Protein AF-0000000078878259 (afdb_homodimer)

Radius of gyration: 36.81 Å; Cα contacts (8 Å, |Δi|>4): 1657; chains: 2; bounding box: 65×123×73 Å

Nearest PDB structures (foldseek):
  1kvk-assembly1_A-2  TM=9.486E-01  e=1.589E-38  Rattus norvegicus
  2r42-assembly1_A-2  TM=9.453E-01  e=4.716E-38  unclassified
  2r3v-assembly1_A  TM=9.110E-01  e=7.833E-39  unclassified
  8tfo-assembly2_B  TM=7.929E-01  e=9.571E-35  Ramazzottius varieornatus
  8tfo-assembly1_A  TM=8.117E-01  e=7.563E-34  Ramazzottius varieornatus

Sequence (830 aa):
MKLSRVVVSAPGKIILHGEHAVVYGKAAIAVSIGLRTTVVLQRHKNESKVSLLLKDLDYILTWDLTDIQKILVAVPQVSRTDTVLPSDEMLSLIDKLIDSSKFVEVEGVKDAARVFLFLMTSTLRDRDRLPAIEVEVKTALPLGAGLGSSAAYSISLAAAMLLSMQTIPLPKYVKKTPESETTAKDTDSYQYDDIETESLRLVCQWAFEAEKIMHGQPSGIDNSIATYGGALLFQNGEITHLESMPLLSILLIDTQIPRSTRVMVAGVRDRYIEFPTVYMSLFEAVDGICHECIKIFSKIHNLKNEDVPKSEFVRYYQRLESLVDVNQQLLSLFGVSHPSLDSLCHMTSKYGLHTKLTGAGGGGCAITLIPPGTDKDKVAELMNKLQKEFKYKVWQTPLGSRGVIVHEAIPVDRSMKLSRVVVSAPGKIILHGEHAVVYGKAAIAVSIGLRTTVVLQRHKNESKVSLLLKDLDYILTWDLTDIQKILVAVPQVSRTDTVLPSDEMLSLIDKLIDSSKFVEVEGVKDAARVFLFLMTSTLRDRDRLPAIEVEVKTALPLGAGLGSSAAYSISLAAAMLLSMQTIPLPKYVKKTPESETTAKDTDSYQYDDIETESLRLVCQWAFEAEKIMHGQPSGIDNSIATYGGALLFQNGEITHLESMPLLSILLIDTQIPRSTRVMVAGVRDRYIEFPTVYMSLFEAVDGICHECIKIFSKIHNLKNEDVPKSEFVRYYQRLESLVDVNQQLLSLFGVSHPSLDSLCHMTSKYGLHTKLTGAGGGGCAITLIPPGTDKDKVAELMNKLQKEFKYKVWQTPLGSRGVIVHEAIPVDRS

Secondary structure (DSSP, 8-state):
--EEEEEEEEEEEEEEE-TTGGGGT--EEEEEEEEEEEEEEEE-SSTTEEEEEEGGGTEEEEEEHHHHHGGGGGS----TTS--PPPHHHHHHHHHHHHHSS----HHHHHHHHHHHHHHHHHTTT-SS---EEEEEEE-SPTTSSSSHHHHHHHHHHHHHHHHTTSSPPPPEEEE--SSSS------EEEE-PPPHHHHHHHHHHHHHHHHHHHSS--SHHHHHHHHBSEEEEETTEEEE-S----EEEEEEE------HHHHHHHHHHHHHHSHHHHHHHHHHHHHHHHHHHHHHHHHHHHHTTT--HHHHHHHHHHHHHHHHHHHHHHHHTT---HHHHHHHHHHHTTT-EEEEESS-SSSEEEEE--TT--HHHHHHHHHHHHHTS--EEEEEEES-BS-EEEEEEE----/--EEEEEEEEEEEEEEE-TTGGGGT--EEEEEEEEEEEEEEEE-SSTTEEEEEEGGGTEEEEEEHHHHHGGGGGS----TTS--PPPHHHHHHHHHHHHHHS----HHHHHHHHHHHHHHHHHTTT-SS---EEEEEEE-SPTTSSSSHHHHHHHHHHHHHHHHTTSSPPPPEEEE--SSSSS-----EEEE-PPPHHHHHHHHHHHHHHHHHHHSS--SHHHHHHHHBSEEEEETTEEEE-S----EEEEEEE------HHHHHHHHHHHHHHSHHHHHHHHHHHHHHHHHHHHHHHHHHHHHTTT--HHHHHHHHHHHHHHHHHHHHHHHHTT---HHHHHHHHHHHTTT-EEEEESS-SSSEEEEE--TT--HHHHHHHHHHHHHTS--EEEEEEES-BS-EEEEEEE----

Solvent-accessible surface area (backbone atoms only — not comparable to full-atom values): 42936 Å² total; per-residue (Å²): 109,61,33,41,32,32,30,21,27,8,11,20,35,45,45,75,38,21,67,74,29,36,83,74,53,23,33,23,32,38,31,7,26,57,43,33,22,36,26,38,40,29,61,30,91,49,76,53,28,34,34,44,33,36,59,81,74,72,43,75,47,67,45,52,43,70,65,56,54,61,43,47,78,51,50,81,90,65,59,88,88,50,79,70,75,85,43,71,67,33,51,52,48,51,50,52,54,52,61,66,46,59,84,69,80,48,66,69,56,50,50,51,48,50,42,48,54,49,49,52,45,61,76,46,53,89,45,92,65,79,73,29,31,30,35,39,38,44,57,67,52,65,80,90,62,75,33,32,49,67,33,7,45,37,34,14,48,41,43,38,52,36,45,31,62,58,75,30,77,78,45,56,77,39,73,51,72,75,83,70,77,77,71,69,83,63,63,81,46,68,42,48,41,71,62,51,68,70,50,45,50,52,30,32,49,49,19,47,48,42,42,30,73,73,64,58,78,69,87,55,59,49,30,46,29,12,45,66,14,25,30,32,39,36,39,75,90,39,79,41,77,49,88,44,56,45,78,43,42,28,37,44,34,35,57,79,36,79,60,48,55,68,59,39,54,48,50,37,47,53,52,30,68,73,38,47,66,28,44,52,23,45,32,45,19,39,28,33,47,37,55,53,48,53,52,45,28,39,50,54,38,52,36,76,75,38,98,57,62,68,67,58,56,50,50,51,48,52,50,50,41,49,48,36,43,54,50,33,48,49,40,42,69,53,65,22,46,35,73,70,52,52,50,46,35,54,56,40,42,78,75,73,36,40,36,26,66,35,61,60,33,46,34,36,27,32,40,27,58,48,59,89,85,61,57,66,66,58,52,52,50,49,52,49,45,41,36,69,77,67,58,27,49,74,41,80,36,41,33,34,26,67,18,52,41,54,76,44,75,38,65,50,81,80,123,110,62,33,43,31,32,30,21,27,7,12,21,35,44,45,75,39,21,67,75,29,35,81,74,51,23,34,25,31,39,31,7,26,58,42,32,22,37,28,37,41,29,60,30,92,51,75,53,29,34,34,45,34,34,58,82,74,72,43,76,47,66,45,50,42,71,64,58,54,61,44,48,76,51,51,80,90,66,58,89,89,50,78,73,75,85,44,71,65,35,52,51,48,50,50,51,54,51,63,66,57,53,86,68,80,48,67,70,55,49,50,52,47,50,42,49,55,50,49,53,44,61,76,45,54,89,44,92,67,79,73,30,32,30,36,38,38,45,58,67,50,64,81,92,61,74,33,31,49,68,32,7,46,38,36,13,48,41,44,39,50,35,45,30,64,57,75,31,78,78,46,57,77,39,73,51,70,76,83,70,77,77,73,67,81,65,64,80,46,67,41,47,42,69,62,50,68,72,51,45,50,53,30,33,51,46,19,46,48,43,42,29,75,74,64,57,78,68,88,55,60,49,31,46,29,11,44,64,14,25,29,33,39,36,40,73,89,39,80,42,77,48,87,45,55,44,77,42,42,28,36,43,34,36,58,77,36,79,61,49,56,68,58,38,54,49,50,37,48,53,52,31,69,75,38,48,66,28,42,52,23,46,32,46,18,40,28,33,47,37,55,54,49,52,54,46,28,39,51,54,38,53,37,75,76,40,98,57,62,68,66,59,54,52,51,51,48,51,51,51,41,49,50,36,43,53,50,33,48,50,40,43,67,52,65,22,46,34,73,70,54,52,50,47,34,54,56,40,41,76,74,74,36,39,36,27,66,35,58,60,34,47,36,36,28,30,41,27,56,49,59,90,87,61,58,65,64,58,52,50,50,49,51,48,44,41,37,69,75,67,58,29,50,72,42,81,35,41,33,32,25,66,16,51,44,51,75,44,76,38,65,50,82,80,122

InterPro domains:
  IPR006203 GHMP kinase, ATP-binding, conserved site [PS00627] (141-152)
  IPR006204 GHMP kinase N-terminal domain [PF00288] (124-162)
  IPR006205 Mevalonate kinase [PTHR43290] (6-408)
  IPR006205 Mevalonate kinase [TIGR00549] (10-369)
  IPR013750 GHMP kinase, C-terminal domain [PF08544] (319-390)
  IPR014721 Small ribosomal subunit protein uS5 domain 2-type fold, subgroup [G3DSA:3.30.230.10] (7-404)
  IPR020568 Ribosomal protein uS5 domain 2-type superfamily [SSF54211] (5-239)
  IPR036554 GHMP kinase, C-terminal domain superfamily [G3DSA:3.30.70.890] (245-401)
  IPR036554 GHMP kinase, C-terminal domain superfamily [SSF55060] (248-407)

pLDDT: mean 90.45, std 11.8, range [36.47, 98.88]

Foldseek 3Di:
DQFQKWKK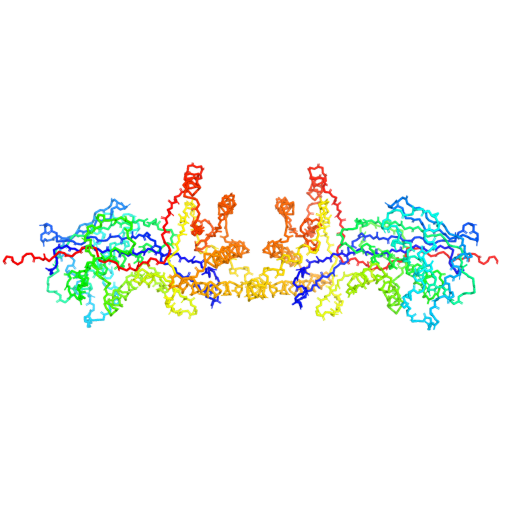KFFWKFWQFQFLLQVVFFKTKMATWFWIKMKMKHADPDFQKAWEAEPVVRDIWMDGQVLLVVLLVQADDDDLLDAGADDPSSLVSQQVRVVPTDDPPDPVVSLLSSLLSRLQSHNCSPDPGRGHMYMYMDTPDDPPQNRLRLLRSNLNSNLRNCDRVPVFPFADFDFDDPPDPPPPVPDRDTFGDDGDPSSLVSSLVSSVSSVCSVPVDDLSQSNVCQRFGFMWMDGPSDIGHQPQADKFKKKKKALVDDDDLVVLSVLLVVVCVVPVVVVNVLSVVSSVLVVVLSVLSNVLSVCVVPPDDPVVLVVSVVVSLVSLQVSQVSSVVSVQEEPSRVVVQVLVVVLVWHKHATHSHPGRIMMITDGPPRDPVSVVVSCVCCCPVSVMDIDIIMIRDGHMGIGDTHGDPPD/DQFQKWKKKFFWKFWQFQFLLQVVFFKTKMATWFWIKMKMKHADPDFQKAWEAEPVVRDIWMDGQVLLVVLLVQADDDDLLDAGADDPVSLVSQQVRVVPTDDPPDPVVSLLSSLLSRLQSHNCSPDPGRGHMYMYMDTPDDPPQNRLRLLRSNLNSNLRNCDRVPVFPWADFDFDDPPDPPPPVDDRDTFGDAGDPSSLVSSLVSSVSSVCSVPVDDLSQSNVCQSFGFMWMDGPSDIGHQPQADKFKKKKKALVDDDDLVVLSVLLVVVCVVPVVVVNVLSVVSSVLVVVLSVLSNVLSVCVVPPDDPVVLVVSVVVSLVSLQVSQVSSVVSVQEEPSRVVVQVLVVVLVWHKHATHSHPGRIMMITDGPPRDPVSVVVSCVCCCPVSVMDIDIIMIRDGHMGIGDTHGDPPD

Structure (mmCIF, N/CA/C/O backbone):
data_AF-0000000078878259-model_v1
#
loop_
_entity.id
_entity.type
_entity.pdbx_description
1 polymer 'Mevalonate kinase'
#
loop_
_atom_site.group_PDB
_atom_site.id
_atom_site.type_symbol
_atom_site.label_atom_id
_atom_site.label_alt_id
_atom_site.label_comp_id
_atom_site.label_asym_id
_atom_site.label_entity_id
_atom_site.label_seq_id
_atom_site.pdbx_PDB_ins_code
_atom_site.Cartn_x
_atom_site.Cartn_y
_atom_site.Cartn_z
_atom_site.occupancy
_atom_site.B_iso_or_equiv
_atom_site.auth_seq_id
_atom_site.auth_comp_id
_atom_site.auth_asym_id
_atom_site.auth_atom_id
_atom_site.pdbx_PDB_model_num
ATOM 1 N N . MET A 1 1 ? -0.778 50.156 28.75 1 71.06 1 MET A N 1
ATOM 2 C CA . MET A 1 1 ? 0.131 49.312 28 1 71.06 1 MET A CA 1
ATOM 3 C C . MET A 1 1 ? 1.581 49.719 28.219 1 71.06 1 MET A C 1
ATOM 5 O O . MET A 1 1 ? 1.891 50.906 28.234 1 71.06 1 MET A O 1
ATOM 9 N N . LYS A 1 2 ? 2.357 48.688 28.516 1 77 2 LYS A N 1
ATOM 10 C CA . LYS A 1 2 ? 3.758 48.969 28.797 1 77 2 LYS A CA 1
ATOM 11 C C . LYS A 1 2 ? 4.574 49.062 27.5 1 77 2 LYS A C 1
ATOM 13 O O . LYS A 1 2 ? 5.664 49.625 27.484 1 77 2 LYS A O 1
ATOM 18 N N . LEU A 1 3 ? 3.965 48.531 26.5 1 84.5 3 LEU A N 1
ATOM 19 C CA . LEU A 1 3 ? 4.586 48.562 25.188 1 84.5 3 LEU A CA 1
ATOM 20 C C . LEU A 1 3 ? 3.688 49.312 24.188 1 84.5 3 LEU A C 1
ATOM 22 O O . LEU A 1 3 ? 2.469 49.125 24.188 1 84.5 3 LEU A O 1
ATOM 26 N N . SER A 1 4 ? 4.27 50.219 23.406 1 88.25 4 SER A N 1
ATOM 27 C CA . SER A 1 4 ? 3.492 50.969 22.422 1 88.25 4 SER A CA 1
ATOM 28 C C . SER A 1 4 ? 3.26 50.156 21.156 1 88.25 4 SER A C 1
ATOM 30 O O . SER A 1 4 ? 2.312 50.406 20.422 1 88.25 4 SER A O 1
ATOM 32 N N . ARG A 1 5 ? 4.191 49.188 20.938 1 93.88 5 ARG A N 1
ATOM 33 C CA . ARG A 1 5 ? 4.102 48.375 19.734 1 93.88 5 ARG A CA 1
ATOM 34 C C . ARG A 1 5 ? 4.793 47.031 19.953 1 93.88 5 ARG A C 1
ATOM 36 O O . ARG A 1 5 ? 5.875 46.969 20.547 1 93.88 5 ARG A O 1
ATOM 43 N N . VAL A 1 6 ? 4.172 45.969 19.547 1 96 6 VAL A N 1
ATOM 44 C CA . VAL A 1 6 ? 4.754 44.625 19.609 1 96 6 VAL A CA 1
ATOM 45 C C . VAL A 1 6 ? 4.426 43.875 18.328 1 96 6 VAL A C 1
ATOM 47 O O . VAL A 1 6 ? 3.297 43.906 17.844 1 96 6 VAL A O 1
ATOM 50 N N . VAL A 1 7 ? 5.395 43.219 17.719 1 97.38 7 VAL A N 1
ATOM 51 C CA . VAL A 1 7 ? 5.227 42.375 16.547 1 97.38 7 VAL A CA 1
ATOM 52 C C . VAL A 1 7 ? 5.664 40.969 16.859 1 97.38 7 VAL A C 1
ATOM 54 O O . VAL A 1 7 ? 6.812 40.719 17.25 1 97.38 7 VAL A O 1
ATOM 57 N N . VAL A 1 8 ? 4.773 40.062 16.75 1 97.81 8 VAL A N 1
ATOM 58 C CA . VAL A 1 8 ? 5.043 38.656 17.031 1 97.81 8 VAL A CA 1
ATOM 59 C C . VAL A 1 8 ? 4.543 37.781 15.883 1 97.81 8 VAL A C 1
ATOM 61 O O . VAL A 1 8 ? 3.627 38.188 15.156 1 97.81 8 VAL A O 1
ATOM 64 N N . SER A 1 9 ? 5.18 36.656 15.695 1 98.25 9 SER A N 1
ATOM 65 C CA . SER A 1 9 ? 4.707 35.719 14.688 1 98.25 9 SER A CA 1
ATOM 66 C C . SER A 1 9 ? 4.797 34.281 15.188 1 98.25 9 SER A C 1
ATOM 68 O O . SER A 1 9 ? 5.551 33.969 16.125 1 98.25 9 SER A O 1
ATOM 70 N N . ALA A 1 10 ? 4.008 33.438 14.656 1 98.38 10 ALA A N 1
ATOM 71 C CA . ALA A 1 10 ? 4.008 31.984 14.922 1 98.38 10 ALA A CA 1
ATOM 72 C C . ALA A 1 10 ? 3.844 31.188 13.625 1 98.38 10 ALA A C 1
ATOM 74 O O . ALA A 1 10 ? 3.186 31.641 12.688 1 98.38 10 ALA A O 1
ATOM 75 N N . PRO A 1 11 ? 4.395 30.016 13.539 1 98.25 11 PRO A N 1
ATOM 76 C CA . PRO A 1 11 ? 4.383 29.219 12.312 1 98.25 11 PRO A CA 1
ATOM 77 C C . PRO A 1 11 ? 3.133 28.344 12.18 1 98.25 11 PRO A C 1
ATOM 79 O O . PRO A 1 11 ? 2.416 28.141 13.164 1 98.25 11 PRO A O 1
ATOM 82 N N . GLY A 1 12 ? 2.896 27.938 10.953 1 97.62 12 GLY A N 1
ATOM 83 C CA . GLY A 1 12 ? 1.962 26.844 10.734 1 97.62 12 GLY A CA 1
ATOM 84 C C . GLY A 1 12 ? 2.582 25.484 10.938 1 97.62 12 GLY A C 1
ATOM 85 O O . GLY A 1 12 ? 3.676 25.359 11.5 1 97.62 12 GLY A O 1
ATOM 86 N N . LYS A 1 13 ? 1.804 24.469 10.594 1 97.25 13 LYS A N 1
ATOM 87 C CA . LYS A 1 13 ? 2.273 23.109 10.781 1 97.25 13 LYS A CA 1
ATOM 88 C C . LYS A 1 13 ? 1.793 22.203 9.656 1 97.25 13 LYS A C 1
ATOM 90 O O . LYS A 1 13 ? 0.846 22.531 8.938 1 97.25 13 LYS A O 1
ATOM 95 N N . ILE A 1 14 ? 2.465 21.078 9.516 1 97.94 14 ILE A N 1
ATOM 96 C CA . ILE A 1 14 ? 1.997 19.984 8.68 1 97.94 14 ILE A CA 1
ATOM 97 C C . ILE A 1 14 ? 2.086 18.672 9.445 1 97.94 14 ILE A C 1
ATOM 99 O O . ILE A 1 14 ? 2.74 18.594 10.492 1 97.94 14 ILE A O 1
ATOM 103 N N . ILE A 1 15 ? 1.358 17.75 8.984 1 97.62 15 ILE A N 1
ATOM 104 C CA . ILE A 1 15 ? 1.554 16.375 9.414 1 97.62 15 ILE A CA 1
ATOM 105 C C . ILE A 1 15 ? 2.523 15.664 8.469 1 97.62 15 ILE A C 1
ATOM 107 O O . ILE A 1 15 ? 2.219 15.477 7.289 1 97.62 15 ILE A O 1
ATOM 111 N N . LEU A 1 16 ? 3.615 15.305 8.969 1 98.44 16 LEU A N 1
ATOM 112 C CA . LEU A 1 16 ? 4.633 14.68 8.125 1 98.44 16 LEU A CA 1
ATOM 113 C C . LEU A 1 16 ? 4.316 13.211 7.898 1 98.44 16 LEU A C 1
ATOM 115 O O . LEU A 1 16 ? 4.414 12.719 6.773 1 98.44 16 LEU A O 1
ATOM 119 N N . HIS A 1 17 ? 4.043 12.492 8.938 1 98.69 17 HIS A N 1
ATOM 120 C CA . HIS A 1 17 ? 3.607 11.102 8.875 1 98.69 17 HIS A CA 1
ATOM 121 C C . HIS A 1 17 ? 2.562 10.797 9.945 1 98.69 17 HIS A C 1
ATOM 123 O O . HIS A 1 17 ? 2.473 11.508 10.945 1 98.69 17 HIS A O 1
ATOM 129 N N . GLY A 1 18 ? 1.78 9.734 9.734 1 98.38 18 GLY A N 1
ATOM 130 C CA . GLY A 1 18 ? 0.847 9.273 10.75 1 98.38 18 GLY A CA 1
ATOM 131 C C . GLY A 1 18 ? -0.599 9.594 10.414 1 98.38 18 GLY A C 1
ATOM 132 O O . GLY A 1 18 ? -1.507 9.219 11.164 1 98.38 18 GLY A O 1
ATOM 133 N N . GLU A 1 19 ? -0.868 10.211 9.297 1 97.06 19 GLU A N 1
ATOM 134 C CA . GLU A 1 19 ? -2.229 10.555 8.898 1 97.06 19 GLU A CA 1
ATOM 135 C C . GLU A 1 19 ? -3.152 9.344 8.961 1 97.06 19 GLU A C 1
ATOM 137 O O . GLU A 1 19 ? -2.77 8.25 8.555 1 97.06 19 GLU A O 1
ATOM 142 N N . HIS A 1 20 ? -4.359 9.531 9.5 1 97.69 20 HIS A N 1
ATOM 143 C CA . HIS A 1 20 ? -5.426 8.539 9.609 1 97.69 20 HIS A CA 1
ATOM 144 C C . HIS A 1 20 ? -5.059 7.441 10.602 1 97.69 20 HIS A C 1
ATOM 146 O O . HIS A 1 20 ? -5.875 7.059 11.445 1 97.69 20 HIS A O 1
ATOM 152 N N . ALA A 1 21 ? -3.828 6.93 10.602 1 98.31 21 ALA A N 1
ATOM 153 C CA . ALA A 1 21 ? -3.424 5.887 11.539 1 98.31 21 ALA A CA 1
ATOM 154 C C . ALA A 1 21 ? -3.494 6.383 12.977 1 98.31 21 ALA A C 1
ATOM 156 O O . ALA A 1 21 ? -3.76 5.605 13.898 1 98.31 21 ALA A O 1
ATOM 157 N N . VAL A 1 22 ? -3.312 7.645 13.172 1 96.69 22 VAL A N 1
ATOM 158 C CA . VAL A 1 22 ? -3.312 8.266 14.492 1 96.69 22 VAL A CA 1
ATOM 159 C C . VAL A 1 22 ? -4.688 8.109 15.133 1 96.69 22 VAL A C 1
ATOM 161 O O . VAL A 1 22 ? -4.793 7.965 16.359 1 96.69 22 VAL A O 1
ATOM 164 N N . VAL A 1 23 ? -5.723 8.125 14.32 1 94.81 23 VAL A N 1
ATOM 165 C CA . VAL A 1 23 ? -7.086 7.941 14.797 1 94.81 23 VAL A CA 1
ATOM 166 C C . VAL A 1 23 ? -7.219 6.582 15.484 1 94.81 23 VAL A C 1
ATOM 168 O O . VAL A 1 23 ? -8.047 6.41 16.375 1 94.81 23 VAL A O 1
ATOM 171 N N . TYR A 1 24 ? -6.367 5.68 15.102 1 97.19 24 TYR A N 1
ATOM 172 C CA . TYR A 1 24 ? -6.434 4.324 15.633 1 97.19 24 TYR A CA 1
ATOM 173 C C . TYR A 1 24 ? -5.297 4.066 16.609 1 97.19 24 TYR A C 1
ATOM 175 O O . TYR A 1 24 ? -4.824 2.936 16.734 1 97.19 24 TYR A O 1
ATOM 183 N N . GLY A 1 25 ? -4.773 5.133 17.141 1 96.25 25 GLY A N 1
ATOM 184 C CA . GLY A 1 25 ? -3.852 5.035 18.266 1 96.25 25 GLY A CA 1
ATOM 185 C C . GLY A 1 25 ? -2.398 4.953 17.828 1 96.25 25 GLY A C 1
ATOM 186 O O . GLY A 1 25 ? -1.516 4.703 18.656 1 96.25 25 GLY A O 1
ATOM 187 N N . LYS A 1 26 ? -2.076 5.129 16.578 1 98.31 26 LYS A N 1
ATOM 188 C CA . LYS A 1 26 ? -0.701 5.078 16.094 1 98.31 26 LYS A CA 1
ATOM 189 C C . LYS A 1 26 ? -0.039 6.449 16.172 1 98.31 26 LYS A C 1
ATOM 191 O O . LYS A 1 26 ? -0.695 7.445 16.484 1 98.31 26 LYS A O 1
ATOM 196 N N . ALA A 1 27 ? 1.205 6.48 15.922 1 98.06 27 ALA A N 1
ATOM 197 C CA . ALA A 1 27 ? 1.989 7.707 16.047 1 98.06 27 ALA A CA 1
ATOM 198 C C . ALA A 1 27 ? 1.733 8.641 14.867 1 98.06 27 ALA A C 1
ATOM 200 O O . ALA A 1 27 ? 1.432 8.188 13.758 1 98.06 27 ALA A O 1
ATOM 201 N N . ALA A 1 28 ? 1.859 9.922 15.203 1 98.06 28 ALA A N 1
ATOM 202 C CA . ALA A 1 28 ? 1.891 10.961 14.172 1 98.06 28 ALA A CA 1
ATOM 203 C C . ALA A 1 28 ? 2.975 11.992 14.461 1 98.06 28 ALA A C 1
ATOM 205 O O . ALA A 1 28 ? 3.211 12.344 15.617 1 98.06 28 ALA A O 1
ATOM 206 N N . ILE A 1 29 ? 3.584 12.445 13.406 1 98.44 29 ILE A N 1
ATOM 207 C CA . ILE A 1 29 ? 4.609 13.477 13.523 1 98.44 29 ILE A CA 1
ATOM 208 C C . ILE A 1 29 ? 4.098 14.789 12.938 1 98.44 29 ILE A C 1
ATOM 210 O O . ILE A 1 29 ? 3.768 14.852 11.75 1 98.44 29 ILE A O 1
ATOM 214 N N . ALA A 1 30 ? 3.998 15.781 13.742 1 98.12 30 ALA A N 1
ATOM 215 C CA . ALA A 1 30 ? 3.691 17.141 13.289 1 98.12 30 ALA A CA 1
ATOM 216 C C . ALA A 1 30 ? 4.938 18.016 13.32 1 98.12 30 ALA A C 1
ATOM 218 O O . ALA A 1 30 ? 5.754 17.922 14.234 1 98.12 30 ALA A O 1
ATOM 219 N N . VAL A 1 31 ? 5.043 18.844 12.305 1 98.44 31 VAL A N 1
ATOM 220 C CA . VAL A 1 31 ? 6.254 19.641 12.172 1 98.44 31 VAL A CA 1
ATOM 221 C C . VAL A 1 31 ? 5.883 21.078 11.797 1 98.44 31 VAL A C 1
ATOM 223 O O . VAL A 1 31 ? 4.945 21.297 11.031 1 98.44 31 VAL A O 1
ATOM 226 N N . SER A 1 32 ? 6.617 22.031 12.32 1 98.12 32 SER A N 1
ATOM 227 C CA . SER A 1 32 ? 6.391 23.422 11.984 1 98.12 32 SER A CA 1
ATOM 228 C C . SER A 1 32 ? 6.953 23.766 10.609 1 98.12 32 SER A C 1
ATOM 230 O O . SER A 1 32 ? 7.953 23.188 10.18 1 98.12 32 SER A O 1
ATOM 232 N N . ILE A 1 33 ? 6.301 24.609 9.961 1 97.88 33 ILE A N 1
ATOM 233 C CA . ILE A 1 33 ? 6.777 25.078 8.664 1 97.88 33 ILE A CA 1
ATOM 234 C C . ILE A 1 33 ? 7.219 26.531 8.773 1 97.88 33 ILE A C 1
ATOM 236 O O . ILE A 1 33 ? 7.055 27.156 9.82 1 97.88 33 ILE A O 1
ATOM 240 N N . GLY A 1 34 ? 7.738 27.094 7.668 1 97.5 34 GLY A N 1
ATOM 241 C CA . GLY A 1 34 ? 8.297 28.438 7.699 1 97.5 34 GLY A CA 1
ATOM 242 C C . GLY A 1 34 ? 7.258 29.531 7.461 1 97.5 34 GLY A C 1
ATOM 243 O O . GLY A 1 34 ? 7.516 30.703 7.695 1 97.5 34 GLY A O 1
ATOM 244 N N . LEU A 1 35 ? 6.113 29.141 7.031 1 97.81 35 LEU A N 1
ATOM 245 C CA . LEU A 1 35 ? 5.039 30.109 6.848 1 97.81 35 LEU A CA 1
ATOM 246 C C . LEU A 1 35 ? 4.434 30.516 8.188 1 97.81 35 LEU A C 1
ATOM 248 O O . LEU A 1 35 ? 4.129 29.656 9.016 1 97.81 35 LEU A O 1
ATOM 252 N N . ARG A 1 36 ? 4.25 31.828 8.375 1 98 36 ARG A N 1
ATOM 253 C CA . ARG A 1 36 ? 3.895 32.312 9.711 1 98 36 ARG A CA 1
ATOM 254 C C . ARG A 1 36 ? 2.717 33.281 9.656 1 98 36 ARG A C 1
ATOM 256 O O . ARG A 1 36 ? 2.424 33.844 8.602 1 98 36 ARG A O 1
ATOM 263 N N . THR A 1 37 ? 2.025 33.406 10.664 1 98.12 37 THR A N 1
ATOM 264 C CA . THR A 1 37 ? 1.072 34.469 10.922 1 98.12 37 THR A CA 1
ATOM 265 C C . THR A 1 37 ? 1.69 35.531 11.828 1 98.12 37 THR A C 1
ATOM 267 O O . THR A 1 37 ? 2.25 35.219 12.875 1 98.12 37 THR A O 1
ATOM 270 N N . THR A 1 38 ? 1.609 36.75 11.414 1 98.44 38 THR A N 1
ATOM 271 C CA . THR A 1 38 ? 2.205 37.875 12.148 1 98.44 38 THR A CA 1
ATOM 272 C C . THR A 1 38 ? 1.123 38.781 12.734 1 98.44 38 THR A C 1
ATOM 274 O O . THR A 1 38 ? 0.16 39.125 12.055 1 98.44 38 THR A O 1
ATOM 277 N N . VAL A 1 39 ? 1.304 39.125 13.938 1 98.38 39 VAL A N 1
ATOM 278 C CA . VAL A 1 39 ? 0.415 40.062 14.633 1 98.38 39 VAL A CA 1
ATOM 279 C C . VAL A 1 39 ? 1.188 41.312 15.039 1 98.38 39 VAL A C 1
ATOM 281 O O . VAL A 1 39 ? 2.275 41.219 15.609 1 98.38 39 VAL A O 1
ATOM 284 N N . VAL A 1 40 ? 0.659 42.344 14.664 1 98.19 40 VAL A N 1
ATOM 285 C CA . VAL A 1 40 ? 1.164 43.656 15.109 1 98.19 40 VAL A CA 1
ATOM 286 C C . VAL A 1 40 ? 0.173 44.281 16.078 1 98.19 40 VAL A C 1
ATOM 288 O O . VAL A 1 40 ? -0.968 44.562 15.719 1 98.19 40 VAL A O 1
ATOM 291 N N . LEU A 1 41 ? 0.551 44.438 17.266 1 97.31 41 LEU A N 1
ATOM 292 C CA . LEU A 1 41 ? -0.257 45.094 18.281 1 97.31 41 LEU A CA 1
ATOM 293 C C . LEU A 1 41 ? 0.309 46.469 18.625 1 97.31 41 LEU A C 1
ATOM 295 O O . LEU A 1 41 ? 1.497 46.594 18.938 1 97.31 41 LEU A O 1
ATOM 299 N N . GLN A 1 42 ? -0.511 47.438 18.5 1 96.06 42 GLN A N 1
ATOM 300 C CA . GLN A 1 42 ? -0.077 48.781 18.828 1 96.06 42 GLN A CA 1
ATOM 301 C C . GLN A 1 42 ? -1.193 49.594 19.5 1 96.06 42 GLN A C 1
ATOM 303 O O . GLN A 1 42 ? -2.361 49.188 19.453 1 96.06 42 GLN A O 1
ATOM 308 N N . ARG A 1 43 ? -0.788 50.656 20.062 1 93.5 43 ARG A N 1
ATOM 309 C CA . ARG A 1 43 ? -1.776 51.562 20.656 1 93.5 43 ARG A CA 1
ATOM 310 C C . ARG A 1 43 ? -2.668 52.188 19.578 1 93.5 43 ARG A C 1
ATOM 312 O O . ARG A 1 43 ? -2.188 52.562 18.516 1 93.5 43 ARG A O 1
ATOM 319 N N . HIS A 1 44 ? -3.885 52.188 19.953 1 94.06 44 HIS A N 1
ATOM 320 C CA . HIS A 1 44 ? -4.828 52.812 19.031 1 94.06 44 HIS A CA 1
ATOM 321 C C . HIS A 1 44 ? -4.711 54.312 19.047 1 94.06 44 HIS A C 1
ATOM 323 O O . HIS A 1 44 ? -4.48 54.906 20.094 1 94.06 44 HIS A O 1
ATOM 329 N N . LYS A 1 45 ? -4.965 54.969 17.906 1 91.94 45 LYS A N 1
ATOM 330 C CA . LYS A 1 45 ? -4.953 56.406 17.844 1 91.94 45 LYS A CA 1
ATOM 331 C C . LYS A 1 45 ? -6.109 57 18.641 1 91.94 45 LYS A C 1
ATOM 333 O O . LYS A 1 45 ? -5.961 58.062 19.266 1 91.94 45 LYS A O 1
ATOM 338 N N . ASN A 1 46 ? -7.238 56.375 18.5 1 93.94 46 ASN A N 1
ATOM 339 C CA . ASN A 1 46 ? -8.406 56.719 19.281 1 93.94 46 ASN A CA 1
ATOM 340 C C . ASN A 1 46 ? -8.438 55.969 20.609 1 93.94 46 ASN A C 1
ATOM 342 O O . ASN A 1 46 ? -8.609 54.75 20.641 1 93.94 46 ASN A O 1
ATOM 346 N N . GLU A 1 47 ? -8.375 56.688 21.719 1 91.88 47 GLU A N 1
ATOM 347 C CA . GLU A 1 47 ? -8.234 56.094 23.062 1 91.88 47 GLU A CA 1
ATOM 348 C C . GLU A 1 47 ? -9.516 55.406 23.5 1 91.88 47 GLU A C 1
ATOM 350 O O . GLU A 1 47 ? -9.555 54.75 24.547 1 91.88 47 GLU A O 1
ATOM 355 N N . SER A 1 48 ? -10.5 55.406 22.703 1 94.06 48 SER A N 1
ATOM 356 C CA . SER A 1 48 ? -11.766 54.781 23.094 1 94.06 48 SER A CA 1
ATOM 357 C C . SER A 1 48 ? -12.125 53.625 22.156 1 94.06 48 SER A C 1
ATOM 359 O O . SER A 1 48 ? -13.227 53.094 22.219 1 94.06 48 SER A O 1
ATOM 361 N N . LYS A 1 49 ? -11.164 53.312 21.328 1 95.19 49 LYS A N 1
ATOM 362 C CA . LYS A 1 49 ? -11.508 52.312 20.312 1 95.19 49 LYS A CA 1
ATOM 363 C C . LYS A 1 49 ? -10.539 51.125 20.359 1 95.19 49 LYS A C 1
ATOM 365 O O . LYS A 1 49 ? -9.398 51.281 20.812 1 95.19 49 LYS A O 1
ATOM 370 N N . VAL A 1 50 ? -11.016 50.062 19.953 1 95.44 50 VAL A N 1
ATOM 371 C CA . VAL A 1 50 ? -10.227 48.844 19.688 1 95.44 50 VAL A CA 1
ATOM 372 C C . VAL A 1 50 ? -10.484 48.344 18.281 1 95.44 50 VAL A C 1
ATOM 374 O O . VAL A 1 50 ? -11.633 48.25 17.844 1 95.44 50 VAL A O 1
ATOM 377 N N . SER A 1 51 ? -9.398 48.062 17.547 1 96 51 SER A N 1
ATOM 378 C CA . SER A 1 51 ? -9.562 47.625 16.172 1 96 51 SER A CA 1
ATOM 379 C C . SER A 1 51 ? -8.789 46.344 15.898 1 96 51 SER A C 1
ATOM 381 O O . SER A 1 51 ? -7.691 46.156 16.422 1 96 51 SER A O 1
ATOM 383 N N . LEU A 1 52 ? -9.398 45.469 15.148 1 96.06 52 LEU A N 1
ATOM 384 C CA . LEU A 1 52 ? -8.805 44.25 14.609 1 96.06 52 LEU A CA 1
ATOM 385 C C . LEU A 1 52 ? -8.766 44.312 13.086 1 96.06 52 LEU A C 1
ATOM 387 O O . LEU A 1 52 ? -9.82 44.344 12.445 1 96.06 52 LEU A O 1
ATOM 391 N N . LEU A 1 53 ? -7.586 44.375 12.539 1 96.81 53 LEU A N 1
ATOM 392 C CA . LEU A 1 53 ? -7.402 44.406 11.094 1 96.81 53 LEU A CA 1
ATOM 393 C C . LEU A 1 53 ? -6.949 43.031 10.578 1 96.81 53 LEU A C 1
ATOM 395 O O . LEU A 1 53 ? -5.844 42.594 10.891 1 96.81 53 LEU A O 1
ATOM 399 N N . LEU A 1 54 ? -7.789 42.375 9.891 1 95.31 54 LEU A N 1
ATOM 400 C CA . LEU A 1 54 ? -7.469 41.125 9.219 1 95.31 54 LEU A CA 1
ATOM 401 C C . LEU A 1 54 ? -7.086 41.375 7.766 1 95.31 54 LEU A C 1
ATOM 403 O O . LEU A 1 54 ? -7.941 41.344 6.879 1 95.31 54 LEU A O 1
ATOM 407 N N . LYS A 1 55 ? -5.844 41.438 7.504 1 94.88 55 LYS A N 1
ATOM 408 C CA . LYS A 1 55 ? -5.336 41.938 6.219 1 94.88 55 LYS A CA 1
ATOM 409 C C . LYS A 1 55 ? -5.676 40.938 5.102 1 94.88 55 LYS A C 1
ATOM 411 O O . LYS A 1 55 ? -6.039 41.344 3.994 1 94.88 55 LYS A O 1
ATOM 416 N N . ASP A 1 56 ? -5.527 39.719 5.324 1 91.5 56 ASP A N 1
ATOM 417 C CA . ASP A 1 56 ? -5.703 38.688 4.293 1 91.5 56 ASP A CA 1
ATOM 418 C C . ASP A 1 56 ? -7.184 38.5 3.971 1 91.5 56 ASP A C 1
ATOM 420 O O . ASP A 1 56 ? -7.523 37.969 2.91 1 91.5 56 ASP A O 1
ATOM 424 N N . LEU A 1 57 ? -8.062 38.844 4.852 1 89 57 LEU A N 1
ATOM 425 C CA . LEU A 1 57 ? -9.5 38.781 4.613 1 89 57 LEU A CA 1
ATOM 426 C C . LEU A 1 57 ? -10.055 40.125 4.211 1 89 57 LEU A C 1
ATOM 428 O O . LEU A 1 57 ? -11.242 40.25 3.891 1 89 57 LEU A O 1
ATOM 432 N N . ASP A 1 58 ? -9.203 41.156 4.223 1 89.25 58 ASP A N 1
ATOM 433 C CA . ASP A 1 58 ? -9.57 42.531 3.906 1 89.25 58 ASP A CA 1
ATOM 434 C C . ASP A 1 58 ? -10.742 42.969 4.762 1 89.25 58 ASP A C 1
ATOM 436 O O . ASP A 1 58 ? -11.75 43.469 4.238 1 89.25 58 ASP A O 1
ATOM 440 N N . TYR A 1 59 ? -10.648 42.75 6 1 91.94 59 TYR A N 1
ATOM 441 C CA . TYR A 1 59 ? -11.688 43.125 6.953 1 91.94 59 TYR A CA 1
ATOM 442 C C . TYR A 1 59 ? -11.109 43.938 8.109 1 91.94 59 TYR A C 1
ATOM 444 O O . TYR A 1 59 ? -10.016 43.625 8.586 1 91.94 59 TYR A O 1
ATOM 452 N N . ILE A 1 60 ? -11.859 44.938 8.547 1 93 60 ILE A N 1
ATOM 453 C CA . ILE A 1 60 ? -11.508 45.75 9.711 1 93 60 ILE A CA 1
ATOM 454 C C . ILE A 1 60 ? -12.695 45.781 10.68 1 93 60 ILE A C 1
ATOM 456 O O . ILE A 1 60 ? -13.805 46.156 10.297 1 93 60 ILE A O 1
ATOM 460 N N . LEU A 1 61 ? -12.453 45.406 11.812 1 93.12 61 LEU A N 1
ATOM 461 C CA . LEU A 1 61 ? -13.461 45.469 12.867 1 93.12 61 LEU A CA 1
ATOM 462 C C . LEU A 1 61 ? -13.062 46.5 13.93 1 93.12 61 LEU A C 1
ATOM 464 O O . LEU A 1 61 ? -11.906 46.531 14.359 1 93.12 61 LEU A O 1
ATOM 468 N N . THR A 1 62 ? -13.984 47.281 14.297 1 94.06 62 THR A N 1
ATOM 469 C CA . THR A 1 62 ? -13.734 48.281 15.32 1 94.06 62 THR A CA 1
ATOM 470 C C . THR A 1 62 ? -14.852 48.312 16.359 1 94.06 62 THR A C 1
ATOM 472 O O . THR A 1 62 ? -16.031 48.188 16.016 1 94.06 62 THR A O 1
ATOM 475 N N . TRP A 1 63 ? -14.492 48.406 17.578 1 94.38 63 TRP A N 1
ATOM 476 C CA . TRP A 1 63 ? -15.445 48.438 18.672 1 94.38 63 TRP A CA 1
ATOM 477 C C . TRP A 1 63 ? -15.125 49.594 19.625 1 94.38 63 TRP A C 1
ATOM 479 O O . TRP A 1 63 ? -13.977 50.031 19.703 1 94.38 63 TRP A O 1
ATOM 489 N N . ASP A 1 64 ? -16.172 50 20.328 1 94.19 64 ASP A N 1
ATOM 490 C CA . ASP A 1 64 ? -15.938 50.906 21.438 1 94.19 64 ASP A CA 1
ATOM 491 C C . ASP A 1 64 ? -15.406 50.188 22.656 1 94.19 64 ASP A C 1
ATOM 493 O O . ASP A 1 64 ? -15.867 49.094 22.984 1 94.19 64 ASP A O 1
ATOM 497 N N . LEU A 1 65 ? -14.445 50.812 23.266 1 93.75 65 LEU A N 1
ATOM 498 C CA . LEU A 1 65 ? -13.812 50.219 24.438 1 93.75 65 LEU A CA 1
ATOM 499 C C . LEU A 1 65 ? -14.844 49.969 25.547 1 93.75 65 LEU A C 1
ATOM 501 O O . LEU A 1 65 ? -14.75 48.969 26.266 1 93.75 65 LEU A O 1
ATOM 505 N N . THR A 1 66 ? -15.797 50.812 25.672 1 91.88 66 THR A N 1
ATOM 506 C CA . THR A 1 66 ? -16.828 50.719 26.703 1 91.88 66 THR A CA 1
ATOM 507 C C . THR A 1 66 ? -17.656 49.438 26.484 1 91.88 66 THR A C 1
ATOM 509 O O . THR A 1 66 ? -18.094 48.812 27.453 1 91.88 66 THR A O 1
ATOM 512 N N . ASP A 1 67 ? -17.891 49.156 25.281 1 92.62 67 ASP A N 1
ATOM 513 C CA . ASP A 1 67 ? -18.688 47.969 24.969 1 92.62 67 ASP A CA 1
ATOM 514 C C . ASP A 1 67 ? -17.906 46.688 25.281 1 92.62 67 ASP A C 1
ATOM 516 O O . ASP A 1 67 ? -18.5 45.719 25.734 1 92.62 67 ASP A O 1
ATOM 520 N N . ILE A 1 68 ? -16.625 46.688 25.047 1 92.94 68 ILE A N 1
ATOM 521 C CA . ILE A 1 68 ? -15.789 45.531 25.344 1 92.94 68 ILE A CA 1
ATOM 522 C C . ILE A 1 68 ? -15.656 45.344 26.844 1 92.94 68 ILE A C 1
ATOM 524 O O . ILE A 1 68 ? -15.617 44.219 27.344 1 92.94 68 ILE A O 1
ATOM 528 N N . GLN A 1 69 ? -15.625 46.469 27.516 1 89.75 69 GLN A N 1
ATOM 529 C CA . GLN A 1 69 ? -15.484 46.469 28.969 1 89.75 69 GLN A CA 1
ATOM 530 C C . GLN A 1 69 ? -16.641 45.719 29.625 1 89.75 69 GLN A C 1
ATOM 532 O O . GLN A 1 69 ? -16.453 45.062 30.672 1 89.75 69 GLN A O 1
ATOM 537 N N . LYS A 1 70 ? -17.734 45.719 29 1 88.69 70 LYS A N 1
ATOM 538 C CA . LYS A 1 70 ? -18.922 45.062 29.531 1 88.69 70 LYS A CA 1
ATOM 539 C C . LYS A 1 70 ? -18.703 43.531 29.594 1 88.69 70 LYS A C 1
ATOM 541 O O . LYS A 1 70 ? -19.344 42.844 30.391 1 88.69 70 LYS A O 1
ATOM 546 N N . ILE A 1 71 ? -17.828 43.031 28.766 1 89.75 71 ILE A N 1
ATOM 547 C CA . ILE A 1 71 ? -17.562 41.594 28.734 1 89.75 71 ILE A CA 1
ATOM 548 C C . ILE A 1 71 ? -16.797 41.188 29.984 1 89.75 71 ILE A C 1
ATOM 550 O O . ILE A 1 71 ? -16.875 40.031 30.406 1 89.75 71 ILE A O 1
ATOM 554 N N . LEU A 1 72 ? -16.062 42.094 30.594 1 85.56 72 LEU A N 1
ATOM 555 C CA . LEU A 1 72 ? -15.188 41.781 31.719 1 85.56 72 LEU A CA 1
ATOM 556 C C . LEU A 1 72 ? -15.984 41.281 32.906 1 85.56 72 LEU A C 1
ATOM 558 O O . LEU A 1 72 ? -15.453 40.531 33.75 1 85.56 72 LEU A O 1
ATOM 562 N N . VAL A 1 73 ? -17.172 41.688 32.938 1 81.69 73 VAL A N 1
ATOM 563 C CA . VAL A 1 73 ? -18.016 41.281 34.062 1 81.69 73 VAL A CA 1
ATOM 564 C C . VAL A 1 73 ? -18.234 39.75 34.031 1 81.69 73 VAL A C 1
ATOM 566 O O . VAL A 1 73 ? -18.422 39.125 35.094 1 81.69 73 VAL A O 1
ATOM 569 N N . ALA A 1 74 ? -18.188 39.219 32.906 1 81.56 74 ALA A N 1
ATOM 570 C CA . ALA A 1 74 ? -18.469 37.812 32.719 1 81.56 74 ALA A CA 1
ATOM 571 C C . ALA A 1 74 ? -17.203 36.969 32.75 1 81.56 74 ALA A C 1
ATOM 573 O O . ALA A 1 74 ? -17.25 35.75 32.656 1 81.56 74 ALA A O 1
ATOM 574 N N . VAL A 1 75 ? -16.047 37.562 32.906 1 80.81 75 VAL A N 1
ATOM 575 C CA . VAL A 1 75 ? -14.773 36.844 32.906 1 80.81 75 VAL A CA 1
ATOM 576 C C . VAL A 1 75 ? -14.523 36.25 34.312 1 80.81 75 VAL A C 1
ATOM 578 O O . VAL A 1 75 ? -14.57 36.938 35.312 1 80.81 75 VAL A O 1
ATOM 581 N N . PRO A 1 76 ? -14.352 34.969 34.312 1 76.31 76 PRO A N 1
ATOM 582 C CA . PRO A 1 76 ? -14.086 34.375 35.625 1 76.31 76 PRO A CA 1
ATOM 583 C C . PRO A 1 76 ? -12.836 34.938 36.281 1 76.31 76 PRO A C 1
ATOM 585 O O . PRO A 1 76 ? -11.844 35.219 35.625 1 76.31 76 PRO A O 1
ATOM 588 N N . GLN A 1 77 ? -12.945 35.094 37.594 1 71.81 77 GLN A N 1
ATOM 589 C CA . GLN A 1 77 ? -11.828 35.625 38.375 1 71.81 77 GLN A CA 1
ATOM 590 C C . GLN A 1 77 ? -10.906 34.5 38.844 1 71.81 77 GLN A C 1
ATOM 592 O O . GLN A 1 77 ? -11.273 33.719 39.719 1 71.81 77 GLN A O 1
ATOM 597 N N . VAL A 1 78 ? -9.945 34.281 38 1 70.56 78 VAL A N 1
ATOM 598 C CA . VAL A 1 78 ? -8.945 33.281 38.375 1 70.56 78 VAL A CA 1
ATOM 599 C C . VAL A 1 78 ? -7.574 33.938 38.5 1 70.56 78 VAL A C 1
ATOM 601 O O . VAL A 1 78 ? -7.414 35.125 38.156 1 70.56 78 VAL A O 1
ATOM 604 N N . SER A 1 79 ? -6.625 33.125 39.062 1 69 79 SER A N 1
ATOM 605 C CA . SER A 1 79 ? -5.277 33.656 39.188 1 69 79 SER A CA 1
ATOM 606 C C . SER A 1 79 ? -4.699 34.062 37.844 1 69 79 SER A C 1
ATOM 608 O O . SER A 1 79 ? -5.07 33.5 36.812 1 69 79 SER A O 1
ATOM 610 N N . ARG A 1 80 ? -3.873 34.969 37.906 1 63.41 80 ARG A N 1
ATOM 611 C CA . ARG A 1 80 ? -3.291 35.562 36.719 1 63.41 80 ARG A CA 1
ATOM 612 C C . ARG A 1 80 ? -2.525 34.531 35.906 1 63.41 80 ARG A C 1
ATOM 614 O O . ARG A 1 80 ? -2.369 34.656 34.688 1 63.41 80 ARG A O 1
ATOM 621 N N . THR A 1 81 ? -2.105 33.562 36.562 1 66.56 81 THR A N 1
ATOM 622 C CA . THR A 1 81 ? -1.271 32.594 35.906 1 66.56 81 THR A CA 1
ATOM 623 C C . THR A 1 81 ? -2.119 31.422 35.375 1 66.56 81 THR A C 1
ATOM 625 O O . THR A 1 81 ? -1.612 30.547 34.688 1 66.56 81 THR A O 1
ATOM 628 N N . ASP A 1 82 ? -3.381 31.609 35.688 1 76.12 82 ASP A N 1
ATOM 629 C CA . ASP A 1 82 ? -4.262 30.531 35.25 1 76.12 82 ASP A CA 1
ATOM 630 C C . ASP A 1 82 ? -5.066 30.938 34.031 1 76.12 82 ASP A C 1
ATOM 632 O O . ASP A 1 82 ? -5.41 32.094 33.844 1 76.12 82 ASP A O 1
ATOM 636 N N . THR A 1 83 ? -5.203 30.016 33.156 1 77.25 83 THR A N 1
ATOM 637 C CA . THR A 1 83 ? -6.043 30.281 31.984 1 77.25 83 THR A CA 1
ATOM 638 C C . THR A 1 83 ? -7.516 30.062 32.312 1 77.25 83 THR A C 1
ATOM 640 O O . THR A 1 83 ? -7.84 29.406 33.312 1 77.25 83 THR A O 1
ATOM 643 N N . VAL A 1 84 ? -8.273 30.828 31.609 1 76.38 84 VAL A N 1
ATOM 644 C CA . VAL A 1 84 ? -9.711 30.734 31.859 1 76.38 84 VAL A CA 1
ATOM 645 C C . VAL A 1 84 ? -10.406 30.141 30.641 1 76.38 84 VAL A C 1
ATOM 647 O O . VAL A 1 84 ? -10.047 30.438 29.5 1 76.38 84 VAL A O 1
ATOM 650 N N . LEU A 1 85 ? -11.312 29.188 30.953 1 79.25 85 LEU A N 1
ATOM 651 C CA . LEU A 1 85 ? -12.211 28.703 29.906 1 79.25 85 LEU A CA 1
ATOM 652 C C . LEU A 1 85 ? -13.344 29.703 29.656 1 79.25 85 LEU A C 1
ATOM 654 O O . LEU A 1 85 ? -13.875 30.281 30.609 1 79.25 85 LEU A O 1
ATOM 658 N N . PRO A 1 86 ? -13.578 29.875 28.406 1 80.31 86 PRO A N 1
ATOM 659 C CA . PRO A 1 86 ? -14.688 30.797 28.156 1 80.31 86 PRO A CA 1
ATOM 660 C C . PRO A 1 86 ? -16.031 30.25 28.656 1 80.31 86 PRO A C 1
ATOM 662 O O . PRO A 1 86 ? -16.359 29.094 28.422 1 80.31 86 PRO A O 1
ATOM 665 N N . SER A 1 87 ? -16.703 31.047 29.422 1 82.94 87 SER A N 1
ATOM 666 C CA . SER A 1 87 ? -18.062 30.703 29.844 1 82.94 87 SER A CA 1
ATOM 667 C C . SER A 1 87 ? -19.078 30.984 28.75 1 82.94 87 SER A C 1
ATOM 669 O O . SER A 1 87 ? -18.812 31.766 27.828 1 82.94 87 SER A O 1
ATOM 671 N N . ASP A 1 88 ? -20.203 30.375 28.906 1 88.06 88 ASP A N 1
ATOM 672 C CA . ASP A 1 88 ? -21.281 30.594 27.938 1 88.06 88 ASP A CA 1
ATOM 673 C C . ASP A 1 88 ? -21.734 32.062 27.953 1 88.06 88 ASP A C 1
ATOM 675 O O . ASP A 1 88 ? -22.094 32.625 26.922 1 88.06 88 ASP A O 1
ATOM 679 N N . GLU A 1 89 ? -21.766 32.562 29.094 1 89.38 89 GLU A N 1
ATOM 680 C CA . GLU A 1 89 ? -22.156 33.969 29.219 1 89.38 89 GLU A CA 1
ATOM 681 C C . GLU A 1 89 ? -21.188 34.906 28.5 1 89.38 89 GLU A C 1
ATOM 683 O O . GLU A 1 89 ? -21.609 35.844 27.812 1 89.38 89 GLU A O 1
ATOM 688 N N . MET A 1 90 ? -19.938 34.656 28.703 1 88.94 90 MET A N 1
ATOM 689 C CA . MET A 1 90 ? -18.906 35.469 28.047 1 88.94 90 MET A CA 1
ATOM 690 C C . MET A 1 90 ? -19.031 35.375 26.531 1 88.94 90 MET A C 1
ATOM 692 O O . MET A 1 90 ? -18.969 36.406 25.844 1 88.94 90 MET A O 1
ATOM 696 N N . LEU A 1 91 ? -19.219 34.156 26.031 1 91.31 91 LEU A N 1
ATOM 697 C CA . LEU A 1 91 ? -19.328 33.938 24.594 1 91.31 91 LEU A CA 1
ATOM 698 C C . LEU A 1 91 ? -20.562 34.625 24.031 1 91.31 91 LEU A C 1
ATOM 700 O O . LEU A 1 91 ? -20.531 35.156 22.922 1 91.31 91 LEU A O 1
ATOM 704 N N . SER A 1 92 ? -21.625 34.594 24.812 1 92.44 92 SER A N 1
ATOM 705 C CA . SER A 1 92 ? -22.859 35.281 24.391 1 92.44 92 SER A CA 1
ATOM 706 C C . SER A 1 92 ? -22.641 36.781 24.266 1 92.44 92 SER A C 1
ATOM 708 O O . SER A 1 92 ? -23.125 37.406 23.312 1 92.44 92 SER A O 1
ATOM 710 N N . LEU A 1 93 ? -21.984 37.344 25.188 1 91.94 93 LEU A N 1
ATOM 711 C CA . LEU A 1 93 ? -21.703 38.781 25.156 1 91.94 93 LEU A CA 1
ATOM 712 C C . LEU A 1 93 ? -20.797 39.125 23.969 1 91.94 93 LEU A C 1
ATOM 714 O O . LEU A 1 93 ? -21 40.125 23.312 1 91.94 93 LEU A O 1
ATOM 718 N N . ILE A 1 94 ? -19.812 38.281 23.734 1 92.69 94 ILE A N 1
ATOM 719 C CA . ILE A 1 94 ? -18.891 38.469 22.625 1 92.69 94 ILE A CA 1
ATOM 720 C C . ILE A 1 94 ? -19.656 38.438 21.297 1 92.69 94 ILE A C 1
ATOM 722 O O . ILE A 1 94 ? -19.469 39.281 20.438 1 92.69 94 ILE A O 1
ATOM 726 N N . ASP A 1 95 ? -20.531 37.5 21.156 1 91.44 95 ASP A N 1
ATOM 727 C CA . ASP A 1 95 ? -21.312 37.344 19.922 1 91.44 95 ASP A CA 1
ATOM 728 C C . ASP A 1 95 ? -22.219 38.531 19.688 1 91.44 95 ASP A C 1
ATOM 730 O O . ASP A 1 95 ? -22.391 38.969 18.547 1 91.44 95 ASP A O 1
ATOM 734 N N . LYS A 1 96 ? -22.797 38.969 20.75 1 90.25 96 LYS A N 1
ATOM 735 C CA . LYS A 1 96 ? -23.641 40.156 20.641 1 90.25 96 LYS A CA 1
ATOM 736 C C . LYS A 1 96 ? -22.859 41.344 20.156 1 90.25 96 LYS A C 1
ATOM 738 O O . LYS A 1 96 ? -23.359 42.156 19.359 1 90.25 96 LYS A O 1
ATOM 743 N N . LEU A 1 97 ? -21.688 41.5 20.688 1 91.31 97 LEU A N 1
ATOM 744 C CA . LEU A 1 97 ? -20.828 42.594 20.297 1 91.31 97 LEU A CA 1
ATOM 745 C C . LEU A 1 97 ? -20.438 42.5 18.828 1 91.31 97 LEU A C 1
ATOM 747 O O . LEU A 1 97 ? -20.391 43.5 18.109 1 91.31 97 LEU A O 1
ATOM 751 N N . ILE A 1 98 ? -20.094 41.312 18.359 1 90.81 98 ILE A N 1
ATOM 752 C CA . ILE A 1 98 ? -19.672 41.094 16.984 1 90.81 98 ILE A CA 1
ATOM 753 C C . ILE A 1 98 ? -20.844 41.344 16.031 1 90.81 98 ILE A C 1
ATOM 755 O O . ILE A 1 98 ? -20.672 41.969 14.977 1 90.81 98 ILE A O 1
ATOM 759 N N . ASP A 1 99 ? -22.031 40.938 16.422 1 86.5 99 ASP A N 1
ATOM 760 C CA . ASP A 1 99 ? -23.219 41.094 15.586 1 86.5 99 ASP A CA 1
ATOM 761 C C . ASP A 1 99 ? -23.625 42.562 15.469 1 86.5 99 ASP A C 1
ATOM 763 O O . ASP A 1 99 ? -24.219 42.969 14.477 1 86.5 99 ASP A O 1
ATOM 767 N N . SER A 1 100 ? -23.359 43.281 16.547 1 79.12 100 SER A N 1
ATOM 768 C CA . SER A 1 100 ? -23.734 44.688 16.562 1 79.12 100 SER A CA 1
ATOM 769 C C . SER A 1 100 ? -22.844 45.5 15.625 1 79.12 100 SER A C 1
ATOM 771 O O . SER A 1 100 ? -23.234 46.594 15.18 1 79.12 100 SER A O 1
ATOM 773 N N . SER A 1 101 ? -21.656 45.156 15.602 1 70.5 101 SER A N 1
ATOM 774 C CA . SER A 1 101 ? -20.734 45.938 14.75 1 70.5 101 SER A CA 1
ATOM 775 C C . SER A 1 101 ? -21.125 45.812 13.281 1 70.5 101 SER A C 1
ATOM 777 O O . SER A 1 101 ? -22.266 45.469 12.961 1 70.5 101 SER A O 1
ATOM 779 N N . LYS A 1 102 ? -20.516 45.406 12.367 1 63.34 102 LYS A N 1
ATOM 780 C CA . LYS A 1 102 ? -20.828 45.219 10.953 1 63.34 102 LYS A CA 1
ATOM 781 C C . LYS A 1 102 ? -21.125 43.781 10.641 1 63.34 102 LYS A C 1
ATOM 783 O O . LYS A 1 102 ? -20.594 42.875 11.289 1 63.34 102 LYS A O 1
ATOM 788 N N . PHE A 1 103 ? -22.094 43.719 9.922 1 59.31 103 PHE A N 1
ATOM 789 C CA . PHE A 1 103 ? -22.547 42.438 9.438 1 59.31 103 PHE A CA 1
ATOM 790 C C . PHE A 1 103 ? -21.375 41.594 8.953 1 59.31 103 PHE A C 1
ATOM 792 O O . PHE A 1 103 ? -20.734 41.938 7.953 1 59.31 103 PHE A O 1
ATOM 799 N N . VAL A 1 104 ? -20.734 40.906 9.844 1 67.19 104 VAL A N 1
ATOM 800 C CA . VAL A 1 104 ? -19.688 39.969 9.461 1 67.19 104 VAL A CA 1
ATOM 801 C C . VAL A 1 104 ? -20.328 38.688 8.922 1 67.19 104 VAL A C 1
ATOM 803 O O . VAL A 1 104 ? -21 37.969 9.656 1 67.19 104 VAL A O 1
ATOM 806 N N . GLU A 1 105 ? -20.344 38.625 7.625 1 68.12 105 GLU A N 1
ATOM 807 C CA . GLU A 1 105 ? -20.969 37.5 6.98 1 68.12 105 GLU A CA 1
ATOM 808 C C . GLU A 1 105 ? -19.969 36.375 6.75 1 68.12 105 GLU A C 1
ATOM 810 O O . GLU A 1 105 ? -20.344 35.219 6.582 1 68.12 105 GLU A O 1
ATOM 815 N N . VAL A 1 106 ? -18.781 36.719 6.91 1 77.06 106 VAL A N 1
ATOM 816 C CA . VAL A 1 106 ? -17.781 35.688 6.578 1 77.06 106 VAL A CA 1
ATOM 817 C C . VAL A 1 106 ? -17.406 34.906 7.832 1 77.06 106 VAL A C 1
ATOM 819 O O . VAL A 1 106 ? -16.984 35.5 8.836 1 77.06 106 VAL A O 1
ATOM 822 N N . GLU A 1 107 ? -17.656 33.688 7.875 1 77.12 107 GLU A N 1
ATOM 823 C CA . GLU A 1 107 ? -17.469 32.812 9.016 1 77.12 107 GLU A CA 1
ATOM 824 C C . GLU A 1 107 ? -16.047 32.906 9.57 1 77.12 107 GLU A C 1
ATOM 826 O O . GLU A 1 107 ? -15.852 32.969 10.789 1 77.12 107 GLU A O 1
ATOM 831 N N . GLY A 1 108 ? -15.102 33.031 8.789 1 84.69 108 GLY A N 1
ATOM 832 C CA . GLY A 1 108 ? -13.727 33.156 9.234 1 84.69 108 GLY A CA 1
ATOM 833 C C . GLY A 1 108 ? -13.461 34.406 10.031 1 84.69 108 GLY A C 1
ATOM 834 O O . GLY A 1 108 ? -12.695 34.406 10.992 1 84.69 108 GLY A O 1
ATOM 835 N N . VAL A 1 109 ? -14.156 35.406 9.719 1 89.62 109 VAL A N 1
ATOM 836 C CA . VAL A 1 109 ? -13.992 36.719 10.391 1 89.62 109 VAL A CA 1
ATOM 837 C C . VAL A 1 109 ? -14.641 36.656 11.773 1 89.62 109 VAL A C 1
ATOM 839 O O . VAL A 1 109 ? -14.086 37.188 12.742 1 89.62 109 VAL A O 1
ATOM 842 N N . LYS A 1 110 ? -15.789 36.031 11.812 1 90.12 110 LYS A N 1
ATOM 843 C CA . LYS A 1 110 ? -16.484 35.906 13.094 1 90.12 110 LYS A CA 1
ATOM 844 C C . LYS A 1 110 ? -15.641 35.125 14.102 1 90.12 110 LYS A C 1
ATOM 846 O O . LYS A 1 110 ? -15.539 35.5 15.266 1 90.12 110 LYS A O 1
ATOM 851 N N . ASP A 1 111 ? -15.094 34.062 13.633 1 91.31 111 ASP A N 1
ATOM 852 C CA . ASP A 1 111 ? -14.258 33.25 14.492 1 91.31 111 ASP A CA 1
ATOM 853 C C . ASP A 1 111 ? -13.023 34.031 14.969 1 91.31 111 ASP A C 1
ATOM 855 O O . ASP A 1 111 ? -12.648 33.938 16.141 1 91.31 111 ASP A O 1
ATOM 859 N N . ALA A 1 112 ? -12.43 34.719 14.055 1 93.56 112 ALA A N 1
ATOM 860 C CA . ALA A 1 112 ? -11.25 35.5 14.398 1 93.56 112 ALA A CA 1
ATOM 861 C C . ALA A 1 112 ? -11.602 36.562 15.43 1 93.56 112 ALA A C 1
ATOM 863 O O . ALA A 1 112 ? -10.828 36.812 16.359 1 93.56 112 ALA A O 1
ATOM 864 N N . ALA A 1 113 ? -12.711 37.188 15.258 1 94.12 113 ALA A N 1
ATOM 865 C CA . ALA A 1 113 ? -13.164 38.219 16.188 1 94.12 113 ALA A CA 1
ATOM 866 C C . ALA A 1 113 ? -13.445 37.625 17.562 1 94.12 113 ALA A C 1
ATOM 868 O O . ALA A 1 113 ? -13.102 38.25 18.578 1 94.12 113 ALA A O 1
ATOM 869 N N . ARG A 1 114 ? -14.086 36.5 17.578 1 93.38 114 ARG A N 1
ATOM 870 C CA . ARG A 1 114 ? -14.391 35.844 18.828 1 93.38 114 ARG A CA 1
ATOM 871 C C . ARG A 1 114 ? -13.117 35.562 19.641 1 93.38 114 ARG A C 1
ATOM 873 O O . ARG A 1 114 ? -13.055 35.844 20.828 1 93.38 114 ARG A O 1
ATOM 880 N N . VAL A 1 115 ? -12.156 35 18.953 1 95.19 115 VAL A N 1
ATOM 881 C CA . VAL A 1 115 ? -10.891 34.656 19.594 1 95.19 115 VAL A CA 1
ATOM 882 C C . VAL A 1 115 ? -10.203 35.938 20.094 1 95.19 115 VAL A C 1
ATOM 884 O O . VAL A 1 115 ? -9.664 35.969 21.203 1 95.19 115 VAL A O 1
ATOM 887 N N . PHE A 1 116 ? -10.219 36.938 19.328 1 96 116 PHE A N 1
ATOM 888 C CA . PHE A 1 116 ? -9.586 38.188 19.672 1 96 116 PHE A CA 1
ATOM 889 C C . PHE A 1 116 ? -10.203 38.781 20.938 1 96 116 PHE A C 1
ATOM 891 O O . PHE A 1 116 ? -9.484 39.125 21.875 1 96 116 PHE A O 1
ATOM 898 N N . LEU A 1 117 ? -11.477 38.906 20.922 1 94.31 117 LEU A N 1
ATOM 899 C CA . LEU A 1 117 ? -12.18 39.5 22.047 1 94.31 117 LEU A CA 1
ATOM 900 C C . LEU A 1 117 ? -12.031 38.656 23.297 1 94.31 117 LEU A C 1
ATOM 902 O O . LEU A 1 117 ? -11.891 39.188 24.406 1 94.31 117 LEU A O 1
ATOM 906 N N . PHE A 1 118 ? -12.062 37.375 23.172 1 94.31 118 PHE A N 1
ATOM 907 C CA . PHE A 1 118 ? -11.859 36.469 24.281 1 94.31 118 PHE A CA 1
ATOM 908 C C . PHE A 1 118 ? -10.484 36.688 24.906 1 94.31 118 PHE A C 1
ATOM 910 O O . PHE A 1 118 ? -10.367 36.875 26.125 1 94.31 118 PHE A O 1
ATOM 917 N N . LEU A 1 119 ? -9.461 36.656 24.062 1 93.88 119 LEU A N 1
ATOM 918 C CA . LEU A 1 119 ? -8.094 36.781 24.562 1 93.88 119 LEU A CA 1
ATOM 919 C C . LEU A 1 119 ? -7.859 38.156 25.156 1 93.88 119 LEU A C 1
ATOM 921 O O . LEU A 1 119 ? -7.215 38.281 26.203 1 93.88 119 LEU A O 1
ATOM 925 N N . MET A 1 120 ? -8.352 39.156 24.562 1 92.94 120 MET A N 1
ATOM 926 C CA . MET A 1 120 ? -8.156 40.5 25.062 1 92.94 120 MET A CA 1
ATOM 927 C C . MET A 1 120 ? -8.773 40.656 26.438 1 92.94 120 MET A C 1
ATOM 929 O O . MET A 1 120 ? -8.125 41.156 27.359 1 92.94 120 MET A O 1
ATOM 933 N N . THR A 1 121 ? -9.992 40.219 26.562 1 91.38 121 THR A N 1
ATOM 934 C CA . THR A 1 121 ? -10.703 40.438 27.812 1 91.38 121 THR A CA 1
ATOM 935 C C . THR A 1 121 ? -10.172 39.5 28.906 1 91.38 121 THR A C 1
ATOM 937 O O . THR A 1 121 ? -10.148 39.875 30.078 1 91.38 121 THR A O 1
ATOM 940 N N . SER A 1 122 ? -9.742 38.375 28.547 1 89.38 122 SER A N 1
ATOM 941 C CA . SER A 1 122 ? -9.297 37.375 29.531 1 89.38 122 SER A CA 1
ATOM 942 C C . SER A 1 122 ? -7.871 37.656 29.984 1 89.38 122 SER A C 1
ATOM 944 O O . SER A 1 122 ? -7.543 37.469 31.156 1 89.38 122 SER A O 1
ATOM 946 N N . THR A 1 123 ? -7.035 38 29.094 1 85.5 123 THR A N 1
ATOM 947 C CA . THR A 1 123 ? -5.641 38.219 29.453 1 85.5 123 THR A CA 1
ATOM 948 C C . THR A 1 123 ? -5.473 39.562 30.141 1 85.5 123 THR A C 1
ATOM 950 O O . THR A 1 123 ? -4.527 39.781 30.906 1 85.5 123 THR A O 1
ATOM 953 N N . LEU A 1 124 ? -6.414 40.469 29.922 1 78.56 124 LEU A N 1
ATOM 954 C CA . LEU A 1 124 ? -6.312 41.812 30.469 1 78.56 124 LEU A CA 1
ATOM 955 C C . LEU A 1 124 ? -7.348 42.031 31.578 1 78.56 124 LEU A C 1
ATOM 957 O O . LEU A 1 124 ? -7.699 43.156 31.906 1 78.56 124 LEU A O 1
ATOM 961 N N . ARG A 1 125 ? -7.805 41.094 32.188 1 73.69 125 ARG A N 1
ATOM 962 C CA . ARG A 1 125 ? -8.922 41.094 33.125 1 73.69 125 ARG A CA 1
ATOM 963 C C . ARG A 1 125 ? -8.555 41.844 34.375 1 73.69 125 ARG A C 1
ATOM 965 O O . ARG A 1 125 ? -9.43 42.406 35.062 1 73.69 125 ARG A O 1
ATOM 972 N N . ASP A 1 126 ? -7.371 41.875 34.719 1 73.81 126 ASP A N 1
ATOM 973 C CA . ASP A 1 126 ? -6.977 42.438 36 1 73.81 126 ASP A CA 1
ATOM 974 C C . ASP A 1 126 ? -6.871 43.969 35.906 1 73.81 126 ASP A C 1
ATOM 976 O O . ASP A 1 126 ? -6.574 44.625 36.875 1 73.81 126 ASP A O 1
ATOM 980 N N . ARG A 1 127 ? -7.223 44.438 34.812 1 75.44 127 ARG A N 1
ATOM 981 C CA . ARG A 1 127 ? -7.113 45.875 34.656 1 75.44 127 ARG A CA 1
ATOM 982 C C . ARG A 1 127 ? -8.469 46.562 34.812 1 75.44 127 ARG A C 1
ATOM 984 O O . ARG A 1 127 ? -9.5 46 34.469 1 75.44 127 ARG A O 1
ATOM 991 N N . ASP A 1 128 ? -8.359 47.656 35.406 1 76.31 128 ASP A N 1
ATOM 992 C CA . ASP A 1 128 ? -9.586 48.406 35.594 1 76.31 128 ASP A CA 1
ATOM 993 C C . ASP A 1 128 ? -10.148 48.906 34.25 1 76.31 128 ASP A C 1
ATOM 995 O O . ASP A 1 128 ? -11.359 48.875 34.062 1 76.31 128 ASP A O 1
ATOM 999 N N . ARG A 1 129 ? -9.211 49.344 33.438 1 82 129 ARG A N 1
ATOM 1000 C CA . ARG A 1 129 ? -9.617 49.781 32.125 1 82 129 ARG A CA 1
ATOM 1001 C C . ARG A 1 129 ? -8.789 49.125 31.031 1 82 129 ARG A C 1
ATOM 1003 O O . ARG A 1 129 ? -7.559 49.125 31.094 1 82 129 ARG A O 1
ATOM 1010 N N . LEU A 1 130 ? -9.492 48.625 30.094 1 88 130 LEU A N 1
ATOM 1011 C CA . LEU A 1 130 ? -8.812 48 28.969 1 88 130 LEU A CA 1
ATOM 1012 C C . LEU A 1 130 ? -8.117 49.062 28.109 1 88 130 LEU A C 1
ATOM 1014 O O . LEU A 1 130 ? -8.609 50.188 27.984 1 88 130 LEU A O 1
ATOM 1018 N N . PRO A 1 131 ? -7 48.75 27.641 1 89.88 131 PRO A N 1
ATOM 1019 C CA . PRO A 1 131 ? -6.312 49.688 26.766 1 89.88 131 PRO A CA 1
ATOM 1020 C C . PRO A 1 131 ? -6.898 49.75 25.359 1 89.88 131 PRO A C 1
ATOM 1022 O O . PRO A 1 131 ? -7.414 48.75 24.859 1 89.88 131 PRO A O 1
ATOM 1025 N N . ALA A 1 132 ? -6.828 50.938 24.75 1 93.88 132 ALA A N 1
ATOM 1026 C CA . ALA A 1 132 ? -7.16 51.062 23.328 1 93.88 132 ALA A CA 1
ATOM 1027 C C . ALA A 1 132 ? -6.039 50.531 22.453 1 93.88 132 ALA A C 1
ATOM 1029 O O . ALA A 1 132 ? -4.922 51.031 22.469 1 93.88 132 ALA A O 1
ATOM 1030 N N . ILE A 1 133 ? -6.34 49.469 21.75 1 94.69 133 ILE A N 1
ATOM 1031 C CA . ILE A 1 133 ? -5.285 48.844 20.953 1 94.69 133 ILE A CA 1
ATOM 1032 C C . ILE A 1 133 ? -5.777 48.625 19.531 1 94.69 133 ILE A C 1
ATOM 1034 O O . ILE A 1 133 ? -6.984 48.531 19.297 1 94.69 133 ILE A O 1
ATOM 1038 N N . GLU A 1 134 ? -4.891 48.594 18.625 1 96.81 134 GLU A N 1
ATOM 1039 C CA . GLU A 1 134 ? -5.07 48.156 17.234 1 96.81 134 GLU A CA 1
ATOM 1040 C C . GLU A 1 134 ? -4.219 46.938 16.922 1 96.81 134 GLU A C 1
ATOM 1042 O O . GLU A 1 134 ? -3.008 46.938 17.156 1 96.81 134 GLU A O 1
ATOM 1047 N N . VAL A 1 135 ? -4.879 45.938 16.484 1 97.75 135 VAL A N 1
ATOM 1048 C CA . VAL A 1 135 ? -4.188 44.719 16.156 1 97.75 135 VAL A CA 1
ATOM 1049 C C . VAL A 1 135 ? -4.305 44.406 14.664 1 97.75 135 VAL A C 1
ATOM 1051 O O . VAL A 1 135 ? -5.414 44.375 14.117 1 97.75 135 VAL A O 1
ATOM 1054 N N . GLU A 1 136 ? -3.215 44.281 14.039 1 98.25 136 GLU A N 1
ATOM 1055 C CA . GLU A 1 136 ? -3.158 43.875 12.633 1 98.25 136 GLU A CA 1
ATOM 1056 C C . GLU A 1 136 ? -2.629 42.469 12.469 1 98.25 136 GLU A C 1
ATOM 1058 O O . GLU A 1 136 ? -1.599 42.094 13.047 1 98.25 136 GLU A O 1
ATOM 1063 N N . VAL A 1 137 ? -3.369 41.688 11.742 1 98 137 VAL A N 1
ATOM 1064 C CA . VAL A 1 137 ? -2.982 40.281 11.523 1 98 137 VAL A CA 1
ATOM 1065 C C . VAL A 1 137 ? -2.717 40.062 10.039 1 98 137 VAL A C 1
ATOM 1067 O O . VAL A 1 137 ? -3.539 40.406 9.188 1 98 137 VAL A O 1
ATOM 1070 N N . LYS A 1 138 ? -1.604 39.531 9.734 1 97.69 138 LYS A N 1
ATOM 1071 C CA . LYS A 1 138 ? -1.231 39.094 8.391 1 97.69 138 LYS A CA 1
ATOM 1072 C C . LYS A 1 138 ? -0.735 37.656 8.414 1 97.69 138 LYS A C 1
ATOM 1074 O O . LYS A 1 138 ? 0.085 37.281 9.258 1 97.69 138 LYS A O 1
ATOM 1079 N N . THR A 1 139 ? -1.248 36.844 7.543 1 96.5 139 THR A N 1
ATOM 1080 C CA . THR A 1 139 ? -0.846 35.438 7.547 1 96.5 139 THR A CA 1
ATOM 1081 C C . THR A 1 139 ? -0.3 35.031 6.184 1 96.5 139 THR A C 1
ATOM 1083 O O . THR A 1 139 ? -0.807 35.469 5.148 1 96.5 139 THR A O 1
ATOM 1086 N N . ALA A 1 140 ? 0.797 34.281 6.207 1 95.62 140 ALA A N 1
ATOM 1087 C CA . ALA A 1 140 ? 1.33 33.656 4.988 1 95.62 140 ALA A CA 1
ATOM 1088 C C . ALA A 1 140 ? 0.729 32.281 4.754 1 95.62 140 ALA A C 1
ATOM 1090 O O . ALA A 1 140 ? 0.973 31.656 3.719 1 95.62 140 ALA A O 1
ATOM 1091 N N . LEU A 1 141 ? -0.079 31.812 5.695 1 94.25 141 LEU A N 1
ATOM 1092 C CA . LEU A 1 141 ? -0.706 30.484 5.609 1 94.25 141 LEU A CA 1
ATOM 1093 C C . LEU A 1 141 ? -2.006 30.562 4.816 1 94.25 141 LEU A C 1
ATOM 1095 O O . LEU A 1 141 ? -2.828 31.453 5.039 1 94.25 141 LEU A O 1
ATOM 1099 N N . PRO A 1 142 ? -2.129 29.641 3.871 1 89.31 142 PRO A N 1
ATOM 1100 C CA . PRO A 1 142 ? -3.449 29.578 3.242 1 89.31 142 PRO A CA 1
ATOM 1101 C C . PRO A 1 142 ? -4.562 29.234 4.234 1 89.31 142 PRO A C 1
ATOM 1103 O O . PRO A 1 142 ? -4.43 28.281 5.012 1 89.31 142 PRO A O 1
ATOM 1106 N N . LEU A 1 143 ? -5.625 29.969 4.16 1 83.69 143 LEU A N 1
ATOM 1107 C CA . LEU A 1 143 ? -6.723 29.797 5.109 1 83.69 143 LEU A CA 1
ATOM 1108 C C . LEU A 1 143 ? -7.527 28.547 4.797 1 83.69 143 LEU A C 1
ATOM 1110 O O . LEU A 1 143 ? -7.844 28.281 3.635 1 83.69 143 LEU A O 1
ATOM 1114 N N . GLY A 1 144 ? -7.77 27.781 5.793 1 79.38 144 GLY A N 1
ATOM 1115 C CA . GLY A 1 144 ? -8.633 26.625 5.648 1 79.38 144 GLY A CA 1
ATOM 1116 C C . GLY A 1 144 ? -7.938 25.438 5.02 1 79.38 144 GLY A C 1
ATOM 1117 O O . GLY A 1 144 ? -8.586 24.484 4.594 1 79.38 144 GLY A O 1
ATOM 1118 N N . ALA A 1 145 ? -6.617 25.438 4.957 1 84.19 145 ALA A N 1
ATOM 1119 C CA . ALA A 1 145 ? -5.891 24.391 4.262 1 84.19 145 ALA A CA 1
ATOM 1120 C C . ALA A 1 145 ? -5.426 23.312 5.238 1 84.19 145 ALA A C 1
ATOM 1122 O O . ALA A 1 145 ? -4.793 22.328 4.832 1 84.19 145 ALA A O 1
ATOM 1123 N N . GLY A 1 146 ? -5.715 23.453 6.457 1 88 146 GLY A N 1
ATOM 1124 C CA . GLY A 1 146 ? -5.316 22.469 7.445 1 88 146 GLY A CA 1
ATOM 1125 C C . GLY A 1 146 ? -3.871 22.609 7.883 1 88 146 GLY A C 1
ATOM 1126 O O . GLY A 1 146 ? -3.268 21.656 8.375 1 88 146 GLY A O 1
ATOM 1127 N N . LEU A 1 147 ? -3.316 23.766 7.793 1 94.56 147 LEU A N 1
ATOM 1128 C CA . LEU A 1 147 ? -1.903 24 8.07 1 94.56 147 LEU A CA 1
ATOM 1129 C C . LEU A 1 147 ? -1.721 24.703 9.414 1 94.56 147 LEU A C 1
ATOM 1131 O O . LEU A 1 147 ? -0.651 25.25 9.695 1 94.56 147 LEU A O 1
ATOM 1135 N N . GLY A 1 148 ? -2.797 24.797 10.188 1 93.75 148 GLY A N 1
ATOM 1136 C CA . GLY A 1 148 ? -2.691 25.328 11.531 1 93.75 148 GLY A CA 1
ATOM 1137 C C . GLY A 1 148 ? -2.773 26.844 11.578 1 93.75 148 GLY A C 1
ATOM 1138 O O . GLY A 1 148 ? -2.152 27.484 12.43 1 93.75 148 GLY A O 1
ATOM 1139 N N . SER A 1 149 ? -3.479 27.453 10.641 1 93.5 149 SER A N 1
ATOM 1140 C CA . SER A 1 149 ? -3.6 28.906 10.578 1 93.5 149 SER A CA 1
ATOM 1141 C C . SER A 1 149 ? -4.301 29.453 11.82 1 93.5 149 SER A C 1
ATOM 1143 O O . SER A 1 149 ? -3.924 30.5 12.336 1 93.5 149 SER A O 1
ATOM 1145 N N . SER A 1 150 ? -5.32 28.766 12.266 1 93.44 150 SER A N 1
ATOM 1146 C CA . SER A 1 150 ? -6.055 29.219 13.445 1 93.44 150 SER A CA 1
ATOM 1147 C C . SER A 1 150 ? -5.16 29.219 14.68 1 93.44 150 SER A C 1
ATOM 1149 O O . SER A 1 150 ? -5.18 30.172 15.461 1 93.44 150 SER A O 1
ATOM 1151 N N . ALA A 1 151 ? -4.43 28.141 14.805 1 95.5 151 ALA A N 1
ATOM 1152 C CA . ALA A 1 151 ? -3.533 28.047 15.953 1 95.5 151 ALA A CA 1
ATOM 1153 C C . ALA A 1 151 ? -2.453 29.125 15.883 1 95.5 151 ALA A C 1
ATOM 1155 O O . ALA A 1 151 ? -2.123 29.75 16.906 1 95.5 151 ALA A O 1
ATOM 1156 N N . ALA A 1 152 ? -1.907 29.281 14.727 1 97.44 152 ALA A N 1
ATOM 1157 C CA . ALA A 1 152 ? -0.896 30.328 14.547 1 97.44 152 ALA A CA 1
ATOM 1158 C C . ALA A 1 152 ? -1.457 31.703 14.891 1 97.44 152 ALA A C 1
ATOM 1160 O O . ALA A 1 152 ? -0.772 32.531 15.508 1 97.44 152 ALA A O 1
ATOM 1161 N N . TYR A 1 153 ? -2.648 31.969 14.516 1 96.81 153 TYR A N 1
ATOM 1162 C CA . TYR A 1 153 ? -3.365 33.188 14.82 1 96.81 153 TYR A CA 1
ATOM 1163 C C . TYR A 1 153 ? -3.527 33.375 16.328 1 96.81 153 TYR A C 1
ATOM 1165 O O . TYR A 1 153 ? -3.143 34.406 16.875 1 96.81 153 TYR A O 1
ATOM 1173 N N . SER A 1 154 ? -4.02 32.375 16.953 1 96.81 154 SER A N 1
ATOM 1174 C CA . SER A 1 154 ? -4.293 32.438 18.391 1 96.81 154 SER A CA 1
ATOM 1175 C C . SER A 1 154 ? -3.01 32.625 19.188 1 96.81 154 SER A C 1
ATOM 1177 O O . SER A 1 154 ? -2.971 33.406 20.156 1 96.81 154 SER A O 1
ATOM 1179 N N . ILE A 1 155 ? -2.023 31.906 18.797 1 97.75 155 ILE A N 1
ATOM 1180 C CA . ILE A 1 155 ? -0.75 31.938 19.5 1 97.75 155 ILE A CA 1
ATOM 1181 C C . ILE A 1 155 ? -0.117 33.312 19.359 1 97.75 155 ILE A C 1
ATOM 1183 O O . ILE A 1 155 ? 0.378 33.875 20.344 1 97.75 155 ILE A O 1
ATOM 1187 N N . SER A 1 156 ? -0.09 33.812 18.172 1 98.19 156 SER A N 1
ATOM 1188 C CA . SER A 1 156 ? 0.484 35.156 17.938 1 98.19 156 SER A CA 1
ATOM 1189 C C . SER A 1 156 ? -0.262 36.219 18.719 1 98.19 156 SER A C 1
ATOM 1191 O O . SER A 1 156 ? 0.355 37.125 19.297 1 98.19 156 SER A O 1
ATOM 1193 N N . LEU A 1 157 ? -1.519 36.125 18.703 1 97 157 LEU A N 1
ATOM 1194 C CA . LEU A 1 157 ? -2.352 37.094 19.438 1 97 157 LEU A CA 1
ATOM 1195 C C . LEU A 1 157 ? -2.084 37 20.938 1 97 157 LEU A C 1
ATOM 1197 O O . LEU A 1 157 ? -1.885 38.031 21.594 1 97 157 LEU A O 1
ATOM 1201 N N . ALA A 1 158 ? -2.156 35.812 21.469 1 96.19 158 ALA A N 1
ATOM 1202 C CA . ALA A 1 158 ? -1.92 35.625 22.891 1 96.19 158 ALA A CA 1
ATOM 1203 C C . ALA A 1 158 ? -0.544 36.125 23.297 1 96.19 158 ALA A C 1
ATOM 1205 O O . ALA A 1 158 ? -0.413 36.844 24.312 1 96.19 158 ALA A O 1
ATOM 1206 N N . ALA A 1 159 ? 0.448 35.781 22.531 1 96.75 159 ALA A N 1
ATOM 1207 C CA . ALA A 1 159 ? 1.809 36.219 22.828 1 96.75 159 ALA A CA 1
ATOM 1208 C C . ALA A 1 159 ? 1.914 37.75 22.812 1 96.75 159 ALA A C 1
ATOM 1210 O O . ALA A 1 159 ? 2.494 38.344 23.719 1 96.75 159 ALA A O 1
ATOM 1211 N N . ALA A 1 160 ? 1.385 38.344 21.797 1 96 160 ALA A N 1
ATOM 1212 C CA . ALA A 1 160 ? 1.438 39.781 21.656 1 96 160 ALA A CA 1
ATOM 1213 C C . ALA A 1 160 ? 0.761 40.469 22.844 1 96 160 ALA A C 1
ATOM 1215 O O . ALA A 1 160 ? 1.281 41.438 23.375 1 96 160 ALA A O 1
ATOM 1216 N N . MET A 1 161 ? -0.335 40.031 23.234 1 93.19 161 MET A N 1
ATOM 1217 C CA . MET A 1 161 ? -1.101 40.625 24.328 1 93.19 161 MET A CA 1
ATOM 1218 C C . MET A 1 161 ? -0.372 40.469 25.656 1 93.19 161 MET A C 1
ATOM 1220 O O . MET A 1 161 ? -0.248 41.438 26.422 1 93.19 161 MET A O 1
ATOM 1224 N N . LEU A 1 162 ? 0.066 39.281 25.906 1 92.5 162 LEU A N 1
ATOM 1225 C CA . LEU A 1 162 ? 0.756 39 27.172 1 92.5 162 LEU A CA 1
ATOM 1226 C C . LEU A 1 162 ? 2.043 39.812 27.266 1 92.5 162 LEU A C 1
ATOM 1228 O O . LEU A 1 162 ? 2.404 40.312 28.344 1 92.5 162 LEU A O 1
ATOM 1232 N N . LEU A 1 163 ? 2.729 39.938 26.156 1 93.12 163 LEU A N 1
ATOM 1233 C CA . LEU A 1 163 ? 3.941 40.75 26.125 1 93.12 163 LEU A CA 1
ATOM 1234 C C . LEU A 1 163 ? 3.613 42.219 26.344 1 93.12 163 LEU A C 1
ATOM 1236 O O . LEU A 1 163 ? 4.301 42.906 27.094 1 93.12 163 LEU A O 1
ATOM 1240 N N . SER A 1 164 ? 2.617 42.688 25.609 1 90.25 164 SER A N 1
ATOM 1241 C CA . SER A 1 164 ? 2.248 44.094 25.672 1 90.25 164 SER A CA 1
ATOM 1242 C C . SER A 1 164 ? 1.857 44.5 27.094 1 90.25 164 SER A C 1
ATOM 1244 O O . SER A 1 164 ? 2.076 45.656 27.5 1 90.25 164 SER A O 1
ATOM 1246 N N . MET A 1 165 ? 1.337 43.594 27.797 1 84.38 165 MET A N 1
ATOM 1247 C CA . MET A 1 165 ? 0.878 43.875 29.156 1 84.38 165 MET A CA 1
ATOM 1248 C C . MET A 1 165 ? 1.955 43.531 30.172 1 84.38 165 MET A C 1
ATOM 1250 O O . MET A 1 165 ? 1.763 43.719 31.375 1 84.38 165 MET A O 1
ATOM 1254 N N . GLN A 1 166 ? 3.018 42.906 29.828 1 86.69 166 GLN A N 1
ATOM 1255 C CA . GLN A 1 166 ? 4.148 42.5 30.656 1 86.69 166 GLN A CA 1
ATOM 1256 C C . GLN A 1 166 ? 3.748 41.406 31.641 1 86.69 166 GLN A C 1
ATOM 1258 O O . GLN A 1 166 ? 4.23 41.375 32.781 1 86.69 166 GLN A O 1
ATOM 1263 N N . THR A 1 167 ? 2.707 40.75 31.234 1 87.19 167 THR A N 1
ATOM 1264 C CA . THR A 1 167 ? 2.389 39.562 31.984 1 87.19 167 THR A CA 1
ATOM 1265 C C . THR A 1 167 ? 3.512 38.531 31.859 1 87.19 167 THR A C 1
ATOM 1267 O O . THR A 1 167 ? 3.75 37.75 32.781 1 87.19 167 THR A O 1
ATOM 1270 N N . ILE A 1 168 ? 4.117 38.469 30.688 1 91.19 168 ILE A N 1
ATOM 1271 C CA . ILE A 1 168 ? 5.332 37.688 30.484 1 91.19 168 ILE A CA 1
ATOM 1272 C C . ILE A 1 168 ? 6.492 38.625 30.141 1 91.19 168 ILE A C 1
ATOM 1274 O O . ILE A 1 168 ? 6.289 39.688 29.531 1 91.19 168 ILE A O 1
ATOM 1278 N N . PRO A 1 169 ? 7.664 38.219 30.609 1 92.5 169 PRO A N 1
ATOM 1279 C CA . PRO A 1 169 ? 8.812 39.094 30.359 1 92.5 169 PRO A CA 1
ATOM 1280 C C . PRO A 1 169 ? 9.227 39.125 28.891 1 92.5 169 PRO A C 1
ATOM 1282 O O . PRO A 1 169 ? 9.125 38.125 28.188 1 92.5 169 PRO A O 1
ATOM 1285 N N . LEU A 1 170 ? 9.617 40.312 28.469 1 91.62 170 LEU A N 1
ATOM 1286 C CA . LEU A 1 170 ? 10.211 40.438 27.141 1 91.62 170 LEU A CA 1
ATOM 1287 C C . LEU A 1 170 ? 11.531 39.656 27.078 1 91.62 170 LEU A C 1
ATOM 1289 O O . LEU A 1 170 ? 12.344 39.719 28.016 1 91.62 170 LEU A O 1
ATOM 1293 N N . PRO A 1 171 ? 11.664 38.969 25.984 1 91 171 PRO A N 1
ATOM 1294 C CA . PRO A 1 171 ? 12.969 38.312 25.844 1 91 171 PRO A CA 1
ATOM 1295 C C . PRO A 1 171 ? 14.109 39.312 25.625 1 91 171 PRO A C 1
ATOM 1297 O O . PRO A 1 171 ? 13.867 40.469 25.281 1 91 171 PRO A O 1
ATOM 1300 N N . LYS A 1 172 ? 15.344 38.75 25.844 1 88.69 172 LYS A N 1
ATOM 1301 C CA . LYS A 1 172 ? 16.516 39.594 25.672 1 88.69 172 LYS A CA 1
ATOM 1302 C C . LYS A 1 172 ? 16.75 39.906 24.203 1 88.69 172 LYS A C 1
ATOM 1304 O O . LYS A 1 172 ? 16.531 39.062 23.328 1 88.69 172 LYS A O 1
ATOM 1309 N N . TYR A 1 173 ? 17.031 41.188 23.969 1 87.38 173 TYR A N 1
ATOM 1310 C CA . TYR A 1 173 ? 17.422 41.594 22.625 1 87.38 173 TYR A CA 1
ATOM 1311 C C . TYR A 1 173 ? 18.922 41.375 22.406 1 87.38 173 TYR A C 1
ATOM 1313 O O . TYR A 1 173 ? 19.75 42.062 23.031 1 87.38 173 TYR A O 1
ATOM 1321 N N . VAL A 1 174 ? 19.312 40.375 21.656 1 81.69 174 VAL A N 1
ATOM 1322 C CA . VAL A 1 174 ? 20.703 39.938 21.578 1 81.69 174 VAL A CA 1
ATOM 1323 C C . VAL A 1 174 ? 21.234 40.156 20.156 1 81.69 174 VAL A C 1
ATOM 1325 O O . VAL A 1 174 ? 20.453 40.156 19.188 1 81.69 174 VAL A O 1
ATOM 1328 N N . LYS A 1 175 ? 22.594 40.375 20.062 1 74.38 175 LYS A N 1
ATOM 1329 C CA . LYS A 1 175 ? 23.281 40.469 18.766 1 74.38 175 LYS A CA 1
ATOM 1330 C C . LYS A 1 175 ? 23.375 39.125 18.078 1 74.38 175 LYS A C 1
ATOM 1332 O O . LYS A 1 175 ? 23.734 38.125 18.703 1 74.38 175 LYS A O 1
ATOM 1337 N N . LYS A 1 176 ? 22.75 38.938 16.891 1 66.38 176 LYS A N 1
ATOM 1338 C CA . LYS A 1 176 ? 22.859 37.688 16.125 1 66.38 176 LYS A CA 1
ATOM 1339 C C . LYS A 1 176 ? 24.266 37.531 15.555 1 66.38 176 LYS A C 1
ATOM 1341 O O . LYS A 1 176 ? 24.781 38.406 14.891 1 66.38 176 LYS A O 1
ATOM 1346 N N . THR A 1 177 ? 25.109 36.75 16.125 1 56.22 177 THR A N 1
ATOM 1347 C CA . THR A 1 177 ? 26.375 36.438 15.5 1 56.22 177 THR A CA 1
ATOM 1348 C C . THR A 1 177 ? 26.172 35.688 14.188 1 56.22 177 THR A C 1
ATOM 1350 O O . THR A 1 177 ? 25.406 34.719 14.133 1 56.22 177 THR A O 1
ATOM 1353 N N . PRO A 1 178 ? 26.562 36.281 13.102 1 48.84 178 PRO A N 1
ATOM 1354 C CA . PRO A 1 178 ? 26.375 35.625 11.82 1 48.84 178 PRO A CA 1
ATOM 1355 C C . PRO A 1 178 ? 26.859 34.156 11.836 1 48.84 178 PRO A C 1
ATOM 1357 O O . PRO A 1 178 ? 27.938 33.875 12.375 1 48.84 178 PRO A O 1
ATOM 1360 N N . GLU A 1 179 ? 26.031 33.219 11.836 1 45.91 179 GLU A N 1
ATOM 1361 C CA . GLU A 1 179 ? 26.578 31.859 11.766 1 45.91 179 GLU A CA 1
ATOM 1362 C C . GLU A 1 179 ? 27.672 31.781 10.711 1 45.91 179 GLU A C 1
ATOM 1364 O O . GLU A 1 179 ? 28.688 31.109 10.914 1 45.91 179 GLU A O 1
ATOM 1369 N N . SER A 1 180 ? 27.453 31.641 9.305 1 41.06 180 SER A N 1
ATOM 1370 C CA . SER A 1 180 ? 28.469 31.453 8.266 1 41.06 180 SER A CA 1
ATOM 1371 C C . SER A 1 180 ? 29.094 32.781 7.875 1 41.06 180 SER A C 1
ATOM 1373 O O . SER A 1 180 ? 28.469 33.844 7.996 1 41.06 180 SER A O 1
ATOM 1375 N N . GLU A 1 181 ? 30.594 32.812 7.664 1 39.31 181 GLU A N 1
ATOM 1376 C CA . GLU A 1 181 ? 31.562 33.812 7.25 1 39.31 181 GLU A CA 1
ATOM 1377 C C . GLU A 1 181 ? 31.094 34.562 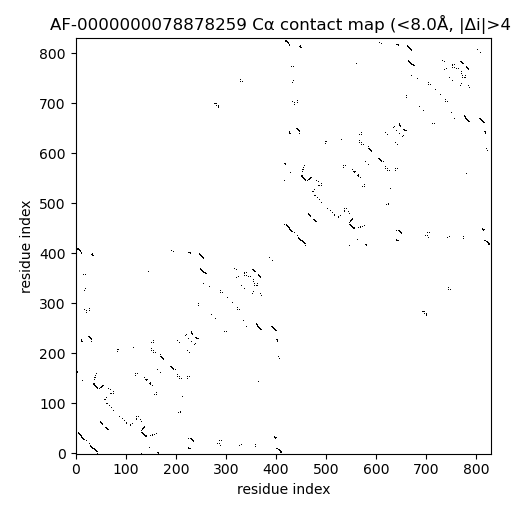6.012 1 39.31 181 GLU A C 1
ATOM 1379 O O . GLU A 1 181 ? 31.75 35.531 5.586 1 39.31 181 GLU A O 1
ATOM 1384 N N . THR A 1 182 ? 30.469 33.906 5.055 1 39.09 182 THR A N 1
ATOM 1385 C CA . THR A 1 182 ? 30.531 34.5 3.73 1 39.09 182 THR A CA 1
ATOM 1386 C C . THR A 1 182 ? 29.953 35.906 3.76 1 39.09 182 THR A C 1
ATOM 1388 O O . THR A 1 182 ? 30.219 36.719 2.865 1 39.09 182 THR A O 1
ATOM 1391 N N . THR A 1 183 ? 28.719 36.188 4.004 1 37.88 183 THR A N 1
ATOM 1392 C CA . THR A 1 183 ? 28.422 37.594 3.75 1 37.88 183 THR A CA 1
ATOM 1393 C C . THR A 1 183 ? 28.953 38.469 4.883 1 37.88 183 THR A C 1
ATOM 1395 O O . THR A 1 183 ? 28.5 38.375 6.023 1 37.88 183 THR A O 1
ATOM 1398 N N . ALA A 1 184 ? 30.25 38.969 4.871 1 41.62 184 ALA A N 1
ATOM 1399 C CA . ALA A 1 184 ? 31.047 39.969 5.59 1 41.62 184 ALA A CA 1
ATOM 1400 C C . ALA A 1 184 ? 30.172 41.062 6.188 1 41.62 184 ALA A C 1
ATOM 1402 O O . ALA A 1 184 ? 30.562 41.719 7.152 1 41.62 184 ALA A O 1
ATOM 1403 N N . LYS A 1 185 ? 29.516 41.688 5.16 1 46.25 185 LYS A N 1
ATOM 1404 C CA . LYS A 1 185 ? 29.078 43.031 5.617 1 46.25 185 LYS A CA 1
ATOM 1405 C C . LYS A 1 185 ? 28.094 42.906 6.766 1 46.25 185 LYS A C 1
ATOM 1407 O O . LYS A 1 185 ? 27.031 43.531 6.742 1 46.25 185 LYS A O 1
ATOM 1412 N N . ASP A 1 186 ? 28.031 41.656 7.332 1 39.78 186 ASP A N 1
ATOM 1413 C CA . ASP A 1 186 ? 26.938 41.344 8.25 1 39.78 186 ASP A CA 1
ATOM 1414 C C . ASP A 1 186 ? 26.875 42.375 9.383 1 39.78 186 ASP A C 1
ATOM 1416 O O . ASP A 1 186 ? 27.766 42.406 10.242 1 39.78 186 ASP A O 1
ATOM 1420 N N . THR A 1 187 ? 26.422 43.438 9.117 1 47.03 187 THR A N 1
ATOM 1421 C CA . THR A 1 187 ? 25.906 44.375 10.109 1 47.03 187 THR A CA 1
ATOM 1422 C C . THR A 1 187 ? 25.25 43.656 11.273 1 47.03 187 THR A C 1
ATOM 1424 O O . THR A 1 187 ? 24.703 42.562 11.102 1 47.03 187 THR A O 1
ATOM 1427 N N . ASP A 1 188 ? 25.609 43.906 12.484 1 49.03 188 ASP A N 1
ATOM 1428 C CA . ASP A 1 188 ? 25.078 43.469 13.781 1 49.03 188 ASP A CA 1
ATOM 1429 C C . ASP A 1 188 ? 23.562 43.469 13.781 1 49.03 188 ASP A C 1
ATOM 1431 O O . ASP A 1 188 ? 22.922 44.531 13.672 1 49.03 188 ASP A O 1
ATOM 1435 N N . SER A 1 189 ? 22.953 42.469 13.109 1 64.75 189 SER A N 1
ATOM 1436 C CA . SER A 1 189 ? 21.5 42.406 13.25 1 64.75 189 SER A CA 1
ATOM 1437 C C . SER A 1 189 ? 21.094 41.844 14.609 1 64.75 189 SER A C 1
ATOM 1439 O O . SER A 1 189 ? 21.734 40.906 15.125 1 64.75 189 SER A O 1
ATOM 1441 N N . TYR A 1 190 ? 20.406 42.719 15.398 1 68.88 190 TYR A N 1
ATOM 1442 C CA . TYR A 1 190 ? 19.859 42.312 16.703 1 68.88 190 TYR A CA 1
ATOM 1443 C C . TYR A 1 190 ? 18.5 41.656 16.547 1 68.88 190 TYR A C 1
ATOM 1445 O O . TYR A 1 190 ? 17.75 42 15.625 1 68.88 190 TYR A O 1
ATOM 1453 N N . GLN A 1 191 ? 18.375 40.594 17.25 1 79.88 191 GLN A N 1
ATOM 1454 C CA . GLN A 1 191 ? 17.078 39.938 17.281 1 79.88 191 GLN A CA 1
ATOM 1455 C C . GLN A 1 191 ? 16.703 39.5 18.719 1 79.88 191 GLN A C 1
ATOM 1457 O O . GLN A 1 191 ? 17.578 39.406 19.578 1 79.88 191 GLN A O 1
ATOM 1462 N N . TYR A 1 192 ? 15.461 39.5 18.953 1 85.44 192 TYR A N 1
ATOM 1463 C CA . TYR A 1 192 ? 15.016 39 20.25 1 85.44 192 TYR A CA 1
ATOM 1464 C C . TYR A 1 192 ? 15.297 37.531 20.406 1 85.44 192 TYR A C 1
ATOM 1466 O O . TYR A 1 192 ? 15.133 36.75 19.469 1 85.44 192 TYR A O 1
ATOM 1474 N N . ASP A 1 193 ? 15.695 37.219 21.656 1 86.44 193 ASP A N 1
ATOM 1475 C CA . ASP A 1 193 ? 15.867 35.812 22.016 1 86.44 193 ASP A CA 1
ATOM 1476 C C . ASP A 1 193 ? 14.516 35.125 22.125 1 86.44 193 ASP A C 1
ATOM 1478 O O . ASP A 1 193 ? 13.469 35.75 21.969 1 86.44 193 ASP A O 1
ATOM 1482 N N . ASP A 1 194 ? 14.633 33.812 22.438 1 88.19 194 ASP A N 1
ATOM 1483 C CA . ASP A 1 194 ? 13.414 33.031 22.609 1 88.19 194 ASP A CA 1
ATOM 1484 C C . ASP A 1 194 ? 12.695 33.438 23.906 1 88.19 194 ASP A C 1
ATOM 1486 O O . ASP A 1 194 ? 13.344 33.781 24.906 1 88.19 194 ASP A O 1
ATOM 1490 N N . ILE A 1 195 ? 11.422 33.438 23.75 1 92.75 195 ILE A N 1
ATOM 1491 C CA . ILE A 1 195 ? 10.609 33.594 24.953 1 92.75 195 ILE A CA 1
ATOM 1492 C C . ILE A 1 195 ? 10.891 32.469 25.938 1 92.75 195 ILE A C 1
ATOM 1494 O O . ILE A 1 195 ? 11.086 31.312 25.531 1 92.75 195 ILE A O 1
ATOM 1498 N N . GLU A 1 196 ? 10.914 32.812 27.203 1 93.38 196 GLU A N 1
ATOM 1499 C CA . GLU A 1 196 ? 11.188 31.828 28.25 1 93.38 196 GLU A CA 1
ATOM 1500 C C . GLU A 1 196 ? 10.172 30.688 28.219 1 93.38 196 GLU A C 1
ATOM 1502 O O . GLU A 1 196 ? 8.984 30.922 27.953 1 93.38 196 GLU A O 1
ATOM 1507 N N . THR A 1 197 ? 10.586 29.547 28.703 1 92.56 197 THR A N 1
ATOM 1508 C CA . THR A 1 197 ? 9.805 28.328 28.609 1 92.56 197 THR A CA 1
ATOM 1509 C C . THR A 1 197 ? 8.492 28.453 29.375 1 92.56 197 THR A C 1
ATOM 1511 O O . THR A 1 197 ? 7.438 28.031 28.891 1 92.56 197 THR A O 1
ATOM 1514 N N . GLU A 1 198 ? 8.602 28.969 30.516 1 92.62 198 GLU A N 1
ATOM 1515 C CA . GLU A 1 198 ? 7.402 29.125 31.344 1 92.62 198 GLU A CA 1
ATOM 1516 C C . GLU A 1 198 ? 6.402 30.078 30.703 1 92.62 198 GLU A C 1
ATOM 1518 O O . GLU A 1 198 ? 5.191 29.875 30.797 1 92.62 198 GLU A O 1
ATOM 1523 N N . SER A 1 199 ? 6.945 31.125 30.141 1 94.12 199 SER A N 1
ATOM 1524 C CA . SER A 1 199 ? 6.102 32.094 29.438 1 94.12 199 SER A CA 1
ATOM 1525 C C . SER A 1 199 ? 5.453 31.453 28.203 1 94.12 199 SER A C 1
ATOM 1527 O O . SER A 1 199 ? 4.285 31.703 27.922 1 94.12 199 SER A O 1
ATOM 1529 N N . LEU A 1 200 ? 6.211 30.625 27.547 1 95.94 200 LEU A N 1
ATOM 1530 C CA . LEU A 1 200 ? 5.688 29.938 26.359 1 95.94 200 LEU A CA 1
ATOM 1531 C C . LEU A 1 200 ? 4.555 28.984 26.75 1 95.94 200 LEU A C 1
ATOM 1533 O O . LEU A 1 200 ? 3.586 28.828 26 1 95.94 200 LEU A O 1
ATOM 1537 N N . ARG A 1 201 ? 4.73 28.344 27.828 1 94.75 201 ARG A N 1
ATOM 1538 C CA . ARG A 1 201 ? 3.688 27.453 28.312 1 94.75 201 ARG A CA 1
ATOM 1539 C C . ARG A 1 201 ? 2.377 28.203 28.516 1 94.75 201 ARG A C 1
ATOM 1541 O O . ARG A 1 201 ? 1.305 27.688 28.188 1 94.75 201 ARG A O 1
ATOM 1548 N N . LEU A 1 202 ? 2.498 29.328 29.109 1 93.44 202 LEU A N 1
ATOM 1549 C CA . LEU A 1 202 ? 1.317 30.156 29.344 1 93.44 202 LEU A CA 1
ATOM 1550 C C . LEU A 1 202 ? 0.672 30.578 28.031 1 93.44 202 LEU A C 1
ATOM 1552 O O . LEU A 1 202 ? -0.552 30.516 27.891 1 93.44 202 LEU A O 1
ATOM 1556 N N . VAL A 1 203 ? 1.496 31.031 27.094 1 95.31 203 VAL A N 1
ATOM 1557 C CA . VAL A 1 203 ? 1.008 31.422 25.766 1 95.31 203 VAL A CA 1
ATOM 1558 C C . VAL A 1 203 ? 0.284 30.234 25.125 1 95.31 203 VAL A C 1
ATOM 1560 O O . VAL A 1 203 ? -0.809 30.391 24.578 1 95.31 203 VAL A O 1
ATOM 1563 N N . CYS A 1 204 ? 0.856 29.078 25.219 1 95.75 204 CYS A N 1
ATOM 1564 C CA . CYS A 1 204 ? 0.317 27.859 24.625 1 95.75 204 CYS A CA 1
ATOM 1565 C C . CYS A 1 204 ? -1.03 27.5 25.25 1 95.75 204 CYS A C 1
ATOM 1567 O O . CYS A 1 204 ? -1.955 27.094 24.547 1 95.75 204 CYS A O 1
ATOM 1569 N N . GLN A 1 205 ? -1.114 27.641 26.5 1 93.62 205 GLN A N 1
ATOM 1570 C CA . GLN A 1 205 ? -2.35 27.328 27.203 1 93.62 205 GLN A CA 1
ATOM 1571 C C . GLN A 1 205 ? -3.48 28.25 26.781 1 93.62 205 GLN A C 1
ATOM 1573 O O . GLN A 1 205 ? -4.617 27.812 26.594 1 93.62 205 GLN A O 1
ATOM 1578 N N . TRP A 1 206 ? -3.184 29.516 26.688 1 92.94 206 TRP A N 1
ATOM 1579 C CA . TRP A 1 206 ? -4.188 30.484 26.266 1 92.94 206 TRP A CA 1
ATOM 1580 C C . TRP A 1 206 ? -4.656 30.172 24.844 1 92.94 206 TRP A C 1
ATOM 1582 O O . TRP A 1 206 ? -5.852 30.266 24.547 1 92.94 206 TRP A O 1
ATOM 1592 N N . ALA A 1 207 ? -3.678 29.906 24.031 1 93.62 207 ALA A N 1
ATOM 1593 C CA . ALA A 1 207 ? -4.031 29.578 22.656 1 93.62 207 ALA A CA 1
ATOM 1594 C C . ALA A 1 207 ? -4.891 28.312 22.594 1 93.62 207 ALA A C 1
ATOM 1596 O O . ALA A 1 207 ? -5.777 28.203 21.75 1 93.62 207 ALA A O 1
ATOM 1597 N N . PHE A 1 208 ? -4.609 27.359 23.422 1 93 208 PHE A N 1
ATOM 1598 C CA . PHE A 1 208 ? -5.395 26.125 23.5 1 93 208 PHE A CA 1
ATOM 1599 C C . PHE A 1 208 ? -6.844 26.422 23.844 1 93 208 PHE A C 1
ATOM 1601 O O . PHE A 1 208 ? -7.762 25.891 23.234 1 93 208 PHE A O 1
ATOM 1608 N N . GLU A 1 209 ? -7.031 27.266 24.812 1 91.62 209 GLU A N 1
ATOM 1609 C CA . GLU A 1 209 ? -8.375 27.672 25.203 1 91.62 209 GLU A CA 1
ATOM 1610 C C . GLU A 1 209 ? -9.094 28.391 24.062 1 91.62 209 GLU A C 1
ATOM 1612 O O . GLU A 1 209 ? -10.297 28.203 23.859 1 91.62 209 GLU A O 1
ATOM 1617 N N . ALA A 1 210 ? -8.375 29.203 23.391 1 92.31 210 ALA A N 1
ATOM 1618 C CA . ALA A 1 210 ? -8.945 29.922 22.266 1 92.31 210 ALA A CA 1
ATOM 1619 C C . ALA A 1 210 ? -9.359 28.953 21.156 1 92.31 210 ALA A C 1
ATOM 1621 O O . ALA A 1 210 ? -10.375 29.172 20.484 1 92.31 210 ALA A O 1
ATOM 1622 N N . GLU A 1 211 ? -8.516 27.906 20.906 1 89.94 211 GLU A N 1
ATOM 1623 C CA . GLU A 1 211 ? -8.805 26.922 19.875 1 89.94 211 GLU A CA 1
ATOM 1624 C C . GLU A 1 211 ? -10.086 26.156 20.172 1 89.94 211 GLU A C 1
ATOM 1626 O O . GLU A 1 211 ? -10.805 25.734 19.266 1 89.94 211 GLU A O 1
ATOM 1631 N N . LYS A 1 212 ? -10.391 26 21.375 1 89 212 LYS A N 1
ATOM 1632 C CA . LYS A 1 212 ? -11.625 25.344 21.766 1 89 212 LYS A CA 1
ATOM 1633 C C . LYS A 1 212 ? -12.852 26.125 21.297 1 89 212 LYS A C 1
ATOM 1635 O O . LYS A 1 212 ? -13.891 25.547 20.984 1 89 212 LYS A O 1
ATOM 1640 N N . ILE A 1 213 ? -12.672 27.391 21.25 1 87 213 ILE A N 1
ATOM 1641 C CA . ILE A 1 213 ? -13.75 28.266 20.797 1 87 213 ILE A CA 1
ATOM 1642 C C . ILE A 1 213 ? -14.016 28.016 19.312 1 87 213 ILE A C 1
ATOM 1644 O O . ILE A 1 213 ? -15.164 28 18.875 1 87 213 ILE A O 1
ATOM 1648 N N . MET A 1 214 ? -12.969 27.812 18.641 1 81.69 214 MET A N 1
ATOM 1649 C CA . MET A 1 214 ? -13.062 27.672 17.188 1 81.69 214 MET A CA 1
ATOM 1650 C C . MET A 1 214 ? -13.406 26.234 16.812 1 81.69 214 MET A C 1
ATOM 1652 O O . MET A 1 214 ? -14.148 26 15.852 1 81.69 214 MET A O 1
ATOM 1656 N N . HIS A 1 215 ? -12.812 25.234 17.484 1 78.5 215 HIS A N 1
ATOM 1657 C CA . HIS A 1 215 ? -12.852 23.875 16.984 1 78.5 215 HIS A CA 1
ATOM 1658 C C . HIS A 1 215 ? -13.562 22.938 17.953 1 78.5 215 HIS A C 1
ATOM 1660 O O . HIS A 1 215 ? -13.883 21.797 17.625 1 78.5 215 HIS A O 1
ATOM 1666 N N . GLY A 1 216 ? -13.805 23.344 19.047 1 79.31 216 GLY A N 1
ATOM 1667 C CA . GLY A 1 216 ? -14.445 22.5 20.047 1 79.31 216 GLY A CA 1
ATOM 1668 C C . GLY A 1 216 ? -13.469 21.625 20.812 1 79.31 216 GLY A C 1
ATOM 1669 O O . GLY A 1 216 ? -13.062 21.969 21.922 1 79.31 216 GLY A O 1
ATOM 1670 N N . GLN A 1 217 ? -12.992 20.484 20.141 1 80.81 217 GLN A N 1
ATOM 1671 C CA . GLN A 1 217 ? -12.094 19.547 20.828 1 80.81 217 GLN A CA 1
ATOM 1672 C C . GLN A 1 217 ? -10.75 19.453 20.109 1 80.81 217 GLN A C 1
ATOM 1674 O O . GLN A 1 217 ? -10.484 18.469 19.406 1 80.81 217 GLN A O 1
ATOM 1679 N N . PRO A 1 218 ? -9.945 20.391 20.453 1 83.5 218 PRO A N 1
ATOM 1680 C CA . PRO A 1 218 ? -8.633 20.328 19.812 1 83.5 218 PRO A CA 1
ATOM 1681 C C . PRO A 1 218 ? -7.707 19.297 20.438 1 83.5 218 PRO A C 1
ATOM 1683 O O . PRO A 1 218 ? -7.875 18.938 21.609 1 83.5 218 PRO A O 1
ATOM 1686 N N . SER A 1 219 ? -6.746 18.734 19.719 1 82.81 219 SER A N 1
ATOM 1687 C CA . SER A 1 219 ? -5.793 17.734 20.188 1 82.81 219 SER A CA 1
ATOM 1688 C C . SER A 1 219 ? -4.621 18.391 20.922 1 82.81 219 SER A C 1
ATOM 1690 O O . SER A 1 219 ? -3.908 17.719 21.672 1 82.81 219 SER A O 1
ATOM 1692 N N . GLY A 1 220 ? -4.375 19.656 20.656 1 89.5 220 GLY A N 1
ATOM 1693 C CA . GLY A 1 220 ? -3.23 20.344 21.234 1 89.5 220 GLY A CA 1
ATOM 1694 C C . GLY A 1 220 ? -2.006 20.312 20.344 1 89.5 220 GLY A C 1
ATOM 1695 O O . GLY A 1 220 ? -0.99 20.938 20.641 1 89.5 220 GLY A O 1
ATOM 1696 N N . ILE A 1 221 ? -2.039 19.641 19.234 1 92.38 221 ILE A N 1
ATOM 1697 C CA . ILE A 1 221 ? -0.909 19.5 18.328 1 92.38 221 ILE A CA 1
ATOM 1698 C C . ILE A 1 221 ? -0.596 20.844 17.672 1 92.38 221 ILE A C 1
ATOM 1700 O O . ILE A 1 221 ? 0.553 21.281 17.672 1 92.38 221 ILE A O 1
ATOM 1704 N N . ASP A 1 222 ? -1.578 21.484 17.203 1 94.12 222 ASP A N 1
ATOM 1705 C CA . ASP A 1 222 ? -1.395 22.703 16.422 1 94.12 222 ASP A CA 1
ATOM 1706 C C . ASP A 1 222 ? -0.813 23.828 17.281 1 94.12 222 ASP A C 1
ATOM 1708 O O . ASP A 1 222 ? 0.165 24.469 16.891 1 94.12 222 ASP A O 1
ATOM 1712 N N . ASN A 1 223 ? -1.473 24.031 18.438 1 94.81 223 ASN A N 1
ATOM 1713 C CA . ASN A 1 223 ? -0.981 25.109 19.281 1 94.81 223 ASN A CA 1
ATOM 1714 C C . ASN A 1 223 ? 0.406 24.797 19.844 1 94.81 223 ASN A C 1
ATOM 1716 O O . ASN A 1 223 ? 1.21 25.703 20.062 1 94.81 223 ASN A O 1
ATOM 1720 N N . SER A 1 224 ? 0.674 23.516 20.047 1 96 224 SER A N 1
ATOM 1721 C CA . SER A 1 224 ? 2.002 23.141 20.531 1 96 224 SER A CA 1
ATOM 1722 C C . SER A 1 224 ? 3.07 23.453 19.484 1 96 224 SER A C 1
ATOM 1724 O O . SER A 1 224 ? 4.105 24.031 19.797 1 96 224 SER A O 1
ATOM 1726 N N . ILE A 1 225 ? 2.842 23.062 18.312 1 96.81 225 ILE A N 1
ATOM 1727 C CA . ILE A 1 225 ? 3.801 23.281 17.234 1 96.81 225 ILE A CA 1
ATOM 1728 C C . ILE A 1 225 ? 3.959 24.781 17 1 96.81 225 ILE A C 1
ATOM 1730 O O . ILE A 1 225 ? 5.078 25.281 16.812 1 96.81 225 ILE A O 1
ATOM 1734 N N . ALA A 1 226 ? 2.879 25.484 16.953 1 97.38 226 ALA A N 1
ATOM 1735 C CA . ALA A 1 226 ? 2.934 26.922 16.703 1 97.38 226 ALA A CA 1
ATOM 1736 C C . ALA A 1 226 ? 3.699 27.625 17.812 1 97.38 226 ALA A C 1
ATOM 1738 O O . ALA A 1 226 ? 4.355 28.641 17.578 1 97.38 226 ALA A O 1
ATOM 1739 N N . THR A 1 227 ? 3.648 27.156 19 1 97.69 227 THR A N 1
ATOM 1740 C CA . THR A 1 227 ? 4.293 27.766 20.156 1 97.69 227 THR A CA 1
ATOM 1741 C C . THR A 1 227 ? 5.781 27.438 20.188 1 97.69 227 THR A C 1
ATOM 1743 O O . THR A 1 227 ? 6.621 28.328 20.297 1 97.69 227 THR A O 1
ATOM 1746 N N . TYR A 1 228 ? 6.062 26.172 20.062 1 96.75 228 TYR A N 1
ATOM 1747 C CA . TYR A 1 228 ? 7.41 25.703 20.375 1 96.75 228 TYR A CA 1
ATOM 1748 C C . TYR A 1 228 ? 8.211 25.5 19.094 1 96.75 228 TYR A C 1
ATOM 1750 O O . TYR A 1 228 ? 9.445 25.438 19.125 1 96.75 228 TYR A O 1
ATOM 1758 N N . GLY A 1 229 ? 7.559 25.328 18.016 1 96.81 229 GLY A N 1
ATOM 1759 C CA . GLY A 1 229 ? 8.234 25 16.766 1 96.81 229 GLY A CA 1
ATOM 1760 C C . GLY A 1 229 ? 8.766 23.578 16.734 1 96.81 229 GLY A C 1
ATOM 1761 O O . GLY A 1 229 ? 8.258 22.703 17.438 1 96.81 229 GLY A O 1
ATOM 1762 N N . GLY A 1 230 ? 9.617 23.344 15.75 1 96.56 230 GLY A N 1
ATOM 1763 C CA . GLY A 1 230 ? 10.227 22.031 15.641 1 96.56 230 GLY A CA 1
ATOM 1764 C C . GLY A 1 230 ? 9.25 20.953 15.211 1 96.56 230 GLY A C 1
ATOM 1765 O O . GLY A 1 230 ? 8.484 21.141 14.258 1 96.56 230 GLY A O 1
ATOM 1766 N N . ALA A 1 231 ? 9.391 19.797 15.93 1 97.88 231 ALA A N 1
ATOM 1767 C CA . ALA A 1 231 ? 8.562 18.625 15.641 1 97.88 231 ALA A CA 1
ATOM 1768 C C . ALA A 1 231 ? 8.086 17.953 16.922 1 97.88 231 ALA A C 1
ATOM 1770 O O . ALA A 1 231 ? 8.734 18.078 17.969 1 97.88 231 ALA A O 1
ATOM 1771 N N . LEU A 1 232 ? 6.969 17.359 16.844 1 97.69 232 LEU A N 1
ATOM 1772 C CA . LEU A 1 232 ? 6.477 16.578 17.984 1 97.69 232 LEU A CA 1
ATOM 1773 C C . LEU A 1 232 ? 5.879 15.258 17.516 1 97.69 232 LEU A C 1
ATOM 1775 O O . LEU A 1 232 ? 5.48 15.125 16.359 1 97.69 232 LEU A O 1
ATOM 1779 N N . LEU A 1 233 ? 5.895 14.297 18.438 1 97.94 233 LEU A N 1
ATOM 1780 C CA . LEU A 1 233 ? 5.242 13 18.266 1 97.94 233 LEU A CA 1
ATOM 1781 C C . LEU A 1 233 ? 3.941 12.945 19.062 1 97.94 233 LEU A C 1
ATOM 1783 O O . LEU A 1 233 ? 3.918 13.281 20.25 1 97.94 233 LEU A O 1
ATOM 1787 N N . PHE A 1 234 ? 2.898 12.703 18.359 1 97.12 234 PHE A N 1
ATOM 1788 C CA . PHE A 1 234 ? 1.604 12.508 19 1 97.12 234 PHE A CA 1
ATOM 1789 C C . PHE A 1 234 ? 1.185 11.039 18.938 1 97.12 234 PHE A C 1
ATOM 1791 O O . PHE A 1 234 ? 1.136 10.453 17.859 1 97.12 234 PHE A O 1
ATOM 1798 N N . GLN A 1 235 ? 0.857 10.469 20.062 1 96.62 235 GLN A N 1
ATOM 1799 C CA . GLN A 1 235 ? 0.398 9.086 20.109 1 96.62 235 GLN A CA 1
ATOM 1800 C C . GLN A 1 235 ? -0.487 8.844 21.344 1 96.62 235 GLN A C 1
ATOM 1802 O O . GLN A 1 235 ? -0.103 9.172 22.453 1 96.62 235 GLN A O 1
ATOM 1807 N N . ASN A 1 236 ? -1.643 8.32 21.109 1 93.88 236 ASN A N 1
ATOM 1808 C CA . ASN A 1 236 ? -2.586 7.984 22.172 1 93.88 236 ASN A CA 1
ATOM 1809 C C . ASN A 1 236 ? -2.861 9.18 23.078 1 93.88 236 ASN A C 1
ATOM 1811 O O . ASN A 1 236 ? -2.801 9.062 24.312 1 93.88 236 ASN A O 1
ATOM 1815 N N . GLY A 1 237 ? -2.93 10.328 22.484 1 90.31 237 GLY A N 1
ATOM 1816 C CA . GLY A 1 237 ? -3.305 11.523 23.234 1 90.31 237 GLY A CA 1
ATOM 1817 C C . GLY A 1 237 ? -2.127 12.203 23.906 1 90.31 237 GLY A C 1
ATOM 1818 O O . GLY A 1 237 ? -2.285 13.242 24.547 1 90.31 237 GLY A O 1
ATOM 1819 N N . GLU A 1 238 ? -0.993 11.688 23.656 1 94.81 238 GLU A N 1
ATOM 1820 C CA . GLU A 1 238 ? 0.194 12.242 24.297 1 94.81 238 GLU A CA 1
ATOM 1821 C C . GLU A 1 238 ? 1.099 12.938 23.281 1 94.81 238 GLU A C 1
ATOM 1823 O O . GLU A 1 238 ? 1.272 12.453 22.172 1 94.81 238 GLU A O 1
ATOM 1828 N N . ILE A 1 239 ? 1.645 14.062 23.766 1 95.06 239 ILE A N 1
ATOM 1829 C CA . ILE A 1 239 ? 2.537 14.844 22.922 1 95.06 239 ILE A CA 1
ATOM 1830 C C . ILE A 1 239 ? 3.967 14.75 23.453 1 95.06 239 ILE A C 1
ATOM 1832 O O . ILE A 1 239 ? 4.207 14.945 24.641 1 95.06 239 ILE A O 1
ATOM 1836 N N . THR A 1 240 ? 4.852 14.391 22.594 1 96.19 240 THR A N 1
ATOM 1837 C CA . THR A 1 240 ? 6.277 14.391 22.906 1 96.19 240 THR A CA 1
ATOM 1838 C C . THR A 1 240 ? 7.043 15.258 21.906 1 96.19 240 THR A C 1
ATOM 1840 O O . THR A 1 240 ? 7.078 14.945 20.719 1 96.19 240 THR A O 1
ATOM 1843 N N . HIS A 1 241 ? 7.703 16.328 22.453 1 95.5 241 HIS A N 1
ATOM 1844 C CA . HIS A 1 241 ? 8.492 17.188 21.562 1 95.5 241 HIS A CA 1
ATOM 1845 C C . HIS A 1 241 ? 9.805 16.516 21.172 1 95.5 241 HIS A C 1
ATOM 1847 O O . HIS A 1 241 ? 10.461 15.891 22.016 1 95.5 241 HIS A O 1
ATOM 1853 N N . LEU A 1 242 ? 10.094 16.578 19.906 1 95.75 242 LEU A N 1
ATOM 1854 C CA . LEU A 1 242 ? 11.336 15.984 19.453 1 95.75 242 LEU A CA 1
ATOM 1855 C C . LEU A 1 242 ? 12.516 16.938 19.672 1 95.75 242 LEU A C 1
ATOM 1857 O O . LEU A 1 242 ? 12.469 18.094 19.25 1 95.75 242 LEU A O 1
ATOM 1861 N N . GLU A 1 243 ? 13.531 16.484 20.234 1 89.38 243 GLU A N 1
ATOM 1862 C CA . GLU A 1 243 ? 14.688 17.328 20.562 1 89.38 243 GLU A CA 1
ATOM 1863 C C . GLU A 1 243 ? 15.633 17.453 19.375 1 89.38 243 GLU A C 1
ATOM 1865 O O . GLU A 1 243 ? 16.328 18.469 19.234 1 89.38 243 GLU A O 1
ATOM 1870 N N . SER A 1 244 ? 15.648 16.438 18.594 1 89.81 244 SER A N 1
ATOM 1871 C CA . SER A 1 244 ? 16.609 16.391 17.484 1 89.81 244 SER A CA 1
ATOM 1872 C C . SER A 1 244 ? 15.898 16.516 16.141 1 89.81 244 SER A C 1
ATOM 1874 O O . SER A 1 244 ? 15.938 15.586 15.328 1 89.81 244 SER A O 1
ATOM 1876 N N . MET A 1 245 ? 15.32 17.641 15.898 1 92.12 245 MET A N 1
ATOM 1877 C CA . MET A 1 245 ? 14.68 17.906 14.617 1 92.12 245 MET A CA 1
ATOM 1878 C C . MET A 1 245 ? 15.586 18.766 13.734 1 92.12 245 MET A C 1
ATOM 1880 O O . MET A 1 245 ? 15.859 19.922 14.062 1 92.12 245 MET A O 1
ATOM 1884 N N . PRO A 1 246 ? 16.094 18.156 12.68 1 92.19 246 PRO A N 1
ATOM 1885 C CA . PRO A 1 246 ? 16.891 18.984 11.758 1 92.19 246 PRO A CA 1
ATOM 1886 C C . PRO A 1 246 ? 16.031 19.953 10.953 1 92.19 246 PRO A C 1
ATOM 1888 O O . PRO A 1 246 ? 14.82 19.75 10.812 1 92.19 246 PRO A O 1
ATOM 1891 N N . LEU A 1 247 ? 16.656 21.047 10.523 1 92.38 247 LEU A N 1
ATOM 1892 C CA . LEU A 1 247 ? 15.984 21.938 9.594 1 92.38 247 LEU A CA 1
ATOM 1893 C C . LEU A 1 247 ? 16 21.375 8.18 1 92.38 247 LEU A C 1
ATOM 1895 O O . LEU A 1 247 ? 17.062 21.094 7.633 1 92.38 247 LEU A O 1
ATOM 1899 N N . LEU A 1 248 ? 14.844 21.125 7.602 1 95.5 248 LEU A N 1
ATOM 1900 C CA . LEU A 1 248 ? 14.695 20.578 6.254 1 95.5 248 LEU A CA 1
ATOM 1901 C C . LEU A 1 248 ? 14.078 21.609 5.312 1 95.5 248 LEU A C 1
ATOM 1903 O O . LEU A 1 248 ? 13.602 22.656 5.758 1 95.5 248 LEU A O 1
ATOM 1907 N N . SER A 1 249 ? 14.219 21.359 4.035 1 97.31 249 SER A N 1
ATOM 1908 C CA . SER A 1 249 ? 13.578 22.203 3.029 1 97.31 249 SER A CA 1
ATOM 1909 C C . SER A 1 249 ? 12.523 21.422 2.254 1 97.31 249 SER A C 1
ATOM 1911 O O . SER A 1 249 ? 12.758 20.281 1.852 1 97.31 249 SER A O 1
ATOM 1913 N N . ILE A 1 250 ? 11.328 22.047 2.113 1 98.31 250 ILE A N 1
ATOM 1914 C CA . ILE A 1 250 ? 10.258 21.359 1.386 1 98.31 250 ILE A CA 1
ATOM 1915 C C . ILE A 1 250 ? 9.578 22.328 0.429 1 98.31 250 ILE A C 1
ATOM 1917 O O . ILE A 1 250 ? 9.703 23.547 0.583 1 98.31 250 ILE A O 1
ATOM 1921 N N . LEU A 1 251 ? 8.961 21.797 -0.581 1 98.56 251 LEU A N 1
ATOM 1922 C CA . LEU A 1 251 ? 7.883 22.5 -1.269 1 98.56 251 LEU A CA 1
ATOM 1923 C C . LEU A 1 251 ? 6.531 22.172 -0.647 1 98.56 251 LEU A C 1
ATOM 1925 O O . LEU A 1 251 ? 6.156 21 -0.544 1 98.56 251 LEU A O 1
ATOM 1929 N N . LEU A 1 252 ? 5.906 23.203 -0.127 1 98.38 252 LEU A N 1
ATOM 1930 C CA . LEU A 1 252 ? 4.508 23.078 0.266 1 98.38 252 LEU A CA 1
ATOM 1931 C C . LEU A 1 252 ? 3.586 23.422 -0.896 1 98.38 252 LEU A C 1
ATOM 1933 O O . LEU A 1 252 ? 3.656 24.531 -1.439 1 98.38 252 LEU A O 1
ATOM 1937 N N . ILE A 1 253 ? 2.736 22.484 -1.278 1 98.38 253 ILE A N 1
ATOM 1938 C CA . ILE A 1 253 ? 1.904 22.656 -2.463 1 98.38 253 ILE A CA 1
ATOM 1939 C C . ILE A 1 253 ? 0.431 22.547 -2.08 1 98.38 253 ILE A C 1
ATOM 1941 O O . ILE A 1 253 ? 0.011 21.547 -1.49 1 98.38 253 ILE A O 1
ATOM 1945 N N . ASP A 1 254 ? -0.308 23.547 -2.361 1 96.94 254 ASP A N 1
ATOM 1946 C CA . ASP A 1 254 ? -1.76 23.547 -2.213 1 96.94 254 ASP A CA 1
ATOM 1947 C C . ASP A 1 254 ? -2.449 23.328 -3.557 1 96.94 254 ASP A C 1
ATOM 1949 O O . ASP A 1 254 ? -2.428 24.203 -4.426 1 96.94 254 ASP A O 1
ATOM 1953 N N . THR A 1 255 ? -3.111 22.156 -3.707 1 96.25 255 THR A N 1
ATOM 1954 C CA . THR A 1 255 ? -3.75 21.812 -4.973 1 96.25 255 THR A CA 1
ATOM 1955 C C . THR A 1 255 ? -4.992 22.672 -5.199 1 96.25 255 THR A C 1
ATOM 1957 O O . THR A 1 255 ? -5.539 22.703 -6.305 1 96.25 255 THR A O 1
ATOM 1960 N N . GLN A 1 256 ? -5.516 23.281 -4.168 1 94 256 GLN A N 1
ATOM 1961 C CA . GLN A 1 256 ? -6.695 24.141 -4.176 1 94 256 GLN A CA 1
ATOM 1962 C C . GLN A 1 256 ? -7.965 23.344 -4.43 1 94 256 GLN A C 1
ATOM 1964 O O . GLN A 1 256 ? -9.008 23.906 -4.773 1 94 256 GLN A O 1
ATOM 1969 N N . ILE A 1 257 ? -7.852 22.078 -4.34 1 93.62 257 ILE A N 1
ATOM 1970 C CA . ILE A 1 257 ? -9.016 21.203 -4.434 1 93.62 257 ILE A CA 1
ATOM 1971 C C . ILE A 1 257 ? -9.625 21 -3.045 1 93.62 257 ILE A C 1
ATOM 1973 O O . ILE A 1 257 ? -8.961 20.484 -2.141 1 93.62 257 ILE A O 1
ATOM 1977 N N . PRO A 1 258 ? -10.867 21.5 -2.955 1 90.06 258 PRO A N 1
ATOM 1978 C CA . PRO A 1 258 ? -11.516 21.344 -1.647 1 90.06 258 PRO A CA 1
ATOM 1979 C C . PRO A 1 258 ? -11.688 19.875 -1.245 1 90.06 258 PRO A C 1
ATOM 1981 O O . PRO A 1 258 ? -11.93 19.016 -2.102 1 90.06 258 PRO A O 1
ATOM 1984 N N . ARG A 1 259 ? -11.617 19.688 0.053 1 89.19 259 ARG A N 1
ATOM 1985 C CA . ARG A 1 259 ? -11.734 18.328 0.577 1 89.19 259 ARG A CA 1
ATOM 1986 C C . ARG A 1 259 ? -12.594 18.312 1.841 1 89.19 259 ARG A C 1
ATOM 1988 O O . ARG A 1 259 ? -12.844 19.344 2.441 1 89.19 259 ARG A O 1
ATOM 1995 N N . SER A 1 260 ? -13.023 17.141 2.121 1 91.31 260 SER A N 1
ATOM 1996 C CA . SER A 1 260 ? -13.773 16.906 3.348 1 91.31 260 SER A CA 1
ATOM 1997 C C . SER A 1 260 ? -13.078 15.898 4.246 1 91.31 260 SER A C 1
ATOM 1999 O O . SER A 1 260 ? -13.055 14.703 3.939 1 91.31 260 SER A O 1
ATOM 2001 N N . THR A 1 261 ? -12.609 16.375 5.312 1 90.69 261 THR A N 1
ATOM 2002 C CA . THR A 1 261 ? -11.945 15.508 6.277 1 90.69 261 THR A CA 1
ATOM 2003 C C . THR A 1 261 ? -12.875 14.398 6.754 1 90.69 261 THR A C 1
ATOM 2005 O O . THR A 1 261 ? -12.469 13.242 6.855 1 90.69 261 THR A O 1
ATOM 2008 N N . ARG A 1 262 ? -14.094 14.766 6.984 1 92.75 262 ARG A N 1
ATOM 2009 C CA . ARG A 1 262 ? -15.086 13.82 7.484 1 92.75 262 ARG A CA 1
ATOM 2010 C C . ARG A 1 262 ? -15.266 12.656 6.52 1 92.75 262 ARG A C 1
ATOM 2012 O O . ARG A 1 262 ? -15.32 11.5 6.945 1 92.75 262 ARG A O 1
ATOM 2019 N N . VAL A 1 263 ? -15.305 12.969 5.238 1 96 263 VAL A N 1
ATOM 2020 C CA . VAL A 1 263 ? -15.508 11.945 4.215 1 96 263 VAL A CA 1
ATOM 2021 C C . VAL A 1 263 ? -14.289 11.031 4.148 1 96 263 VAL A C 1
ATOM 2023 O O . VAL A 1 263 ? -14.43 9.812 4.047 1 96 263 VAL A O 1
ATOM 2026 N N . MET A 1 264 ? -13.102 11.602 4.195 1 96.56 264 MET A N 1
ATOM 2027 C CA . MET A 1 264 ? -11.875 10.812 4.137 1 96.56 264 MET A CA 1
ATOM 2028 C C . MET A 1 264 ? -11.766 9.875 5.34 1 96.56 264 MET A C 1
ATOM 2030 O O . MET A 1 264 ? -11.445 8.695 5.188 1 96.56 264 MET A O 1
ATOM 2034 N N . VAL A 1 265 ? -12.094 10.359 6.539 1 96.81 265 VAL A N 1
ATOM 2035 C CA . VAL A 1 265 ? -12.008 9.578 7.77 1 96.81 265 VAL A CA 1
ATOM 2036 C C . VAL A 1 265 ? -13.055 8.461 7.75 1 96.81 265 VAL A C 1
ATOM 2038 O O . VAL A 1 265 ? -12.766 7.332 8.148 1 96.81 265 VAL A O 1
ATOM 2041 N N . ALA A 1 266 ? -14.203 8.789 7.266 1 97.75 266 ALA A N 1
ATOM 2042 C CA . ALA A 1 266 ? -15.258 7.793 7.172 1 97.75 266 ALA A CA 1
ATOM 2043 C C . ALA A 1 266 ? -14.883 6.684 6.195 1 97.75 266 ALA A C 1
ATOM 2045 O O . ALA A 1 266 ? -15.164 5.508 6.441 1 97.75 266 ALA A O 1
ATOM 2046 N N . GLY A 1 267 ? -14.289 7.074 5.094 1 97.94 267 GLY A N 1
ATOM 2047 C CA . GLY A 1 267 ? -13.859 6.09 4.113 1 97.94 267 GLY A CA 1
ATOM 2048 C C . GLY A 1 267 ? -12.836 5.109 4.66 1 97.94 267 GLY A C 1
ATOM 2049 O O . GLY A 1 267 ? -12.945 3.904 4.43 1 97.94 267 GLY A O 1
ATOM 2050 N N . VAL A 1 268 ? -11.867 5.59 5.371 1 98.44 268 VAL A N 1
ATOM 2051 C CA . VAL A 1 268 ? -10.852 4.738 5.977 1 98.44 268 VAL A CA 1
ATOM 2052 C C . VAL A 1 268 ? -11.492 3.834 7.027 1 98.44 268 VAL A C 1
ATOM 2054 O O . VAL A 1 268 ? -11.156 2.65 7.121 1 98.44 268 VAL A O 1
ATOM 2057 N N . ARG A 1 269 ? -12.398 4.387 7.781 1 98.31 269 ARG A N 1
ATOM 2058 C CA . ARG A 1 269 ? -13.102 3.615 8.797 1 98.31 269 ARG A CA 1
ATOM 2059 C C . ARG A 1 269 ? -13.867 2.453 8.18 1 98.31 269 ARG A C 1
ATOM 2061 O O . ARG A 1 269 ? -13.844 1.335 8.695 1 98.31 269 ARG A O 1
ATOM 2068 N N . ASP A 1 270 ? -14.555 2.75 7.121 1 98.12 270 ASP A N 1
ATOM 2069 C CA . ASP A 1 270 ? -15.32 1.708 6.434 1 98.12 270 ASP A CA 1
ATOM 2070 C C . ASP A 1 270 ? -14.406 0.566 5.988 1 98.12 270 ASP A C 1
ATOM 2072 O O . ASP A 1 270 ? -14.758 -0.607 6.133 1 98.12 270 ASP A O 1
ATOM 2076 N N . ARG A 1 271 ? -13.312 0.886 5.473 1 97.75 271 ARG A N 1
ATOM 2077 C CA . ARG A 1 271 ? -12.352 -0.12 5.035 1 97.75 271 ARG A CA 1
ATOM 2078 C C . ARG A 1 271 ? -11.797 -0.91 6.219 1 97.75 271 ARG A C 1
ATOM 2080 O O . ARG A 1 271 ? -11.641 -2.129 6.137 1 97.75 271 ARG A O 1
ATOM 2087 N N . TYR A 1 272 ? -11.562 -0.218 7.32 1 98.31 272 TYR A N 1
ATOM 2088 C CA . TYR A 1 272 ? -11.086 -0.856 8.539 1 98.31 272 TYR A CA 1
ATOM 2089 C C . TYR A 1 272 ? -12.117 -1.835 9.086 1 98.31 272 TYR A C 1
ATOM 2091 O O . TYR A 1 272 ? -11.773 -2.939 9.508 1 98.31 272 TYR A O 1
ATOM 2099 N N . ILE A 1 273 ? -13.297 -1.393 9 1 98.06 273 ILE A N 1
ATOM 2100 C CA . ILE A 1 273 ? -14.367 -2.24 9.508 1 98.06 273 ILE A CA 1
ATOM 2101 C C . ILE A 1 273 ? -14.508 -3.482 8.633 1 98.06 273 ILE A C 1
ATOM 2103 O O . ILE A 1 273 ? -14.781 -4.578 9.125 1 98.06 273 ILE A O 1
ATOM 2107 N N . GLU A 1 274 ? -14.328 -3.355 7.383 1 97.19 274 GLU A N 1
ATOM 2108 C CA . GLU A 1 274 ? -14.445 -4.477 6.457 1 97.19 274 GLU A CA 1
ATOM 2109 C C . GLU A 1 274 ? -13.352 -5.512 6.699 1 97.19 274 GLU A C 1
ATOM 2111 O O . GLU A 1 274 ? -13.609 -6.715 6.664 1 97.19 274 GLU A O 1
ATOM 2116 N N . PHE A 1 275 ? -12.109 -5.055 6.879 1 98.25 275 PHE A N 1
ATOM 2117 C CA . PHE A 1 275 ? -10.984 -5.961 7.102 1 98.25 275 PHE A CA 1
ATOM 2118 C C . PHE A 1 275 ? -10.109 -5.461 8.242 1 98.25 275 PHE A C 1
ATOM 2120 O O . PHE A 1 275 ? -8.969 -5.031 8.016 1 98.25 275 PHE A O 1
ATOM 2127 N N . PRO A 1 276 ? -10.484 -5.617 9.453 1 98.06 276 PRO A N 1
ATOM 2128 C CA . PRO A 1 276 ? -9.781 -5.02 10.594 1 98.06 276 PRO A CA 1
ATOM 2129 C C . PRO A 1 276 ? -8.352 -5.531 10.742 1 98.06 276 PRO A C 1
ATOM 2131 O O . PRO A 1 276 ? -7.438 -4.75 11.031 1 98.06 276 PRO A O 1
ATOM 2134 N N . THR A 1 277 ? -8.172 -6.816 10.5 1 97.75 277 THR A N 1
ATOM 2135 C CA . THR A 1 277 ? -6.844 -7.391 10.688 1 97.75 277 THR A CA 1
ATOM 2136 C C . THR A 1 277 ? -5.871 -6.844 9.648 1 97.75 277 THR A C 1
ATOM 2138 O O . THR A 1 277 ? -4.711 -6.566 9.961 1 97.75 277 THR A O 1
ATOM 2141 N N . VAL A 1 278 ? -6.301 -6.715 8.461 1 98.62 278 VAL A N 1
ATOM 2142 C CA . VAL A 1 278 ? -5.469 -6.207 7.371 1 98.62 278 VAL A CA 1
ATOM 2143 C C . VAL A 1 278 ? -5.105 -4.75 7.637 1 98.62 278 VAL A C 1
ATOM 2145 O O . VAL A 1 278 ? -3.926 -4.383 7.621 1 98.62 278 VAL A O 1
ATOM 2148 N N . TYR A 1 279 ? -6.062 -3.926 7.965 1 98.69 279 TYR A N 1
ATOM 2149 C CA . TYR A 1 279 ? -5.844 -2.488 8.078 1 98.69 279 TYR A CA 1
ATOM 2150 C C . TYR A 1 279 ? -5.113 -2.15 9.375 1 98.69 279 TYR A C 1
ATOM 2152 O O . TYR A 1 279 ? -4.324 -1.203 9.422 1 98.69 279 TYR A O 1
ATOM 2160 N N . MET A 1 280 ? -5.312 -2.939 10.438 1 98.56 280 MET A N 1
ATOM 2161 C CA . MET A 1 280 ? -4.523 -2.725 11.641 1 98.56 280 MET A CA 1
ATOM 2162 C C . MET A 1 280 ? -3.035 -2.914 11.367 1 98.56 280 MET A C 1
ATOM 2164 O O . MET A 1 280 ? -2.203 -2.172 11.891 1 98.56 280 MET A O 1
ATOM 2168 N N . SER A 1 281 ? -2.754 -3.896 10.547 1 98.75 281 SER A N 1
ATOM 2169 C CA . SER A 1 281 ? -1.363 -4.113 10.164 1 98.75 281 SER A CA 1
ATOM 2170 C C . SER A 1 281 ? -0.836 -2.953 9.32 1 98.75 281 SER A C 1
ATOM 2172 O O . SER A 1 281 ? 0.323 -2.557 9.461 1 98.75 281 SER A O 1
ATOM 2174 N N . LEU A 1 282 ? -1.653 -2.441 8.5 1 98.88 282 LEU A N 1
ATOM 2175 C CA . LEU A 1 282 ? -1.258 -1.296 7.688 1 98.88 282 LEU A CA 1
ATOM 2176 C C . LEU A 1 282 ? -1.01 -0.07 8.562 1 98.88 282 LEU A C 1
ATOM 2178 O O . LEU A 1 282 ? -0.065 0.686 8.32 1 98.88 282 LEU A O 1
ATOM 2182 N N . PHE A 1 283 ? -1.877 0.116 9.609 1 98.81 283 PHE A N 1
ATOM 2183 C CA . PHE A 1 283 ? -1.668 1.213 10.547 1 98.81 283 PHE A CA 1
ATOM 2184 C C . PHE A 1 283 ? -0.362 1.031 11.312 1 98.81 283 PHE A C 1
ATOM 2186 O O . PHE A 1 283 ? 0.324 2.008 11.617 1 98.81 283 PHE A O 1
ATOM 2193 N N . GLU A 1 284 ? -0.033 -0.189 11.547 1 98.81 284 GLU A N 1
ATOM 2194 C CA . GLU A 1 284 ? 1.235 -0.477 12.211 1 98.81 284 GLU A CA 1
ATOM 2195 C C . GLU A 1 284 ? 2.418 -0.092 11.328 1 98.81 284 GLU A C 1
ATOM 2197 O O . GLU A 1 284 ? 3.461 0.336 11.828 1 98.81 284 GLU A O 1
ATOM 2202 N N . ALA A 1 285 ? 2.262 -0.306 10.086 1 98.88 285 ALA A N 1
ATOM 2203 C CA . ALA A 1 285 ? 3.314 0.102 9.164 1 98.88 285 ALA A CA 1
ATOM 2204 C C . ALA A 1 285 ? 3.529 1.612 9.203 1 98.88 285 ALA A C 1
ATOM 2206 O O . ALA A 1 285 ? 4.668 2.084 9.18 1 98.88 285 ALA A O 1
ATOM 2207 N N . VAL A 1 286 ? 2.457 2.381 9.273 1 98.88 286 VAL A N 1
ATOM 2208 C CA . VAL A 1 286 ? 2.541 3.834 9.383 1 98.88 286 VAL A CA 1
ATOM 2209 C C . VAL A 1 286 ? 3.242 4.215 10.688 1 98.88 286 VAL A C 1
ATOM 2211 O O . VAL A 1 286 ? 4.062 5.133 10.711 1 98.88 286 VAL A O 1
ATOM 2214 N N . ASP A 1 287 ? 2.891 3.5 11.734 1 98.81 287 ASP A N 1
ATOM 2215 C CA . ASP A 1 287 ? 3.562 3.688 13.016 1 98.81 287 ASP A CA 1
ATOM 2216 C C . ASP A 1 287 ? 5.074 3.5 12.883 1 98.81 287 ASP A C 1
ATOM 2218 O O . ASP A 1 287 ? 5.852 4.289 13.414 1 98.81 287 ASP A O 1
ATOM 2222 N N . GLY A 1 288 ? 5.418 2.457 12.195 1 98.75 288 GLY A N 1
ATOM 2223 C CA . GLY A 1 288 ? 6.824 2.197 11.93 1 98.75 288 GLY A CA 1
ATOM 2224 C C . GLY A 1 288 ? 7.5 3.309 11.148 1 98.75 288 GLY A C 1
ATOM 2225 O O . GLY A 1 288 ? 8.656 3.643 11.414 1 98.75 288 GLY A O 1
ATOM 2226 N N . ILE A 1 289 ? 6.812 3.885 10.211 1 98.88 289 ILE A N 1
ATOM 2227 C CA . ILE A 1 289 ? 7.336 4.984 9.406 1 98.88 289 ILE A CA 1
ATOM 2228 C C . ILE A 1 289 ? 7.672 6.168 10.312 1 98.88 289 ILE A C 1
ATOM 2230 O O . ILE A 1 289 ? 8.734 6.777 10.172 1 98.88 289 ILE A O 1
ATOM 2234 N N . CYS A 1 290 ? 6.785 6.473 11.25 1 98.69 290 CYS A N 1
ATOM 2235 C CA . CYS A 1 290 ? 7.004 7.578 12.172 1 98.69 290 CYS A CA 1
ATOM 2236 C C . CYS A 1 290 ? 8.258 7.359 13.008 1 98.69 290 CYS A C 1
ATOM 2238 O O . CYS A 1 290 ? 9.117 8.242 13.086 1 98.69 290 CYS A O 1
ATOM 2240 N N . HIS A 1 291 ? 8.391 6.203 13.484 1 98.31 291 HIS A N 1
ATOM 2241 C CA . HIS A 1 291 ? 9.516 5.934 14.375 1 98.31 291 HIS A CA 1
ATOM 2242 C C . HIS A 1 291 ? 10.828 5.883 13.602 1 98.31 291 HIS A C 1
ATOM 2244 O O . HIS A 1 291 ? 11.867 6.32 14.102 1 98.31 291 HIS A O 1
ATOM 2250 N N . GLU A 1 292 ? 10.797 5.309 12.422 1 98.44 292 GLU A N 1
ATOM 2251 C CA . GLU A 1 292 ? 11.992 5.328 11.586 1 98.44 292 GLU A CA 1
ATOM 2252 C C . GLU A 1 292 ? 12.398 6.754 11.227 1 98.44 292 GLU A C 1
ATOM 2254 O O . GLU A 1 292 ? 13.586 7.074 11.18 1 98.44 292 GLU A O 1
ATOM 2259 N N . CYS A 1 293 ? 11.422 7.562 10.969 1 98.31 293 CYS A N 1
ATOM 2260 C CA . CYS A 1 293 ? 11.688 8.953 10.633 1 98.31 293 CYS A CA 1
ATOM 2261 C C . CYS A 1 293 ? 12.391 9.672 11.773 1 98.31 293 CYS A C 1
ATOM 2263 O O . CYS A 1 293 ? 13.359 10.398 11.555 1 98.31 293 CYS A O 1
ATOM 2265 N N . ILE A 1 294 ? 11.93 9.477 12.984 1 97.75 294 ILE A N 1
ATOM 2266 C CA . ILE A 1 294 ? 12.5 10.117 14.164 1 97.75 294 ILE A CA 1
ATOM 2267 C C . ILE A 1 294 ? 13.953 9.688 14.344 1 97.75 294 ILE A C 1
ATOM 2269 O O . ILE A 1 294 ? 14.812 10.516 14.664 1 97.75 294 ILE A O 1
ATOM 2273 N N . LYS A 1 295 ? 14.219 8.414 14.094 1 96.94 295 LYS A N 1
ATOM 2274 C CA . LYS A 1 295 ? 15.586 7.922 14.164 1 96.94 295 LYS A CA 1
ATOM 2275 C C . LYS A 1 295 ? 16.484 8.633 13.148 1 96.94 295 LYS A C 1
ATOM 2277 O O . LYS A 1 295 ? 17.609 9 13.461 1 96.94 295 LYS A O 1
ATOM 2282 N N . ILE A 1 296 ? 16 8.797 11.984 1 96.81 296 ILE A N 1
ATOM 2283 C CA . ILE A 1 296 ? 16.781 9.43 10.914 1 96.81 296 ILE A CA 1
ATOM 2284 C C . ILE A 1 296 ? 17.016 10.898 11.266 1 96.81 296 ILE A C 1
ATOM 2286 O O . ILE A 1 296 ? 18.109 11.422 11.055 1 96.81 296 ILE A O 1
ATOM 2290 N N . PHE A 1 297 ? 15.984 11.594 11.828 1 96.25 297 PHE A N 1
ATOM 2291 C CA . PHE A 1 297 ? 16.141 12.977 12.281 1 96.25 297 PHE A CA 1
ATOM 2292 C C . PHE A 1 297 ? 17.297 13.102 13.258 1 96.25 297 PHE A C 1
ATOM 2294 O O . PHE A 1 297 ? 18.125 14 13.125 1 96.25 297 PHE A O 1
ATOM 2301 N N . SER A 1 298 ? 17.266 12.227 14.188 1 94 298 SER A N 1
ATOM 2302 C CA . SER A 1 298 ? 18.312 12.25 15.211 1 94 298 SER A CA 1
ATOM 2303 C C . SER A 1 298 ? 19.688 12.086 14.602 1 94 298 SER A C 1
ATOM 2305 O O . SER A 1 298 ? 20.656 12.727 15.039 1 94 298 SER A O 1
ATOM 2307 N N . LYS A 1 299 ? 19.797 11.211 13.633 1 93.06 299 LYS A N 1
ATOM 2308 C CA . LYS A 1 299 ? 21.078 10.984 12.961 1 93.06 299 LYS A CA 1
ATOM 2309 C C . LYS A 1 299 ? 21.516 12.219 12.188 1 93.06 299 LYS A C 1
ATOM 2311 O O . LYS A 1 299 ? 22.688 12.609 12.25 1 93.06 299 LYS A O 1
ATOM 2316 N N . ILE A 1 300 ? 20.625 12.82 11.461 1 92.31 300 ILE A N 1
ATOM 2317 C CA . ILE A 1 300 ? 20.938 14 10.664 1 92.31 300 ILE A CA 1
ATOM 2318 C C . ILE A 1 300 ? 21.328 15.156 11.586 1 92.31 300 ILE A C 1
ATOM 2320 O O . ILE A 1 300 ? 22.281 15.875 11.312 1 92.31 300 ILE A O 1
ATOM 2324 N N . HIS A 1 301 ? 20.578 15.289 12.648 1 88.31 301 HIS A N 1
ATOM 2325 C CA . HIS A 1 301 ? 20.844 16.359 13.602 1 88.31 301 HIS A CA 1
ATOM 2326 C C . HIS A 1 301 ? 22.234 16.234 14.219 1 88.31 301 HIS A C 1
ATOM 2328 O O . HIS A 1 301 ? 22.938 17.234 14.383 1 88.31 301 HIS A O 1
ATOM 2334 N N . ASN A 1 302 ? 22.578 15.031 14.492 1 85.56 302 ASN A N 1
ATOM 2335 C CA . ASN A 1 302 ? 23.875 14.781 15.133 1 85.56 302 ASN A CA 1
ATOM 2336 C C . ASN A 1 302 ? 25.016 14.93 14.148 1 85.56 302 ASN A C 1
ATOM 2338 O O . ASN A 1 302 ? 26.141 15.281 14.539 1 85.56 302 ASN A O 1
ATOM 2342 N N . LEU A 1 303 ? 24.812 14.602 12.945 1 82.94 303 LEU A N 1
ATOM 2343 C CA . LEU A 1 303 ? 25.859 14.711 11.922 1 82.94 303 LEU A CA 1
ATOM 2344 C C . LEU A 1 303 ? 26.188 16.172 11.641 1 82.94 303 LEU A C 1
ATOM 2346 O O . LEU A 1 303 ? 27.344 16.5 11.336 1 82.94 303 LEU A O 1
ATOM 2350 N N . LYS A 1 304 ? 25.266 16.984 11.539 1 73.12 304 LYS A N 1
ATOM 2351 C CA . LYS A 1 304 ? 25.5 18.406 11.273 1 73.12 304 LYS A CA 1
ATOM 2352 C C . LYS A 1 304 ? 26.453 19 12.305 1 73.12 304 LYS A C 1
ATOM 2354 O O . LYS A 1 304 ? 27.219 19.922 11.984 1 73.12 304 LYS A O 1
ATOM 2359 N N . ASN A 1 305 ? 26.469 18.328 13.336 1 65.81 305 ASN A N 1
ATOM 2360 C CA . ASN A 1 305 ? 27.344 18.812 14.398 1 65.81 305 ASN A CA 1
ATOM 2361 C C . ASN A 1 305 ? 28.719 18.156 14.336 1 65.81 305 ASN A C 1
ATOM 2363 O O . ASN A 1 305 ? 29.656 18.578 15.023 1 65.81 305 ASN A O 1
ATOM 2367 N N . GLU A 1 306 ? 28.641 17.109 13.422 1 66 306 GLU A N 1
ATOM 2368 C CA . GLU A 1 306 ? 29.906 16.359 13.32 1 66 306 GLU A CA 1
ATOM 2369 C C . GLU A 1 306 ? 30.516 16.531 11.938 1 66 306 GLU A C 1
ATOM 2371 O O . GLU A 1 306 ? 29.844 16.953 10.992 1 66 306 GLU A O 1
ATOM 2376 N N . ASP A 1 307 ? 31.828 16.516 11.828 1 66.06 307 ASP A N 1
ATOM 2377 C CA . ASP A 1 307 ? 32.531 16.5 10.555 1 66.06 307 ASP A CA 1
ATOM 2378 C C . ASP A 1 307 ? 32.281 15.188 9.797 1 66.06 307 ASP A C 1
ATOM 2380 O O . ASP A 1 307 ? 33.094 14.281 9.828 1 66.06 307 ASP A O 1
ATOM 2384 N N . VAL A 1 308 ? 31.094 14.922 9.516 1 65.69 308 VAL A N 1
ATOM 2385 C CA . VAL A 1 308 ? 30.781 13.648 8.867 1 65.69 308 VAL A CA 1
ATOM 2386 C C . VAL A 1 308 ? 30.766 13.836 7.352 1 65.69 308 VAL A C 1
ATOM 2388 O O . VAL A 1 308 ? 30.391 14.906 6.855 1 65.69 308 VAL A O 1
ATOM 2391 N N . PRO A 1 309 ? 31.219 12.82 6.723 1 73.56 309 PRO A N 1
ATOM 2392 C CA . PRO A 1 309 ? 31.266 12.859 5.258 1 73.56 309 PRO A CA 1
ATOM 2393 C C . PRO A 1 309 ? 29.891 13.141 4.637 1 73.56 309 PRO A C 1
ATOM 2395 O O . PRO A 1 309 ? 28.875 12.68 5.156 1 73.56 309 PRO A O 1
ATOM 2398 N N . LYS A 1 310 ? 29.922 13.82 3.656 1 76.19 310 LYS A N 1
ATOM 2399 C CA . LYS A 1 310 ? 28.75 14.234 2.881 1 76.19 310 LYS A CA 1
ATOM 2400 C C . LYS A 1 310 ? 27.953 13.023 2.416 1 76.19 310 LYS A C 1
ATOM 2402 O O . LYS A 1 310 ? 26.719 13.094 2.305 1 76.19 310 LYS A O 1
ATOM 2407 N N . SER A 1 311 ? 28.656 11.945 2.316 1 78.5 311 SER A N 1
ATOM 2408 C CA . SER A 1 311 ? 28.016 10.75 1.785 1 78.5 311 SER A CA 1
ATOM 2409 C C . SER A 1 311 ? 26.984 10.188 2.762 1 78.5 311 SER A C 1
ATOM 2411 O O . SER A 1 311 ? 25.938 9.695 2.35 1 78.5 311 SER A O 1
ATOM 2413 N N . GLU A 1 312 ? 27.234 10.312 3.975 1 81.44 312 GLU A N 1
ATOM 2414 C CA . GLU A 1 312 ? 26.312 9.805 4.98 1 81.44 312 GLU A CA 1
ATOM 2415 C C . GLU A 1 312 ? 25.047 10.656 5.039 1 81.44 312 GLU A C 1
ATOM 2417 O O . GLU A 1 312 ? 23.938 10.125 5.195 1 81.44 312 GLU A O 1
ATOM 2422 N N . PHE A 1 313 ? 25.266 11.875 4.844 1 84.69 313 PHE A N 1
ATOM 2423 C CA . PHE A 1 313 ? 24.141 12.805 4.836 1 84.69 313 PHE A CA 1
ATOM 2424 C C . PHE A 1 313 ? 23.188 12.5 3.688 1 84.69 313 PHE A C 1
ATOM 2426 O O . PHE A 1 313 ? 21.969 12.477 3.871 1 84.69 313 PHE A O 1
ATOM 2433 N N . VAL A 1 314 ? 23.766 12.172 2.656 1 89.94 314 VAL A N 1
ATOM 2434 C CA . VAL A 1 314 ? 22.984 11.867 1.461 1 89.94 314 VAL A CA 1
ATOM 2435 C C . VAL A 1 314 ? 22.156 10.594 1.689 1 89.94 314 VAL A C 1
ATOM 2437 O O . VAL A 1 314 ? 21 10.523 1.287 1 89.94 314 VAL A O 1
ATOM 2440 N N . ARG A 1 315 ? 22.734 9.711 2.379 1 92.62 315 ARG A N 1
ATOM 2441 C CA . ARG A 1 315 ? 22.078 8.43 2.625 1 92.62 315 ARG A CA 1
ATOM 2442 C C . ARG A 1 315 ? 20.859 8.609 3.525 1 92.62 315 ARG A C 1
ATOM 2444 O O . ARG A 1 315 ? 19.828 7.969 3.324 1 92.62 315 ARG A O 1
ATOM 2451 N N . TYR A 1 316 ? 20.984 9.43 4.496 1 94.81 316 TYR A N 1
ATOM 2452 C CA . TYR A 1 316 ? 19.859 9.648 5.41 1 94.81 316 TYR A CA 1
ATOM 2453 C C . TYR A 1 316 ? 18.719 10.383 4.711 1 94.81 316 TYR A C 1
ATOM 2455 O O . TYR A 1 316 ? 17.547 10.125 4.977 1 94.81 316 TYR A O 1
ATOM 2463 N N . TYR A 1 317 ? 19.078 11.273 3.809 1 95.69 317 TYR A N 1
ATOM 2464 C CA . TYR A 1 317 ? 18.031 11.961 3.045 1 95.69 317 TYR A CA 1
ATOM 2465 C C . TYR A 1 317 ? 17.328 11 2.092 1 95.69 317 TYR A C 1
ATOM 2467 O O . TYR A 1 317 ? 16.125 11.109 1.868 1 95.69 317 TYR A O 1
ATOM 2475 N N . GLN A 1 318 ? 18.078 10.086 1.564 1 96.69 318 GLN A N 1
ATOM 2476 C CA . GLN A 1 318 ? 17.484 9.062 0.718 1 96.69 318 GLN A CA 1
ATOM 2477 C C . GLN A 1 318 ? 16.484 8.211 1.507 1 96.69 318 GLN A C 1
ATOM 2479 O O . GLN A 1 318 ? 15.438 7.832 0.985 1 96.69 318 GLN A O 1
ATOM 2484 N N . ARG A 1 319 ? 16.828 7.953 2.717 1 97.62 319 ARG A N 1
ATOM 2485 C CA . ARG A 1 319 ? 15.93 7.191 3.582 1 97.62 319 ARG A CA 1
ATOM 2486 C C . ARG A 1 319 ? 14.664 7.984 3.898 1 97.62 319 ARG A C 1
ATOM 2488 O O . ARG A 1 319 ? 13.57 7.426 3.939 1 97.62 319 ARG A O 1
ATOM 2495 N N . LEU A 1 320 ? 14.805 9.289 4.102 1 98.25 320 LEU A N 1
ATOM 2496 C CA . LEU A 1 320 ? 13.641 10.141 4.309 1 98.25 320 LEU A CA 1
ATOM 2497 C C . LEU A 1 320 ? 12.734 10.125 3.08 1 98.25 320 LEU A C 1
ATOM 2499 O O . LEU A 1 320 ? 11.508 10.062 3.207 1 98.25 320 LEU A O 1
ATOM 2503 N N . GLU A 1 321 ? 13.359 10.219 1.943 1 98.25 321 GLU A N 1
ATOM 2504 C CA . GLU A 1 321 ? 12.625 10.188 0.684 1 98.25 321 GLU A CA 1
ATOM 2505 C C . GLU A 1 321 ? 11.844 8.883 0.539 1 98.25 321 GLU A C 1
ATOM 2507 O O . GLU A 1 321 ? 10.68 8.891 0.114 1 98.25 321 GLU A O 1
ATOM 2512 N N . SER A 1 322 ? 12.453 7.797 0.931 1 98.06 322 SER A N 1
ATOM 2513 C CA . SER A 1 322 ? 11.797 6.496 0.871 1 98.06 322 SER A CA 1
ATOM 2514 C C . SER A 1 322 ? 10.578 6.449 1.784 1 98.06 322 SER A C 1
ATOM 2516 O O . SER A 1 322 ? 9.539 5.883 1.421 1 98.06 322 SER A O 1
ATOM 2518 N N . LEU A 1 323 ? 10.719 7.043 2.941 1 98.75 323 LEU A N 1
ATOM 2519 C CA . LEU A 1 323 ? 9.602 7.066 3.879 1 98.75 323 LEU A CA 1
ATOM 2520 C C . LEU A 1 323 ? 8.445 7.898 3.33 1 98.75 323 LEU A C 1
ATOM 2522 O O . LEU A 1 323 ? 7.281 7.555 3.525 1 98.75 323 LEU A O 1
ATOM 2526 N N . VAL A 1 324 ? 8.773 8.984 2.625 1 98.75 324 VAL A N 1
ATOM 2527 C CA . VAL A 1 324 ? 7.754 9.812 1.994 1 98.75 324 VAL A CA 1
ATOM 2528 C C . VAL A 1 324 ? 6.977 8.992 0.967 1 98.75 324 VAL A C 1
ATOM 2530 O O . VAL A 1 324 ? 5.746 9.023 0.942 1 98.75 324 VAL A O 1
ATOM 2533 N N . ASP A 1 325 ? 7.688 8.25 0.229 1 98.25 325 ASP A N 1
ATOM 2534 C CA . ASP A 1 325 ? 7.074 7.457 -0.832 1 98.25 325 ASP A CA 1
ATOM 2535 C C . ASP A 1 325 ? 6.184 6.359 -0.253 1 98.25 325 ASP A C 1
ATOM 2537 O O . ASP A 1 325 ? 5.059 6.156 -0.711 1 98.25 325 ASP A O 1
ATOM 2541 N N . VAL A 1 326 ? 6.703 5.637 0.705 1 98.5 326 VAL A N 1
ATOM 2542 C CA . VAL A 1 326 ? 5.957 4.527 1.286 1 98.5 326 VAL A CA 1
ATOM 2543 C C . VAL A 1 326 ? 4.691 5.055 1.963 1 98.5 326 VAL A C 1
ATOM 2545 O O . VAL A 1 326 ? 3.619 4.461 1.836 1 98.5 326 VAL A O 1
ATOM 2548 N N . ASN A 1 327 ? 4.848 6.133 2.65 1 98.81 327 ASN A N 1
ATOM 2549 C CA . ASN A 1 327 ? 3.674 6.691 3.312 1 98.81 327 ASN A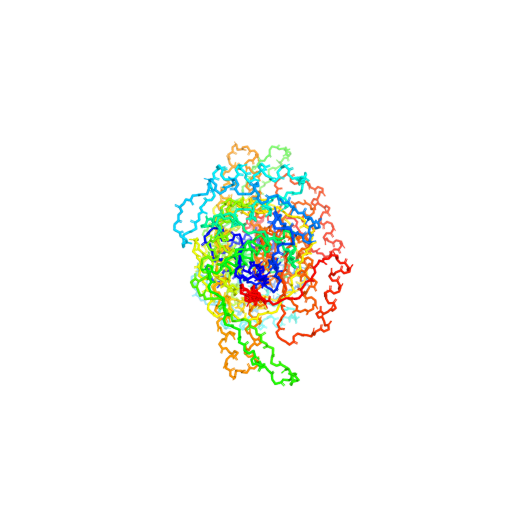 CA 1
ATOM 2550 C C . ASN A 1 327 ? 2.629 7.156 2.303 1 98.81 327 ASN A C 1
ATOM 2552 O O . ASN A 1 327 ? 1.428 6.996 2.525 1 98.81 327 ASN A O 1
ATOM 2556 N N . GLN A 1 328 ? 3.045 7.781 1.206 1 98.69 328 GLN A N 1
ATOM 2557 C CA . GLN A 1 328 ? 2.102 8.195 0.173 1 98.69 328 GLN A CA 1
ATOM 2558 C C . GLN A 1 328 ? 1.362 6.996 -0.413 1 98.69 328 GLN A C 1
ATOM 2560 O O . GLN A 1 328 ? 0.164 7.07 -0.691 1 98.69 328 GLN A O 1
ATOM 2565 N N . GLN A 1 329 ? 2.057 5.953 -0.593 1 98 329 GLN A N 1
ATOM 2566 C CA . GLN A 1 329 ? 1.434 4.75 -1.135 1 98 329 GLN A CA 1
ATOM 2567 C C . GLN A 1 329 ? 0.428 4.16 -0.151 1 98 329 GLN A C 1
ATOM 2569 O O . GLN A 1 329 ? -0.629 3.668 -0.554 1 98 329 GLN A O 1
ATOM 2574 N N . LEU A 1 330 ? 0.76 4.176 1.101 1 98.75 330 LEU A N 1
ATOM 2575 C CA . LEU A 1 330 ? -0.175 3.703 2.115 1 98.75 330 LEU A CA 1
ATOM 2576 C C . LEU A 1 330 ? -1.42 4.582 2.158 1 98.75 330 LEU A C 1
ATOM 2578 O O . LEU A 1 330 ? -2.539 4.078 2.26 1 98.75 330 LEU A O 1
ATOM 2582 N N . LEU A 1 331 ? -1.159 5.867 2.08 1 98.69 331 LEU A N 1
ATOM 2583 C CA . LEU A 1 331 ? -2.289 6.789 2.086 1 98.69 331 LEU A CA 1
ATOM 2584 C C . LEU A 1 331 ? -3.182 6.562 0.869 1 98.69 331 LEU A C 1
ATOM 2586 O O . LEU A 1 331 ? -4.406 6.648 0.969 1 98.69 331 LEU A O 1
ATOM 2590 N N . SER A 1 332 ? -2.594 6.297 -0.26 1 97.75 332 SER A N 1
ATOM 2591 C CA . SER A 1 332 ? -3.367 5.926 -1.441 1 97.75 332 SER A CA 1
ATOM 2592 C C . SER A 1 332 ? -4.156 4.641 -1.206 1 97.75 332 SER A C 1
ATOM 2594 O O . SER A 1 332 ? -5.293 4.516 -1.66 1 97.75 332 SER A O 1
ATOM 2596 N N . LEU A 1 333 ? -3.52 3.715 -0.558 1 97.81 333 LEU A N 1
ATOM 2597 C CA . LEU A 1 333 ? -4.156 2.441 -0.241 1 97.81 333 LEU A CA 1
ATOM 2598 C C . LEU A 1 333 ? -5.352 2.648 0.683 1 97.81 333 LEU A C 1
ATOM 2600 O O . LEU A 1 333 ? -6.359 1.947 0.567 1 97.81 333 LEU A O 1
ATOM 2604 N N . PHE A 1 334 ? -5.215 3.646 1.535 1 98.38 334 PHE A N 1
ATOM 2605 C CA . PHE A 1 334 ? -6.32 3.982 2.428 1 98.38 334 PHE A CA 1
ATOM 2606 C C . PHE A 1 334 ? -7.461 4.633 1.656 1 98.38 334 PHE A C 1
ATOM 2608 O O . PHE A 1 334 ? -8.562 4.805 2.189 1 98.38 334 PHE A O 1
ATOM 2615 N N . GLY A 1 335 ? -7.172 5.043 0.436 1 97.19 335 GLY A N 1
ATOM 2616 C CA . GLY A 1 335 ? -8.195 5.66 -0.39 1 97.19 335 GLY A CA 1
ATOM 2617 C C . GLY A 1 335 ? -8.305 7.16 -0.184 1 97.19 335 GLY A C 1
ATOM 2618 O O . GLY A 1 335 ? -9.336 7.762 -0.474 1 97.19 335 GLY A O 1
ATOM 2619 N N . VAL A 1 336 ? -7.227 7.77 0.306 1 98.25 336 VAL A N 1
ATOM 2620 C CA . VAL A 1 336 ? -7.383 9.172 0.688 1 98.25 336 VAL A CA 1
ATOM 2621 C C . VAL A 1 336 ? -6.555 10.055 -0.239 1 98.25 336 VAL A C 1
ATOM 2623 O O . VAL A 1 336 ? -6.492 11.273 -0.052 1 98.25 336 VAL A O 1
ATOM 2626 N N . SER A 1 337 ? -5.883 9.43 -1.181 1 97.25 337 SER A N 1
ATOM 2627 C CA . SER A 1 337 ? -5.219 10.258 -2.182 1 97.25 337 SER A CA 1
ATOM 2628 C C . SER A 1 337 ? -6.234 10.938 -3.1 1 97.25 337 SER A C 1
ATOM 2630 O O . SER A 1 337 ? -7.363 11.211 -2.688 1 97.25 337 SER A O 1
ATOM 2632 N N . HIS A 1 338 ? -5.887 11.359 -4.227 1 96.81 338 HIS A N 1
ATOM 2633 C CA . HIS A 1 338 ? -6.672 12.039 -5.25 1 96.81 338 HIS A CA 1
ATOM 2634 C C . HIS A 1 338 ? -5.914 12.094 -6.574 1 96.81 338 HIS A C 1
ATOM 2636 O O . HIS A 1 338 ? -4.68 12.148 -6.586 1 96.81 338 HIS A O 1
ATOM 2642 N N . PRO A 1 339 ? -6.648 12.102 -7.711 1 94.25 339 PRO A N 1
ATOM 2643 C CA . PRO A 1 339 ? -5.949 12.18 -9 1 94.25 339 PRO A CA 1
ATOM 2644 C C . PRO A 1 339 ? -4.98 13.359 -9.078 1 94.25 339 PRO A C 1
ATOM 2646 O O . PRO A 1 339 ? -3.898 13.234 -9.656 1 94.25 339 PRO A O 1
ATOM 2649 N N . SER A 1 340 ? -5.391 14.477 -8.523 1 96.25 340 SER A N 1
ATOM 2650 C CA . SER A 1 340 ? -4.516 15.641 -8.523 1 96.25 340 SER A CA 1
ATOM 2651 C C . SER A 1 340 ? -3.256 15.391 -7.707 1 96.25 340 SER A C 1
ATOM 2653 O O . SER A 1 340 ? -2.164 15.812 -8.094 1 96.25 340 SER A O 1
ATOM 2655 N N . LEU A 1 341 ? -3.391 14.719 -6.598 1 97.5 341 LEU A N 1
ATOM 2656 C CA . LEU A 1 341 ? -2.25 14.398 -5.746 1 97.5 341 LEU A CA 1
ATOM 2657 C C . LEU A 1 341 ? -1.36 13.352 -6.406 1 97.5 341 LEU A C 1
ATOM 2659 O O . LEU A 1 341 ? -0.132 13.445 -6.344 1 97.5 341 LEU A O 1
ATOM 2663 N N . ASP A 1 342 ? -2.014 12.375 -7.055 1 95.12 342 ASP A N 1
ATOM 2664 C CA . ASP A 1 342 ? -1.263 11.352 -7.77 1 95.12 342 ASP A CA 1
ATOM 2665 C C . ASP A 1 342 ? -0.45 11.953 -8.906 1 95.12 342 ASP A C 1
ATOM 2667 O O . ASP A 1 342 ? 0.71 11.594 -9.117 1 95.12 342 ASP A O 1
ATOM 2671 N N . SER A 1 343 ? -1.088 12.82 -9.617 1 94.94 343 SER A N 1
ATOM 2672 C CA . SER A 1 343 ? -0.403 13.516 -10.703 1 94.94 343 SER A CA 1
ATOM 2673 C C . SER A 1 343 ? 0.767 14.344 -10.18 1 94.94 343 SER A C 1
ATOM 2675 O O . SER A 1 343 ? 1.81 14.43 -10.828 1 94.94 343 SER A O 1
ATOM 2677 N N . LEU A 1 344 ? 0.53 14.938 -9.102 1 97.69 344 LEU A N 1
ATOM 2678 C CA . LEU A 1 344 ? 1.58 15.734 -8.477 1 97.69 344 LEU A CA 1
ATOM 2679 C C . LEU A 1 344 ? 2.779 14.859 -8.117 1 97.69 344 LEU A C 1
ATOM 2681 O O . LEU A 1 344 ? 3.926 15.242 -8.375 1 97.69 344 LEU A O 1
ATOM 2685 N N . CYS A 1 345 ? 2.533 13.711 -7.508 1 97.44 345 CYS A N 1
ATOM 2686 C CA . CYS A 1 345 ? 3.602 12.781 -7.164 1 97.44 345 CYS A CA 1
ATOM 2687 C C . CYS A 1 345 ? 4.371 12.344 -8.406 1 97.44 345 CYS A C 1
ATOM 2689 O O . CYS A 1 345 ? 5.602 12.281 -8.391 1 97.44 345 CYS A O 1
ATOM 2691 N N . HIS A 1 346 ? 3.633 12.109 -9.43 1 94 346 HIS A N 1
ATOM 2692 C CA . HIS A 1 346 ? 4.258 11.711 -10.688 1 94 346 HIS A CA 1
ATOM 2693 C C . HIS A 1 346 ? 5.113 12.836 -11.258 1 94 346 HIS A C 1
ATOM 2695 O O . HIS A 1 346 ? 6.246 12.609 -11.688 1 94 346 HIS A O 1
ATOM 2701 N N . MET A 1 347 ? 4.629 13.992 -11.242 1 95.62 347 MET A N 1
ATOM 2702 C CA . MET A 1 347 ? 5.324 15.148 -11.789 1 95.62 347 MET A CA 1
ATOM 2703 C C . MET A 1 347 ? 6.629 15.406 -11.039 1 95.62 347 MET A C 1
ATOM 2705 O O . MET A 1 347 ? 7.668 15.641 -11.656 1 95.62 347 MET A O 1
ATOM 2709 N N . THR A 1 348 ? 6.566 15.414 -9.734 1 97.75 348 THR A N 1
ATOM 2710 C CA . THR A 1 348 ? 7.758 15.703 -8.953 1 97.75 348 THR A CA 1
ATOM 2711 C C . THR A 1 348 ? 8.789 14.594 -9.102 1 97.75 348 THR A C 1
ATOM 2713 O O . THR A 1 348 ? 9.992 14.836 -9.008 1 97.75 348 THR A O 1
ATOM 2716 N N . SER A 1 349 ? 8.289 13.367 -9.359 1 96.88 349 SER A N 1
ATOM 2717 C CA . SER A 1 349 ? 9.203 12.25 -9.531 1 96.88 349 SER A CA 1
ATOM 2718 C C . SER A 1 349 ? 10.086 12.438 -10.766 1 96.88 349 SER A C 1
ATOM 2720 O O . SER A 1 349 ? 11.227 11.969 -10.797 1 96.88 349 SER A O 1
ATOM 2722 N N . LYS A 1 350 ? 9.625 13.125 -11.773 1 95.62 350 LYS A N 1
ATOM 2723 C CA . LYS A 1 350 ? 10.406 13.406 -12.977 1 95.62 350 LYS A CA 1
ATOM 2724 C C . LYS A 1 350 ? 11.594 14.312 -12.664 1 95.62 350 LYS A C 1
ATOM 2726 O O . LYS A 1 350 ? 12.57 14.344 -13.414 1 95.62 350 LYS A O 1
ATOM 2731 N N . TYR A 1 351 ? 11.5 15.023 -11.602 1 96.81 351 TYR A N 1
ATOM 2732 C CA . TYR A 1 351 ? 12.586 15.898 -11.172 1 96.81 351 TYR A CA 1
ATOM 2733 C C . TYR A 1 351 ? 13.43 15.219 -10.102 1 96.81 351 TYR A C 1
ATOM 2735 O O . TYR A 1 351 ? 14.281 15.859 -9.469 1 96.81 351 TYR A O 1
ATOM 2743 N N . GLY A 1 352 ? 13.109 13.93 -9.812 1 96.44 352 GLY A N 1
ATOM 2744 C CA . GLY A 1 352 ? 13.859 13.172 -8.828 1 96.44 352 GLY A CA 1
ATOM 2745 C C . GLY A 1 352 ? 13.445 13.492 -7.398 1 96.44 352 GLY A C 1
ATOM 2746 O O . GLY A 1 352 ? 14.203 13.234 -6.461 1 96.44 352 GLY A O 1
ATOM 2747 N N . LEU A 1 353 ? 12.305 14.094 -7.223 1 98.25 353 LEU A N 1
ATOM 2748 C CA . LEU A 1 353 ? 11.852 14.484 -5.895 1 98.25 353 LEU A CA 1
ATOM 2749 C C . LEU A 1 353 ? 10.703 13.602 -5.43 1 98.25 353 LEU A C 1
ATOM 2751 O O . LEU A 1 353 ? 10.125 12.859 -6.227 1 98.25 353 LEU A O 1
ATOM 2755 N N . HIS A 1 354 ? 10.406 13.609 -4.152 1 98.56 354 HIS A N 1
ATOM 2756 C CA . HIS A 1 354 ? 9.445 12.719 -3.52 1 98.56 354 HIS A CA 1
ATOM 2757 C C . HIS A 1 354 ? 8.375 13.508 -2.771 1 98.56 354 HIS A C 1
ATOM 2759 O O . HIS A 1 354 ? 8.695 14.414 -1.996 1 98.56 354 HIS A O 1
ATOM 2765 N N . THR A 1 355 ? 7.129 13.133 -3.062 1 98.75 355 THR A N 1
ATOM 2766 C CA . THR A 1 355 ? 6 13.945 -2.615 1 98.75 355 THR A CA 1
ATOM 2767 C C . THR A 1 355 ? 4.957 13.078 -1.915 1 98.75 355 THR A C 1
ATOM 2769 O O . THR A 1 355 ? 4.75 11.922 -2.287 1 98.75 355 THR A O 1
ATOM 2772 N N . LYS A 1 356 ? 4.301 13.57 -0.943 1 98.69 356 LYS A N 1
ATOM 2773 C CA . LYS A 1 356 ? 3.133 12.953 -0.324 1 98.69 356 LYS A CA 1
ATOM 2774 C C . LYS A 1 356 ? 2.125 14.008 0.119 1 98.69 356 LYS A C 1
ATOM 2776 O O . LYS A 1 356 ? 2.492 15.156 0.37 1 98.69 356 LYS A O 1
ATOM 2781 N N . LEU A 1 357 ? 0.96 13.586 0.256 1 98.5 357 LEU A N 1
ATOM 2782 C CA . LEU A 1 357 ? -0.041 14.508 0.779 1 98.5 357 LEU A CA 1
ATOM 2783 C C . LEU A 1 357 ? 0.159 14.742 2.273 1 98.5 357 LEU A C 1
ATOM 2785 O O . LEU A 1 357 ? 0.854 13.969 2.938 1 98.5 357 LEU A O 1
ATOM 2789 N N . THR A 1 358 ? -0.316 15.773 2.854 1 97.94 358 THR A N 1
ATOM 2790 C CA . THR A 1 358 ? -0.385 16.047 4.281 1 97.94 358 THR A CA 1
ATOM 2791 C C . THR A 1 358 ? -1.811 16.406 4.695 1 97.94 358 THR A C 1
ATOM 2793 O O . THR A 1 358 ? -2.516 17.109 3.975 1 97.94 358 THR A O 1
ATOM 2796 N N . GLY A 1 359 ? -2.203 15.812 5.801 1 94.88 359 GLY A N 1
ATOM 2797 C CA . GLY A 1 359 ? -3.562 16.031 6.266 1 94.88 359 GLY A CA 1
ATOM 2798 C C . GLY A 1 359 ? -4.504 14.898 5.895 1 94.88 359 GLY A C 1
ATOM 2799 O O . GLY A 1 359 ? -4.105 13.734 5.863 1 94.88 359 GLY A O 1
ATOM 2800 N N . ALA A 1 360 ? -5.75 15.258 5.648 1 93.56 360 ALA A N 1
ATOM 2801 C CA . ALA A 1 360 ? -6.797 14.25 5.488 1 93.56 360 ALA A CA 1
ATOM 2802 C C . ALA A 1 360 ? -6.754 13.633 4.09 1 93.56 360 ALA A C 1
ATOM 2804 O O . ALA A 1 360 ? -7.152 12.484 3.898 1 93.56 360 ALA A O 1
ATOM 2805 N N . GLY A 1 361 ? -6.352 14.383 3.113 1 96.19 361 GLY A N 1
ATOM 2806 C CA . GLY A 1 361 ? -6.348 13.891 1.745 1 96.19 361 GLY A CA 1
ATOM 2807 C C . GLY A 1 361 ? -7.598 14.258 0.972 1 96.19 361 GLY A C 1
ATOM 2808 O O . GLY A 1 361 ? -8.414 15.047 1.447 1 96.19 361 GLY A O 1
ATOM 2809 N N . GLY A 1 362 ? -7.707 13.719 -0.241 1 96.31 362 GLY A N 1
ATOM 2810 C CA . GLY A 1 362 ? -8.82 14.055 -1.113 1 96.31 362 GLY A CA 1
ATOM 2811 C C . GLY A 1 362 ? -8.625 15.367 -1.854 1 96.31 362 GLY A C 1
ATOM 2812 O O . GLY A 1 362 ? -9.57 15.906 -2.434 1 96.31 362 GLY A O 1
ATOM 2813 N N . GLY A 1 363 ? -7.484 15.805 -1.926 1 95.88 363 GLY A N 1
ATOM 2814 C CA . GLY A 1 363 ? -7.062 17.109 -2.385 1 95.88 363 GLY A CA 1
ATOM 2815 C C . GLY A 1 363 ? -6.207 17.859 -1.373 1 95.88 363 GLY A C 1
ATOM 2816 O O . GLY A 1 363 ? -5.344 17.266 -0.729 1 95.88 363 GLY A O 1
ATOM 2817 N N . GLY A 1 364 ? -6.293 19.062 -1.353 1 95.5 364 GLY A N 1
ATOM 2818 C CA . GLY A 1 364 ? -5.602 19.828 -0.329 1 95.5 364 GLY A CA 1
ATOM 2819 C C . GLY A 1 364 ? -4.113 19.969 -0.588 1 95.5 364 GLY A C 1
ATOM 2820 O O . GLY A 1 364 ? -3.697 20.266 -1.71 1 95.5 364 GLY A O 1
ATOM 2821 N N . CYS A 1 365 ? -3.312 19.688 0.459 1 97.62 365 CYS A N 1
ATOM 2822 C CA . CYS A 1 365 ? -1.904 20.047 0.389 1 97.62 365 CYS A CA 1
ATOM 2823 C C . CYS A 1 365 ? -1.018 18.812 0.315 1 97.62 365 CYS A C 1
ATOM 2825 O O . CYS A 1 365 ? -1.413 17.734 0.761 1 97.62 365 CYS A O 1
ATOM 2827 N N . ALA A 1 366 ? 0.13 19.047 -0.254 1 98.5 366 ALA A N 1
ATOM 2828 C CA . ALA A 1 366 ? 1.192 18.047 -0.329 1 98.5 366 ALA A CA 1
ATOM 2829 C C . ALA A 1 366 ? 2.551 18.672 -0.011 1 98.5 366 ALA A C 1
ATOM 2831 O O . ALA A 1 366 ? 2.699 19.891 -0.016 1 98.5 366 ALA A O 1
ATOM 2832 N N . ILE A 1 367 ? 3.465 17.812 0.338 1 98.75 367 ILE A N 1
ATOM 2833 C CA . ILE A 1 367 ? 4.82 18.281 0.616 1 98.75 367 ILE A CA 1
ATOM 2834 C C . ILE A 1 367 ? 5.812 17.516 -0.267 1 98.75 367 ILE A C 1
ATOM 2836 O O . ILE A 1 367 ? 5.637 16.328 -0.525 1 98.75 367 ILE A O 1
ATOM 2840 N N . THR A 1 368 ? 6.75 18.188 -0.787 1 98.75 368 THR A N 1
ATOM 2841 C CA . THR A 1 368 ? 7.871 17.609 -1.525 1 98.75 368 THR A CA 1
ATOM 2842 C C . THR A 1 368 ? 9.188 17.906 -0.813 1 98.75 368 THR A C 1
ATOM 2844 O O . THR A 1 368 ? 9.531 19.062 -0.578 1 98.75 368 THR A O 1
ATOM 2847 N N . LEU A 1 369 ? 9.898 16.859 -0.474 1 98.31 369 LEU A N 1
ATOM 2848 C CA . LEU A 1 369 ? 11.188 17.016 0.191 1 98.31 369 LEU A CA 1
ATOM 2849 C C . LEU A 1 369 ? 12.242 17.516 -0.788 1 98.31 369 LEU A C 1
ATOM 2851 O O . LEU A 1 369 ? 12.344 17.016 -1.909 1 98.31 369 LEU A O 1
ATOM 2855 N N . ILE A 1 370 ? 13.008 18.547 -0.368 1 97.75 370 ILE A N 1
ATOM 2856 C CA . ILE A 1 370 ? 14.133 19.062 -1.144 1 97.75 370 ILE A CA 1
ATOM 2857 C C . ILE A 1 370 ? 15.438 18.734 -0.427 1 97.75 370 ILE A C 1
ATOM 2859 O O . ILE A 1 370 ? 15.891 19.5 0.427 1 97.75 370 ILE A O 1
ATOM 2863 N N . PRO A 1 371 ? 16.078 17.656 -0.812 1 95.06 371 PRO A N 1
ATOM 2864 C CA . PRO A 1 371 ? 17.344 17.328 -0.165 1 95.06 371 PRO A CA 1
ATOM 2865 C C . PRO A 1 371 ? 18.438 18.375 -0.419 1 95.06 371 PRO A C 1
ATOM 2867 O O . PRO A 1 371 ? 18.359 19.109 -1.403 1 95.06 371 PRO A O 1
ATOM 2870 N N . PRO A 1 372 ? 19.422 18.375 0.46 1 90.88 372 PRO A N 1
ATOM 2871 C CA . PRO A 1 372 ? 20.562 19.25 0.203 1 90.88 372 PRO A CA 1
ATOM 2872 C C . PRO A 1 372 ? 21.281 18.938 -1.11 1 90.88 372 PRO A C 1
ATOM 2874 O O . PRO A 1 372 ? 21.422 17.766 -1.461 1 90.88 372 PRO A O 1
ATOM 2877 N N . GLY A 1 373 ? 21.641 19.922 -1.83 1 89.69 373 GLY A N 1
ATOM 2878 C CA . GLY A 1 373 ? 22.359 19.719 -3.08 1 89.69 373 GLY A CA 1
ATOM 2879 C C . GLY A 1 373 ? 21.453 19.703 -4.293 1 89.69 373 GLY A C 1
ATOM 2880 O O . GLY A 1 373 ? 21.922 19.672 -5.43 1 89.69 373 GLY A O 1
ATOM 2881 N N . THR A 1 374 ? 20.188 19.75 -4.051 1 94.12 374 THR A N 1
ATOM 2882 C CA . THR A 1 374 ? 19.25 19.797 -5.168 1 94.12 374 THR A CA 1
ATOM 2883 C C . THR A 1 374 ? 19.453 21.062 -6 1 94.12 374 THR A C 1
ATOM 2885 O O . THR A 1 374 ? 19.672 22.141 -5.457 1 94.12 374 THR A O 1
ATOM 2888 N N . ASP A 1 375 ? 19.406 20.922 -7.277 1 95.81 375 ASP A N 1
ATOM 2889 C CA . ASP A 1 375 ? 19.594 22.047 -8.203 1 95.81 375 ASP A CA 1
ATOM 2890 C C . ASP A 1 375 ? 18.484 23.078 -8.039 1 95.81 375 ASP A C 1
ATOM 2892 O O . ASP A 1 375 ? 17.312 22.797 -8.289 1 95.81 375 ASP A O 1
ATOM 2896 N N . LYS A 1 376 ? 18.891 24.312 -7.746 1 96 376 LYS A N 1
ATOM 2897 C CA . LYS A 1 376 ? 17.938 25.375 -7.484 1 96 376 LYS A CA 1
ATOM 2898 C C . LYS A 1 376 ? 17.141 25.734 -8.742 1 96 376 LYS A C 1
ATOM 2900 O O . LYS A 1 376 ? 15.969 26.094 -8.656 1 96 376 LYS A O 1
ATOM 2905 N N . ASP A 1 377 ? 17.75 25.578 -9.844 1 96.75 377 ASP A N 1
ATOM 2906 C CA . ASP A 1 377 ? 17.078 25.875 -11.102 1 96.75 377 ASP A CA 1
ATOM 2907 C C . ASP A 1 377 ? 15.984 24.859 -11.398 1 96.75 377 ASP A C 1
ATOM 2909 O O . ASP A 1 377 ? 14.93 25.219 -11.922 1 96.75 377 ASP A O 1
ATOM 2913 N N . LYS A 1 378 ? 16.281 23.672 -11.062 1 96.44 378 LYS A N 1
ATOM 2914 C CA . LYS A 1 378 ? 15.281 22.609 -11.266 1 96.44 378 LYS A CA 1
ATOM 2915 C C . LYS A 1 378 ? 14.078 22.812 -10.352 1 96.44 378 LYS A C 1
ATOM 2917 O O . LYS A 1 378 ? 12.938 22.594 -10.766 1 96.44 378 LYS A O 1
ATOM 2922 N N . VAL A 1 379 ? 14.383 23.203 -9.172 1 97.44 379 VAL A N 1
ATOM 2923 C CA . VAL A 1 379 ? 13.312 23.453 -8.219 1 97.44 379 VAL A CA 1
ATOM 2924 C C . VAL A 1 379 ? 12.461 24.625 -8.703 1 97.44 379 VAL A C 1
ATOM 2926 O O . VAL A 1 379 ? 11.227 24.578 -8.656 1 97.44 379 VAL A O 1
ATOM 2929 N N . ALA A 1 380 ? 13.086 25.672 -9.172 1 97.44 380 ALA A N 1
ATOM 2930 C CA . ALA A 1 380 ? 12.375 26.844 -9.68 1 97.44 380 ALA A CA 1
ATOM 2931 C C . ALA A 1 380 ? 11.516 26.484 -10.891 1 97.44 380 ALA A C 1
ATOM 2933 O O . ALA A 1 380 ? 10.391 26.969 -11.023 1 97.44 380 ALA A O 1
ATOM 2934 N N . GLU A 1 381 ? 12.07 25.688 -11.711 1 97.56 381 GLU A N 1
ATOM 2935 C CA . GLU A 1 381 ? 11.328 25.219 -12.883 1 97.56 381 GLU A CA 1
ATOM 2936 C C . GLU A 1 381 ? 10.086 24.438 -12.469 1 97.56 381 GLU A C 1
ATOM 2938 O O . GLU A 1 381 ? 9.008 24.641 -13.031 1 97.56 381 GLU A O 1
ATOM 2943 N N . LEU A 1 382 ? 10.281 23.562 -11.539 1 97.94 382 LEU A N 1
ATOM 2944 C CA . LEU A 1 382 ? 9.164 22.766 -11.039 1 97.94 382 LEU A CA 1
ATOM 2945 C C . LEU A 1 382 ? 8.086 23.672 -10.43 1 97.94 382 LEU A C 1
ATOM 2947 O O . LEU A 1 382 ? 6.898 23.484 -10.703 1 97.94 382 LEU A O 1
ATOM 2951 N N . MET A 1 383 ? 8.453 24.609 -9.609 1 98 383 MET A N 1
ATOM 2952 C CA . MET A 1 383 ? 7.512 25.531 -8.977 1 98 383 MET A CA 1
ATOM 2953 C C . MET A 1 383 ? 6.711 26.297 -10.031 1 98 383 MET A C 1
ATOM 2955 O O . MET A 1 383 ? 5.492 26.422 -9.914 1 98 383 MET A O 1
ATOM 2959 N N . ASN A 1 384 ? 7.418 26.719 -11.055 1 97.31 384 ASN A N 1
ATOM 2960 C CA . ASN A 1 384 ? 6.762 27.453 -12.133 1 97.31 384 ASN A CA 1
ATOM 2961 C C . ASN A 1 384 ? 5.75 26.578 -12.867 1 97.31 384 ASN A C 1
ATOM 2963 O O . ASN A 1 384 ? 4.652 27.031 -13.195 1 97.31 384 ASN A O 1
ATOM 2967 N N . LYS A 1 385 ? 6.16 25.438 -13.109 1 96.94 385 LYS A N 1
ATOM 2968 C CA . LYS A 1 385 ? 5.277 24.5 -13.805 1 96.94 385 LYS A CA 1
ATOM 2969 C C . LYS A 1 385 ? 4.023 24.219 -12.977 1 96.94 385 LYS A C 1
ATOM 2971 O O . LYS A 1 385 ? 2.912 24.234 -13.508 1 96.94 385 LYS A O 1
ATOM 2976 N N . LEU A 1 386 ? 4.188 23.953 -11.695 1 97.38 386 LEU A N 1
ATOM 2977 C CA . LEU A 1 386 ? 3.072 23.656 -10.805 1 97.38 386 LEU A CA 1
ATOM 2978 C C . LEU A 1 386 ? 2.123 24.844 -10.711 1 97.38 386 LEU A C 1
ATOM 2980 O O . LEU A 1 386 ? 0.902 24.672 -10.68 1 97.38 386 LEU A O 1
ATOM 2984 N N . GLN A 1 387 ? 2.631 26.031 -10.734 1 96.56 387 GLN A N 1
ATOM 2985 C CA . GLN A 1 387 ? 1.822 27.234 -10.594 1 96.56 387 GLN A CA 1
ATOM 2986 C C . GLN A 1 387 ? 1.122 27.594 -11.898 1 96.56 387 GLN A C 1
ATOM 2988 O O . GLN A 1 387 ? -0.064 27.922 -11.906 1 96.56 387 GLN A O 1
ATOM 2993 N N . LYS A 1 388 ? 1.802 27.438 -13.023 1 96 388 LYS A N 1
ATOM 2994 C CA . LYS A 1 388 ? 1.285 27.938 -14.297 1 96 388 LYS A CA 1
ATOM 2995 C C . LYS A 1 388 ? 0.433 26.875 -14.984 1 96 388 LYS A C 1
ATOM 2997 O O . LYS A 1 388 ? -0.638 27.172 -15.516 1 96 388 LYS A O 1
ATOM 3002 N N . GLU A 1 389 ? 0.919 25.703 -14.969 1 93.19 389 GLU A N 1
ATOM 3003 C CA . GLU A 1 389 ? 0.234 24.656 -15.719 1 93.19 389 GLU A CA 1
ATOM 3004 C C . GLU A 1 389 ? -0.873 24.016 -14.883 1 93.19 389 GLU A C 1
ATOM 3006 O O . GLU A 1 389 ? -1.939 23.688 -15.406 1 93.19 389 GLU A O 1
ATOM 3011 N N . PHE A 1 390 ? -0.659 23.906 -13.578 1 93.81 390 PHE A N 1
ATOM 3012 C CA . PHE A 1 390 ? -1.622 23.188 -12.75 1 93.81 390 PHE A CA 1
ATOM 3013 C C . PHE A 1 390 ? -2.412 24.141 -11.875 1 93.81 390 PHE A C 1
ATOM 3015 O O . PHE A 1 390 ? -3.416 23.766 -11.266 1 93.81 390 PHE A O 1
ATOM 3022 N N . LYS A 1 391 ? -1.937 25.359 -11.766 1 94.75 391 LYS A N 1
ATOM 3023 C CA . LYS A 1 391 ? -2.605 26.406 -10.992 1 94.75 391 LYS A CA 1
ATOM 3024 C C . LYS A 1 391 ? -2.6 26.078 -9.508 1 94.75 391 LYS A C 1
ATOM 3026 O O . LYS A 1 391 ? -3.592 26.312 -8.812 1 94.75 391 LYS A O 1
ATOM 3031 N N . TYR A 1 392 ? -1.578 25.406 -9.047 1 96.69 392 TYR A N 1
ATOM 3032 C CA . TYR A 1 392 ? -1.373 25.156 -7.621 1 96.69 392 TYR A CA 1
ATOM 3033 C C . TYR A 1 392 ? -0.695 26.359 -6.961 1 96.69 392 TYR A C 1
ATOM 3035 O O . TYR A 1 392 ? -0.09 27.188 -7.641 1 96.69 392 TYR A O 1
ATOM 3043 N N . LYS A 1 393 ? -0.887 26.594 -5.684 1 96.69 393 LYS A N 1
ATOM 3044 C CA . LYS A 1 393 ? -0.048 27.5 -4.898 1 96.69 393 LYS A CA 1
ATOM 3045 C C . LYS A 1 393 ? 1.145 26.75 -4.301 1 96.69 393 LYS A C 1
ATOM 3047 O O . LYS A 1 393 ? 0.993 25.656 -3.764 1 96.69 393 LYS A O 1
ATOM 3052 N N . VAL A 1 394 ? 2.285 27.297 -4.492 1 97.81 394 VAL A N 1
ATOM 3053 C CA . VAL A 1 394 ? 3.496 26.594 -4.105 1 97.81 394 VAL A CA 1
ATOM 3054 C C . VAL A 1 394 ? 4.406 27.516 -3.295 1 97.81 394 VAL A C 1
ATOM 3056 O O . VAL A 1 394 ? 4.602 28.672 -3.658 1 97.81 394 VAL A O 1
ATOM 3059 N N . TRP A 1 395 ? 4.969 27 -2.197 1 97.5 395 TRP A N 1
ATOM 3060 C CA . TRP A 1 395 ? 5.934 27.719 -1.36 1 97.5 395 TRP A CA 1
ATOM 3061 C C . TRP A 1 395 ? 7.148 26.844 -1.071 1 97.5 395 TRP A C 1
ATOM 3063 O O . TRP A 1 395 ? 7.004 25.656 -0.723 1 97.5 395 TRP A O 1
ATOM 3073 N N . GLN A 1 396 ? 8.234 27.359 -1.321 1 97.56 396 GLN A N 1
ATOM 3074 C CA . GLN A 1 396 ? 9.406 26.734 -0.725 1 97.56 396 GLN A CA 1
ATOM 3075 C C . GLN A 1 396 ? 9.625 27.203 0.707 1 97.56 396 GLN A C 1
ATOM 3077 O O . GLN A 1 396 ? 9.734 28.406 0.951 1 97.56 396 GLN A O 1
ATOM 3082 N N . THR A 1 397 ? 9.648 26.328 1.636 1 97.44 397 THR A N 1
ATOM 3083 C CA . THR A 1 397 ? 9.672 26.734 3.037 1 97.44 397 THR A CA 1
ATOM 3084 C C . THR A 1 397 ? 10.445 25.719 3.881 1 97.44 397 THR A C 1
ATOM 3086 O O . THR A 1 397 ? 10.562 24.562 3.504 1 97.44 397 THR A O 1
ATOM 3089 N N . PRO A 1 398 ? 11.055 26.203 4.949 1 97.25 398 PRO A N 1
ATOM 3090 C CA . PRO A 1 398 ? 11.719 25.25 5.848 1 97.25 398 PRO A CA 1
ATOM 3091 C C . PRO A 1 398 ? 10.734 24.406 6.652 1 97.25 398 PRO A C 1
ATOM 3093 O O . PRO A 1 398 ? 9.586 24.812 6.859 1 97.25 398 PRO A O 1
ATOM 3096 N N . LEU A 1 399 ? 11.172 23.25 7.016 1 96.88 399 LEU A N 1
ATOM 3097 C CA . LEU A 1 399 ? 10.492 22.328 7.926 1 96.88 399 LEU A CA 1
ATOM 3098 C C . LEU A 1 399 ? 11.258 22.188 9.234 1 96.88 399 LEU A C 1
ATOM 3100 O O . LEU A 1 399 ? 12.461 21.938 9.227 1 96.88 399 LEU A O 1
ATOM 3104 N N . GLY A 1 400 ? 10.602 22.406 10.305 1 96.62 400 GLY A N 1
ATOM 3105 C CA . GLY A 1 400 ? 11.258 22.406 11.609 1 96.62 400 GLY A CA 1
ATOM 3106 C C . GLY A 1 400 ? 11.633 23.812 12.078 1 96.62 400 GLY A C 1
ATOM 3107 O O . GLY A 1 400 ? 12.688 24 12.68 1 96.62 400 GLY A O 1
ATOM 3108 N N . SER A 1 401 ? 10.852 24.766 11.727 1 95.25 401 SER A N 1
ATOM 3109 C CA . SER A 1 401 ? 11.117 26.156 12.039 1 95.25 401 SER A CA 1
ATOM 3110 C C . SER A 1 401 ? 10.82 26.453 13.508 1 95.25 401 SER A C 1
ATOM 3112 O O . SER A 1 401 ? 10.234 25.641 14.211 1 95.25 401 SER A O 1
ATOM 3114 N N . ARG A 1 402 ? 11.203 27.625 13.906 1 95 402 ARG A N 1
ATOM 3115 C CA . ARG A 1 402 ? 10.992 28.078 15.281 1 95 402 ARG A CA 1
ATOM 3116 C C . ARG A 1 402 ? 9.516 28.344 15.555 1 95 402 ARG A C 1
ATOM 3118 O O . ARG A 1 402 ? 8.758 28.625 14.625 1 95 402 ARG A O 1
ATOM 3125 N N . GLY A 1 403 ? 9.195 28.25 16.828 1 96.94 403 GLY A N 1
ATOM 3126 C CA . GLY A 1 403 ? 7.84 28.594 17.234 1 96.94 403 GLY A CA 1
ATOM 3127 C C . GLY A 1 403 ? 7.594 30.094 17.266 1 96.94 403 GLY A C 1
ATOM 3128 O O . GLY A 1 403 ? 7.93 30.797 16.312 1 96.94 403 GLY A O 1
ATOM 3129 N N . VAL A 1 404 ? 7.156 30.594 18.328 1 97.56 404 VAL A N 1
ATOM 3130 C CA . VAL A 1 404 ? 6.836 32 18.469 1 97.56 404 VAL A CA 1
ATOM 3131 C C . VAL A 1 404 ? 8.109 32.844 18.391 1 97.56 404 VAL A C 1
ATOM 3133 O O . VAL A 1 404 ? 9.133 32.5 18.984 1 97.56 404 VAL A O 1
ATOM 3136 N N . ILE A 1 405 ? 8.039 33.875 17.641 1 96.69 405 ILE A N 1
ATOM 3137 C CA . ILE A 1 405 ? 9.164 34.781 17.5 1 96.69 405 ILE A CA 1
ATOM 3138 C C . ILE A 1 405 ? 8.703 36.219 17.797 1 96.69 405 ILE A C 1
ATOM 3140 O O . ILE A 1 405 ? 7.672 36.656 17.281 1 96.69 405 ILE A O 1
ATOM 3144 N N . VAL A 1 406 ? 9.438 36.906 18.625 1 96.62 406 VAL A N 1
ATOM 3145 C CA . VAL A 1 406 ? 9.234 38.312 18.844 1 96.62 406 VAL A CA 1
ATOM 3146 C C . VAL A 1 406 ? 10.125 39.125 17.891 1 96.62 406 VAL A C 1
ATOM 3148 O O . VAL A 1 406 ? 11.352 39.031 17.938 1 96.62 406 VAL A O 1
ATOM 3151 N N . HIS A 1 407 ? 9.461 39.875 17.094 1 95.31 407 HIS A N 1
ATOM 3152 C CA . HIS A 1 407 ? 10.211 40.625 16.078 1 95.31 407 HIS A CA 1
ATOM 3153 C C . HIS A 1 407 ? 10.516 42.062 16.547 1 95.31 407 HIS A C 1
ATOM 3155 O O . HIS A 1 407 ? 11.531 42.625 16.172 1 95.31 407 HIS A O 1
ATOM 3161 N N . GLU A 1 408 ? 9.555 42.594 17.172 1 93.06 408 GLU A N 1
ATOM 3162 C CA . GLU A 1 408 ? 9.664 44 17.641 1 93.06 408 GLU A CA 1
ATOM 3163 C C . GLU A 1 408 ? 8.945 44.188 18.969 1 93.06 408 GLU A C 1
ATOM 3165 O O . GLU A 1 408 ? 7.906 43.562 19.203 1 93.06 408 GLU A O 1
ATOM 3170 N N . ALA A 1 409 ? 9.477 45.031 19.797 1 92.38 409 ALA A N 1
ATOM 3171 C CA . ALA A 1 409 ? 8.867 45.469 21.047 1 92.38 409 ALA A CA 1
ATOM 3172 C C . ALA A 1 409 ? 9.336 46.875 21.406 1 92.38 409 ALA A C 1
ATOM 3174 O O . ALA A 1 409 ? 10.508 47.094 21.719 1 92.38 409 ALA A O 1
ATOM 3175 N N . ILE A 1 410 ? 8.406 47.812 21.297 1 89.75 410 ILE A N 1
ATOM 3176 C CA . ILE A 1 410 ? 8.75 49.219 21.562 1 89.75 410 ILE A CA 1
ATOM 3177 C C . ILE A 1 410 ? 8.086 49.656 22.859 1 89.75 410 ILE A C 1
ATOM 3179 O O . ILE A 1 410 ? 6.855 49.656 22.969 1 89.75 410 ILE A O 1
ATOM 3183 N N . PRO A 1 411 ? 8.867 50.094 23.812 1 86.62 411 PRO A N 1
ATOM 3184 C CA . PRO A 1 411 ? 8.281 50.562 25.062 1 86.62 411 PRO A CA 1
ATOM 3185 C C . PRO A 1 411 ? 7.559 51.906 24.891 1 86.62 411 PRO A C 1
ATOM 3187 O O . PRO A 1 411 ? 7.848 52.656 23.953 1 86.62 411 PRO A O 1
ATOM 3190 N N . VAL A 1 412 ? 6.551 52.219 25.719 1 80.94 412 VAL A N 1
ATOM 3191 C CA . VAL A 1 412 ? 5.875 53.5 25.75 1 80.94 412 VAL A CA 1
ATOM 3192 C C . VAL A 1 412 ? 6.824 54.594 26.281 1 80.94 412 VAL A C 1
ATOM 3194 O O . VAL A 1 412 ? 7.59 54.312 27.219 1 80.94 412 VAL A O 1
ATOM 3197 N N . ASP A 1 413 ? 7.34 55.75 25.453 1 62.25 413 ASP A N 1
ATOM 3198 C CA . ASP A 1 413 ? 8.172 56.844 25.953 1 62.25 413 ASP A CA 1
ATOM 3199 C C . ASP A 1 413 ? 7.609 57.406 27.25 1 62.25 413 ASP A C 1
ATOM 3201 O O . ASP A 1 413 ? 6.422 57.719 27.344 1 62.25 413 ASP A O 1
ATOM 3205 N N . ARG A 1 414 ? 8.148 57.062 28.453 1 52.41 414 ARG A N 1
ATOM 3206 C CA . ARG A 1 414 ? 7.848 57.844 29.641 1 52.41 414 ARG A CA 1
ATOM 3207 C C . ARG A 1 414 ? 8.219 59.312 29.422 1 52.41 414 ARG A C 1
ATOM 3209 O O . ARG A 1 414 ? 9.367 59.625 29.125 1 52.41 414 ARG A O 1
ATOM 3216 N N . SER A 1 415 ? 7.422 60.031 28.656 1 36.47 415 SER A N 1
ATOM 3217 C CA . SER A 1 415 ? 7.617 61.438 29.047 1 36.47 415 SER A CA 1
ATOM 3218 C C . SER A 1 415 ? 7.41 61.625 30.547 1 36.47 415 SER A C 1
ATOM 3220 O O . SER A 1 415 ? 6.539 60.969 31.141 1 36.47 415 SER A O 1
ATOM 3222 N N . MET B 1 1 ? 1.872 -53.188 -21.812 1 70.88 1 MET B N 1
ATOM 3223 C CA . MET B 1 1 ? 0.927 -52.156 -21.422 1 70.88 1 MET B CA 1
ATOM 3224 C C . MET B 1 1 ? -0.493 -52.719 -21.359 1 70.88 1 MET B C 1
ATOM 3226 O O . MET B 1 1 ? -0.906 -53.469 -22.234 1 70.88 1 MET B O 1
ATOM 3230 N N . LYS B 1 2 ? -1.105 -52.375 -20.219 1 76.81 2 LYS B N 1
ATOM 3231 C CA . LYS B 1 2 ? -2.453 -52.906 -20.031 1 76.81 2 LYS B CA 1
ATOM 3232 C C . LYS B 1 2 ? -3.494 -52 -20.703 1 76.81 2 LYS B C 1
ATOM 3234 O O . LYS B 1 2 ? -4.617 -52.438 -20.953 1 76.81 2 LYS B O 1
ATOM 3239 N N . LEU B 1 3 ? -3.039 -50.844 -21 1 84.44 3 LEU B N 1
ATOM 3240 C CA . LEU B 1 3 ? -3.895 -49.906 -21.719 1 84.44 3 LEU B CA 1
ATOM 3241 C C . LEU B 1 3 ? -3.268 -49.5 -23.047 1 84.44 3 LEU B C 1
ATOM 3243 O O . LEU B 1 3 ? -2.061 -49.281 -23.125 1 84.44 3 LEU B O 1
ATOM 3247 N N . SER B 1 4 ? -4.074 -49.531 -24.125 1 88.12 4 SER B N 1
ATOM 3248 C CA . SER B 1 4 ? -3.566 -49.156 -25.453 1 88.12 4 SER B CA 1
ATOM 3249 C C . SER B 1 4 ? -3.494 -47.625 -25.609 1 88.12 4 SER B C 1
ATOM 3251 O O . SER B 1 4 ? -2.727 -47.125 -26.422 1 88.12 4 SER B O 1
ATOM 3253 N N . ARG B 1 5 ? -4.359 -46.938 -24.812 1 93.81 5 ARG B N 1
ATOM 3254 C CA . ARG B 1 5 ? -4.414 -45.5 -24.906 1 93.81 5 ARG B CA 1
ATOM 3255 C C . ARG B 1 5 ? -4.926 -44.875 -23.594 1 93.81 5 ARG B C 1
ATOM 3257 O O . ARG B 1 5 ? -5.863 -45.406 -22.984 1 93.81 5 ARG B O 1
ATOM 3264 N N . VAL B 1 6 ? -4.293 -43.844 -23.141 1 96 6 VAL B N 1
ATOM 3265 C CA . VAL B 1 6 ? -4.727 -43.125 -21.953 1 96 6 VAL B CA 1
ATOM 3266 C C . VAL B 1 6 ? -4.57 -41.625 -22.172 1 96 6 VAL B C 1
ATOM 3268 O O . VAL B 1 6 ? -3.562 -41.156 -22.719 1 96 6 VAL B O 1
ATOM 3271 N N . VAL B 1 7 ? -5.578 -40.844 -21.875 1 97.38 7 VAL B N 1
ATOM 3272 C CA . VAL B 1 7 ? -5.555 -39.406 -21.953 1 97.38 7 VAL B CA 1
ATOM 3273 C C . VAL B 1 7 ? -5.793 -38.781 -20.578 1 97.38 7 VAL B C 1
ATOM 3275 O O . VAL B 1 7 ? -6.824 -39.031 -19.953 1 97.38 7 VAL B O 1
ATOM 3278 N N . VAL B 1 8 ? -4.863 -38.062 -20.109 1 97.88 8 VAL B N 1
ATOM 3279 C CA . VAL B 1 8 ? -4.941 -37.438 -18.797 1 97.88 8 VAL B CA 1
ATOM 3280 C C . VAL B 1 8 ? -4.59 -35.969 -18.891 1 97.88 8 VAL B C 1
ATOM 3282 O O . VAL B 1 8 ? -3.857 -35.562 -19.797 1 97.88 8 VAL B O 1
ATOM 3285 N N . SER B 1 9 ? -5.145 -35.156 -18.016 1 98.25 9 SER B N 1
ATOM 3286 C CA . SER B 1 9 ? -4.785 -33.75 -17.969 1 98.25 9 SER B CA 1
ATOM 3287 C C . SER B 1 9 ? -4.648 -33.25 -16.531 1 98.25 9 SER B C 1
ATOM 3289 O O . SER B 1 9 ? -5.184 -33.875 -15.609 1 98.25 9 SER B O 1
ATOM 3291 N N . ALA B 1 10 ? -3.902 -32.25 -16.344 1 98.38 10 ALA B N 1
ATOM 3292 C CA . ALA B 1 10 ? -3.721 -31.562 -15.062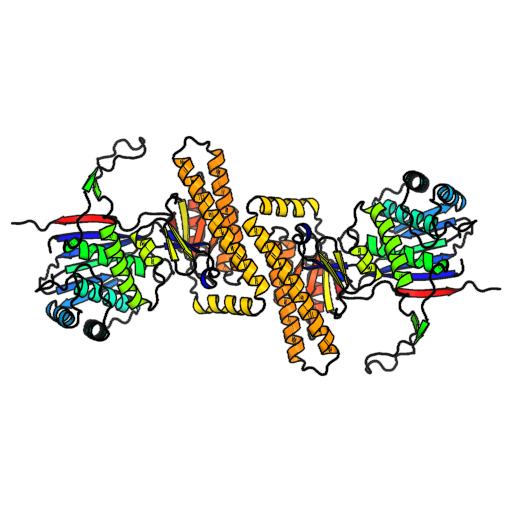 1 98.38 10 ALA B CA 1
ATOM 3293 C C . ALA B 1 10 ? -3.73 -30.047 -15.25 1 98.38 10 ALA B C 1
ATOM 3295 O O . ALA B 1 10 ? -3.305 -29.531 -16.297 1 98.38 10 ALA B O 1
ATOM 3296 N N . PRO B 1 11 ? -4.172 -29.281 -14.297 1 98.31 11 PRO B N 1
ATOM 3297 C CA . PRO B 1 11 ? -4.32 -27.844 -14.414 1 98.31 11 PRO B CA 1
ATOM 3298 C C . PRO B 1 11 ? -3.043 -27.078 -14.055 1 98.31 11 PRO B C 1
ATOM 3300 O O . PRO B 1 11 ? -2.141 -27.641 -13.438 1 98.31 11 PRO B O 1
ATOM 3303 N N . GLY B 1 12 ? -3.016 -25.844 -14.508 1 97.62 12 GLY B N 1
ATOM 3304 C CA . GLY B 1 12 ? -2.041 -24.922 -13.961 1 97.62 12 GLY B CA 1
ATOM 3305 C C . GLY B 1 12 ? -2.484 -24.281 -12.656 1 97.62 12 GLY B C 1
ATOM 3306 O O . GLY B 1 12 ? -3.439 -24.75 -12.031 1 97.62 12 GLY B O 1
ATOM 3307 N N . LYS B 1 13 ? -1.694 -23.312 -12.234 1 97.31 13 LYS B N 1
ATOM 3308 C CA . LYS B 1 13 ? -1.994 -22.656 -10.969 1 97.31 13 LYS B CA 1
ATOM 3309 C C . LYS B 1 13 ? -1.65 -21.156 -11.023 1 97.31 13 LYS B C 1
ATOM 3311 O O . LYS B 1 13 ? -0.882 -20.734 -11.891 1 97.31 13 LYS B O 1
ATOM 3316 N N . ILE B 1 14 ? -2.223 -20.422 -10.109 1 97.94 14 ILE B N 1
ATOM 3317 C CA . ILE B 1 14 ? -1.824 -19.047 -9.852 1 97.94 14 ILE B CA 1
ATOM 3318 C C . ILE B 1 14 ? -1.646 -18.828 -8.352 1 97.94 14 ILE B C 1
ATOM 3320 O O . ILE B 1 14 ? -2.088 -19.656 -7.543 1 97.94 14 ILE B O 1
ATOM 3324 N N . ILE B 1 15 ? -0.941 -17.844 -8.055 1 97.69 15 ILE B N 1
ATOM 3325 C CA . ILE B 1 15 ? -0.924 -17.328 -6.684 1 97.69 15 ILE B CA 1
ATOM 3326 C C . ILE B 1 15 ? -1.983 -16.25 -6.52 1 97.69 15 ILE B C 1
ATOM 3328 O O . ILE B 1 15 ? -1.887 -15.18 -7.133 1 97.69 15 ILE B O 1
ATOM 3332 N N . LEU B 1 16 ? -2.918 -16.516 -5.738 1 98.44 16 LEU B N 1
ATOM 3333 C CA . LEU B 1 16 ? -4.012 -15.562 -5.566 1 98.44 16 LEU B CA 1
ATOM 3334 C C . LEU B 1 16 ? -3.607 -14.438 -4.617 1 98.44 16 LEU B C 1
ATOM 3336 O O . LEU B 1 16 ? -3.859 -13.266 -4.895 1 98.44 16 LEU B O 1
ATOM 3340 N N . HIS B 1 17 ? -3.084 -14.781 -3.482 1 98.69 17 HIS B N 1
ATOM 3341 C CA . HIS B 1 17 ? -2.543 -13.828 -2.521 1 98.69 17 HIS B CA 1
ATOM 3342 C C . HIS B 1 17 ? -1.296 -14.383 -1.839 1 98.69 17 HIS B C 1
ATOM 3344 O O . HIS B 1 17 ? -1.092 -15.602 -1.802 1 98.69 17 HIS B O 1
ATOM 3350 N N . GLY B 1 18 ? -0.468 -13.492 -1.293 1 98.38 18 GLY B N 1
ATOM 3351 C CA . GLY B 1 18 ? 0.677 -13.914 -0.501 1 98.38 18 GLY B CA 1
ATOM 3352 C C . GLY B 1 18 ? 2 -13.719 -1.217 1 98.38 18 GLY B C 1
ATOM 3353 O O . GLY B 1 18 ? 3.062 -13.992 -0.652 1 98.38 18 GLY B O 1
ATOM 3354 N N . GLU B 1 19 ? 1.999 -13.203 -2.42 1 97.06 19 GLU B N 1
ATOM 3355 C CA . GLU B 1 19 ? 3.221 -12.984 -3.189 1 97.06 19 GLU B CA 1
ATOM 3356 C C . GLU B 1 19 ? 4.246 -12.195 -2.385 1 97.06 19 GLU B C 1
ATOM 3358 O O . GLU B 1 19 ? 3.896 -11.219 -1.713 1 97.06 19 GLU B O 1
ATOM 3363 N N . HIS B 1 20 ? 5.508 -12.617 -2.42 1 97.62 20 HIS B N 1
ATOM 3364 C CA . HIS B 1 20 ? 6.664 -11.992 -1.786 1 97.62 20 HIS B CA 1
ATOM 3365 C C . HIS B 1 20 ? 6.59 -12.109 -0.268 1 97.62 20 HIS B C 1
ATOM 3367 O O . HIS B 1 20 ? 7.578 -12.461 0.381 1 97.62 20 HIS B O 1
ATOM 3373 N N . ALA B 1 21 ? 5.434 -11.906 0.362 1 98.31 21 ALA B N 1
ATOM 3374 C CA . ALA B 1 21 ? 5.309 -12.023 1.812 1 98.31 21 ALA B CA 1
ATOM 3375 C C . ALA B 1 21 ? 5.602 -13.453 2.275 1 98.31 21 ALA B C 1
ATOM 3377 O O . ALA B 1 21 ? 6.105 -13.656 3.381 1 98.31 21 ALA B O 1
ATOM 3378 N N . VAL B 1 22 ? 5.348 -14.391 1.441 1 96.62 22 VAL B N 1
ATOM 3379 C CA . VAL B 1 22 ? 5.539 -15.805 1.747 1 96.62 22 VAL B CA 1
ATOM 3380 C C . VAL B 1 22 ? 7.016 -16.078 2.002 1 96.62 22 VAL B C 1
ATOM 3382 O O . VAL B 1 22 ? 7.363 -16.938 2.826 1 96.62 22 VAL B O 1
ATOM 3385 N N . VAL B 1 23 ? 7.875 -15.367 1.312 1 94.81 23 VAL B N 1
ATOM 3386 C CA . VAL B 1 23 ? 9.312 -15.508 1.482 1 94.81 23 VAL B CA 1
ATOM 3387 C C . VAL B 1 23 ? 9.695 -15.18 2.926 1 94.81 23 VAL B C 1
ATOM 3389 O O . VAL B 1 23 ? 10.695 -15.695 3.441 1 94.81 23 VAL B O 1
ATOM 3392 N N . TYR B 1 24 ? 8.875 -14.391 3.559 1 97.25 24 TYR B N 1
ATOM 3393 C CA . TYR B 1 24 ? 9.164 -13.953 4.918 1 97.25 24 TYR B CA 1
ATOM 3394 C C . TYR B 1 24 ? 8.258 -14.656 5.922 1 97.25 24 TYR B C 1
ATOM 3396 O O . TYR B 1 24 ? 7.922 -14.094 6.965 1 97.25 24 TYR B O 1
ATOM 3404 N N . GLY B 1 25 ? 7.746 -15.789 5.508 1 96.31 25 GLY B N 1
ATOM 3405 C CA . GLY B 1 25 ? 7.062 -16.672 6.43 1 96.31 25 GLY B CA 1
ATOM 3406 C C . GLY B 1 25 ? 5.57 -16.422 6.508 1 96.31 25 GLY B C 1
ATOM 3407 O O . GLY B 1 25 ? 4.883 -16.984 7.363 1 96.31 25 GLY B O 1
ATOM 3408 N N . LYS B 1 26 ? 5.008 -15.602 5.68 1 98.25 26 LYS B N 1
ATOM 3409 C CA . LYS B 1 26 ? 3.576 -15.312 5.684 1 98.25 26 LYS B CA 1
ATOM 3410 C C . LYS B 1 26 ? 2.818 -16.281 4.785 1 98.25 26 LYS B C 1
ATOM 3412 O O . LYS B 1 26 ? 3.43 -17.094 4.074 1 98.25 26 LYS B O 1
ATOM 3417 N N . ALA B 1 27 ? 1.551 -16.219 4.852 1 98.06 27 ALA B N 1
ATOM 3418 C CA . ALA B 1 27 ? 0.696 -17.141 4.117 1 98.06 27 ALA B CA 1
ATOM 3419 C C . ALA B 1 27 ? 0.64 -16.781 2.635 1 98.06 27 ALA B C 1
ATOM 3421 O O . ALA B 1 27 ? 0.771 -15.617 2.268 1 98.06 27 ALA B O 1
ATOM 3422 N N . ALA B 1 28 ? 0.461 -17.859 1.847 1 98.06 28 ALA B N 1
ATOM 3423 C CA . ALA B 1 28 ? 0.143 -17.703 0.43 1 98.06 28 ALA B CA 1
ATOM 3424 C C . ALA B 1 28 ? -0.958 -18.672 0.004 1 98.06 28 ALA B C 1
ATOM 3426 O O . ALA B 1 28 ? -1.004 -19.812 0.467 1 98.06 28 ALA B O 1
ATOM 3427 N N . ILE B 1 29 ? -1.794 -18.172 -0.857 1 98.44 29 ILE B N 1
ATOM 3428 C CA . ILE B 1 29 ? -2.871 -19 -1.392 1 98.44 29 ILE B CA 1
ATOM 3429 C C . ILE B 1 29 ? -2.602 -19.312 -2.861 1 98.44 29 ILE B C 1
ATOM 3431 O O . ILE B 1 29 ? -2.504 -18.406 -3.688 1 98.44 29 ILE B O 1
ATOM 3435 N N . ALA B 1 30 ? -2.451 -20.562 -3.174 1 98.12 30 ALA B N 1
ATOM 3436 C CA . ALA B 1 30 ? -2.363 -21.016 -4.555 1 98.12 30 ALA B CA 1
ATOM 3437 C C . ALA B 1 30 ? -3.656 -21.703 -4.988 1 98.12 30 ALA B C 1
ATOM 3439 O O . ALA B 1 30 ? -4.273 -22.438 -4.207 1 98.12 30 ALA B O 1
ATOM 3440 N N . VAL B 1 31 ? -4.02 -21.438 -6.219 1 98.44 31 VAL B N 1
ATOM 3441 C CA . VAL B 1 31 ? -5.301 -21.938 -6.695 1 98.44 31 VAL B CA 1
ATOM 3442 C C . VAL B 1 31 ? -5.141 -22.516 -8.102 1 98.44 31 VAL B C 1
ATOM 3444 O O . VAL B 1 31 ? -4.391 -21.969 -8.914 1 98.44 31 VAL B O 1
ATOM 3447 N N . SER B 1 32 ? -5.848 -23.578 -8.383 1 98.12 32 SER B N 1
ATOM 3448 C CA . SER B 1 32 ? -5.82 -24.172 -9.719 1 98.12 32 SER B CA 1
ATOM 3449 C C . SER B 1 32 ? -6.656 -23.359 -10.703 1 98.12 32 SER B C 1
ATOM 3451 O O . SER B 1 32 ? -7.668 -22.766 -10.32 1 98.12 32 SER B O 1
ATOM 3453 N N . ILE B 1 33 ? -6.215 -23.328 -11.867 1 97.88 33 ILE B N 1
ATOM 3454 C CA . ILE B 1 33 ? -6.969 -22.656 -12.922 1 97.88 33 ILE B CA 1
ATOM 3455 C C . ILE B 1 33 ? -7.516 -23.688 -13.906 1 97.88 33 ILE B C 1
ATOM 3457 O O . ILE B 1 33 ? -7.215 -24.875 -13.797 1 97.88 33 ILE B O 1
ATOM 3461 N N . GLY B 1 34 ? -8.281 -23.203 -14.914 1 97.5 34 GLY B N 1
ATOM 3462 C CA . GLY B 1 34 ? -8.938 -24.125 -15.836 1 97.5 34 GLY B CA 1
ATOM 3463 C C . GLY B 1 34 ? -8.07 -24.516 -17.016 1 97.5 34 GLY B C 1
ATOM 3464 O O . GLY B 1 34 ? -8.391 -25.453 -17.75 1 97.5 34 GLY B O 1
ATOM 3465 N N . LEU B 1 35 ? -7 -23.844 -17.203 1 97.81 35 LEU B N 1
ATOM 3466 C CA . LEU B 1 35 ? -6.07 -24.203 -18.266 1 97.81 35 LEU B CA 1
ATOM 3467 C C . LEU B 1 35 ? -5.262 -25.438 -17.891 1 97.81 35 LEU B C 1
ATOM 3469 O O . LEU B 1 35 ? -4.73 -25.516 -16.781 1 97.81 35 LEU B O 1
ATOM 3473 N N . ARG B 1 36 ? -5.168 -26.391 -18.828 1 98.06 36 ARG B N 1
ATOM 3474 C CA . ARG B 1 36 ? -4.613 -27.688 -18.469 1 98.06 36 ARG B CA 1
ATOM 3475 C C . ARG B 1 36 ? -3.559 -28.141 -19.469 1 98.06 36 ARG B C 1
ATOM 3477 O O . ARG B 1 36 ? -3.523 -27.641 -20.594 1 98.06 36 ARG B O 1
ATOM 3484 N N . THR B 1 37 ? -2.705 -28.922 -19.078 1 98.12 37 THR B N 1
ATOM 3485 C CA . THR B 1 37 ? -1.821 -29.719 -19.938 1 98.12 37 THR B CA 1
ATOM 3486 C C . THR B 1 37 ? -2.354 -31.141 -20.109 1 98.12 37 THR B C 1
ATOM 3488 O O . THR B 1 37 ? -2.676 -31.797 -19.125 1 98.12 37 THR B O 1
ATOM 3491 N N . THR B 1 38 ? -2.461 -31.578 -21.328 1 98.44 38 THR B N 1
ATOM 3492 C CA . THR B 1 38 ? -3.008 -32.875 -21.641 1 98.44 38 THR B CA 1
ATOM 3493 C C . THR B 1 38 ? -1.921 -33.812 -22.188 1 98.44 38 THR B C 1
ATOM 3495 O O . THR B 1 38 ? -1.142 -33.406 -23.047 1 98.44 38 THR B O 1
ATOM 3498 N N . VAL B 1 39 ? -1.904 -34.969 -21.719 1 98.38 39 VAL B N 1
ATOM 3499 C CA . VAL B 1 39 ? -0.991 -36 -22.188 1 98.38 39 VAL B CA 1
ATOM 3500 C C . VAL B 1 39 ? -1.786 -37.188 -22.766 1 98.38 39 VAL B C 1
ATOM 3502 O O . VAL B 1 39 ? -2.734 -37.656 -22.156 1 98.38 39 VAL B O 1
ATOM 3505 N N . VAL B 1 40 ? -1.428 -37.5 -23.906 1 98.19 40 VAL B N 1
ATOM 3506 C CA . VAL B 1 40 ? -1.959 -38.688 -24.562 1 98.19 40 VAL B CA 1
ATOM 3507 C C . VAL B 1 40 ? -0.868 -39.75 -24.656 1 98.19 40 VAL B C 1
ATOM 3509 O O . VAL B 1 40 ? 0.148 -39.531 -25.328 1 98.19 40 VAL B O 1
ATOM 3512 N N . LEU B 1 41 ? -1.026 -40.781 -23.984 1 97.25 41 LEU B N 1
ATOM 3513 C CA . LEU B 1 41 ? -0.106 -41.938 -24.031 1 97.25 41 LEU B CA 1
ATOM 3514 C C . LEU B 1 41 ? -0.723 -43.094 -24.797 1 97.25 41 LEU B C 1
ATOM 3516 O O . LEU B 1 41 ? -1.839 -43.531 -24.484 1 97.25 41 LEU B O 1
ATOM 3520 N N . GLN B 1 42 ? -0.036 -43.531 -25.797 1 96 42 GLN B N 1
ATOM 3521 C CA . GLN B 1 42 ? -0.525 -44.656 -26.578 1 96 42 GLN B CA 1
ATOM 3522 C C . GLN B 1 42 ? 0.621 -45.562 -26.984 1 96 42 GLN B C 1
ATOM 3524 O O . GLN B 1 42 ? 1.788 -45.188 -26.938 1 96 42 GLN B O 1
ATOM 3529 N N . ARG B 1 43 ? 0.23 -46.719 -27.438 1 93.25 43 ARG B N 1
ATOM 3530 C CA . ARG B 1 43 ? 1.225 -47.656 -27.953 1 93.25 43 ARG B CA 1
ATOM 3531 C C . ARG B 1 43 ? 1.841 -47.125 -29.25 1 93.25 43 ARG B C 1
ATOM 3533 O O . ARG B 1 43 ? 1.136 -46.594 -30.109 1 93.25 43 ARG B O 1
ATOM 3540 N N . HIS B 1 44 ? 3.105 -47.312 -29.25 1 94 44 HIS B N 1
ATOM 3541 C CA . HIS B 1 44 ? 3.799 -46.875 -30.469 1 94 44 HIS B CA 1
ATOM 3542 C C . HIS B 1 44 ? 3.543 -47.844 -31.609 1 94 44 HIS B C 1
ATOM 3544 O O . HIS B 1 44 ? 3.465 -49.062 -31.406 1 94 44 HIS B O 1
ATOM 3550 N N . LYS B 1 45 ? 3.52 -47.344 -32.844 1 91.69 45 LYS B N 1
ATOM 3551 C CA . LYS B 1 45 ? 3.359 -48.188 -34 1 91.69 45 LYS B CA 1
ATOM 3552 C C . LYS B 1 45 ? 4.586 -49.094 -34.219 1 91.69 45 LYS B C 1
ATOM 3554 O O . LYS B 1 45 ? 4.461 -50.25 -34.625 1 91.69 45 LYS B O 1
ATOM 3559 N N . ASN B 1 46 ? 5.723 -48.469 -34 1 93.88 46 ASN B N 1
ATOM 3560 C CA . ASN B 1 46 ? 6.98 -49.188 -34.031 1 93.88 46 ASN B CA 1
ATOM 3561 C C . ASN B 1 46 ? 7.328 -49.75 -32.656 1 93.88 46 ASN B C 1
ATOM 3563 O O . ASN B 1 46 ? 7.609 -49 -31.734 1 93.88 46 ASN B O 1
ATOM 3567 N N . GLU B 1 47 ? 7.402 -51.062 -32.531 1 91.75 47 GLU B N 1
ATOM 3568 C CA . GLU B 1 47 ? 7.566 -51.75 -31.25 1 91.75 47 GLU B CA 1
ATOM 3569 C C . GLU B 1 47 ? 8.969 -51.562 -30.703 1 91.75 47 GLU B C 1
ATOM 3571 O O . GLU B 1 47 ? 9.266 -51.969 -29.578 1 91.75 47 GLU B O 1
ATOM 3576 N N . SER B 1 48 ? 9.789 -50.844 -31.344 1 94 48 SER B N 1
ATOM 3577 C CA . SER B 1 48 ? 11.156 -50.656 -30.875 1 94 48 SER B CA 1
ATOM 3578 C C . SER B 1 48 ? 11.438 -49.188 -30.594 1 94 48 SER B C 1
ATOM 3580 O O . SER B 1 48 ? 12.586 -48.812 -30.344 1 94 48 SER B O 1
ATOM 3582 N N . LYS B 1 49 ? 10.383 -48.406 -30.656 1 95.12 49 LYS B N 1
ATOM 3583 C CA . LYS B 1 49 ? 10.617 -46.969 -30.562 1 95.12 49 LYS B CA 1
ATOM 3584 C C . LYS B 1 49 ? 9.781 -46.344 -29.438 1 95.12 49 LYS B C 1
ATOM 3586 O O . LYS B 1 49 ? 8.742 -46.906 -29.062 1 95.12 49 LYS B O 1
ATOM 3591 N N . VAL B 1 50 ? 10.273 -45.312 -28.922 1 95.44 50 VAL B N 1
ATOM 3592 C CA . VAL B 1 50 ? 9.562 -44.438 -27.984 1 95.44 50 VAL B CA 1
ATOM 3593 C C . VAL B 1 50 ? 9.594 -43 -28.5 1 95.44 50 VAL B C 1
ATOM 3595 O O . VAL B 1 50 ? 10.648 -42.5 -28.891 1 95.44 50 VAL B O 1
ATOM 3598 N N . SER B 1 51 ? 8.422 -42.375 -28.516 1 95.94 51 SER B N 1
ATOM 3599 C CA . SER B 1 51 ? 8.367 -41 -29.031 1 95.94 51 SER B CA 1
ATOM 3600 C C . SER B 1 51 ? 7.68 -40.062 -28.047 1 95.94 51 SER B C 1
ATOM 3602 O O . SER B 1 51 ? 6.715 -40.469 -27.375 1 95.94 51 SER B O 1
ATOM 3604 N N . LEU B 1 52 ? 8.211 -38.906 -27.938 1 96.06 52 LEU B N 1
ATOM 3605 C CA . LEU B 1 52 ? 7.641 -37.781 -27.203 1 96.06 52 LEU B CA 1
ATOM 3606 C C . LEU B 1 52 ? 7.32 -36.625 -28.141 1 96.06 52 LEU B C 1
ATOM 3608 O O . LEU B 1 52 ? 8.227 -36.031 -28.734 1 96.06 52 LEU B O 1
ATOM 3612 N N . LEU B 1 53 ? 6.055 -36.344 -28.297 1 96.81 53 LEU B N 1
ATOM 3613 C CA . LEU B 1 53 ? 5.602 -35.25 -29.156 1 96.81 53 LEU B CA 1
ATOM 3614 C C . LEU B 1 53 ? 5.191 -34.062 -28.328 1 96.81 53 LEU B C 1
ATOM 3616 O O . LEU B 1 53 ? 4.203 -34.125 -27.578 1 96.81 53 LEU B O 1
ATOM 3620 N N . LEU B 1 54 ? 5.945 -33.031 -28.375 1 95.31 54 LEU B N 1
ATOM 3621 C CA . LEU B 1 54 ? 5.625 -31.766 -27.75 1 95.31 54 LEU B CA 1
ATOM 3622 C C . LEU B 1 54 ? 4.957 -30.812 -28.734 1 95.31 54 LEU B C 1
ATOM 3624 O O . LEU B 1 54 ? 5.637 -30.047 -29.406 1 95.31 54 LEU B O 1
ATOM 3628 N N . LYS B 1 55 ? 3.689 -30.766 -28.734 1 94.88 55 LYS B N 1
ATOM 3629 C CA . LYS B 1 55 ? 2.912 -30.109 -29.781 1 94.88 55 LYS B CA 1
ATOM 3630 C C . LYS B 1 55 ? 3.121 -28.594 -29.75 1 94.88 55 LYS B C 1
ATOM 3632 O O . LYS B 1 55 ? 3.256 -27.969 -30.797 1 94.88 55 LYS B O 1
ATOM 3637 N N . ASP B 1 56 ? 3.123 -28.031 -28.625 1 91.56 56 ASP B N 1
ATOM 3638 C CA . ASP B 1 56 ? 3.193 -26.578 -28.484 1 91.56 56 ASP B CA 1
ATOM 3639 C C . ASP B 1 56 ? 4.602 -26.062 -28.781 1 91.56 56 ASP B C 1
ATOM 3641 O O . ASP B 1 56 ? 4.785 -24.875 -29.062 1 91.56 56 ASP B O 1
ATOM 3645 N N . LEU B 1 57 ? 5.602 -26.891 -28.688 1 89 57 LEU B N 1
ATOM 3646 C CA . LEU B 1 57 ? 6.973 -26.531 -29.047 1 89 57 LEU B CA 1
ATOM 3647 C C . LEU B 1 57 ? 7.316 -27.016 -30.453 1 89 57 LEU B C 1
ATOM 3649 O O . LEU B 1 57 ? 8.414 -26.734 -30.953 1 89 57 LEU B O 1
ATOM 3653 N N . ASP B 1 58 ? 6.387 -27.719 -31.078 1 89.25 58 ASP B N 1
ATOM 3654 C CA . ASP B 1 58 ? 6.57 -28.281 -32.406 1 89.25 58 ASP B CA 1
ATOM 3655 C C . ASP B 1 58 ? 7.836 -29.141 -32.469 1 89.25 58 ASP B C 1
ATOM 3657 O O . ASP B 1 58 ? 8.68 -28.938 -33.344 1 89.25 58 ASP B O 1
ATOM 3661 N N . TYR B 1 59 ? 7.98 -29.969 -31.531 1 91.94 59 TYR B N 1
ATOM 3662 C CA . TYR B 1 59 ? 9.141 -30.844 -31.438 1 91.94 59 TYR B CA 1
ATOM 3663 C C . TYR B 1 59 ? 8.719 -32.281 -31.266 1 91.94 59 TYR B C 1
ATOM 3665 O O . TYR B 1 59 ? 7.762 -32.594 -30.547 1 91.94 59 TYR B O 1
ATOM 3673 N N . ILE B 1 60 ? 9.438 -33.219 -31.938 1 93.06 60 ILE B N 1
ATOM 3674 C CA . ILE B 1 60 ? 9.242 -34.656 -31.812 1 93.06 60 ILE B CA 1
ATOM 3675 C C . ILE B 1 60 ? 10.57 -35.312 -31.484 1 93.06 60 ILE B C 1
ATOM 3677 O O . ILE B 1 60 ? 11.555 -35.156 -32.219 1 93.06 60 ILE B O 1
ATOM 3681 N N . LEU B 1 61 ? 10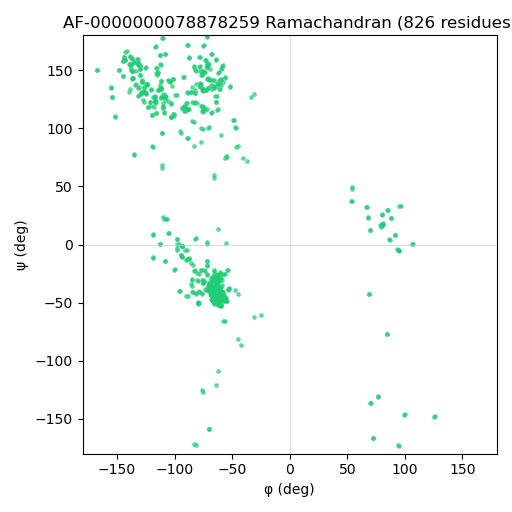.594 -35.969 -30.453 1 93.06 61 LEU B N 1
ATOM 3682 C CA . LEU B 1 61 ? 11.766 -36.75 -30.062 1 93.06 61 LEU B CA 1
ATOM 3683 C C . LEU B 1 61 ? 11.477 -38.25 -30.141 1 93.06 61 LEU B C 1
ATOM 3685 O O . LEU B 1 61 ? 10.422 -38.719 -29.703 1 93.06 61 LEU B O 1
ATOM 3689 N N . THR B 1 62 ? 12.367 -38.938 -30.703 1 94 62 THR B N 1
ATOM 3690 C CA . THR B 1 62 ? 12.219 -40.406 -30.828 1 94 62 THR B CA 1
ATOM 3691 C C . THR B 1 62 ? 13.508 -41.094 -30.422 1 94 62 THR B C 1
ATOM 3693 O O . THR B 1 62 ? 14.602 -40.656 -30.766 1 94 62 THR B O 1
ATOM 3696 N N . TRP B 1 63 ? 13.383 -42.156 -29.703 1 94.31 63 TRP B N 1
ATOM 3697 C CA . TRP B 1 63 ? 14.516 -42.938 -29.266 1 94.31 63 TRP B CA 1
ATOM 3698 C C . TRP B 1 63 ? 14.273 -44.438 -29.516 1 94.31 63 TRP B C 1
ATOM 3700 O O . TRP B 1 63 ? 13.125 -44.875 -29.625 1 94.31 63 TRP B O 1
ATOM 3710 N N . ASP B 1 64 ? 15.391 -45.125 -29.609 1 94.06 64 ASP B N 1
ATOM 3711 C CA . ASP B 1 64 ? 15.289 -46.594 -29.625 1 94.06 64 ASP B CA 1
ATOM 3712 C C . ASP B 1 64 ? 15.062 -47.125 -28.219 1 94.06 64 ASP B C 1
ATOM 3714 O O . ASP B 1 64 ? 15.68 -46.656 -27.266 1 94.06 64 ASP B O 1
ATOM 3718 N N . LEU B 1 65 ? 14.18 -48.094 -28.172 1 93.69 65 LEU B N 1
ATOM 3719 C CA . LEU B 1 65 ? 13.836 -48.688 -26.891 1 93.69 65 LEU B CA 1
ATOM 3720 C C . LEU B 1 65 ? 15.062 -49.281 -26.234 1 93.69 65 LEU B C 1
ATOM 3722 O O . LEU B 1 65 ? 15.203 -49.25 -25 1 93.69 65 LEU B O 1
ATOM 3726 N N . THR B 1 66 ? 15.938 -49.844 -26.984 1 91.75 66 THR B N 1
ATOM 3727 C CA . THR B 1 66 ? 17.141 -50.469 -26.469 1 91.75 66 THR B CA 1
ATOM 3728 C C . THR B 1 66 ? 18.047 -49.438 -25.781 1 91.75 66 THR B C 1
ATOM 3730 O O . THR B 1 66 ? 18.719 -49.75 -24.797 1 91.75 66 THR B O 1
ATOM 3733 N N . ASP B 1 67 ? 18.062 -48.312 -26.328 1 92.5 67 ASP B N 1
ATOM 3734 C CA . ASP B 1 67 ? 18.891 -47.25 -25.75 1 92.5 67 ASP B CA 1
ATOM 3735 C C . ASP B 1 67 ? 18.312 -46.781 -24.406 1 92.5 67 ASP B C 1
ATOM 3737 O O . ASP B 1 67 ? 19.062 -46.469 -23.484 1 92.5 67 ASP B O 1
ATOM 3741 N N . ILE B 1 68 ? 17.016 -46.688 -24.297 1 92.81 68 ILE B N 1
ATOM 3742 C CA . ILE B 1 68 ? 16.359 -46.281 -23.062 1 92.81 68 ILE B CA 1
ATOM 3743 C C . ILE B 1 68 ? 16.531 -47.375 -22 1 92.81 68 ILE B C 1
ATOM 3745 O O . ILE B 1 68 ? 16.688 -47.062 -20.812 1 92.81 68 ILE B O 1
ATOM 3749 N N . GLN B 1 69 ? 16.531 -48.562 -22.469 1 89.69 69 GLN B N 1
ATOM 3750 C CA . GLN B 1 69 ? 16.656 -49.719 -21.547 1 89.69 69 GLN B CA 1
ATOM 3751 C C . GLN B 1 69 ? 17.984 -49.656 -20.797 1 89.69 69 GLN B C 1
ATOM 3753 O O . GLN B 1 69 ? 18.062 -50.094 -19.641 1 89.69 69 GLN B O 1
ATOM 3758 N N . LYS B 1 70 ? 18.922 -49.094 -21.391 1 88.62 70 LYS B N 1
ATOM 3759 C CA . LYS B 1 70 ? 20.25 -48.969 -20.766 1 88.62 70 LYS B CA 1
ATOM 3760 C C . LYS B 1 70 ? 20.188 -48.094 -19.516 1 88.62 70 LYS B C 1
ATOM 3762 O O . LYS B 1 70 ? 21.031 -48.219 -18.625 1 88.62 70 LYS B O 1
ATOM 3767 N N . ILE B 1 71 ? 19.219 -47.219 -19.453 1 89.62 71 ILE B N 1
ATOM 3768 C CA . ILE B 1 71 ? 19.078 -46.312 -18.312 1 89.62 71 ILE B CA 1
ATOM 3769 C C . ILE B 1 71 ? 18.609 -47.094 -17.094 1 89.62 71 ILE B C 1
ATOM 3771 O O . ILE B 1 71 ? 18.875 -46.688 -15.953 1 89.62 71 ILE B O 1
ATOM 3775 N N . LEU B 1 72 ? 17.922 -48.188 -17.297 1 85.44 72 LEU B N 1
ATOM 3776 C CA . LEU B 1 72 ? 17.297 -48.969 -16.219 1 85.44 72 LEU B CA 1
ATOM 3777 C C . LEU B 1 72 ? 18.344 -49.5 -15.258 1 85.44 72 LEU B C 1
ATOM 3779 O O . LEU B 1 72 ? 18.047 -49.75 -14.078 1 85.44 72 LEU B O 1
ATOM 3783 N N . VAL B 1 73 ? 19.484 -49.688 -15.773 1 81.44 73 VAL B N 1
ATOM 3784 C CA . VAL B 1 73 ? 20.562 -50.219 -14.953 1 81.44 73 VAL B CA 1
ATOM 3785 C C . VAL B 1 73 ? 20.891 -49.25 -13.828 1 81.44 73 VAL B C 1
ATOM 3787 O O . VAL B 1 73 ? 21.328 -49.656 -12.75 1 81.44 73 VAL B O 1
ATOM 3790 N N . ALA B 1 74 ? 20.688 -48.031 -14.086 1 81.19 74 ALA B N 1
ATOM 3791 C CA . ALA B 1 74 ? 21.062 -47 -13.141 1 81.19 74 ALA B CA 1
ATOM 3792 C C . ALA B 1 74 ? 19.891 -46.625 -12.234 1 81.19 74 ALA B C 1
ATOM 3794 O O . ALA B 1 74 ? 20.031 -45.75 -11.352 1 81.19 74 ALA B O 1
ATOM 3795 N N . VAL B 1 75 ? 18.75 -47.188 -12.375 1 80.81 75 VAL B N 1
ATOM 3796 C CA . VAL B 1 75 ? 17.578 -46.875 -11.57 1 80.81 75 VAL B CA 1
ATOM 3797 C C . VAL B 1 75 ? 17.641 -47.594 -10.234 1 80.81 75 VAL B C 1
ATOM 3799 O O . VAL B 1 75 ? 17.812 -48.812 -10.195 1 80.81 75 VAL B O 1
ATOM 3802 N N . PRO B 1 76 ? 17.594 -46.812 -9.211 1 76 76 PRO B N 1
ATOM 3803 C CA . PRO B 1 76 ? 17.625 -47.469 -7.902 1 76 76 PRO B CA 1
ATOM 3804 C C . PRO B 1 76 ? 16.484 -48.469 -7.703 1 76 76 PRO B C 1
ATOM 3806 O O . PRO B 1 76 ? 15.367 -48.219 -8.148 1 76 76 PRO B O 1
ATOM 3809 N N . GLN B 1 77 ? 16.812 -49.594 -7.082 1 71.56 77 GLN B N 1
ATOM 3810 C CA . GLN B 1 77 ? 15.805 -50.625 -6.824 1 71.56 77 GLN B CA 1
ATOM 3811 C C . GLN B 1 77 ? 15.102 -50.375 -5.496 1 71.56 77 GLN B C 1
ATOM 3813 O O . GLN B 1 77 ? 15.703 -50.531 -4.43 1 71.56 77 GLN B O 1
ATOM 3818 N N . VAL B 1 78 ? 14.031 -49.656 -5.621 1 70.06 78 VAL B N 1
ATOM 3819 C CA . VAL B 1 78 ? 13.219 -49.438 -4.434 1 70.06 78 VAL B CA 1
ATOM 3820 C C . VAL B 1 78 ? 11.844 -50.062 -4.617 1 70.06 78 VAL B C 1
ATOM 3822 O O . VAL B 1 78 ? 11.508 -50.531 -5.703 1 70.06 78 VAL B O 1
ATOM 3825 N N . SER B 1 79 ? 11.094 -50.062 -3.459 1 68.75 79 SER B N 1
ATOM 3826 C CA . SER B 1 79 ? 9.758 -50.625 -3.537 1 68.75 79 SER B CA 1
ATOM 3827 C C . SER B 1 79 ? 8.898 -49.875 -4.547 1 68.75 79 SER B C 1
ATOM 3829 O O . SER B 1 79 ? 9.117 -48.688 -4.801 1 68.75 79 SER B O 1
ATOM 3831 N N . ARG B 1 80 ? 8 -50.594 -5.078 1 63 80 ARG B N 1
ATOM 3832 C CA . ARG B 1 80 ? 7.152 -50.062 -6.148 1 63 80 ARG B CA 1
ATOM 3833 C C . ARG B 1 80 ? 6.352 -48.875 -5.68 1 63 80 ARG B C 1
ATOM 3835 O O . ARG B 1 80 ? 5.961 -48.031 -6.488 1 63 80 ARG B O 1
ATOM 3842 N N . THR B 1 81 ? 6.156 -48.812 -4.438 1 66.12 81 THR B N 1
ATOM 3843 C CA . THR B 1 81 ? 5.305 -47.75 -3.91 1 66.12 81 THR B CA 1
ATOM 3844 C C . THR B 1 81 ? 6.141 -46.562 -3.496 1 66.12 81 THR B C 1
ATOM 3846 O O . THR B 1 81 ? 5.598 -45.5 -3.137 1 66.12 81 THR B O 1
ATOM 3849 N N . ASP B 1 82 ? 7.43 -46.781 -3.688 1 75.56 82 ASP B N 1
ATOM 3850 C CA . ASP B 1 82 ? 8.312 -45.688 -3.271 1 75.56 82 ASP B CA 1
ATOM 3851 C C . ASP B 1 82 ? 8.836 -44.906 -4.477 1 75.56 82 ASP B C 1
ATOM 3853 O O . ASP B 1 82 ? 9.023 -45.5 -5.555 1 75.56 82 ASP B O 1
ATOM 3857 N N . THR B 1 83 ? 8.883 -43.656 -4.332 1 76.62 83 THR B N 1
ATOM 3858 C CA . THR B 1 83 ? 9.461 -42.844 -5.395 1 76.62 83 THR B CA 1
ATOM 3859 C C . THR B 1 83 ? 10.984 -42.844 -5.297 1 76.62 83 THR B C 1
ATOM 3861 O O . THR B 1 83 ? 11.547 -43.156 -4.242 1 76.62 83 THR B O 1
ATOM 3864 N N . VAL B 1 84 ? 11.531 -42.719 -6.449 1 75.88 84 VAL B N 1
ATOM 3865 C CA . VAL B 1 84 ? 12.992 -42.719 -6.5 1 75.88 84 VAL B CA 1
ATOM 3866 C C . VAL B 1 84 ? 13.5 -41.344 -6.895 1 75.88 84 VAL B C 1
ATOM 3868 O O . VAL B 1 84 ? 12.906 -40.656 -7.75 1 75.88 84 VAL B O 1
ATOM 3871 N N . LEU B 1 85 ? 14.531 -40.906 -6.137 1 78.94 85 LEU B N 1
ATOM 3872 C CA . LEU B 1 85 ? 15.258 -39.719 -6.57 1 78.94 85 LEU B CA 1
ATOM 3873 C C . LEU B 1 85 ? 16.234 -40.031 -7.695 1 78.94 85 LEU B C 1
ATOM 3875 O O . LEU B 1 85 ? 16.875 -41.094 -7.668 1 78.94 85 LEU B O 1
ATOM 3879 N N . PRO B 1 86 ? 16.203 -39.156 -8.656 1 80.06 86 PRO B N 1
ATOM 3880 C CA . PRO B 1 86 ? 17.172 -39.438 -9.727 1 80.06 86 PRO B CA 1
ATOM 3881 C C . PRO B 1 86 ? 18.609 -39.375 -9.258 1 80.06 86 PRO B C 1
ATOM 3883 O O . PRO B 1 86 ? 19 -38.438 -8.57 1 80.06 86 PRO B O 1
ATOM 3886 N N . SER B 1 87 ? 19.359 -40.406 -9.523 1 82.88 87 SER B N 1
ATOM 3887 C CA . SER B 1 87 ? 20.797 -40.406 -9.25 1 82.88 87 SER B CA 1
ATOM 3888 C C . SER B 1 87 ? 21.547 -39.625 -10.312 1 82.88 87 SER B C 1
ATOM 3890 O O . SER B 1 87 ? 21.047 -39.406 -11.422 1 82.88 87 SER B O 1
ATOM 3892 N N . ASP B 1 88 ? 22.734 -39.25 -9.961 1 87.94 88 ASP B N 1
ATOM 3893 C CA . ASP B 1 88 ? 23.594 -38.562 -10.914 1 87.94 88 ASP B CA 1
ATOM 3894 C C . ASP B 1 88 ? 23.906 -39.406 -12.125 1 87.94 88 ASP B C 1
ATOM 3896 O O . ASP B 1 88 ? 24 -38.906 -13.25 1 87.94 88 ASP B O 1
ATOM 3900 N N . GLU B 1 89 ? 24.078 -40.625 -11.852 1 89.31 89 GLU B N 1
ATOM 3901 C CA . GLU B 1 89 ? 24.375 -41.562 -12.938 1 89.31 89 GLU B CA 1
ATOM 3902 C C . GLU B 1 89 ? 23.203 -41.656 -13.906 1 89.31 89 GLU B C 1
ATOM 3904 O O . GLU B 1 89 ? 23.391 -41.656 -15.125 1 89.31 89 GLU B O 1
ATOM 3909 N N . MET B 1 90 ? 22.031 -41.781 -13.375 1 88.81 90 MET B N 1
ATOM 3910 C CA . MET B 1 90 ? 20.828 -41.875 -14.195 1 88.81 90 MET B CA 1
ATOM 3911 C C . MET B 1 90 ? 20.672 -40.625 -15.062 1 88.81 90 MET B C 1
ATOM 3913 O O . MET B 1 90 ? 20.391 -40.719 -16.25 1 88.81 90 MET B O 1
ATOM 3917 N N . LEU B 1 91 ? 20.891 -39.469 -14.461 1 91.25 91 LEU B N 1
ATOM 3918 C CA . LEU B 1 91 ? 20.75 -38.188 -15.172 1 91.25 91 LEU B CA 1
ATOM 3919 C C . LEU B 1 91 ? 21.797 -38.062 -16.281 1 91.25 91 LEU B C 1
ATOM 3921 O O . LEU B 1 91 ? 21.5 -37.531 -17.344 1 91.25 91 LEU B O 1
ATOM 3925 N N . SER B 1 92 ? 22.969 -38.562 -15.977 1 92.31 92 SER B N 1
ATOM 3926 C CA . SER B 1 92 ? 24.031 -38.531 -16.984 1 92.31 92 SER B CA 1
ATOM 3927 C C . SER B 1 92 ? 23.656 -39.406 -18.188 1 92.31 92 SER B C 1
ATOM 3929 O O . SER B 1 92 ? 23.891 -39 -19.328 1 92.31 92 SER B O 1
ATOM 3931 N N . LEU B 1 93 ? 23.125 -40.5 -17.953 1 91.75 93 LEU B N 1
ATOM 3932 C CA . LEU B 1 93 ? 22.719 -41.406 -19.031 1 91.75 93 LEU B CA 1
ATOM 3933 C C . LEU B 1 93 ? 21.578 -40.781 -19.828 1 91.75 93 LEU B C 1
ATOM 3935 O O . LEU B 1 93 ? 21.562 -40.875 -21.062 1 91.75 93 LEU B O 1
ATOM 3939 N N . ILE B 1 94 ? 20.656 -40.156 -19.141 1 92.62 94 ILE B N 1
ATOM 3940 C CA . ILE B 1 94 ? 19.516 -39.5 -19.781 1 92.62 94 ILE B CA 1
ATOM 3941 C C . ILE B 1 94 ? 20.016 -38.375 -20.688 1 92.62 94 ILE B C 1
ATOM 3943 O O . ILE B 1 94 ? 19.609 -38.25 -21.844 1 92.62 94 ILE B O 1
ATOM 3947 N N . ASP B 1 95 ? 20.953 -37.594 -20.219 1 91.38 95 ASP B N 1
ATOM 3948 C CA . ASP B 1 95 ? 21.484 -36.469 -20.984 1 91.38 95 ASP B CA 1
ATOM 3949 C C . ASP B 1 95 ? 22.219 -36.969 -22.234 1 91.38 95 ASP B C 1
ATOM 3951 O O . ASP B 1 95 ? 22.125 -36.344 -23.297 1 91.38 95 ASP B O 1
ATOM 3955 N N . LYS B 1 96 ? 22.938 -38 -22.031 1 90.12 96 LYS B N 1
ATOM 3956 C CA . LYS B 1 96 ? 23.656 -38.562 -23.188 1 90.12 96 LYS B CA 1
ATOM 3957 C C . LYS B 1 96 ? 22.672 -39.031 -24.266 1 90.12 96 LYS B C 1
ATOM 3959 O O . LYS B 1 96 ? 22.938 -38.844 -25.453 1 90.12 96 LYS B O 1
ATOM 3964 N N . LEU B 1 97 ? 21.625 -39.625 -23.828 1 91.25 97 LEU B N 1
ATOM 3965 C CA . LEU B 1 97 ? 20.609 -40.094 -24.766 1 91.25 97 LEU B CA 1
ATOM 3966 C C . LEU B 1 97 ? 19.953 -38.906 -25.484 1 91.25 97 LEU B C 1
ATOM 3968 O O . LEU B 1 97 ? 19.688 -38.969 -26.688 1 91.25 97 LEU B O 1
ATOM 3972 N N . ILE B 1 98 ? 19.641 -37.844 -24.797 1 90.75 98 ILE B N 1
ATOM 3973 C CA . ILE B 1 98 ? 19 -36.656 -25.359 1 90.75 98 ILE B CA 1
ATOM 3974 C C . ILE B 1 98 ? 19.938 -36 -26.359 1 90.75 98 ILE B C 1
ATOM 3976 O O . ILE B 1 98 ? 19.516 -35.562 -27.438 1 90.75 98 ILE B O 1
ATOM 3980 N N . ASP B 1 99 ? 21.203 -35.906 -26.016 1 86.44 99 ASP B N 1
ATOM 3981 C CA . ASP B 1 99 ? 22.203 -35.25 -26.859 1 86.44 99 ASP B CA 1
ATOM 3982 C C . ASP B 1 99 ? 22.438 -36.062 -28.156 1 86.44 99 ASP B C 1
ATOM 3984 O O . ASP B 1 99 ? 22.797 -35.469 -29.188 1 86.44 99 ASP B O 1
ATOM 3988 N N . SER B 1 100 ? 22.297 -37.344 -28.031 1 79.38 100 SER B N 1
ATOM 3989 C CA . SER B 1 100 ? 22.547 -38.188 -29.188 1 79.38 100 SER B CA 1
ATOM 3990 C C . SER B 1 100 ? 21.422 -38.062 -30.203 1 79.38 100 SER B C 1
ATOM 3992 O O . SER B 1 100 ? 21.625 -38.375 -31.391 1 79.38 100 SER B O 1
ATOM 3994 N N . SER B 1 101 ? 20.281 -37.969 -29.766 1 69.81 101 SER B N 1
ATOM 3995 C CA . SER B 1 101 ? 19.156 -37.906 -30.703 1 69.81 101 SER B CA 1
ATOM 3996 C C . SER B 1 101 ? 19.25 -36.656 -31.594 1 69.81 101 SER B C 1
ATOM 3998 O O . SER B 1 101 ? 19.344 -36.781 -32.812 1 69.81 101 SER B O 1
ATOM 4000 N N . LYS B 1 102 ? 18.594 -35.688 -31.578 1 63.5 102 LYS B N 1
ATOM 4001 C CA . LYS B 1 102 ? 18.641 -34.438 -32.344 1 63.5 102 LYS B CA 1
ATOM 4002 C C . LYS B 1 102 ? 19.031 -33.25 -31.438 1 63.5 102 LYS B C 1
ATOM 4004 O O . LYS B 1 102 ? 18.75 -33.25 -30.25 1 63.5 102 LYS B O 1
ATOM 4009 N N . PHE B 1 103 ? 19.844 -32.562 -32.062 1 59.41 103 PHE B N 1
ATOM 4010 C CA . PHE B 1 103 ? 20.312 -31.344 -31.422 1 59.41 103 PHE B CA 1
ATOM 4011 C C . PHE B 1 103 ? 19.141 -30.562 -30.844 1 59.41 103 PHE B C 1
ATOM 4013 O O . PHE B 1 103 ? 18.312 -30.031 -31.578 1 59.41 103 PHE B O 1
ATOM 4020 N N . VAL B 1 104 ? 18.734 -30.922 -29.672 1 67.06 104 VAL B N 1
ATOM 4021 C CA . VAL B 1 104 ? 17.719 -30.125 -28.969 1 67.06 104 VAL B CA 1
ATOM 4022 C C . VAL B 1 104 ? 18.359 -28.844 -28.422 1 67.06 104 VAL B C 1
ATOM 4024 O O . VAL B 1 104 ? 19.219 -28.906 -27.547 1 67.06 104 VAL B O 1
ATOM 4027 N N . GLU B 1 105 ? 18.141 -27.797 -29.172 1 68.19 105 GLU B N 1
ATOM 4028 C CA . GLU B 1 105 ? 18.734 -26.516 -28.781 1 68.19 105 GLU B CA 1
ATOM 4029 C C . GLU B 1 105 ? 17.812 -25.734 -27.859 1 68.19 105 GLU B C 1
ATOM 4031 O O . GLU B 1 105 ? 18.25 -24.859 -27.125 1 68.19 105 GLU B O 1
ATOM 4036 N N . VAL B 1 106 ? 16.625 -26.188 -27.797 1 77.06 106 VAL B N 1
ATOM 4037 C CA . VAL B 1 106 ? 15.688 -25.391 -27.016 1 77.06 106 VAL B CA 1
ATOM 4038 C C . VAL B 1 106 ? 15.641 -25.922 -25.578 1 77.06 106 VAL B C 1
ATOM 4040 O O . VAL B 1 106 ? 15.359 -27.094 -25.344 1 77.06 106 VAL B O 1
ATOM 4043 N N . GLU B 1 107 ? 16 -25.172 -24.656 1 77.38 107 GLU B N 1
ATOM 4044 C CA . GLU B 1 107 ? 16.109 -25.531 -23.25 1 77.38 107 GLU B CA 1
ATOM 4045 C C . GLU B 1 107 ? 14.82 -26.156 -22.734 1 77.38 107 GLU B C 1
ATOM 4047 O O . GLU B 1 107 ? 14.852 -27.156 -22.016 1 77.38 107 GLU B O 1
ATOM 4052 N N . GLY B 1 108 ? 13.734 -25.703 -23.125 1 84.88 108 GLY B N 1
ATOM 4053 C CA . GLY B 1 108 ? 12.461 -26.25 -22.688 1 84.88 108 GLY B CA 1
ATOM 4054 C C . GLY B 1 108 ? 12.234 -27.672 -23.156 1 84.88 108 GLY B C 1
ATOM 4055 O O . GLY B 1 108 ? 11.672 -28.484 -22.422 1 84.88 108 GLY B O 1
ATOM 4056 N N . VAL B 1 109 ? 12.766 -28 -24.25 1 89.69 109 VAL B N 1
ATOM 4057 C CA . VAL B 1 109 ? 12.617 -29.328 -24.828 1 89.69 109 VAL B CA 1
ATOM 4058 C C . VAL B 1 109 ? 13.508 -30.312 -24.078 1 89.69 109 VAL B C 1
ATOM 4060 O O . VAL B 1 109 ? 13.102 -31.453 -23.797 1 89.69 109 VAL B O 1
ATOM 4063 N N . LYS B 1 110 ? 14.695 -29.859 -23.797 1 90.19 110 LYS B N 1
ATOM 4064 C CA . LYS B 1 110 ? 15.617 -30.719 -23.047 1 90.19 110 LYS B CA 1
ATOM 4065 C C . LYS B 1 110 ? 15.055 -31.094 -21.688 1 90.19 110 LYS B C 1
ATOM 4067 O O . LYS B 1 110 ? 15.133 -32.25 -21.266 1 90.19 110 LYS B O 1
ATOM 4072 N N . ASP B 1 111 ? 14.539 -30.125 -21.031 1 91.31 111 ASP B N 1
ATOM 4073 C CA . ASP B 1 111 ? 13.945 -30.359 -19.719 1 91.31 111 ASP B CA 1
ATOM 4074 C C . ASP B 1 111 ? 12.766 -31.312 -19.812 1 91.31 111 ASP B C 1
ATOM 4076 O O . ASP B 1 111 ? 12.625 -32.219 -18.969 1 91.31 111 ASP B O 1
ATOM 4080 N N . ALA B 1 112 ? 11.945 -31.094 -20.781 1 93.56 112 ALA B N 1
ATOM 4081 C CA . ALA B 1 112 ? 10.789 -31.953 -20.969 1 93.56 112 ALA B CA 1
ATOM 4082 C C . ALA B 1 112 ? 11.227 -33.406 -21.25 1 93.56 112 ALA B C 1
ATOM 4084 O O . ALA B 1 112 ? 10.625 -34.344 -20.734 1 93.56 112 ALA B O 1
ATOM 4085 N N . ALA B 1 113 ? 12.234 -33.531 -22.031 1 94.12 113 ALA B N 1
ATOM 4086 C CA . ALA B 1 113 ? 12.75 -34.844 -22.375 1 94.12 113 ALA B CA 1
ATOM 4087 C C . ALA B 1 113 ? 13.328 -35.531 -21.141 1 94.12 113 ALA B C 1
ATOM 4089 O O . ALA B 1 113 ? 13.133 -36.75 -20.953 1 94.12 113 ALA B O 1
ATOM 4090 N N . ARG B 1 114 ? 14.055 -34.781 -20.375 1 9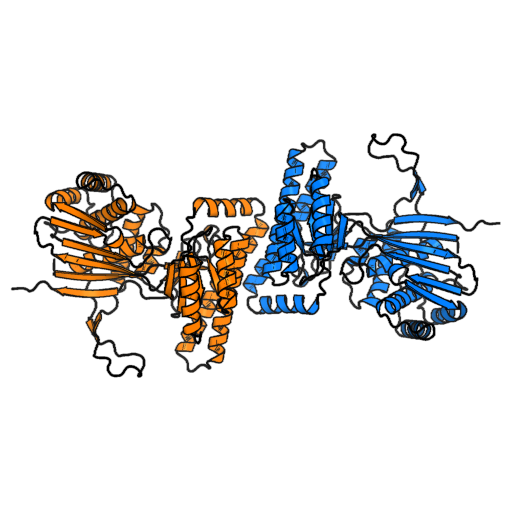3.31 114 ARG B N 1
ATOM 4091 C CA . ARG B 1 114 ? 14.648 -35.344 -19.156 1 93.31 114 ARG B CA 1
ATOM 4092 C C . ARG B 1 114 ? 13.578 -35.906 -18.234 1 93.31 114 ARG B C 1
ATOM 4094 O O . ARG B 1 114 ? 13.719 -37.031 -17.734 1 93.31 114 ARG B O 1
ATOM 4101 N N . VAL B 1 115 ? 12.57 -35.125 -18.016 1 95.12 115 VAL B N 1
ATOM 4102 C CA . VAL B 1 115 ? 11.484 -35.5 -17.125 1 95.12 115 VAL B CA 1
ATOM 4103 C C . VAL B 1 115 ? 10.781 -36.75 -17.688 1 95.12 115 VAL B C 1
ATOM 4105 O O . VAL B 1 115 ? 10.469 -37.688 -16.953 1 95.12 115 VAL B O 1
ATOM 4108 N N . PHE B 1 116 ? 10.578 -36.781 -18.938 1 96 116 PHE B N 1
ATOM 4109 C CA . PHE B 1 116 ? 9.906 -37.875 -19.594 1 96 116 PHE B CA 1
ATOM 4110 C C . PHE B 1 116 ? 10.688 -39.188 -19.406 1 96 116 PHE B C 1
ATOM 4112 O O . PHE B 1 116 ? 10.133 -40.188 -18.969 1 96 116 PHE B O 1
ATOM 4119 N N . LEU B 1 117 ? 11.93 -39.125 -19.734 1 94.31 117 LEU B N 1
ATOM 4120 C CA . LEU B 1 117 ? 12.766 -40.312 -19.672 1 94.31 117 LEU B CA 1
ATOM 4121 C C . LEU B 1 117 ? 12.93 -40.75 -18.219 1 94.31 117 LEU B C 1
ATOM 4123 O O . LEU B 1 117 ? 12.953 -41.969 -17.953 1 94.31 117 LEU B O 1
ATOM 4127 N N . PHE B 1 118 ? 13.055 -39.875 -17.328 1 94.19 118 PHE B N 1
ATOM 4128 C CA . PHE B 1 118 ? 13.148 -40.188 -15.914 1 94.19 118 PHE B CA 1
ATOM 4129 C C . PHE B 1 118 ? 11.898 -40.938 -15.445 1 94.19 118 PHE B C 1
ATOM 4131 O O . PHE B 1 118 ? 11.992 -42 -14.844 1 94.19 118 PHE B O 1
ATOM 4138 N N . LEU B 1 119 ? 10.742 -40.344 -15.734 1 93.88 119 LEU B N 1
ATOM 4139 C CA . LEU B 1 119 ? 9.492 -40.938 -15.273 1 93.88 119 LEU B CA 1
ATOM 4140 C C . LEU B 1 119 ? 9.25 -42.281 -15.945 1 93.88 119 LEU B C 1
ATOM 4142 O O . LEU B 1 119 ? 8.805 -43.219 -15.297 1 93.88 119 LEU B O 1
ATOM 4146 N N . MET B 1 120 ? 9.523 -42.375 -17.188 1 92.88 120 MET B N 1
ATOM 4147 C CA . MET B 1 120 ? 9.305 -43.625 -17.906 1 92.88 120 MET B CA 1
ATOM 4148 C C . MET B 1 120 ? 10.148 -44.75 -17.312 1 92.88 120 MET B C 1
ATOM 4150 O O . MET B 1 120 ? 9.641 -45.844 -17.016 1 92.88 120 MET B O 1
ATOM 4154 N N . THR B 1 121 ? 11.406 -44.469 -17.109 1 91.25 121 THR B N 1
ATOM 4155 C CA . THR B 1 121 ? 12.32 -45.5 -16.656 1 91.25 121 THR B CA 1
ATOM 4156 C C . THR B 1 121 ? 12.086 -45.812 -15.188 1 91.25 121 THR B C 1
ATOM 4158 O O . THR B 1 121 ? 12.234 -46.969 -14.766 1 91.25 121 THR B O 1
ATOM 4161 N N . SER B 1 122 ? 11.695 -44.875 -14.438 1 89.25 122 SER B N 1
ATOM 4162 C CA . SER B 1 122 ? 11.531 -45.062 -13 1 89.25 122 SER B CA 1
ATOM 4163 C C . SER B 1 122 ? 10.195 -45.719 -12.68 1 89.25 122 SER B C 1
ATOM 4165 O O . SER B 1 122 ? 10.109 -46.562 -11.773 1 89.25 122 SER B O 1
ATOM 4167 N N . THR B 1 123 ? 9.18 -45.312 -13.312 1 85.25 123 THR B N 1
ATOM 4168 C CA . THR B 1 123 ? 7.863 -45.875 -13.016 1 85.25 123 THR B CA 1
ATOM 4169 C C . THR B 1 123 ? 7.699 -47.25 -13.633 1 85.25 123 THR B C 1
ATOM 4171 O O . THR B 1 123 ? 6.898 -48.062 -13.156 1 85.25 123 THR B O 1
ATOM 4174 N N . LEU B 1 124 ? 8.484 -47.531 -14.648 1 78.19 124 LEU B N 1
ATOM 4175 C CA . LEU B 1 124 ? 8.359 -48.812 -15.344 1 78.19 124 LEU B CA 1
ATOM 4176 C C . LEU B 1 124 ? 9.555 -49.719 -15.047 1 78.19 124 LEU B C 1
ATOM 4178 O O . LEU B 1 124 ? 9.844 -50.625 -15.812 1 78.19 124 LEU B O 1
ATOM 4182 N N . ARG B 1 125 ? 10.227 -49.531 -14.031 1 73.31 125 ARG B N 1
ATOM 4183 C CA . ARG B 1 125 ? 11.492 -50.188 -13.688 1 73.31 125 ARG B CA 1
ATOM 4184 C C . ARG B 1 125 ? 11.297 -51.688 -13.461 1 73.31 125 ARG B C 1
ATOM 4186 O O . ARG B 1 125 ? 12.227 -52.469 -13.648 1 73.31 125 ARG B O 1
ATOM 4193 N N . ASP B 1 126 ? 10.195 -52.062 -13.039 1 73.38 126 ASP B N 1
ATOM 4194 C CA . ASP B 1 126 ? 10 -53.438 -12.648 1 73.38 126 ASP B CA 1
ATOM 4195 C C . ASP B 1 126 ? 9.727 -54.344 -13.867 1 73.38 126 ASP B C 1
ATOM 4197 O O . ASP B 1 126 ? 9.555 -55.531 -13.734 1 73.38 126 ASP B O 1
ATOM 4201 N N . ARG B 1 127 ? 9.836 -53.75 -14.945 1 75 127 ARG B N 1
ATOM 4202 C CA . ARG B 1 127 ? 9.555 -54.531 -16.141 1 75 127 ARG B CA 1
ATOM 4203 C C . ARG B 1 127 ? 10.852 -54.969 -16.828 1 75 127 ARG B C 1
ATOM 4205 O O . ARG B 1 127 ? 11.852 -54.25 -16.797 1 75 127 ARG B O 1
ATOM 4212 N N . ASP B 1 128 ? 10.75 -56.125 -17.297 1 75.88 128 ASP B N 1
ATOM 4213 C CA . ASP B 1 128 ? 11.914 -56.625 -18.016 1 75.88 128 ASP B CA 1
ATOM 4214 C C . ASP B 1 128 ? 12.172 -55.844 -19.281 1 75.88 128 ASP B C 1
ATOM 4216 O O . ASP B 1 128 ? 13.32 -55.562 -19.625 1 75.88 128 ASP B O 1
ATOM 4220 N N . ARG B 1 129 ? 11.078 -55.562 -19.938 1 81.38 129 ARG B N 1
ATOM 4221 C CA . ARG B 1 129 ? 11.195 -54.781 -21.172 1 81.38 129 ARG B CA 1
ATOM 4222 C C . ARG B 1 129 ? 10.242 -53.594 -21.156 1 81.38 129 ARG B C 1
ATOM 4224 O O . ARG B 1 129 ? 9.047 -53.75 -20.875 1 81.38 129 ARG B O 1
ATOM 4231 N N . LEU B 1 130 ? 10.805 -52.469 -21.438 1 87.81 130 LEU B N 1
ATOM 4232 C CA . LEU B 1 130 ? 9.992 -51.281 -21.516 1 87.81 130 LEU B CA 1
ATOM 4233 C C . LEU B 1 130 ? 9.055 -51.312 -22.719 1 87.81 130 LEU B C 1
ATOM 4235 O O . LEU B 1 130 ? 9.414 -51.875 -23.766 1 87.81 130 LEU B O 1
ATOM 4239 N N . PRO B 1 131 ? 7.902 -50.844 -22.547 1 89.69 131 PRO B N 1
ATOM 4240 C CA . PRO B 1 131 ? 6.977 -50.844 -23.688 1 89.69 131 PRO B CA 1
ATOM 4241 C C . PRO B 1 131 ? 7.281 -49.719 -24.672 1 89.69 131 PRO B C 1
ATOM 4243 O O . PRO B 1 131 ? 7.789 -48.656 -24.281 1 89.69 131 PRO B O 1
ATOM 4246 N N . ALA B 1 132 ? 6.988 -49.969 -25.953 1 93.81 132 ALA B N 1
ATOM 4247 C CA . ALA B 1 132 ? 7.039 -48.938 -26.969 1 93.81 132 ALA B CA 1
ATOM 4248 C C . ALA B 1 132 ? 5.824 -48 -26.859 1 93.81 132 ALA B C 1
ATOM 4250 O O . ALA B 1 132 ? 4.688 -48.438 -27.062 1 93.81 132 ALA B O 1
ATOM 4251 N N . ILE B 1 133 ? 6.086 -46.781 -26.516 1 94.62 133 ILE B N 1
ATOM 4252 C CA . ILE B 1 133 ? 4.961 -45.875 -26.312 1 94.62 133 ILE B CA 1
ATOM 4253 C C . ILE B 1 133 ? 5.199 -44.594 -27.078 1 94.62 133 ILE B C 1
ATOM 4255 O O . ILE B 1 133 ? 6.344 -44.219 -27.359 1 94.62 133 ILE B O 1
ATOM 4259 N N . GLU B 1 134 ? 4.168 -43.938 -27.438 1 96.75 134 GLU B N 1
ATOM 4260 C CA . GLU B 1 134 ? 4.125 -42.594 -27.969 1 96.75 134 GLU B CA 1
ATOM 4261 C C . GLU B 1 134 ? 3.344 -41.656 -27.047 1 96.75 134 GLU B C 1
ATOM 4263 O O . GLU B 1 134 ? 2.199 -41.938 -26.688 1 96.75 134 GLU B O 1
ATOM 4268 N N . VAL B 1 135 ? 3.998 -40.625 -26.656 1 97.75 135 VAL B N 1
ATOM 4269 C CA . VAL B 1 135 ? 3.371 -39.688 -25.75 1 97.75 135 VAL B CA 1
ATOM 4270 C C . VAL B 1 135 ? 3.238 -38.312 -26.453 1 97.75 135 VAL B C 1
ATOM 4272 O O . VAL B 1 135 ? 4.227 -37.781 -26.938 1 97.75 135 VAL B O 1
ATOM 4275 N N . GLU B 1 136 ? 2.064 -37.844 -26.5 1 98.25 136 GLU B N 1
ATOM 4276 C CA . GLU B 1 136 ? 1.782 -36.5 -27.031 1 98.25 136 GLU B CA 1
ATOM 4277 C C . GLU B 1 136 ? 1.364 -35.562 -25.922 1 98.25 136 GLU B C 1
ATOM 4279 O O . GLU B 1 136 ? 0.499 -35.875 -25.109 1 98.25 136 GLU B O 1
ATOM 4284 N N . VAL B 1 137 ? 2.023 -34.438 -25.906 1 98 137 VAL B N 1
ATOM 4285 C CA . VAL B 1 137 ? 1.733 -33.438 -24.875 1 98 137 VAL B CA 1
ATOM 4286 C C . VAL B 1 137 ? 1.215 -32.156 -25.531 1 98 137 VAL B C 1
ATOM 4288 O O . VAL B 1 137 ? 1.828 -31.641 -26.469 1 98 137 VAL B O 1
ATOM 4291 N N . LYS B 1 138 ? 0.116 -31.703 -25.109 1 97.69 138 LYS B N 1
ATOM 4292 C CA . LYS B 1 138 ? -0.461 -30.422 -25.5 1 97.69 138 LYS B CA 1
ATOM 4293 C C . LYS B 1 138 ? -0.812 -29.578 -24.266 1 97.69 138 LYS B C 1
ATOM 4295 O O . LYS B 1 138 ? -1.423 -30.078 -23.328 1 97.69 138 LYS B O 1
ATOM 4300 N N . THR B 1 139 ? -0.408 -28.359 -24.266 1 96.56 139 THR B N 1
ATOM 4301 C CA . THR B 1 139 ? -0.674 -27.531 -23.109 1 96.56 139 THR B CA 1
ATOM 4302 C C . THR B 1 139 ? -1.424 -26.266 -23.5 1 96.56 139 THR B C 1
ATOM 4304 O O . THR B 1 139 ? -1.156 -25.688 -24.562 1 96.56 139 THR B O 1
ATOM 4307 N N . ALA B 1 140 ? -2.416 -25.906 -22.688 1 95.69 140 ALA B N 1
ATOM 4308 C CA . ALA B 1 140 ? -3.109 -24.625 -22.844 1 95.69 140 ALA B CA 1
ATOM 4309 C C . ALA B 1 140 ? -2.438 -23.531 -22.016 1 95.69 140 ALA B C 1
ATOM 4311 O O . ALA B 1 140 ? -2.812 -22.359 -22.109 1 95.69 140 ALA B O 1
ATOM 4312 N N . LEU B 1 141 ? -1.436 -23.906 -21.234 1 94.25 141 LEU B N 1
ATOM 4313 C CA . LEU B 1 141 ? -0.72 -22.953 -20.375 1 94.25 141 LEU B CA 1
ATOM 4314 C C . LEU B 1 141 ? 0.398 -22.266 -21.141 1 94.25 141 LEU B C 1
ATOM 4316 O O . LEU B 1 141 ? 1.166 -22.922 -21.859 1 94.25 141 LEU B O 1
ATOM 4320 N N . PRO B 1 142 ? 0.419 -20.938 -21.016 1 89.56 142 PRO B N 1
ATOM 4321 C CA . PRO B 1 142 ? 1.598 -20.281 -21.594 1 89.56 142 PRO B CA 1
ATOM 4322 C C . PRO B 1 142 ? 2.902 -20.75 -20.953 1 89.56 142 PRO B C 1
ATOM 4324 O O . PRO B 1 142 ? 3.008 -20.781 -19.719 1 89.56 142 PRO B O 1
ATOM 4327 N N . LEU B 1 143 ? 3.865 -21.047 -21.766 1 83.75 143 LEU B N 1
ATOM 4328 C CA . LEU B 1 143 ? 5.129 -21.594 -21.266 1 83.75 143 LEU B CA 1
ATOM 4329 C C . LEU B 1 143 ? 5.973 -20.484 -20.625 1 83.75 143 LEU B C 1
ATOM 4331 O O . LEU B 1 143 ? 6.086 -19.391 -21.172 1 83.75 143 LEU B O 1
ATOM 4335 N N . GLY B 1 144 ? 6.469 -20.766 -19.484 1 79.69 144 GLY B N 1
ATOM 4336 C CA . GLY B 1 144 ? 7.391 -19.859 -18.828 1 79.69 144 GLY B CA 1
ATOM 4337 C C . GLY B 1 144 ? 6.699 -18.688 -18.156 1 79.69 144 GLY B C 1
ATOM 4338 O O . GLY B 1 144 ? 7.348 -17.703 -17.781 1 79.69 144 GLY B O 1
ATOM 4339 N N . ALA B 1 145 ? 5.395 -18.781 -17.938 1 84.75 145 ALA B N 1
ATOM 4340 C CA . ALA B 1 145 ? 4.645 -17.641 -17.406 1 84.75 145 ALA B CA 1
ATOM 4341 C C . ALA B 1 145 ? 4.469 -17.781 -15.891 1 84.75 145 ALA B C 1
ATOM 4343 O O . ALA B 1 145 ? 3.861 -16.922 -15.25 1 84.75 145 ALA B O 1
ATOM 4344 N N . GLY B 1 146 ? 4.98 -18.797 -15.328 1 88 146 GLY B N 1
ATOM 4345 C CA . GLY B 1 146 ? 4.871 -18.984 -13.891 1 88 146 GLY B CA 1
ATOM 4346 C C . GLY B 1 146 ? 3.525 -19.547 -13.461 1 88 146 GLY B C 1
ATOM 4347 O O . GLY B 1 146 ? 3.115 -19.375 -12.312 1 88 146 GLY B O 1
ATOM 4348 N N . LEU B 1 147 ? 2.863 -20.234 -14.312 1 94.56 147 LEU B N 1
ATOM 4349 C CA . LEU B 1 147 ? 1.511 -20.719 -14.062 1 94.56 147 LEU B CA 1
ATOM 4350 C C . LEU B 1 147 ? 1.519 -22.219 -13.766 1 94.56 147 LEU B C 1
ATOM 4352 O O . LEU B 1 147 ? 0.474 -22.875 -13.82 1 94.56 147 LEU B O 1
ATOM 4356 N N . GLY B 1 148 ? 2.709 -22.781 -13.578 1 93.75 148 GLY B N 1
ATOM 4357 C CA . GLY B 1 148 ? 2.809 -24.188 -13.172 1 93.75 148 GLY B CA 1
ATOM 4358 C C . GLY B 1 148 ? 2.754 -25.156 -14.344 1 93.75 148 GLY B C 1
ATOM 4359 O O . GLY B 1 148 ? 2.25 -26.266 -14.203 1 93.75 148 GLY B O 1
ATOM 4360 N N . SER B 1 149 ? 3.213 -24.734 -15.508 1 93.5 149 SER B N 1
ATOM 4361 C CA . SER B 1 149 ? 3.186 -25.578 -16.703 1 93.5 149 SER B CA 1
ATOM 4362 C C . SER B 1 149 ? 4.055 -26.812 -16.516 1 93.5 149 SER B C 1
ATOM 4364 O O . SER B 1 149 ? 3.686 -27.906 -16.953 1 93.5 149 SER B O 1
ATOM 4366 N N . SER B 1 150 ? 5.207 -26.641 -15.906 1 93.44 150 SER B N 1
ATOM 4367 C CA . SER B 1 150 ? 6.102 -27.766 -15.688 1 93.44 150 SER B CA 1
ATOM 4368 C C . SER B 1 150 ? 5.461 -28.812 -14.781 1 93.44 150 SER B C 1
ATOM 4370 O O . SER B 1 150 ? 5.535 -30.016 -15.055 1 93.44 150 SER B O 1
ATOM 4372 N N . ALA B 1 151 ? 4.875 -28.312 -13.727 1 95.56 151 ALA B N 1
ATOM 4373 C CA . ALA B 1 151 ? 4.219 -29.234 -12.797 1 95.56 151 ALA B CA 1
ATOM 4374 C C . ALA B 1 151 ? 3.053 -29.953 -13.469 1 95.56 151 ALA B C 1
ATOM 4376 O O . ALA B 1 151 ? 2.865 -31.156 -13.281 1 95.56 151 ALA B O 1
ATOM 4377 N N . ALA B 1 152 ? 2.283 -29.203 -14.188 1 97.44 152 ALA B N 1
ATOM 4378 C CA . ALA B 1 152 ? 1.165 -29.797 -14.914 1 97.44 152 ALA B CA 1
ATOM 4379 C C . ALA B 1 152 ? 1.652 -30.875 -15.883 1 97.44 152 ALA B C 1
ATOM 4381 O O . ALA B 1 152 ? 1.026 -31.922 -16.016 1 97.44 152 ALA B O 1
ATOM 4382 N N . TYR B 1 153 ? 2.721 -30.625 -16.547 1 96.75 153 TYR B N 1
ATOM 4383 C CA . TYR B 1 153 ? 3.363 -31.562 -17.453 1 96.75 153 TYR B CA 1
ATOM 4384 C C . TYR B 1 153 ? 3.785 -32.844 -16.719 1 96.75 153 TYR B C 1
ATOM 4386 O O . TYR B 1 153 ? 3.418 -33.938 -17.125 1 96.75 153 TYR B O 1
ATOM 4394 N N . SER B 1 154 ? 4.484 -32.656 -15.656 1 96.81 154 SER B N 1
ATOM 4395 C CA . SER B 1 154 ? 5.016 -33.781 -14.891 1 96.81 154 SER B CA 1
ATOM 4396 C C . SER B 1 154 ? 3.891 -34.625 -14.305 1 96.81 154 SER B C 1
ATOM 4398 O O . SER B 1 154 ? 3.959 -35.875 -14.328 1 96.81 154 SER B O 1
ATOM 4400 N N . ILE B 1 155 ? 2.912 -33.969 -13.812 1 97.75 155 ILE B N 1
ATOM 4401 C CA . ILE B 1 155 ? 1.796 -34.656 -13.172 1 97.75 155 ILE B CA 1
ATOM 4402 C C . ILE B 1 155 ? 1.024 -35.469 -14.219 1 97.75 155 ILE B C 1
ATOM 4404 O O . ILE B 1 155 ? 0.673 -36.625 -13.984 1 97.75 155 ILE B O 1
ATOM 4408 N N . SER B 1 156 ? 0.726 -34.875 -15.32 1 98.19 156 SER B N 1
ATOM 4409 C CA . SER B 1 156 ? -0.001 -35.562 -16.375 1 98.19 156 SER B CA 1
ATOM 4410 C C . SER B 1 156 ? 0.777 -36.75 -16.875 1 98.19 156 SER B C 1
ATOM 4412 O O . SER B 1 156 ? 0.197 -37.812 -17.125 1 98.19 156 SER B O 1
ATOM 4414 N N . LEU B 1 157 ? 2.014 -36.562 -17.062 1 97 157 LEU B N 1
ATOM 4415 C CA . LEU B 1 157 ? 2.877 -37.656 -17.531 1 97 157 LEU B CA 1
ATOM 4416 C C . LEU B 1 157 ? 2.908 -38.812 -16.516 1 97 157 LEU B C 1
ATOM 4418 O O . LEU B 1 157 ? 2.742 -39.969 -16.875 1 97 157 LEU B O 1
ATOM 4422 N N . ALA B 1 158 ? 3.191 -38.469 -15.273 1 96.12 158 ALA B N 1
ATOM 4423 C CA . ALA B 1 158 ? 3.246 -39.469 -14.211 1 96.12 158 ALA B CA 1
ATOM 4424 C C . ALA B 1 158 ? 1.931 -40.25 -14.117 1 96.12 158 ALA B C 1
ATOM 4426 O O . ALA B 1 158 ? 1.926 -41.469 -14.031 1 96.12 158 ALA B O 1
ATOM 4427 N N . ALA B 1 159 ? 0.846 -39.5 -14.109 1 96.75 159 ALA B N 1
ATOM 4428 C CA . ALA B 1 159 ? -0.468 -40.156 -14.016 1 96.75 159 ALA B CA 1
ATOM 4429 C C . ALA B 1 159 ? -0.714 -41.094 -15.188 1 96.75 159 ALA B C 1
ATOM 4431 O O . ALA B 1 159 ? -1.16 -42.219 -15.008 1 96.75 159 ALA B O 1
ATOM 4432 N N . ALA B 1 160 ? -0.441 -40.594 -16.375 1 95.94 160 ALA B N 1
ATOM 4433 C CA . ALA B 1 160 ? -0.651 -41.406 -17.578 1 95.94 160 ALA B CA 1
ATOM 4434 C C . ALA B 1 160 ? 0.169 -42.688 -17.516 1 95.94 160 ALA B C 1
ATOM 4436 O O . ALA B 1 160 ? -0.331 -43.781 -17.859 1 95.94 160 ALA B O 1
ATOM 4437 N N . MET B 1 161 ? 1.355 -42.625 -17.156 1 93.06 161 MET B N 1
ATOM 4438 C CA . MET B 1 161 ? 2.252 -43.781 -17.109 1 93.06 161 MET B CA 1
ATOM 4439 C C . MET B 1 161 ? 1.801 -44.781 -16.047 1 93.06 161 MET B C 1
ATOM 4441 O O . MET B 1 161 ? 1.729 -45.969 -16.312 1 93.06 161 MET B O 1
ATOM 4445 N N . LEU B 1 162 ? 1.527 -44.281 -14.883 1 92.44 162 LEU B N 1
ATOM 4446 C CA . LEU B 1 162 ? 1.11 -45.156 -13.797 1 92.44 162 LEU B CA 1
ATOM 4447 C C . LEU B 1 162 ? -0.205 -45.844 -14.133 1 92.44 162 LEU B C 1
ATOM 4449 O O . LEU B 1 162 ? -0.4 -47 -13.789 1 92.44 162 LEU B O 1
ATOM 4453 N N . LEU B 1 163 ? -1.088 -45.125 -14.742 1 93.12 163 LEU B N 1
ATOM 4454 C CA . LEU B 1 163 ? -2.354 -45.719 -15.164 1 93.12 163 LEU B CA 1
ATOM 4455 C C . LEU B 1 163 ? -2.127 -46.75 -16.25 1 93.12 163 LEU B C 1
ATOM 4457 O O . LEU B 1 163 ? -2.719 -47.844 -16.203 1 93.12 163 LEU B O 1
ATOM 4461 N N . SER B 1 164 ? -1.318 -46.406 -17.234 1 90.19 164 SER B N 1
ATOM 4462 C CA . SER B 1 164 ? -1.073 -47.281 -18.375 1 90.19 164 SER B CA 1
ATOM 4463 C C . SER B 1 164 ? -0.467 -48.594 -17.906 1 90.19 164 SER B C 1
ATOM 4465 O O . SER B 1 164 ? -0.712 -49.656 -18.516 1 90.19 164 SER B O 1
ATOM 4467 N N . MET B 1 165 ? 0.254 -48.531 -16.859 1 84.31 165 MET B N 1
ATOM 4468 C CA . MET B 1 165 ? 0.928 -49.719 -16.344 1 84.31 165 MET B CA 1
ATOM 4469 C C . MET B 1 165 ? 0.095 -50.406 -15.266 1 84.31 165 MET B C 1
ATOM 4471 O O . MET B 1 165 ? 0.488 -51.438 -14.727 1 84.31 165 MET B O 1
ATOM 4475 N N . GLN B 1 166 ? -0.958 -49.844 -14.805 1 86.5 166 GLN B N 1
ATOM 4476 C CA . GLN B 1 166 ? -1.873 -50.344 -13.781 1 86.5 166 GLN B CA 1
ATOM 4477 C C . GLN B 1 166 ? -1.201 -50.375 -12.414 1 86.5 166 GLN B C 1
ATOM 4479 O O . GLN B 1 166 ? -1.459 -51.281 -11.617 1 86.5 166 GLN B O 1
ATOM 4484 N N . THR B 1 167 ? -0.206 -49.562 -12.359 1 87.12 167 THR B N 1
ATOM 4485 C CA . THR B 1 167 ? 0.357 -49.375 -11.023 1 87.12 167 THR B CA 1
ATOM 4486 C C . THR B 1 167 ? -0.67 -48.75 -10.094 1 87.12 167 THR B C 1
ATOM 4488 O O . THR B 1 167 ? -0.659 -49 -8.883 1 87.12 167 THR B O 1
ATOM 4491 N N . ILE B 1 168 ? -1.479 -47.875 -10.633 1 91.12 168 ILE B N 1
ATOM 4492 C CA . ILE B 1 168 ? -2.635 -47.344 -9.922 1 91.12 168 ILE B CA 1
ATOM 4493 C C . ILE B 1 168 ? -3.918 -47.75 -10.641 1 91.12 168 ILE B C 1
ATOM 4495 O O . ILE B 1 168 ? -3.93 -47.906 -11.859 1 91.12 168 ILE B O 1
ATOM 4499 N N . PRO B 1 169 ? -4.934 -47.938 -9.82 1 92.5 169 PRO B N 1
ATOM 4500 C CA . PRO B 1 169 ? -6.18 -48.406 -10.438 1 92.5 169 PRO B CA 1
ATOM 4501 C C . PRO B 1 169 ? -6.863 -47.344 -11.273 1 92.5 169 PRO B C 1
ATOM 4503 O O . PRO B 1 169 ? -6.809 -46.156 -10.922 1 92.5 169 PRO B O 1
ATOM 4506 N N . LEU B 1 170 ? -7.441 -47.781 -12.359 1 91.62 170 LEU B N 1
ATOM 4507 C CA . LEU B 1 170 ? -8.281 -46.875 -13.133 1 91.62 170 LEU B CA 1
ATOM 4508 C C . LEU B 1 170 ? -9.523 -46.469 -12.344 1 91.62 170 LEU B C 1
ATOM 4510 O O . LEU B 1 170 ? -10.148 -47.312 -11.688 1 91.62 170 LEU B O 1
ATOM 4514 N N . PRO B 1 171 ? -9.797 -45.188 -12.414 1 91.19 171 PRO B N 1
ATOM 4515 C CA . PRO B 1 171 ? -11.039 -44.781 -11.742 1 91.19 171 PRO B CA 1
ATOM 4516 C C . PRO B 1 171 ? -12.289 -45.344 -12.438 1 91.19 171 PRO B C 1
ATOM 4518 O O . PRO B 1 171 ? -12.227 -45.75 -13.594 1 91.19 171 PRO B O 1
ATOM 4521 N N . LYS B 1 172 ? -13.398 -45.281 -11.656 1 88.94 172 LYS B N 1
ATOM 4522 C CA . LYS B 1 172 ? -14.664 -45.781 -12.203 1 88.94 172 LYS B CA 1
ATOM 4523 C C . LYS B 1 172 ? -15.195 -44.844 -13.281 1 88.94 172 LYS B C 1
ATOM 4525 O O . LYS B 1 172 ? -15.047 -43.625 -13.172 1 88.94 172 LYS B O 1
ATOM 4530 N N . TYR B 1 173 ? -15.617 -45.469 -14.367 1 87.5 173 TYR B N 1
ATOM 4531 C CA . TYR B 1 173 ? -16.297 -44.719 -15.414 1 87.5 173 TYR B CA 1
ATOM 4532 C C . TYR B 1 173 ? -17.781 -44.531 -15.094 1 87.5 173 TYR B C 1
ATOM 4534 O O . TYR B 1 173 ? -18.531 -45.5 -15.086 1 87.5 173 TYR B O 1
ATOM 4542 N N . VAL B 1 174 ? -18.203 -43.344 -14.688 1 82.12 174 VAL B N 1
ATOM 4543 C CA . VAL B 1 174 ? -19.531 -43.156 -14.133 1 82.12 174 VAL B CA 1
ATOM 4544 C C . VAL B 1 174 ? -20.328 -42.219 -15.047 1 82.12 174 VAL B C 1
ATOM 4546 O O . VAL B 1 174 ? -19.766 -41.406 -15.758 1 82.12 174 VAL B O 1
ATOM 4549 N N . LYS B 1 175 ? -21.703 -42.406 -15.023 1 74.06 175 LYS B N 1
ATOM 4550 C CA . LYS B 1 175 ? -22.609 -41.531 -15.75 1 74.06 175 LYS B CA 1
ATOM 4551 C C . LYS B 1 175 ? -22.719 -40.188 -15.062 1 74.06 175 LYS B C 1
ATOM 4553 O O . LYS B 1 175 ? -22.891 -40.094 -13.844 1 74.06 175 LYS B O 1
ATOM 4558 N N . LYS B 1 176 ? -22.281 -39.062 -15.695 1 66.38 176 LYS B N 1
ATOM 4559 C CA . LYS B 1 176 ? -22.438 -37.719 -15.148 1 66.38 176 LYS B CA 1
ATOM 4560 C C . LYS B 1 176 ? -23.891 -37.281 -15.18 1 66.38 176 LYS B C 1
ATOM 4562 O O . LYS B 1 176 ? -24.547 -37.312 -16.234 1 66.38 176 LYS B O 1
ATOM 4567 N N . THR B 1 177 ? -24.594 -37.344 -14.109 1 56.72 177 THR B N 1
ATOM 4568 C CA . THR B 1 177 ? -25.922 -36.75 -14.047 1 56.72 177 THR B CA 1
ATOM 4569 C C . THR B 1 177 ? -25.859 -35.25 -14.25 1 56.72 177 THR B C 1
ATOM 4571 O O . THR B 1 177 ? -25.047 -34.562 -13.633 1 56.72 177 THR B O 1
ATOM 4574 N N . PRO B 1 178 ? -26.453 -34.75 -15.297 1 49.69 178 PRO B N 1
ATOM 4575 C CA . PRO B 1 178 ? -26.391 -33.312 -15.539 1 49.69 178 PRO B CA 1
ATOM 4576 C C . PRO B 1 178 ? -26.75 -32.5 -14.297 1 49.69 178 PRO B C 1
ATOM 4578 O O . PRO B 1 178 ? -27.688 -32.844 -13.57 1 49.69 178 PRO B O 1
ATOM 4581 N N . GLU B 1 179 ? -25.828 -31.859 -13.633 1 46.06 179 GLU B N 1
ATOM 4582 C CA . GLU B 1 179 ? -26.281 -31.016 -12.531 1 46.06 179 GLU B CA 1
ATOM 4583 C C . GLU B 1 179 ? -27.531 -30.219 -12.914 1 46.06 179 GLU B C 1
ATOM 4585 O O . GLU B 1 179 ? -28.453 -30.062 -12.117 1 46.06 179 GLU B O 1
ATOM 4590 N N . SER B 1 180 ? -27.5 -28.938 -13.578 1 41.22 180 SER B N 1
ATOM 4591 C CA . SER B 1 180 ? -28.609 -28.047 -13.867 1 41.22 180 SER B CA 1
ATOM 4592 C C . SER B 1 180 ? -29.422 -28.547 -15.055 1 41.22 180 SER B C 1
ATOM 4594 O O . SER B 1 180 ? -28.906 -29.25 -15.93 1 41.22 180 SER B O 1
ATOM 4596 N N . GLU B 1 181 ? -30.922 -28.469 -14.969 1 40.09 181 GLU B N 1
ATOM 4597 C CA . GLU B 1 181 ? -32.062 -28.766 -15.844 1 40.09 181 GLU B CA 1
ATOM 4598 C C . GLU B 1 181 ? -31.828 -28.234 -17.25 1 40.09 181 GLU B C 1
ATOM 4600 O O . GLU B 1 181 ? -32.625 -28.484 -18.172 1 40.09 181 GLU B O 1
ATOM 4605 N N . THR B 1 182 ? -31.297 -27.016 -17.375 1 39.09 182 THR B N 1
ATOM 4606 C CA . THR B 1 182 ? -31.609 -26.344 -18.641 1 39.09 182 THR B CA 1
ATOM 4607 C C . THR B 1 182 ? -31.172 -27.219 -19.812 1 39.09 182 THR B C 1
ATOM 4609 O O . THR B 1 182 ? -31.656 -27.031 -20.938 1 39.09 182 THR B O 1
ATOM 4612 N N . THR B 1 183 ? -29.938 -27.547 -20.125 1 39.53 183 THR B N 1
ATOM 4613 C CA . THR B 1 183 ? -29.781 -28.188 -21.422 1 39.53 183 THR B CA 1
ATOM 4614 C C . THR B 1 183 ? -30.078 -29.688 -21.312 1 39.53 183 THR B C 1
ATOM 4616 O O . THR B 1 183 ? -29.391 -30.406 -20.594 1 39.53 183 THR B O 1
ATOM 4619 N N . ALA B 1 184 ? -31.438 -30.109 -21.406 1 39.66 184 ALA B N 1
ATOM 4620 C CA . ALA B 1 184 ? -32.156 -31.391 -21.531 1 39.66 184 ALA B CA 1
ATOM 4621 C C . ALA B 1 184 ? -31.312 -32.406 -22.312 1 39.66 184 ALA B C 1
ATOM 4623 O O . ALA B 1 184 ? -31.562 -33.625 -22.234 1 39.66 184 ALA B O 1
ATOM 4624 N N . LYS B 1 185 ? -31.109 -31.922 -23.578 1 46.25 185 LYS B N 1
ATOM 4625 C CA . LYS B 1 185 ? -30.828 -33.062 -24.453 1 46.25 185 LYS B CA 1
ATOM 4626 C C . LYS B 1 185 ? -29.641 -33.875 -23.922 1 46.25 185 LYS B C 1
ATOM 4628 O O . LYS B 1 185 ? -28.969 -34.562 -24.703 1 46.25 185 LYS B O 1
ATOM 4633 N N . ASP B 1 186 ? -29.125 -33.344 -22.719 1 38.75 186 ASP B N 1
ATOM 4634 C CA . ASP B 1 186 ? -27.797 -33.875 -22.406 1 38.75 186 ASP B CA 1
ATOM 4635 C C . ASP B 1 186 ? -27.812 -35.375 -22.266 1 38.75 186 ASP B C 1
ATOM 4637 O O . ASP B 1 186 ? -28.484 -35.938 -21.406 1 38.75 186 ASP B O 1
ATOM 4641 N N . THR B 1 187 ? -27.516 -36.062 -23.281 1 46.69 187 THR B N 1
ATOM 4642 C CA . THR B 1 187 ? -27.016 -37.406 -23.453 1 46.69 187 THR B CA 1
ATOM 4643 C C . THR B 1 187 ? -26.125 -37.812 -22.266 1 46.69 187 THR B C 1
ATOM 4645 O O . THR B 1 187 ? -25.484 -36.969 -21.656 1 46.69 187 THR B O 1
ATOM 4648 N N . ASP B 1 188 ? -26.297 -38.906 -21.641 1 49.19 188 ASP B N 1
ATOM 4649 C CA . ASP B 1 188 ? -25.516 -39.656 -20.625 1 49.19 188 ASP B CA 1
ATOM 4650 C C . ASP B 1 188 ? -24.016 -39.531 -20.922 1 49.19 188 ASP B C 1
ATOM 4652 O O . ASP B 1 188 ? -23.531 -40.094 -21.906 1 49.19 188 ASP B O 1
ATOM 4656 N N . SER B 1 189 ? -23.453 -38.312 -20.688 1 64.94 189 SER B N 1
ATOM 4657 C CA . SER B 1 189 ? -22 -38.312 -20.859 1 64.94 189 SER B CA 1
ATOM 4658 C C . SER B 1 189 ? -21.312 -39 -19.688 1 64.94 189 SER B C 1
ATOM 4660 O O . SER B 1 189 ? -21.734 -38.875 -18.547 1 64.94 189 SER B O 1
ATOM 4662 N N . TYR B 1 190 ? -20.609 -40.094 -20.016 1 69.5 190 TYR B N 1
ATOM 4663 C CA . TYR B 1 190 ? -19.797 -40.812 -19.047 1 69.5 190 TYR B CA 1
ATOM 4664 C C . TYR B 1 190 ? -18.438 -40.156 -18.875 1 69.5 190 TYR B C 1
ATOM 4666 O O . TYR B 1 190 ? -17.891 -39.594 -19.828 1 69.5 190 TYR B O 1
ATOM 4674 N N . GLN B 1 191 ? -18.094 -40 -17.656 1 80 191 GLN B N 1
ATOM 4675 C CA . GLN B 1 191 ? -16.766 -39.5 -17.344 1 80 191 GLN B CA 1
ATOM 4676 C C . GLN B 1 191 ? -16.109 -40.344 -16.25 1 80 191 GLN B C 1
ATOM 4678 O O . GLN B 1 191 ? -16.781 -41.031 -15.477 1 80 191 GLN B O 1
ATOM 4683 N N . TYR B 1 192 ? -14.852 -40.406 -16.328 1 86.06 192 TYR B N 1
ATOM 4684 C CA . TYR B 1 192 ? -14.133 -41.062 -15.25 1 86.06 192 TYR B CA 1
ATOM 4685 C C . TYR B 1 192 ? -14.242 -40.281 -13.945 1 86.06 192 TYR B C 1
ATOM 4687 O O . TYR B 1 192 ? -14.18 -39.062 -13.945 1 86.06 192 TYR B O 1
ATOM 4695 N N . ASP B 1 193 ? -14.367 -41.094 -12.914 1 86.88 193 ASP B N 1
ATOM 4696 C CA . ASP B 1 193 ? -14.344 -40.531 -11.57 1 86.88 193 ASP B CA 1
ATOM 4697 C C . ASP B 1 193 ? -12.938 -40.062 -11.203 1 86.88 193 ASP B C 1
ATOM 4699 O O . ASP B 1 193 ? -12 -40.219 -11.984 1 86.88 193 ASP B O 1
ATOM 4703 N N . ASP B 1 194 ? -12.875 -39.5 -9.984 1 88.25 194 ASP B N 1
ATOM 4704 C CA . ASP B 1 194 ? -11.57 -39.031 -9.5 1 88.25 194 ASP B CA 1
ATOM 4705 C C . ASP B 1 194 ? -10.672 -40.219 -9.164 1 88.25 194 ASP B C 1
ATOM 4707 O O . ASP B 1 194 ? -11.141 -41.281 -8.711 1 88.25 194 ASP B O 1
ATOM 4711 N N . ILE B 1 195 ? -9.43 -40 -9.492 1 92.88 195 ILE B N 1
ATOM 4712 C CA . ILE B 1 195 ? -8.43 -40.969 -9.062 1 92.88 195 ILE B CA 1
ATOM 4713 C C . ILE B 1 195 ? -8.414 -41.031 -7.539 1 92.88 195 ILE B C 1
ATOM 4715 O O . ILE B 1 195 ? -8.57 -40.031 -6.852 1 92.88 195 ILE B O 1
ATOM 4719 N N . GLU B 1 196 ? -8.242 -42.219 -7.039 1 93.44 196 GLU B N 1
ATOM 4720 C CA . GLU B 1 196 ? -8.227 -42.469 -5.594 1 93.44 196 GLU B CA 1
ATOM 4721 C C . GLU B 1 196 ? -7.133 -41.625 -4.922 1 93.44 196 GLU B C 1
ATOM 4723 O O . GLU B 1 196 ? -6.043 -41.469 -5.477 1 93.44 196 GLU B O 1
ATOM 4728 N N . THR B 1 197 ? -7.34 -41.344 -3.664 1 92.62 197 THR B N 1
ATOM 4729 C CA . THR B 1 197 ? -6.48 -40.438 -2.916 1 92.62 197 THR B CA 1
ATOM 4730 C C . THR B 1 197 ? -5.066 -41 -2.801 1 92.62 197 THR B C 1
ATOM 4732 O O . THR B 1 197 ? -4.086 -40.281 -2.959 1 92.62 197 THR B O 1
ATOM 4735 N N . GLU B 1 198 ? -5.012 -42.219 -2.498 1 92.69 198 GLU B N 1
ATOM 4736 C CA . GLU B 1 198 ? -3.703 -42.844 -2.35 1 92.69 198 GLU B CA 1
ATOM 4737 C C . GLU B 1 198 ? -2.932 -42.844 -3.666 1 92.69 198 GLU B C 1
ATOM 4739 O O . GLU B 1 198 ? -1.713 -42.656 -3.678 1 92.69 198 GLU B O 1
ATOM 4744 N N . SER B 1 199 ? -3.664 -43.125 -4.711 1 94.19 199 SER B N 1
ATOM 4745 C CA . SER B 1 199 ? -3.059 -43.094 -6.039 1 94.19 199 SER B CA 1
ATOM 4746 C C . SER B 1 199 ? -2.598 -41.688 -6.406 1 94.19 199 SER B C 1
ATOM 4748 O O . SER B 1 199 ? -1.532 -41.531 -7.004 1 94.19 199 SER B O 1
ATOM 4750 N N . LEU B 1 200 ? -3.389 -40.719 -6.02 1 95.94 200 LEU B N 1
ATOM 4751 C CA . LEU B 1 200 ? -3.031 -39.312 -6.289 1 95.94 200 LEU B CA 1
ATOM 4752 C C . LEU B 1 200 ? -1.766 -38.938 -5.535 1 95.94 200 LEU B C 1
ATOM 4754 O O . LEU B 1 200 ? -0.945 -38.156 -6.047 1 95.94 200 LEU B O 1
ATOM 4758 N N . ARG B 1 201 ? -1.679 -39.375 -4.359 1 94.75 201 ARG B N 1
ATOM 4759 C CA . ARG B 1 201 ? -0.485 -39.125 -3.564 1 94.75 201 ARG B CA 1
ATOM 4760 C C . ARG B 1 201 ? 0.768 -39.625 -4.27 1 94.75 201 ARG B C 1
ATOM 4762 O O . ARG B 1 201 ? 1.799 -38.938 -4.277 1 94.75 201 ARG B O 1
ATOM 4769 N N . LEU B 1 202 ? 0.655 -40.812 -4.777 1 93.44 202 LEU B N 1
ATOM 4770 C CA . LEU B 1 202 ? 1.778 -41.406 -5.492 1 93.44 202 LEU B CA 1
ATOM 4771 C C . LEU B 1 202 ? 2.127 -40.562 -6.73 1 93.44 202 LEU B C 1
ATOM 4773 O O . LEU B 1 202 ? 3.301 -40.312 -7.004 1 93.44 202 LEU B O 1
ATOM 4777 N N . VAL B 1 203 ? 1.101 -40.188 -7.496 1 95.38 203 V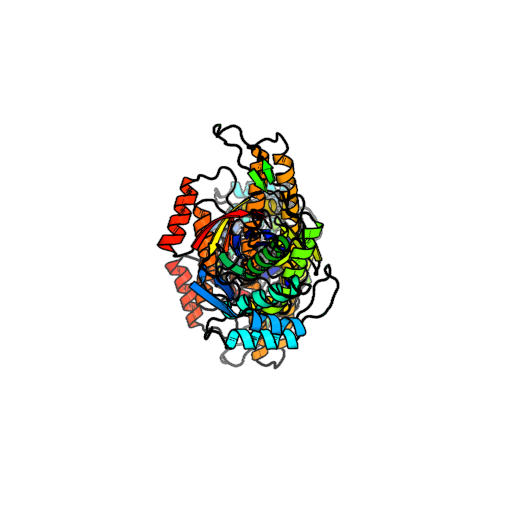AL B N 1
ATOM 4778 C CA . VAL B 1 203 ? 1.296 -39.375 -8.68 1 95.38 203 VAL B CA 1
ATOM 4779 C C . VAL B 1 203 ? 1.991 -38.062 -8.281 1 95.38 203 VAL B C 1
ATOM 4781 O O . VAL B 1 203 ? 2.945 -37.625 -8.938 1 95.38 203 VAL B O 1
ATOM 4784 N N . CYS B 1 204 ? 1.553 -37.469 -7.223 1 95.75 204 CYS B N 1
ATOM 4785 C CA . CYS B 1 204 ? 2.082 -36.219 -6.727 1 95.75 204 CYS B CA 1
ATOM 4786 C C . CYS B 1 204 ? 3.547 -36.344 -6.332 1 95.75 204 CYS B C 1
ATOM 4788 O O . CYS B 1 204 ? 4.359 -35.469 -6.613 1 95.75 204 CYS B O 1
ATOM 4790 N N . GLN B 1 205 ? 3.855 -37.375 -5.699 1 93.62 205 GLN B N 1
ATOM 4791 C CA . GLN B 1 205 ? 5.223 -37.625 -5.258 1 93.62 205 GLN B CA 1
ATOM 4792 C C . GLN B 1 205 ? 6.168 -37.781 -6.449 1 93.62 205 GLN B C 1
ATOM 4794 O O . GLN B 1 205 ? 7.281 -37.25 -6.434 1 93.62 205 GLN B O 1
ATOM 4799 N N . TRP B 1 206 ? 5.742 -38.531 -7.43 1 92.94 206 TRP B N 1
ATOM 4800 C CA . TRP B 1 206 ? 6.555 -38.688 -8.625 1 92.94 206 TRP B CA 1
ATOM 4801 C C . TRP B 1 206 ? 6.777 -37.375 -9.336 1 92.94 206 TRP B C 1
ATOM 4803 O O . TRP B 1 206 ? 7.883 -37.094 -9.805 1 92.94 206 TRP B O 1
ATOM 4813 N N . ALA B 1 207 ? 5.688 -36.656 -9.43 1 93.69 207 ALA B N 1
ATOM 4814 C CA . ALA B 1 207 ? 5.805 -35.344 -10.062 1 93.69 207 ALA B CA 1
ATOM 4815 C C . ALA B 1 207 ? 6.75 -34.438 -9.281 1 93.69 207 ALA B C 1
ATOM 4817 O O . ALA B 1 207 ? 7.473 -33.625 -9.867 1 93.69 207 ALA B O 1
ATOM 4818 N N . PHE B 1 208 ? 6.723 -34.5 -7.98 1 93.06 208 PHE B N 1
ATOM 4819 C CA . PHE B 1 208 ? 7.613 -33.719 -7.129 1 93.06 208 PHE B CA 1
ATOM 4820 C C . PHE B 1 208 ? 9.07 -34.062 -7.426 1 93.06 208 PHE B C 1
ATOM 4822 O O . PHE B 1 208 ? 9.906 -33.156 -7.539 1 93.06 208 PHE B O 1
ATOM 4829 N N . GLU B 1 209 ? 9.367 -35.312 -7.531 1 91.56 209 GLU B N 1
ATOM 4830 C CA . GLU B 1 209 ? 10.719 -35.75 -7.863 1 91.56 209 GLU B CA 1
ATOM 4831 C C . GLU B 1 209 ? 11.141 -35.25 -9.242 1 91.56 209 GLU B C 1
ATOM 4833 O O . GLU B 1 209 ? 12.297 -34.875 -9.445 1 91.56 209 GLU B O 1
ATOM 4838 N N . ALA B 1 210 ? 10.234 -35.281 -10.141 1 92.38 210 ALA B N 1
ATOM 4839 C CA . ALA B 1 210 ? 10.516 -34.812 -11.484 1 92.38 210 ALA B CA 1
ATOM 4840 C C . ALA B 1 210 ? 10.797 -33.312 -11.477 1 92.38 210 ALA B C 1
ATOM 4842 O O . ALA B 1 210 ? 11.656 -32.812 -12.227 1 92.38 210 ALA B O 1
ATOM 4843 N N . GLU B 1 211 ? 10.016 -32.531 -10.656 1 90.06 211 GLU B N 1
ATOM 4844 C CA . GLU B 1 211 ? 10.195 -31.094 -10.555 1 90.06 211 GLU B CA 1
ATOM 4845 C C . GLU B 1 211 ? 11.578 -30.75 -10.016 1 90.06 211 GLU B C 1
ATOM 4847 O O . GLU B 1 211 ? 12.148 -29.703 -10.367 1 90.06 211 GLU B O 1
ATOM 4852 N N . LYS B 1 212 ? 12.109 -31.562 -9.227 1 89 212 LYS B N 1
ATOM 4853 C CA . LYS B 1 212 ? 13.453 -31.328 -8.703 1 89 212 LYS B CA 1
ATOM 4854 C C . LYS B 1 212 ? 14.492 -31.344 -9.82 1 89 212 LYS B C 1
ATOM 4856 O O . LYS B 1 212 ? 15.5 -30.641 -9.742 1 89 212 LYS B O 1
ATOM 4861 N N . ILE B 1 213 ? 14.203 -32.125 -10.797 1 87.06 213 ILE B N 1
ATOM 4862 C CA . ILE B 1 213 ? 15.094 -32.188 -11.953 1 87.06 213 ILE B CA 1
ATOM 4863 C C . ILE B 1 213 ? 15.102 -30.875 -12.703 1 87.06 213 ILE B C 1
ATOM 4865 O O . ILE B 1 213 ? 16.156 -30.406 -13.164 1 87.06 213 ILE B O 1
ATOM 4869 N N . MET B 1 214 ? 13.969 -30.312 -12.758 1 81.69 214 MET B N 1
ATOM 4870 C CA . MET B 1 214 ? 13.805 -29.094 -13.531 1 81.69 214 MET B CA 1
ATOM 4871 C C . MET B 1 214 ? 14.203 -27.875 -12.711 1 81.69 214 MET B C 1
ATOM 4873 O O . MET B 1 214 ? 14.773 -26.922 -13.234 1 81.69 214 MET B O 1
ATOM 4877 N N . HIS B 1 215 ? 13.836 -27.844 -11.422 1 78.62 215 HIS B N 1
ATOM 4878 C CA . HIS B 1 215 ? 13.906 -26.594 -10.664 1 78.62 215 HIS B CA 1
ATOM 4879 C C . HIS B 1 215 ? 14.859 -26.719 -9.484 1 78.62 215 HIS B C 1
ATOM 4881 O O . HIS B 1 215 ? 15.219 -25.719 -8.859 1 78.62 215 HIS B O 1
ATOM 4887 N N . GLY B 1 216 ? 15.266 -27.781 -9.195 1 79.44 216 GLY B N 1
ATOM 4888 C CA . GLY B 1 216 ? 16.156 -27.984 -8.062 1 79.44 216 GLY B CA 1
ATOM 4889 C C . GLY B 1 216 ? 15.43 -28.125 -6.742 1 79.44 216 GLY B C 1
ATOM 4890 O O . GLY B 1 216 ? 15.211 -29.234 -6.258 1 79.44 216 GLY B O 1
ATOM 4891 N N . GLN B 1 217 ? 14.93 -26.922 -6.152 1 81 217 GLN B N 1
ATOM 4892 C CA . GLN B 1 217 ? 14.266 -26.969 -4.855 1 81 217 GLN B CA 1
ATOM 4893 C C . GLN B 1 217 ? 12.828 -26.453 -4.961 1 81 217 GLN B C 1
ATOM 4895 O O . GLN B 1 217 ? 12.531 -25.328 -4.562 1 81 217 GLN B O 1
ATOM 4900 N N . PRO B 1 218 ? 12.016 -27.375 -5.34 1 83.5 218 PRO B N 1
ATOM 4901 C CA . PRO B 1 218 ? 10.617 -26.969 -5.438 1 83.5 218 PRO B CA 1
ATOM 4902 C C . PRO B 1 218 ? 9.93 -26.891 -4.078 1 83.5 218 PRO B C 1
ATOM 4904 O O . PRO B 1 218 ? 10.336 -27.578 -3.137 1 83.5 218 PRO B O 1
ATOM 4907 N N . SER B 1 219 ? 8.906 -26.078 -3.9 1 82.75 219 SER B N 1
ATOM 4908 C CA . SER B 1 219 ? 8.156 -25.906 -2.664 1 82.75 219 SER B CA 1
ATOM 4909 C C . SER B 1 219 ? 7.086 -26.984 -2.514 1 82.75 219 SER B C 1
ATOM 4911 O O . SER B 1 219 ? 6.59 -27.219 -1.41 1 82.75 219 SER B O 1
ATOM 4913 N N . GLY B 1 220 ? 6.68 -27.578 -3.615 1 89.5 220 GLY B N 1
ATOM 4914 C CA . GLY B 1 220 ? 5.605 -28.562 -3.59 1 89.5 220 GLY B CA 1
ATOM 4915 C C . GLY B 1 220 ? 4.242 -27.953 -3.877 1 89.5 220 GLY B C 1
ATOM 4916 O O . GLY B 1 220 ? 3.252 -28.688 -3.996 1 89.5 220 GLY B O 1
ATOM 4917 N N . ILE B 1 221 ? 4.137 -26.688 -4.012 1 92.44 221 ILE B N 1
ATOM 4918 C CA . ILE B 1 221 ? 2.873 -25.984 -4.23 1 92.44 221 ILE B CA 1
ATOM 4919 C C . ILE B 1 221 ? 2.322 -26.344 -5.609 1 92.44 221 ILE B C 1
ATOM 4921 O O . ILE B 1 221 ? 1.162 -26.734 -5.738 1 92.44 221 ILE B O 1
ATOM 4925 N N . ASP B 1 222 ? 3.133 -26.281 -6.59 1 94.19 222 ASP B N 1
ATOM 4926 C CA . ASP B 1 222 ? 2.695 -26.453 -7.973 1 94.19 222 ASP B CA 1
ATOM 4927 C C . ASP B 1 222 ? 2.184 -27.875 -8.211 1 94.19 222 ASP B C 1
ATOM 4929 O O . ASP B 1 222 ? 1.097 -28.062 -8.766 1 94.19 222 ASP B O 1
ATOM 4933 N N . ASN B 1 223 ? 3.029 -28.828 -7.805 1 94.81 223 ASN B N 1
ATOM 4934 C CA . ASN B 1 223 ? 2.605 -30.203 -8.039 1 94.81 223 ASN B CA 1
ATOM 4935 C C . ASN B 1 223 ? 1.383 -30.562 -7.199 1 94.81 223 ASN B C 1
ATOM 4937 O O . ASN B 1 223 ? 0.554 -31.375 -7.621 1 94.81 223 ASN B O 1
ATOM 4941 N N . SER B 1 224 ? 1.28 -29.969 -6.027 1 96.06 224 SER B N 1
ATOM 4942 C CA . SER B 1 224 ? 0.105 -30.219 -5.199 1 96.06 224 SER B CA 1
ATOM 4943 C C . SER B 1 224 ? -1.163 -29.703 -5.863 1 96.06 224 SER B C 1
ATOM 4945 O O . SER B 1 224 ? -2.17 -30.406 -5.938 1 96.06 224 SER B O 1
ATOM 4947 N N . ILE B 1 225 ? -1.12 -28.531 -6.316 1 96.88 225 ILE B N 1
ATOM 4948 C CA . ILE B 1 225 ? -2.281 -27.922 -6.957 1 96.88 225 ILE B CA 1
ATOM 4949 C C . ILE B 1 225 ? -2.619 -28.688 -8.234 1 96.88 225 ILE B C 1
ATOM 4951 O O . ILE B 1 225 ? -3.789 -28.953 -8.516 1 96.88 225 ILE B O 1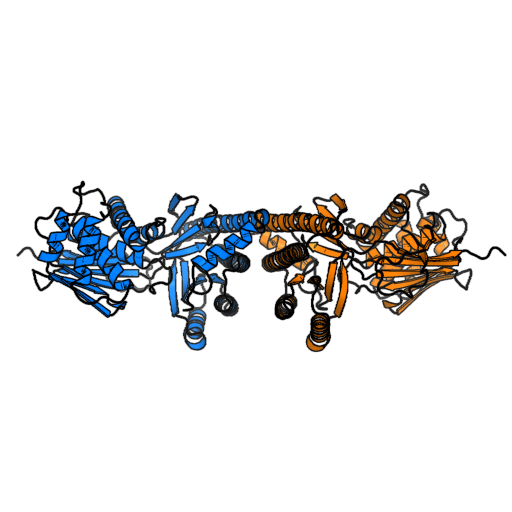
ATOM 4955 N N . ALA B 1 226 ? -1.635 -28.984 -9 1 97.44 226 ALA B N 1
ATOM 4956 C CA . ALA B 1 226 ? -1.865 -29.688 -10.258 1 97.44 226 ALA B CA 1
ATOM 4957 C C . ALA B 1 226 ? -2.475 -31.062 -10 1 97.44 226 ALA B C 1
ATOM 4959 O O . ALA B 1 226 ? -3.256 -31.562 -10.812 1 97.44 226 ALA B O 1
ATOM 4960 N N . THR B 1 227 ? -2.154 -31.688 -8.922 1 97.75 227 THR B N 1
ATOM 4961 C CA . THR B 1 227 ? -2.629 -33.031 -8.586 1 97.75 227 THR B CA 1
ATOM 4962 C C . THR B 1 227 ? -4.051 -32.969 -8.031 1 97.75 227 THR B C 1
ATOM 4964 O O . THR B 1 227 ? -4.934 -33.688 -8.5 1 97.75 227 THR B O 1
ATOM 4967 N N . TYR B 1 228 ? -4.227 -32.125 -7.07 1 96.75 228 TYR B N 1
ATOM 4968 C CA . TYR B 1 228 ? -5.449 -32.188 -6.273 1 96.75 228 TYR B CA 1
ATOM 4969 C C . TYR B 1 228 ? -6.453 -31.141 -6.723 1 96.75 228 TYR B C 1
ATOM 4971 O O . TYR B 1 228 ? -7.645 -31.25 -6.426 1 96.75 228 TYR B O 1
ATOM 4979 N N . GLY B 1 229 ? -6.004 -30.141 -7.367 1 96.81 229 GLY B N 1
ATOM 4980 C CA . GLY B 1 229 ? -6.871 -29.031 -7.734 1 96.81 229 GLY B CA 1
ATOM 4981 C C . GLY B 1 229 ? -7.266 -28.156 -6.551 1 96.81 229 GLY B C 1
ATOM 4982 O O . GLY B 1 229 ? -6.559 -28.109 -5.543 1 96.81 229 GLY B O 1
ATOM 4983 N N . GLY B 1 230 ? -8.25 -27.344 -6.793 1 96.56 230 GLY B N 1
ATOM 4984 C CA . GLY B 1 230 ? -8.75 -26.484 -5.727 1 96.56 230 GLY B CA 1
ATOM 4985 C C . GLY B 1 230 ? -7.773 -25.391 -5.328 1 96.56 230 GLY B C 1
ATOM 4986 O O . GLY B 1 230 ? -7.227 -24.703 -6.188 1 96.56 230 GLY B O 1
ATOM 4987 N N . ALA B 1 231 ? -7.68 -25.25 -3.967 1 97.88 231 ALA B N 1
ATOM 4988 C CA . ALA B 1 231 ? -6.812 -24.219 -3.393 1 97.88 231 ALA B CA 1
ATOM 4989 C C . ALA B 1 231 ? -6.051 -24.766 -2.188 1 97.88 231 ALA B C 1
ATOM 4991 O O . ALA B 1 231 ? -6.496 -25.703 -1.535 1 97.88 231 ALA B O 1
ATOM 4992 N N . LEU B 1 232 ? -4.918 -24.203 -1.979 1 97.69 232 LEU B N 1
ATOM 4993 C CA . LEU B 1 232 ? -4.156 -24.578 -0.791 1 97.69 232 LEU B CA 1
ATOM 4994 C C . LEU B 1 232 ? -3.531 -23.344 -0.147 1 97.69 232 LEU B C 1
ATOM 4996 O O . LEU B 1 232 ? -3.346 -22.312 -0.809 1 97.69 232 LEU B O 1
ATOM 5000 N N . LEU B 1 233 ? -3.285 -23.453 1.143 1 97.88 233 LEU B N 1
ATOM 5001 C CA . LEU B 1 233 ? -2.561 -22.469 1.93 1 97.88 233 LEU B CA 1
ATOM 5002 C C . LEU B 1 233 ? -1.135 -22.922 2.209 1 97.88 233 LEU B C 1
ATOM 5004 O O . LEU B 1 233 ? -0.922 -24.062 2.658 1 97.88 233 LEU B O 1
ATOM 5008 N N . PHE B 1 234 ? -0.226 -22.141 1.786 1 97.12 234 PHE B N 1
ATOM 5009 C CA . PHE B 1 234 ? 1.177 -22.406 2.078 1 97.12 234 PHE B CA 1
ATOM 5010 C C . PHE B 1 234 ? 1.716 -21.406 3.102 1 97.12 234 PHE B C 1
ATOM 5012 O O . PHE B 1 234 ? 1.627 -20.203 2.904 1 97.12 234 PHE B O 1
ATOM 5019 N N . GLN B 1 235 ? 2.299 -21.891 4.164 1 96.56 235 GLN B N 1
ATOM 5020 C CA . GLN B 1 235 ? 2.889 -21.031 5.188 1 96.56 235 GLN B CA 1
ATOM 5021 C C . GLN B 1 235 ? 4.004 -21.766 5.938 1 96.56 235 GLN B C 1
ATOM 5023 O O . GLN B 1 235 ? 3.807 -22.875 6.426 1 96.56 235 GLN B O 1
ATOM 5028 N N . ASN B 1 236 ? 5.145 -21.156 5.996 1 93.75 236 ASN B N 1
ATOM 5029 C CA . ASN B 1 236 ? 6.297 -21.688 6.711 1 93.75 236 ASN B CA 1
ATOM 5030 C C . ASN B 1 236 ? 6.625 -23.109 6.266 1 93.75 236 ASN B C 1
ATOM 5032 O O . ASN B 1 236 ? 6.805 -24 7.098 1 93.75 236 ASN B O 1
ATOM 5036 N N . GLY B 1 237 ? 6.469 -23.359 5.016 1 90.19 237 GLY B N 1
ATOM 5037 C CA . GLY B 1 237 ? 6.855 -24.641 4.449 1 90.19 237 GLY B CA 1
ATOM 5038 C C . GLY B 1 237 ? 5.77 -25.703 4.551 1 90.19 237 GLY B C 1
ATOM 5039 O O . GLY B 1 237 ? 5.945 -26.828 4.086 1 90.19 237 GLY B O 1
ATOM 5040 N N . GLU B 1 238 ? 4.664 -25.281 5.02 1 94.69 238 GLU B N 1
ATOM 5041 C CA . GLU B 1 238 ? 3.574 -26.234 5.199 1 94.69 238 GLU B CA 1
ATOM 5042 C C . GLU B 1 238 ? 2.436 -25.953 4.219 1 94.69 238 GLU B C 1
ATOM 5044 O O . GLU B 1 238 ? 2.1 -24.797 3.961 1 94.69 238 GLU B O 1
ATOM 5049 N N . ILE B 1 239 ? 1.892 -27.078 3.73 1 95.06 239 ILE B N 1
ATOM 5050 C CA . ILE B 1 239 ? 0.785 -26.984 2.783 1 95.06 239 ILE B CA 1
ATOM 5051 C C . ILE B 1 239 ? -0.504 -27.469 3.449 1 95.06 239 ILE B C 1
ATOM 5053 O O . ILE B 1 239 ? -0.536 -28.547 4.051 1 95.06 239 ILE B O 1
ATOM 5057 N N . THR B 1 240 ? -1.489 -26.656 3.389 1 96.12 240 THR B N 1
ATOM 5058 C CA . THR B 1 240 ? -2.826 -27.031 3.84 1 96.12 240 THR B CA 1
ATOM 5059 C C . THR B 1 240 ? -3.844 -26.859 2.717 1 96.12 240 THR B C 1
ATOM 5061 O O . THR B 1 240 ? -4.078 -25.734 2.25 1 96.12 240 THR B O 1
ATOM 5064 N N . HIS B 1 241 ? -4.488 -28 2.326 1 95.44 241 HIS B N 1
ATOM 5065 C CA . HIS B 1 241 ? -5.5 -27.922 1.28 1 95.44 241 HIS B CA 1
ATOM 5066 C C . HIS B 1 241 ? -6.797 -27.328 1.812 1 95.44 241 HIS B C 1
ATOM 5068 O O . HIS B 1 241 ? -7.23 -27.641 2.92 1 95.44 241 HIS B O 1
ATOM 5074 N N . LEU B 1 242 ? -7.324 -26.406 1.052 1 95.69 242 LEU B N 1
ATOM 5075 C CA . LEU B 1 242 ? -8.578 -25.781 1.471 1 95.69 242 LEU B CA 1
ATOM 5076 C C . LEU B 1 242 ? -9.766 -26.656 1.089 1 95.69 242 LEU B C 1
ATOM 5078 O O . LEU B 1 242 ? -9.914 -27.047 -0.071 1 95.69 242 LEU B O 1
ATOM 5082 N N . GLU B 1 243 ? -10.609 -26.906 1.976 1 88.88 243 GLU B N 1
ATOM 5083 C CA . GLU B 1 243 ? -11.75 -27.797 1.751 1 88.88 243 GLU B CA 1
ATOM 5084 C C . GLU B 1 243 ? -12.914 -27.031 1.106 1 88.88 243 GLU B C 1
ATOM 5086 O O . GLU B 1 243 ? -13.703 -27.625 0.368 1 88.88 243 GLU B O 1
ATOM 5091 N N . SER B 1 244 ? -12.984 -25.797 1.423 1 89.62 244 SER B N 1
ATOM 5092 C CA . SER B 1 244 ? -14.109 -25 0.974 1 89.62 244 SER B CA 1
ATOM 5093 C C . SER B 1 244 ? -13.672 -23.969 -0.061 1 89.62 244 SER B C 1
ATOM 5095 O O . SER B 1 244 ? -13.727 -22.75 0.195 1 89.62 244 SER B O 1
ATOM 5097 N N . MET B 1 245 ? -13.297 -24.406 -1.211 1 92 245 MET B N 1
ATOM 5098 C CA . MET B 1 245 ? -12.938 -23.531 -2.314 1 92 245 MET B CA 1
ATOM 5099 C C . MET B 1 245 ? -14.062 -23.453 -3.344 1 92 245 MET B C 1
ATOM 5101 O O . MET B 1 245 ? -14.375 -24.453 -3.996 1 92 245 MET B O 1
ATOM 5105 N N . PRO B 1 246 ? -14.703 -22.297 -3.391 1 92.19 246 PRO B N 1
ATOM 5106 C CA . PRO B 1 246 ? -15.719 -22.172 -4.438 1 92.19 246 PRO B CA 1
ATOM 5107 C C . PRO B 1 246 ? -15.117 -22.062 -5.836 1 92.19 246 PRO B C 1
ATOM 5109 O O . PRO B 1 246 ? -13.945 -21.703 -5.984 1 92.19 246 PRO B O 1
ATOM 5112 N N . LEU B 1 247 ? -15.922 -22.484 -6.82 1 92.31 247 LEU B N 1
ATOM 5113 C CA . LEU B 1 247 ? -15.516 -22.25 -8.203 1 92.31 247 LEU B CA 1
ATOM 5114 C C . LEU B 1 247 ? -15.742 -20.797 -8.609 1 92.31 247 LEU B C 1
ATOM 5116 O O . LEU B 1 247 ? -16.859 -20.297 -8.523 1 92.31 247 LEU B O 1
ATOM 5120 N N . LEU B 1 248 ? -14.688 -20.078 -8.977 1 95.5 248 LEU B N 1
ATOM 5121 C CA . LEU B 1 248 ? -14.75 -18.688 -9.383 1 95.5 248 LEU B CA 1
ATOM 5122 C C . LEU B 1 248 ? -14.414 -18.531 -10.867 1 95.5 248 LEU B C 1
ATOM 5124 O O . LEU B 1 248 ? -13.961 -19.484 -11.5 1 95.5 248 LEU B O 1
ATOM 5128 N N . SER B 1 249 ? -14.766 -17.406 -11.414 1 97.25 249 SER B N 1
ATOM 5129 C CA . SER B 1 249 ? -14.398 -17.078 -12.789 1 97.25 249 SER B CA 1
ATOM 5130 C C . SER B 1 249 ? -13.445 -15.898 -12.844 1 97.25 249 SER B C 1
ATOM 5132 O O . SER B 1 249 ? -13.648 -14.898 -12.156 1 97.25 249 SER B O 1
ATOM 5134 N N . ILE B 1 250 ? -12.359 -16.062 -13.641 1 98.31 250 ILE B N 1
ATOM 5135 C CA . ILE B 1 250 ? -11.391 -14.984 -13.742 1 98.31 250 ILE B CA 1
ATOM 5136 C C . ILE B 1 250 ? -11 -14.781 -15.203 1 98.31 250 ILE B C 1
ATOM 5138 O O . ILE B 1 250 ? -11.203 -15.672 -16.031 1 98.31 250 ILE B O 1
ATOM 5142 N N . LEU B 1 251 ? -10.523 -13.609 -15.516 1 98.56 251 LEU B N 1
ATOM 5143 C CA . LEU B 1 251 ? -9.672 -13.422 -16.672 1 98.56 251 LEU B CA 1
ATOM 5144 C C . LEU B 1 251 ? -8.195 -13.578 -16.297 1 98.56 251 LEU B C 1
ATOM 5146 O O . LEU B 1 251 ? -7.707 -12.891 -15.406 1 98.56 251 LEU B O 1
ATOM 5150 N N . LEU B 1 252 ? -7.59 -14.562 -16.906 1 98.38 252 LEU B N 1
ATOM 5151 C CA . LEU B 1 252 ? -6.137 -14.664 -16.828 1 98.38 252 LEU B CA 1
ATOM 5152 C C . LEU B 1 252 ? -5.48 -13.898 -17.969 1 98.38 252 LEU B C 1
ATOM 5154 O O . LEU B 1 252 ? -5.75 -14.172 -19.156 1 98.38 252 LEU B O 1
ATOM 5158 N N . ILE B 1 253 ? -4.633 -12.938 -17.625 1 98.38 253 ILE B N 1
ATOM 5159 C CA . ILE B 1 253 ? -4.059 -12.055 -18.625 1 98.38 253 ILE B CA 1
ATOM 5160 C C . ILE B 1 253 ? -2.533 -12.148 -18.594 1 98.38 253 ILE B C 1
ATOM 5162 O O . ILE B 1 253 ? -1.923 -11.945 -17.531 1 98.38 253 ILE B O 1
ATOM 5166 N N . ASP B 1 254 ? -1.96 -12.477 -19.688 1 97 254 ASP B N 1
ATOM 5167 C CA . ASP B 1 254 ? -0.511 -12.461 -19.859 1 97 254 ASP B CA 1
ATOM 5168 C C . ASP B 1 254 ? -0.069 -11.211 -20.625 1 97 254 ASP B C 1
ATOM 5170 O O . ASP B 1 254 ? -0.327 -11.086 -21.828 1 97 254 ASP B O 1
ATOM 5174 N N . THR B 1 255 ? 0.658 -10.305 -19.922 1 96.31 255 THR B N 1
ATOM 5175 C CA . THR B 1 255 ? 1.079 -9.055 -20.547 1 96.31 255 THR B CA 1
ATOM 5176 C C . THR B 1 255 ? 2.176 -9.297 -21.578 1 96.31 255 THR B C 1
ATOM 5178 O O . THR B 1 255 ? 2.498 -8.414 -22.359 1 96.31 255 THR B O 1
ATOM 5181 N N . GLN B 1 256 ? 2.822 -10.438 -21.531 1 94 256 GLN B N 1
ATOM 5182 C CA . GLN B 1 256 ? 3.896 -10.859 -22.422 1 94 256 GLN B CA 1
ATOM 5183 C C . GLN B 1 256 ? 5.164 -10.047 -22.188 1 94 256 GLN B C 1
ATOM 5185 O O . GLN B 1 256 ? 6.066 -10.031 -23.031 1 94 256 GLN B O 1
ATOM 5190 N N . ILE B 1 257 ? 5.176 -9.336 -21.141 1 93.69 257 ILE B N 1
ATOM 5191 C CA . ILE B 1 257 ? 6.379 -8.609 -20.734 1 93.69 257 ILE B CA 1
ATOM 5192 C C . ILE B 1 257 ? 7.254 -9.516 -19.859 1 93.69 257 ILE B C 1
ATOM 5194 O O . ILE B 1 257 ? 6.832 -9.961 -18.797 1 93.69 257 ILE B O 1
ATOM 5198 N N . PRO B 1 258 ? 8.438 -9.766 -20.422 1 90 258 PRO B N 1
ATOM 5199 C CA . PRO B 1 258 ? 9.328 -10.625 -19.641 1 90 258 PRO B CA 1
ATOM 5200 C C . PRO B 1 258 ? 9.711 -10.016 -18.297 1 90 258 PRO B C 1
ATOM 5202 O O . PRO B 1 258 ? 9.859 -8.797 -18.188 1 90 258 PRO B O 1
ATOM 5205 N N . ARG B 1 259 ? 9.898 -10.922 -17.359 1 89.25 259 ARG B N 1
ATOM 5206 C CA . ARG B 1 259 ? 10.242 -10.477 -16 1 89.25 259 ARG B CA 1
ATOM 5207 C C . ARG B 1 259 ? 11.312 -11.367 -15.391 1 89.25 259 ARG B C 1
ATOM 5209 O O . ARG B 1 259 ? 11.578 -12.461 -15.891 1 89.25 259 ARG B O 1
ATOM 5216 N N . SER B 1 260 ? 11.898 -10.812 -14.398 1 91.31 260 SER B N 1
ATOM 5217 C CA . SER B 1 260 ? 12.891 -11.555 -13.625 1 91.31 260 SER B CA 1
ATOM 5218 C C . SER B 1 260 ? 12.469 -11.688 -12.164 1 91.31 260 SER B C 1
ATOM 5220 O O . SER B 1 260 ? 12.484 -10.703 -11.422 1 91.31 260 SER B O 1
ATOM 5222 N N . THR B 1 261 ? 12.172 -12.867 -11.812 1 90.69 261 THR B N 1
ATOM 5223 C CA . THR B 1 261 ? 11.773 -13.141 -10.438 1 90.69 261 THR B CA 1
ATOM 5224 C C . THR B 1 261 ? 12.875 -12.734 -9.461 1 90.69 261 THR B C 1
ATOM 5226 O O . THR B 1 261 ? 12.602 -12.125 -8.43 1 90.69 261 THR B O 1
ATOM 5229 N N . ARG B 1 262 ? 14.078 -13.023 -9.828 1 92.62 262 ARG B N 1
ATOM 5230 C CA . ARG B 1 262 ? 15.227 -12.734 -8.977 1 92.62 262 ARG B CA 1
ATOM 5231 C C . ARG B 1 262 ? 15.328 -11.234 -8.68 1 92.62 262 ARG B C 1
ATOM 5233 O O . ARG B 1 262 ? 15.562 -10.844 -7.539 1 92.62 262 ARG B O 1
ATOM 5240 N N . VAL B 1 263 ? 15.094 -10.43 -9.703 1 95.94 263 VAL B N 1
ATOM 5241 C CA . VAL B 1 263 ? 15.203 -8.977 -9.562 1 95.94 263 VAL B CA 1
ATOM 5242 C C . VAL B 1 263 ? 14.078 -8.469 -8.656 1 95.94 263 VAL B C 1
ATOM 5244 O O . VAL B 1 263 ? 14.305 -7.613 -7.797 1 95.94 263 VAL B O 1
ATOM 5247 N N . MET B 1 264 ? 12.875 -8.969 -8.852 1 96.56 264 MET B N 1
ATOM 5248 C CA . MET B 1 264 ? 11.734 -8.547 -8.039 1 96.56 264 MET B CA 1
ATOM 5249 C C . MET B 1 264 ? 11.938 -8.914 -6.574 1 96.56 264 MET B C 1
ATOM 5251 O O . MET B 1 264 ? 11.711 -8.094 -5.684 1 96.56 264 MET B O 1
ATOM 5255 N N . VAL B 1 265 ? 12.453 -10.125 -6.289 1 96.75 265 VAL B N 1
ATOM 5256 C CA . VAL B 1 265 ? 12.664 -10.602 -4.93 1 96.75 265 VAL B CA 1
ATOM 5257 C C . VAL B 1 265 ? 13.789 -9.805 -4.27 1 96.75 265 VAL B C 1
ATOM 5259 O O . VAL B 1 265 ? 13.688 -9.43 -3.096 1 96.75 265 VAL B O 1
ATOM 5262 N N . ALA B 1 266 ? 14.797 -9.516 -5.027 1 97.75 266 ALA B N 1
ATOM 5263 C CA . ALA B 1 266 ? 15.906 -8.727 -4.504 1 97.75 266 ALA B CA 1
ATOM 5264 C C . ALA B 1 266 ? 15.453 -7.309 -4.156 1 97.75 266 ALA B C 1
ATOM 5266 O O . ALA B 1 266 ? 15.875 -6.746 -3.146 1 97.75 266 ALA B O 1
ATOM 5267 N N . GLY B 1 267 ? 14.625 -6.754 -5.012 1 97.94 267 GLY B N 1
ATOM 5268 C CA . GLY B 1 267 ? 14.102 -5.418 -4.754 1 97.94 267 GLY B CA 1
ATOM 5269 C C . GLY B 1 267 ? 13.297 -5.328 -3.471 1 97.94 267 GLY B C 1
ATOM 5270 O O . GLY B 1 267 ? 13.469 -4.391 -2.691 1 97.94 267 GLY B O 1
ATOM 5271 N N . VAL B 1 268 ? 12.453 -6.27 -3.24 1 98.44 268 VAL B N 1
ATOM 5272 C CA . VAL B 1 268 ? 11.648 -6.305 -2.025 1 98.44 268 VAL B CA 1
ATOM 5273 C C . VAL B 1 268 ? 12.555 -6.5 -0.811 1 98.44 268 VAL B C 1
ATOM 5275 O O . VAL B 1 268 ? 12.344 -5.867 0.23 1 98.44 268 VAL B O 1
ATOM 5278 N N . ARG B 1 269 ? 13.531 -7.34 -0.958 1 98.31 269 ARG B N 1
ATOM 5279 C CA . ARG B 1 269 ? 14.477 -7.59 0.122 1 98.31 269 ARG B CA 1
ATOM 5280 C C . ARG B 1 269 ? 15.219 -6.309 0.507 1 98.31 269 ARG B C 1
ATOM 5282 O O . ARG B 1 269 ? 15.391 -6.02 1.692 1 98.31 269 ARG B O 1
ATOM 5289 N N . ASP B 1 270 ? 15.664 -5.605 -0.48 1 98.19 270 ASP B N 1
ATOM 5290 C CA . ASP B 1 270 ? 16.375 -4.352 -0.226 1 98.19 270 ASP B CA 1
ATOM 5291 C C . ASP B 1 270 ? 15.492 -3.381 0.565 1 98.19 270 ASP B C 1
ATOM 5293 O O . ASP B 1 270 ? 15.977 -2.727 1.494 1 98.19 270 ASP B O 1
ATOM 5297 N N . ARG B 1 271 ? 14.289 -3.289 0.214 1 97.81 271 ARG B N 1
ATOM 5298 C CA . ARG B 1 271 ? 13.359 -2.412 0.913 1 97.81 271 ARG B CA 1
ATOM 5299 C C . ARG B 1 271 ? 13.117 -2.891 2.34 1 97.81 271 ARG B C 1
ATOM 5301 O O . ARG B 1 271 ? 13.062 -2.084 3.271 1 97.81 271 ARG B O 1
ATOM 5308 N N . TYR B 1 272 ? 13.039 -4.199 2.506 1 98.31 272 TYR B N 1
ATOM 5309 C CA . TYR B 1 272 ? 12.859 -4.793 3.824 1 98.31 272 TYR B CA 1
ATOM 5310 C C . TYR B 1 272 ? 14.055 -4.512 4.719 1 98.31 272 TYR B C 1
ATOM 5312 O O . TYR B 1 272 ? 13.898 -4.188 5.898 1 98.31 272 TYR B O 1
ATOM 5320 N N . ILE B 1 273 ? 15.156 -4.613 4.105 1 98.12 273 ILE B N 1
ATOM 5321 C CA . ILE B 1 273 ? 16.375 -4.383 4.867 1 98.12 273 ILE B CA 1
ATOM 5322 C C . ILE B 1 273 ? 16.469 -2.914 5.281 1 98.12 273 ILE B C 1
ATOM 5324 O O . ILE B 1 273 ? 16.922 -2.598 6.379 1 98.12 273 ILE B O 1
ATOM 5328 N N . GLU B 1 274 ? 16.031 -2.035 4.469 1 97.25 274 GLU B N 1
ATOM 5329 C CA . GLU B 1 274 ? 16.078 -0.606 4.762 1 97.25 274 GLU B CA 1
ATOM 5330 C C . GLU B 1 274 ? 15.156 -0.252 5.918 1 97.25 274 GLU B C 1
ATOM 5332 O O . GLU B 1 274 ? 15.508 0.547 6.785 1 97.25 274 GLU B O 1
ATOM 5337 N N . PHE B 1 275 ? 13.93 -0.792 5.902 1 98.25 275 PHE B N 1
ATOM 5338 C CA . PHE B 1 275 ? 12.961 -0.51 6.953 1 98.25 275 PHE B CA 1
ATOM 5339 C C . PHE B 1 275 ? 12.266 -1.788 7.41 1 98.25 275 PHE B C 1
ATOM 5341 O O . PHE B 1 275 ? 11.078 -1.981 7.148 1 98.25 275 PHE B O 1
ATOM 5348 N N . PRO B 1 276 ? 12.875 -2.6 8.195 1 98.06 276 PRO B N 1
ATOM 5349 C CA . PRO B 1 276 ? 12.352 -3.922 8.539 1 98.06 276 PRO B CA 1
ATOM 5350 C C . PRO B 1 276 ? 11.031 -3.852 9.297 1 98.06 276 PRO B C 1
ATOM 5352 O O . PRO B 1 276 ? 10.117 -4.645 9.031 1 98.06 276 PRO B O 1
ATOM 5355 N N . THR B 1 277 ? 10.93 -2.875 10.188 1 97.75 277 THR B N 1
ATOM 5356 C CA . THR B 1 277 ? 9.711 -2.789 10.992 1 97.75 277 THR B CA 1
ATOM 5357 C C . THR B 1 277 ? 8.516 -2.408 10.125 1 97.75 277 THR B C 1
ATOM 5359 O O . THR B 1 277 ? 7.418 -2.938 10.312 1 97.75 277 THR B O 1
ATOM 5362 N N . VAL B 1 278 ? 8.703 -1.524 9.227 1 98.62 278 VAL B N 1
ATOM 5363 C CA . VAL B 1 278 ? 7.637 -1.071 8.336 1 98.62 278 VAL B CA 1
ATOM 5364 C C . VAL B 1 278 ? 7.195 -2.221 7.434 1 98.62 278 VAL B C 1
ATOM 5366 O O . VAL B 1 278 ? 6.008 -2.541 7.359 1 98.62 278 VAL B O 1
ATOM 5369 N N . TYR B 1 279 ? 8.125 -2.893 6.805 1 98.69 279 TYR B N 1
ATOM 5370 C CA . TYR B 1 279 ? 7.797 -3.895 5.797 1 98.69 279 TYR B CA 1
ATOM 5371 C C . TYR B 1 279 ? 7.293 -5.18 6.449 1 98.69 279 TYR B C 1
ATOM 5373 O O . TYR B 1 279 ? 6.449 -5.879 5.887 1 98.69 279 TYR B O 1
ATOM 5381 N N . MET B 1 280 ? 7.758 -5.504 7.664 1 98.56 280 MET B N 1
ATOM 5382 C CA . MET B 1 280 ? 7.191 -6.648 8.375 1 98.56 280 MET B CA 1
ATOM 5383 C C . MET B 1 280 ? 5.703 -6.449 8.625 1 98.56 280 MET B C 1
ATOM 5385 O O . MET B 1 280 ? 4.918 -7.395 8.516 1 98.56 280 MET B O 1
ATOM 5389 N N . SER B 1 281 ? 5.363 -5.23 8.953 1 98.75 281 SER B N 1
ATOM 5390 C CA . SER B 1 281 ? 3.949 -4.922 9.156 1 98.75 281 SER B CA 1
ATOM 5391 C C . SER B 1 281 ? 3.172 -5.039 7.844 1 98.75 281 SER B C 1
ATOM 5393 O O . SER B 1 281 ? 2.027 -5.5 7.836 1 98.75 281 SER B O 1
ATOM 5395 N N . LEU B 1 282 ? 3.771 -4.641 6.797 1 98.88 282 LEU B N 1
ATOM 5396 C CA . LEU B 1 282 ? 3.129 -4.758 5.492 1 98.88 282 LEU B CA 1
ATOM 5397 C C . LEU B 1 282 ? 2.938 -6.223 5.109 1 98.88 282 LEU B C 1
ATOM 5399 O O . LEU B 1 282 ? 1.9 -6.59 4.555 1 98.88 282 LEU B O 1
ATOM 5403 N N . PHE B 1 283 ? 3.967 -7.07 5.438 1 98.81 283 PHE B N 1
ATOM 5404 C CA . PHE B 1 283 ? 3.836 -8.5 5.184 1 98.81 283 PHE B CA 1
ATOM 5405 C C . PHE B 1 283 ? 2.717 -9.102 6.027 1 98.81 283 PHE B C 1
ATOM 5407 O O . PHE B 1 283 ? 2.014 -10.008 5.578 1 98.81 283 PHE B O 1
ATOM 5414 N N . GLU B 1 284 ? 2.555 -8.555 7.176 1 98.81 284 GLU B N 1
ATOM 5415 C CA . GLU B 1 284 ? 1.464 -9.008 8.039 1 98.81 284 GLU B CA 1
ATOM 5416 C C . GLU B 1 284 ? 0.106 -8.664 7.43 1 98.81 284 GLU B C 1
ATOM 5418 O O . GLU B 1 284 ? -0.857 -9.422 7.59 1 98.81 284 GLU B O 1
ATOM 5423 N N . ALA B 1 285 ? 0.044 -7.559 6.824 1 98.88 285 ALA B N 1
ATOM 5424 C CA . ALA B 1 285 ? -1.197 -7.191 6.148 1 98.88 285 ALA B CA 1
ATOM 5425 C C . ALA B 1 285 ? -1.537 -8.188 5.043 1 98.88 285 ALA B C 1
ATOM 5427 O O . ALA B 1 285 ? -2.699 -8.562 4.871 1 98.88 285 ALA B O 1
ATOM 5428 N N . VAL B 1 286 ? -0.548 -8.609 4.281 1 98.88 286 VAL B N 1
ATOM 5429 C CA . VAL B 1 286 ? -0.744 -9.609 3.232 1 98.88 286 VAL B CA 1
ATOM 5430 C C . VAL B 1 286 ? -1.219 -10.922 3.85 1 98.88 286 VAL B C 1
ATOM 5432 O O . VAL B 1 286 ? -2.102 -11.586 3.303 1 98.88 286 VAL B O 1
ATOM 5435 N N . ASP B 1 287 ? -0.605 -11.266 4.969 1 98.81 287 ASP B N 1
ATOM 5436 C CA . ASP B 1 287 ? -1.04 -12.445 5.719 1 98.81 287 ASP B CA 1
ATOM 5437 C C . ASP B 1 287 ? -2.525 -12.352 6.062 1 98.81 287 ASP B C 1
ATOM 5439 O O . ASP B 1 287 ? -3.262 -13.328 5.914 1 98.81 287 ASP B O 1
ATOM 5443 N N . GLY B 1 288 ? -2.893 -11.203 6.523 1 98.75 288 GLY B N 1
ATOM 5444 C CA . GLY B 1 288 ? -4.293 -10.961 6.836 1 98.75 288 GLY B CA 1
ATOM 5445 C C . GLY B 1 288 ? -5.203 -11.109 5.629 1 98.75 288 GLY B C 1
ATOM 5446 O O . GLY B 1 288 ? -6.316 -11.625 5.746 1 98.75 288 GLY B O 1
ATOM 5447 N N . ILE B 1 289 ? -4.762 -10.672 4.492 1 98.88 289 ILE B N 1
ATOM 5448 C CA . ILE B 1 289 ? -5.523 -10.773 3.252 1 98.88 289 ILE B CA 1
ATOM 5449 C C . ILE B 1 289 ? -5.797 -12.25 2.938 1 98.88 289 ILE B C 1
ATOM 5451 O O . ILE B 1 289 ? -6.918 -12.617 2.584 1 98.88 289 ILE B O 1
ATOM 5455 N N . CYS B 1 290 ? -4.777 -13.086 3.094 1 98.69 290 CYS B N 1
ATOM 5456 C CA . CYS B 1 290 ? -4.922 -14.516 2.826 1 98.69 290 CYS B CA 1
ATOM 5457 C C . CYS B 1 290 ? -5.973 -15.133 3.734 1 98.69 290 CYS B C 1
ATOM 5459 O O . CYS B 1 290 ? -6.879 -15.828 3.26 1 98.69 290 CYS B O 1
ATOM 5461 N N . HIS B 1 291 ? -5.906 -14.805 4.945 1 98.25 291 HIS B N 1
ATOM 5462 C CA . HIS B 1 291 ? -6.812 -15.43 5.902 1 98.25 291 HIS B CA 1
ATOM 5463 C C . HIS B 1 291 ? -8.234 -14.922 5.727 1 98.25 291 HIS B C 1
ATOM 5465 O O . HIS B 1 291 ? -9.195 -15.68 5.875 1 98.25 291 HIS B O 1
ATOM 5471 N N . GLU B 1 292 ? -8.375 -13.648 5.457 1 98.44 292 GLU B N 1
ATOM 5472 C CA . GLU B 1 292 ? -9.703 -13.117 5.164 1 98.44 292 GLU B CA 1
ATOM 5473 C C . GLU B 1 292 ? -10.297 -13.758 3.914 1 98.44 292 GLU B C 1
ATOM 5475 O O . GLU B 1 292 ? -11.492 -14.031 3.861 1 98.44 292 GLU B O 1
ATOM 5480 N N . CYS B 1 293 ? -9.477 -13.969 2.951 1 98.31 293 CYS B N 1
ATOM 5481 C CA . CYS B 1 293 ? -9.922 -14.594 1.711 1 98.31 293 CYS B CA 1
ATOM 5482 C C . CYS B 1 293 ? -10.461 -15.992 1.973 1 98.31 293 CYS B C 1
ATOM 5484 O O . CYS B 1 293 ? -11.523 -16.359 1.457 1 98.31 293 CYS B O 1
ATOM 5486 N N . ILE B 1 294 ? -9.766 -16.766 2.77 1 97.69 294 ILE B N 1
ATOM 5487 C CA . ILE B 1 294 ? -10.156 -18.141 3.084 1 97.69 294 ILE B CA 1
ATOM 5488 C C . ILE B 1 294 ? -11.508 -18.141 3.793 1 97.69 294 ILE B C 1
ATOM 5490 O O . ILE B 1 294 ? -12.367 -18.984 3.508 1 97.69 294 ILE B O 1
ATOM 5494 N N . LYS B 1 295 ? -11.695 -17.188 4.691 1 96.88 295 LYS B N 1
ATOM 5495 C CA . LYS B 1 295 ? -12.984 -17.062 5.371 1 96.88 295 LYS B CA 1
ATOM 5496 C C . LYS B 1 295 ? -14.109 -16.781 4.379 1 96.88 295 LYS B C 1
ATOM 5498 O O . LYS B 1 295 ? -15.195 -17.359 4.492 1 96.88 295 LYS B O 1
ATOM 5503 N N . ILE B 1 296 ? -13.875 -15.938 3.455 1 96.81 296 ILE B N 1
ATOM 5504 C CA . ILE B 1 296 ? -14.883 -15.578 2.465 1 96.81 296 ILE B CA 1
ATOM 5505 C C . ILE B 1 296 ? -15.188 -16.781 1.577 1 96.81 296 ILE B C 1
ATOM 5507 O O . ILE B 1 296 ? -16.344 -17.047 1.254 1 96.81 296 ILE B O 1
ATOM 5511 N N . PHE B 1 297 ? -14.133 -17.562 1.187 1 96.19 297 PHE B N 1
ATOM 5512 C CA . PHE B 1 297 ? -14.328 -18.781 0.41 1 96.19 297 PHE B CA 1
ATOM 5513 C C . PHE B 1 297 ? -15.289 -19.719 1.118 1 96.19 297 PHE B C 1
ATOM 5515 O O . PHE B 1 297 ? -16.219 -20.25 0.5 1 96.19 297 PHE B O 1
ATOM 5522 N N . SER B 1 298 ? -15.016 -19.906 2.359 1 93.94 298 SER B N 1
ATOM 5523 C CA . SER B 1 298 ? -15.844 -20.812 3.146 1 93.94 298 SER B CA 1
ATOM 5524 C C . SER B 1 298 ? -17.297 -20.344 3.168 1 93.94 298 SER B C 1
ATOM 5526 O O . SER B 1 298 ? -18.219 -21.172 3.09 1 93.94 298 SER B O 1
ATOM 5528 N N . LYS B 1 299 ? -17.5 -19.062 3.277 1 93 299 LYS B N 1
ATOM 5529 C CA . LYS B 1 299 ? -18.859 -18.516 3.295 1 93 299 LYS B CA 1
ATOM 5530 C C . LYS B 1 299 ? -19.547 -18.719 1.951 1 93 299 LYS B C 1
ATOM 5532 O O . LYS B 1 299 ? -20.703 -19.125 1.9 1 93 299 LYS B O 1
ATOM 5537 N N . ILE B 1 300 ? -18.844 -18.453 0.877 1 92.19 300 ILE B N 1
ATOM 5538 C CA . ILE B 1 300 ? -19.406 -18.594 -0.46 1 92.19 300 ILE B CA 1
ATOM 5539 C C . ILE B 1 300 ? -19.734 -20.062 -0.733 1 92.19 300 ILE B C 1
ATOM 5541 O O . ILE B 1 300 ? -20.781 -20.375 -1.277 1 92.19 300 ILE B O 1
ATOM 5545 N N . HIS B 1 301 ? -18.828 -20.906 -0.34 1 88.19 301 HIS B N 1
ATOM 5546 C CA . HIS B 1 301 ? -18.984 -22.328 -0.551 1 88.19 301 HIS B CA 1
ATOM 5547 C C . HIS B 1 301 ? -20.219 -22.859 0.179 1 88.19 301 HIS B C 1
ATOM 5549 O O . HIS B 1 301 ? -20.969 -23.672 -0.365 1 88.19 301 HIS B O 1
ATOM 5555 N N . ASN B 1 302 ? -20.406 -22.359 1.346 1 85.38 302 ASN B N 1
ATOM 5556 C CA . ASN B 1 302 ? -21.531 -22.812 2.168 1 85.38 302 ASN B CA 1
ATOM 5557 C C . ASN B 1 302 ? -22.859 -22.234 1.677 1 85.38 302 ASN B C 1
ATOM 5559 O O . ASN B 1 302 ? -23.906 -22.859 1.842 1 85.38 302 ASN B O 1
ATOM 5563 N N . LEU B 1 303 ? -22.844 -21.078 1.166 1 82.81 303 LEU B N 1
ATOM 5564 C CA . LEU B 1 303 ? -24.062 -20.438 0.669 1 82.81 303 LEU B CA 1
ATOM 5565 C C . LEU B 1 303 ? -24.578 -21.156 -0.576 1 82.81 303 LEU B C 1
ATOM 5567 O O . LEU B 1 303 ? -25.797 -21.234 -0.795 1 82.81 303 LEU B O 1
ATOM 5571 N N . LYS B 1 304 ? -23.766 -21.5 -1.45 1 72.88 304 LYS B N 1
ATOM 5572 C CA . LYS B 1 304 ? -24.172 -22.203 -2.666 1 72.88 304 LYS B CA 1
ATOM 5573 C C . LYS B 1 304 ? -24.969 -23.453 -2.338 1 72.88 304 LYS B C 1
ATOM 5575 O O . LYS B 1 304 ? -25.859 -23.859 -3.096 1 72.88 304 LYS B O 1
ATOM 5580 N N . ASN B 1 305 ? -24.734 -23.844 -1.19 1 66 305 ASN B N 1
ATOM 5581 C CA . ASN B 1 305 ? -25.438 -25.047 -0.755 1 66 305 ASN B CA 1
ATOM 5582 C C . ASN B 1 305 ? -26.734 -24.719 -0.026 1 66 305 ASN B C 1
ATOM 5584 O O . ASN B 1 305 ? -27.547 -25.594 0.23 1 66 305 ASN B O 1
ATOM 5588 N N . GLU B 1 306 ? -26.734 -23.344 0.23 1 66.69 306 GLU B N 1
ATOM 5589 C CA . GLU B 1 306 ? -27.906 -22.922 0.981 1 66.69 306 GLU B CA 1
ATOM 5590 C C . GLU B 1 306 ? -28.797 -22 0.144 1 66.69 306 GLU B C 1
ATOM 5592 O O . GLU B 1 306 ? -28.344 -21.469 -0.879 1 66.69 306 GLU B O 1
ATOM 5597 N N . ASP B 1 307 ? -30.078 -22.016 0.317 1 66.31 307 ASP B N 1
ATOM 5598 C CA . ASP B 1 307 ? -31.016 -21.078 -0.304 1 66.31 307 ASP B CA 1
ATOM 5599 C C . ASP B 1 307 ? -30.797 -19.656 0.209 1 66.31 307 ASP B C 1
ATOM 5601 O O . ASP B 1 307 ? -31.531 -19.188 1.079 1 66.31 307 ASP B O 1
ATOM 5605 N N . VAL B 1 308 ? -29.641 -19.172 0.048 1 65.88 308 VAL B N 1
ATOM 5606 C CA . VAL B 1 308 ? -29.344 -17.859 0.584 1 65.88 308 VAL B CA 1
ATOM 5607 C C . VAL B 1 308 ? -29.625 -16.781 -0.471 1 65.88 308 VAL B C 1
ATOM 5609 O O . VAL B 1 308 ? -29.469 -17.031 -1.669 1 65.88 308 VAL B O 1
ATOM 5612 N N . PRO B 1 309 ? -30.094 -15.703 0.03 1 73.81 309 PRO B N 1
ATOM 5613 C CA . PRO B 1 309 ? -30.422 -14.594 -0.866 1 73.81 309 PRO B CA 1
ATOM 5614 C C . PRO B 1 309 ? -29.234 -14.156 -1.717 1 73.81 309 PRO B C 1
ATOM 5616 O O . PRO B 1 309 ? -28.094 -14.172 -1.245 1 73.81 309 PRO B O 1
ATOM 5619 N N . LYS B 1 310 ? -29.5 -13.82 -2.834 1 76.25 310 LYS B N 1
ATOM 5620 C CA . LYS B 1 310 ? -28.547 -13.367 -3.84 1 76.25 310 LYS B CA 1
ATOM 5621 C C . LYS B 1 310 ? -27.734 -12.18 -3.326 1 76.25 310 LYS B C 1
ATOM 5623 O O . LYS B 1 310 ? -26.562 -12.023 -3.676 1 76.25 310 LYS B O 1
ATOM 5628 N N . SER B 1 311 ? -28.344 -11.5 -2.406 1 78.56 311 SER B N 1
ATOM 5629 C CA . SER B 1 311 ? -27.703 -10.281 -1.91 1 78.56 311 SER B CA 1
ATOM 5630 C C . SER B 1 311 ? -26.469 -10.609 -1.084 1 78.56 311 SER B C 1
ATOM 5632 O O . SER B 1 311 ? -25.469 -9.883 -1.144 1 78.56 311 SER B O 1
ATOM 5634 N N . GLU B 1 312 ? -26.5 -11.648 -0.401 1 81.5 312 GLU B N 1
ATOM 5635 C CA . GLU B 1 312 ? -25.359 -12.039 0.419 1 81.5 312 GLU B CA 1
ATOM 5636 C C . GLU B 1 312 ? -24.188 -12.5 -0.448 1 81.5 312 GLU B C 1
ATOM 5638 O O . GLU B 1 312 ? -23.031 -12.203 -0.151 1 81.5 312 GLU B O 1
ATOM 5643 N N . PHE B 1 313 ? -24.562 -13.133 -1.462 1 84.62 313 PHE B N 1
ATOM 5644 C CA . PHE B 1 313 ? -23.562 -13.609 -2.402 1 84.62 313 PHE B CA 1
ATOM 5645 C C . PHE B 1 313 ? -22.812 -12.438 -3.035 1 84.62 313 PHE B C 1
ATOM 5647 O O . PHE B 1 313 ? -21.578 -12.469 -3.139 1 84.62 313 PHE B O 1
ATOM 5654 N N . VAL B 1 314 ? -23.531 -11.477 -3.295 1 89.94 314 VAL B N 1
ATOM 5655 C CA . VAL B 1 314 ? -22.953 -10.289 -3.924 1 89.94 314 VAL B CA 1
ATOM 5656 C C . VAL B 1 314 ? -22 -9.609 -2.959 1 89.94 314 VAL B C 1
ATOM 5658 O O . VAL B 1 314 ? -20.922 -9.148 -3.363 1 89.94 314 VAL B O 1
ATOM 5661 N N . ARG B 1 315 ? -22.344 -9.641 -1.744 1 92.62 315 ARG B N 1
ATOM 5662 C CA . ARG B 1 315 ? -21.531 -8.977 -0.732 1 92.62 315 ARG B CA 1
ATOM 5663 C C . ARG B 1 315 ? -20.188 -9.68 -0.562 1 92.62 315 ARG B C 1
ATOM 5665 O O . ARG B 1 315 ? -19.156 -9.031 -0.38 1 92.62 315 ARG B O 1
ATOM 5672 N N . TYR B 1 316 ? -20.203 -10.953 -0.59 1 94.75 316 TYR B N 1
ATOM 5673 C CA . TYR B 1 316 ? -18.953 -11.703 -0.424 1 94.75 316 TYR B CA 1
ATOM 5674 C C . TYR B 1 316 ? -18.047 -11.523 -1.631 1 94.75 316 TYR B C 1
ATOM 5676 O O . TYR B 1 316 ? -16.828 -11.461 -1.488 1 94.75 316 TYR B O 1
ATOM 5684 N N . TYR B 1 317 ? -18.641 -11.406 -2.797 1 95.62 317 TYR B N 1
ATOM 5685 C CA . TYR B 1 317 ? -17.828 -11.156 -3.984 1 95.62 317 TYR B CA 1
ATOM 5686 C C . TYR B 1 317 ? -17.234 -9.75 -3.943 1 95.62 317 TYR B C 1
ATOM 5688 O O . TYR B 1 317 ? -16.094 -9.547 -4.387 1 95.62 317 TYR B O 1
ATOM 5696 N N . GLN B 1 318 ? -17.969 -8.836 -3.4 1 96.69 318 GLN B N 1
ATOM 5697 C CA . GLN B 1 318 ? -17.438 -7.484 -3.229 1 96.69 318 GLN B CA 1
ATOM 5698 C C . GLN B 1 318 ? -16.25 -7.477 -2.279 1 96.69 318 GLN B C 1
ATOM 5700 O O . GLN B 1 318 ? -15.289 -6.738 -2.492 1 96.69 318 GLN B O 1
ATOM 5705 N N . ARG B 1 319 ? -16.328 -8.289 -1.296 1 97.62 319 ARG B N 1
ATOM 5706 C CA . ARG B 1 319 ? -15.227 -8.406 -0.353 1 97.62 319 ARG B CA 1
ATOM 5707 C C . ARG B 1 319 ? -14.008 -9.031 -1.016 1 97.62 319 ARG B C 1
ATOM 5709 O O . ARG B 1 319 ? -12.875 -8.617 -0.761 1 97.62 319 ARG B O 1
ATOM 5716 N N . LEU B 1 320 ? -14.227 -10.016 -1.883 1 98.19 320 LEU B N 1
ATOM 5717 C CA . LEU B 1 320 ? -13.125 -10.594 -2.641 1 98.19 320 LEU B CA 1
ATOM 5718 C C . LEU B 1 320 ? -12.469 -9.555 -3.535 1 98.19 320 LEU B C 1
ATOM 5720 O O . LEU B 1 320 ? -11.242 -9.5 -3.639 1 98.19 320 LEU B O 1
ATOM 5724 N N . GLU B 1 321 ? -13.297 -8.781 -4.168 1 98.25 321 GLU B N 1
ATOM 5725 C CA . GLU B 1 321 ? -12.812 -7.711 -5.031 1 98.25 321 GLU B CA 1
ATOM 5726 C C . GLU B 1 321 ? -11.953 -6.719 -4.254 1 98.25 321 GLU B C 1
ATOM 5728 O O . GLU B 1 321 ? -10.906 -6.285 -4.73 1 98.25 321 GLU B O 1
ATOM 5733 N N . SER B 1 322 ? -12.383 -6.402 -3.059 1 98.12 322 SER B N 1
ATOM 5734 C CA . SER B 1 322 ? -11.633 -5.484 -2.203 1 98.12 322 SER B CA 1
ATOM 5735 C C . SER B 1 322 ? -10.266 -6.055 -1.847 1 98.12 322 SER B C 1
ATOM 5737 O O . SER B 1 322 ? -9.273 -5.324 -1.813 1 98.12 322 SER B O 1
ATOM 5739 N N . LEU B 1 323 ? -10.242 -7.336 -1.591 1 98.75 323 LEU B N 1
ATOM 5740 C CA . LEU B 1 323 ? -8.977 -7.977 -1.255 1 98.75 323 LEU B CA 1
ATOM 5741 C C . LEU B 1 323 ? -8.023 -7.961 -2.447 1 98.75 323 LEU B C 1
ATOM 5743 O O . LEU B 1 323 ? -6.816 -7.789 -2.281 1 98.75 323 LEU B O 1
ATOM 5747 N N . VAL B 1 324 ? -8.57 -8.117 -3.65 1 98.75 324 VAL B N 1
ATOM 5748 C CA . VAL B 1 324 ? -7.773 -8.055 -4.867 1 98.75 324 VAL B CA 1
ATOM 5749 C C . VAL B 1 324 ? -7.129 -6.672 -4.992 1 98.75 324 VAL B C 1
ATOM 5751 O O . VAL B 1 324 ? -5.934 -6.559 -5.262 1 98.75 324 VAL B O 1
ATOM 5754 N N . ASP B 1 325 ? -7.898 -5.699 -4.719 1 98.25 325 ASP B N 1
ATOM 5755 C CA . ASP B 1 325 ? -7.43 -4.324 -4.855 1 98.25 325 ASP B CA 1
ATOM 5756 C C . ASP B 1 325 ? -6.352 -4.008 -3.818 1 98.25 325 ASP B C 1
ATOM 5758 O O . ASP B 1 325 ? -5.316 -3.424 -4.148 1 98.25 325 ASP B O 1
ATOM 5762 N N . VAL B 1 326 ? -6.605 -4.355 -2.588 1 98.5 326 VAL B N 1
ATOM 5763 C CA . VAL B 1 326 ? -5.66 -4.051 -1.517 1 98.5 326 VAL B CA 1
ATOM 5764 C C . VAL B 1 326 ? -4.348 -4.785 -1.758 1 98.5 326 VAL B C 1
ATOM 5766 O O . VAL B 1 326 ? -3.268 -4.219 -1.575 1 98.5 326 VAL B O 1
ATOM 5769 N N . ASN B 1 327 ? -4.469 -6.008 -2.158 1 98.81 327 ASN B N 1
ATOM 5770 C CA . ASN B 1 327 ? -3.25 -6.766 -2.418 1 98.81 327 ASN B CA 1
ATOM 5771 C C . ASN B 1 327 ? -2.461 -6.176 -3.582 1 98.81 327 ASN B C 1
ATOM 5773 O O . ASN B 1 327 ? -1.229 -6.141 -3.547 1 98.81 327 ASN B O 1
ATOM 5777 N N . GLN B 1 328 ? -3.129 -5.738 -4.641 1 98.75 328 GLN B N 1
ATOM 5778 C CA . GLN B 1 328 ? -2.439 -5.109 -5.762 1 98.75 328 GLN B CA 1
ATOM 5779 C C . GLN B 1 328 ? -1.716 -3.84 -5.32 1 98.75 328 GLN B C 1
ATOM 5781 O O . GLN B 1 328 ? -0.602 -3.564 -5.77 1 98.75 328 GLN B O 1
ATOM 5786 N N . GLN B 1 329 ? -2.328 -3.119 -4.488 1 98 329 GLN B N 1
ATOM 5787 C CA . GLN B 1 329 ? -1.712 -1.893 -3.992 1 98 329 GLN B CA 1
ATOM 5788 C C . GLN B 1 329 ? -0.49 -2.199 -3.133 1 98 329 GLN B C 1
ATOM 5790 O O . GLN B 1 329 ? 0.511 -1.481 -3.188 1 98 329 GLN B O 1
ATOM 5795 N N . LEU B 1 330 ? -0.581 -3.211 -2.332 1 98.75 330 LEU B N 1
ATOM 5796 C CA . LEU B 1 330 ? 0.566 -3.625 -1.531 1 98.75 330 LEU B CA 1
ATOM 5797 C C . LEU B 1 330 ? 1.711 -4.094 -2.424 1 98.75 330 LEU B C 1
ATOM 5799 O O . LEU B 1 330 ? 2.871 -3.758 -2.178 1 98.75 330 LEU B O 1
ATOM 5803 N N . LEU B 1 331 ? 1.325 -4.852 -3.42 1 98.75 331 LEU B N 1
ATOM 5804 C CA . LEU B 1 331 ? 2.346 -5.328 -4.348 1 98.75 331 LEU B CA 1
ATOM 5805 C C . LEU B 1 331 ? 3.012 -4.16 -5.066 1 98.75 331 LEU B C 1
ATOM 5807 O O . LEU B 1 331 ? 4.223 -4.18 -5.305 1 98.75 331 LEU B O 1
ATOM 5811 N N . SER B 1 332 ? 2.252 -3.162 -5.426 1 97.75 332 SER B N 1
ATOM 5812 C CA . SER B 1 332 ? 2.82 -1.942 -5.988 1 97.75 332 SER B CA 1
ATOM 5813 C C . SER B 1 332 ? 3.754 -1.257 -4.996 1 97.75 332 SER B C 1
ATOM 5815 O O . SER B 1 332 ? 4.797 -0.724 -5.383 1 97.75 332 SER B O 1
ATOM 5817 N N . LEU B 1 333 ? 3.338 -1.253 -3.771 1 97.81 333 LEU B N 1
ATOM 5818 C CA . LEU B 1 333 ? 4.137 -0.651 -2.711 1 97.81 333 LEU B CA 1
ATOM 5819 C C . LEU B 1 333 ? 5.461 -1.389 -2.543 1 97.81 333 LEU B C 1
ATOM 5821 O O . LEU B 1 333 ? 6.488 -0.771 -2.254 1 97.81 333 LEU B O 1
ATOM 5825 N N . PHE B 1 334 ? 5.398 -2.684 -2.781 1 98.38 334 PHE B N 1
ATOM 5826 C CA . PHE B 1 334 ? 6.613 -3.486 -2.715 1 98.38 334 PHE B CA 1
ATOM 5827 C C . PHE B 1 334 ? 7.523 -3.188 -3.898 1 98.38 334 PHE B C 1
ATOM 5829 O O . PHE B 1 334 ? 8.68 -3.609 -3.92 1 98.38 334 PHE B O 1
ATOM 5836 N N . GLY B 1 335 ? 6.98 -2.52 -4.895 1 97.19 335 GLY B N 1
ATOM 5837 C CA . GLY B 1 335 ? 7.766 -2.172 -6.066 1 97.19 335 GLY B CA 1
ATOM 5838 C C . GLY B 1 335 ? 7.766 -3.256 -7.125 1 97.19 335 GLY B C 1
ATOM 5839 O O . GLY B 1 335 ? 8.672 -3.314 -7.961 1 97.19 335 GLY B O 1
ATOM 5840 N N . VAL B 1 336 ? 6.754 -4.113 -7.098 1 98.25 336 VAL B N 1
ATOM 5841 C CA . VAL B 1 336 ? 6.848 -5.27 -7.984 1 98.25 336 VAL B CA 1
ATOM 5842 C C . VAL B 1 336 ? 5.785 -5.172 -9.07 1 98.25 336 VAL B C 1
ATOM 5844 O O . VAL B 1 336 ? 5.648 -6.078 -9.898 1 98.25 336 VAL B O 1
ATOM 5847 N N . SER B 1 337 ? 5 -4.105 -9.023 1 97.31 337 SER B N 1
ATOM 5848 C CA . SER B 1 337 ? 4.09 -3.906 -10.148 1 97.31 337 SER B CA 1
ATOM 5849 C C . SER B 1 337 ? 4.848 -3.518 -11.414 1 97.31 337 SER B C 1
ATOM 5851 O O . SER B 1 337 ? 6.004 -3.904 -11.594 1 97.31 337 SER B O 1
ATOM 5853 N N . HIS B 1 338 ? 4.27 -2.941 -12.352 1 96.94 338 HIS B N 1
ATOM 5854 C CA . HIS B 1 338 ? 4.781 -2.494 -13.641 1 96.94 338 HIS B CA 1
ATOM 5855 C C . HIS B 1 338 ? 3.787 -1.571 -14.336 1 96.94 338 HIS B C 1
ATOM 5857 O O . HIS B 1 338 ? 2.576 -1.705 -14.156 1 96.94 338 HIS B O 1
ATOM 5863 N N . PRO B 1 339 ? 4.285 -0.626 -15.164 1 94.31 339 PRO B N 1
ATOM 5864 C CA . PRO B 1 339 ? 3.352 0.266 -15.859 1 94.31 339 PRO B CA 1
ATOM 5865 C C . PRO B 1 339 ? 2.285 -0.492 -16.641 1 94.31 339 PRO B C 1
ATOM 5867 O O . PRO B 1 339 ? 1.128 -0.068 -16.688 1 94.31 339 PRO B O 1
ATOM 5870 N N . SER B 1 340 ? 2.688 -1.581 -17.25 1 96.31 340 SER B N 1
ATOM 5871 C CA . SER B 1 340 ? 1.725 -2.381 -18 1 96.31 340 SER B CA 1
ATOM 5872 C C . SER B 1 340 ? 0.667 -2.979 -17.078 1 96.31 340 SER B C 1
ATOM 5874 O O . SER B 1 340 ? -0.511 -3.043 -17.438 1 96.31 340 SER B O 1
ATOM 5876 N N . LEU B 1 341 ? 1.068 -3.414 -15.922 1 97.56 341 LEU B N 1
ATOM 5877 C CA . LEU B 1 341 ? 0.141 -3.977 -14.953 1 97.56 341 LEU B CA 1
ATOM 5878 C C . LEU B 1 341 ? -0.758 -2.893 -14.367 1 97.56 341 LEU B C 1
ATOM 5880 O O . LEU B 1 341 ? -1.956 -3.111 -14.172 1 97.56 341 LEU B O 1
ATOM 5884 N N . ASP B 1 342 ? -0.146 -1.723 -14.109 1 95.19 342 ASP B N 1
ATOM 5885 C CA . ASP B 1 342 ? -0.921 -0.596 -13.602 1 95.19 342 ASP B CA 1
ATOM 5886 C C . ASP B 1 342 ? -1.984 -0.16 -14.609 1 95.19 342 ASP B C 1
ATOM 5888 O O . ASP B 1 342 ? -3.125 0.117 -14.234 1 95.19 342 ASP B O 1
ATOM 5892 N N . SER B 1 343 ? -1.574 -0.086 -15.82 1 95 343 SER B N 1
ATOM 5893 C CA . SER B 1 343 ? -2.51 0.266 -16.891 1 95 343 SER B CA 1
ATOM 5894 C C . SER B 1 343 ? -3.633 -0.759 -17 1 95 343 SER B C 1
ATOM 5896 O O . SER B 1 343 ? -4.781 -0.402 -17.266 1 95 343 SER B O 1
ATOM 5898 N N . LEU B 1 344 ? -3.256 -1.952 -16.859 1 97.69 344 LEU B N 1
ATOM 5899 C CA . LEU B 1 344 ? -4.238 -3.029 -16.906 1 97.69 344 LEU B CA 1
ATOM 5900 C C . LEU B 1 344 ? -5.266 -2.879 -15.789 1 97.69 344 LEU B C 1
ATOM 5902 O O . LEU B 1 344 ? -6.469 -3.018 -16.031 1 97.69 344 LEU B O 1
ATOM 5906 N N . CYS B 1 345 ? -4.809 -2.615 -14.578 1 97.44 345 CYS B N 1
ATOM 5907 C CA . CYS B 1 345 ? -5.707 -2.402 -13.453 1 97.44 345 CYS B CA 1
ATOM 5908 C C . CYS B 1 345 ? -6.648 -1.235 -13.711 1 97.44 345 CYS B C 1
ATOM 5910 O O . CYS B 1 345 ? -7.844 -1.319 -13.422 1 97.44 345 CYS B O 1
ATOM 5912 N N . HIS B 1 346 ? -6.094 -0.217 -14.273 1 94 346 HIS B N 1
ATOM 5913 C CA . HIS B 1 346 ? -6.91 0.948 -14.602 1 94 346 HIS B CA 1
ATOM 5914 C C . HIS B 1 346 ? -7.953 0.611 -15.664 1 94 346 HIS B C 1
ATOM 5916 O O . HIS B 1 346 ? -9.117 0.987 -15.531 1 94 346 HIS B O 1
ATOM 5922 N N . MET B 1 347 ? -7.574 -0.084 -16.641 1 95.69 347 MET B N 1
ATOM 5923 C CA . MET B 1 347 ? -8.469 -0.439 -17.75 1 95.69 347 MET B CA 1
ATOM 5924 C C . MET B 1 347 ? -9.625 -1.301 -17.25 1 95.69 347 MET B C 1
ATOM 5926 O O . MET B 1 347 ? -10.781 -1.058 -17.609 1 95.69 347 MET B O 1
ATOM 5930 N N . THR B 1 348 ? -9.32 -2.312 -16.484 1 97.75 348 THR B N 1
ATOM 5931 C CA . THR B 1 348 ? -10.375 -3.211 -16.016 1 97.75 348 THR B CA 1
ATOM 5932 C C . THR B 1 348 ? -11.305 -2.494 -15.047 1 97.75 348 THR B C 1
ATOM 5934 O O . THR B 1 348 ? -12.492 -2.828 -14.961 1 97.75 348 THR B O 1
ATOM 5937 N N . SER B 1 349 ? -10.75 -1.489 -14.344 1 96.81 349 SER B N 1
ATOM 5938 C CA . SER B 1 349 ? -11.578 -0.742 -13.398 1 96.81 349 SER B CA 1
ATOM 5939 C C . SER B 1 349 ? -12.68 0.02 -14.125 1 96.81 349 SER B C 1
ATOM 5941 O O . SER B 1 349 ? -13.758 0.235 -13.562 1 96.81 349 SER B O 1
ATOM 5943 N N . LYS B 1 350 ? -12.484 0.42 -15.344 1 95.62 350 LYS B N 1
ATOM 5944 C CA . LYS B 1 350 ? -13.5 1.112 -16.141 1 95.62 350 LYS B CA 1
ATOM 5945 C C . LYS B 1 350 ? -14.688 0.2 -16.438 1 95.62 350 LYS B C 1
ATOM 5947 O O . LYS B 1 350 ? -15.781 0.677 -16.734 1 95.62 350 LYS B O 1
ATOM 5952 N N . TYR B 1 351 ? -14.461 -1.065 -16.375 1 96.75 351 TYR B N 1
ATOM 5953 C CA . TYR B 1 351 ? -15.523 -2.037 -16.594 1 96.75 351 TYR B CA 1
ATOM 5954 C C . TYR B 1 351 ? -16.094 -2.527 -15.258 1 96.75 351 TYR B C 1
ATOM 5956 O O . TYR B 1 351 ? -16.859 -3.492 -15.219 1 96.75 351 TYR B O 1
ATOM 5964 N N . GLY B 1 352 ? -15.594 -1.919 -14.148 1 96.5 352 GLY B N 1
ATOM 5965 C CA . GLY B 1 352 ? -16.062 -2.285 -12.828 1 96.5 352 GLY B CA 1
ATOM 5966 C C . GLY B 1 352 ? -15.43 -3.557 -12.297 1 96.5 352 GLY B C 1
ATOM 5967 O O . GLY B 1 352 ? -15.969 -4.191 -11.383 1 96.5 352 GLY B O 1
ATOM 5968 N N . LEU B 1 353 ? -14.344 -3.959 -12.875 1 98.25 353 LEU B N 1
ATOM 5969 C CA . LEU B 1 353 ? -13.688 -5.199 -12.469 1 98.25 353 LEU B CA 1
ATOM 5970 C C . LEU B 1 353 ? -12.391 -4.906 -11.711 1 98.25 353 LEU B C 1
ATOM 5972 O O . LEU B 1 353 ? -11.906 -3.775 -11.727 1 98.25 353 LEU B O 1
ATOM 5976 N N . HIS B 1 354 ? -11.867 -5.879 -11.016 1 98.56 354 HIS B N 1
ATOM 5977 C CA . HIS B 1 354 ? -10.727 -5.734 -10.125 1 98.56 354 HIS B CA 1
ATOM 5978 C C . HIS B 1 354 ? -9.609 -6.711 -10.492 1 98.56 354 HIS B C 1
ATOM 5980 O O . HIS B 1 354 ? -9.859 -7.906 -10.664 1 98.56 354 HIS B O 1
ATOM 5986 N N . THR B 1 355 ? -8.414 -6.137 -10.609 1 98.75 355 THR B N 1
ATOM 5987 C CA . THR B 1 355 ? -7.301 -6.883 -11.18 1 98.75 355 THR B CA 1
ATOM 5988 C C . THR B 1 355 ? -6.07 -6.793 -10.281 1 98.75 355 THR B C 1
ATOM 5990 O O . THR B 1 355 ? -5.836 -5.77 -9.641 1 98.75 355 THR B O 1
ATOM 5993 N N . LYS B 1 356 ? -5.285 -7.797 -10.203 1 98.69 356 LYS B N 1
ATOM 5994 C CA . LYS B 1 356 ? -3.969 -7.789 -9.57 1 98.69 356 LYS B CA 1
ATOM 5995 C C . LYS B 1 356 ? -2.996 -8.695 -10.312 1 98.69 356 LYS B C 1
ATOM 5997 O O . LYS B 1 356 ? -3.414 -9.641 -10.992 1 98.69 356 LYS B O 1
ATOM 6002 N N . LEU B 1 357 ? -1.794 -8.43 -10.125 1 98.56 357 LEU B N 1
ATOM 6003 C CA . LEU B 1 357 ? -0.802 -9.32 -10.711 1 98.56 357 LEU B CA 1
ATOM 6004 C C . LEU B 1 357 ? -0.739 -10.641 -9.961 1 98.56 357 LEU B C 1
ATOM 6006 O O . LEU B 1 357 ? -1.223 -10.734 -8.828 1 98.56 357 LEU B O 1
ATOM 6010 N N . THR B 1 358 ? -0.26 -11.695 -10.5 1 98 358 THR B N 1
ATOM 6011 C CA . THR B 1 358 ? 0.049 -12.977 -9.875 1 98 358 THR B CA 1
ATOM 6012 C C . THR B 1 358 ? 1.487 -13.391 -10.172 1 98 358 THR B C 1
ATOM 6014 O O . THR B 1 358 ? 1.975 -13.203 -11.289 1 98 358 THR B O 1
ATOM 6017 N N . GLY B 1 359 ? 2.135 -13.836 -9.117 1 94.88 359 GLY B N 1
ATOM 6018 C CA . GLY B 1 359 ? 3.531 -14.211 -9.266 1 94.88 359 GLY B CA 1
ATOM 6019 C C . GLY B 1 359 ? 4.492 -13.141 -8.781 1 94.88 359 GLY B C 1
ATOM 6020 O O . GLY B 1 359 ? 4.211 -12.438 -7.812 1 94.88 359 GLY B O 1
ATOM 6021 N N . ALA B 1 360 ? 5.617 -13.055 -9.453 1 93.62 360 ALA B N 1
ATOM 6022 C CA . ALA B 1 360 ? 6.707 -12.211 -8.961 1 93.62 360 ALA B CA 1
ATOM 6023 C C . ALA B 1 360 ? 6.461 -10.75 -9.312 1 93.62 360 ALA B C 1
ATOM 6025 O O . ALA B 1 360 ? 6.922 -9.852 -8.602 1 93.62 360 ALA B O 1
ATOM 6026 N N . GLY B 1 361 ? 5.801 -10.484 -10.406 1 96.25 361 GLY B N 1
ATOM 6027 C CA . GLY B 1 361 ? 5.586 -9.117 -10.836 1 96.25 361 GLY B CA 1
ATOM 6028 C C . GLY B 1 361 ? 6.629 -8.633 -11.82 1 96.25 361 GLY B C 1
ATOM 6029 O O . GLY B 1 361 ? 7.441 -9.414 -12.32 1 96.25 361 GLY B O 1
ATOM 6030 N N . GLY B 1 362 ? 6.566 -7.332 -12.133 1 96.38 362 GLY B N 1
ATOM 6031 C CA . GLY B 1 362 ? 7.461 -6.762 -13.125 1 96.38 362 GLY B CA 1
ATOM 6032 C C . GLY B 1 362 ? 7.012 -7.012 -14.555 1 96.38 362 GLY B C 1
ATOM 6033 O O . GLY B 1 362 ? 7.773 -6.789 -15.5 1 96.38 362 GLY B O 1
ATOM 6034 N N . GLY B 1 363 ? 5.84 -7.352 -14.734 1 95.94 363 GLY B N 1
ATOM 6035 C CA . GLY B 1 363 ? 5.219 -7.844 -15.953 1 95.94 363 GLY B CA 1
ATOM 6036 C C . GLY B 1 363 ? 4.504 -9.172 -15.758 1 95.94 363 GLY B C 1
ATOM 6037 O O . GLY B 1 363 ? 3.822 -9.375 -14.758 1 95.94 363 GLY B O 1
ATOM 6038 N N . GLY B 1 364 ? 4.492 -9.93 -16.703 1 95.56 364 GLY B N 1
ATOM 6039 C CA . GLY B 1 364 ? 3.938 -11.266 -16.562 1 95.56 364 GLY B CA 1
ATOM 6040 C C . GLY B 1 364 ? 2.422 -11.281 -16.547 1 95.56 364 GLY B C 1
ATOM 6041 O O . GLY B 1 364 ? 1.778 -10.641 -17.375 1 95.56 364 GLY B O 1
ATOM 6042 N N . CYS B 1 365 ? 1.868 -11.984 -15.531 1 97.69 365 CYS B N 1
ATOM 6043 C CA . CYS B 1 365 ? 0.443 -12.289 -15.594 1 97.69 365 CYS B CA 1
ATOM 6044 C C . CYS B 1 365 ? -0.326 -11.539 -14.516 1 97.69 365 CYS B C 1
ATOM 6046 O O . CYS B 1 365 ? 0.241 -11.18 -13.484 1 97.69 365 CYS B O 1
ATOM 6048 N N . ALA B 1 366 ? -1.586 -11.359 -14.828 1 98.56 366 ALA B N 1
ATOM 6049 C CA . ALA B 1 366 ? -2.549 -10.773 -13.898 1 98.56 366 ALA B CA 1
ATOM 6050 C C . ALA B 1 366 ? -3.873 -11.531 -13.93 1 98.56 366 ALA B C 1
ATOM 6052 O O . ALA B 1 366 ? -4.133 -12.297 -14.859 1 98.56 366 ALA B O 1
ATOM 6053 N N . ILE B 1 367 ? -4.621 -11.359 -12.891 1 98.75 367 ILE B N 1
ATOM 6054 C CA . ILE B 1 367 ? -5.938 -11.984 -12.812 1 98.75 367 ILE B CA 1
ATOM 6055 C C . ILE B 1 367 ? -7 -10.914 -12.57 1 98.75 367 ILE B C 1
ATOM 6057 O O . ILE B 1 367 ? -6.77 -9.953 -11.836 1 98.75 367 ILE B O 1
ATOM 6061 N N . THR B 1 368 ? -8.086 -11.016 -13.234 1 98.75 368 THR B N 1
ATOM 6062 C CA . THR B 1 368 ? -9.266 -10.18 -13.023 1 98.75 368 THR B CA 1
ATOM 6063 C C . THR B 1 368 ? -10.453 -11.031 -12.57 1 98.75 368 THR B C 1
ATOM 6065 O O . THR B 1 368 ? -10.852 -11.961 -13.266 1 98.75 368 THR B O 1
ATOM 6068 N N . LEU B 1 369 ? -10.977 -10.711 -11.422 1 98.31 369 LEU B N 1
ATOM 6069 C CA . LEU B 1 369 ? -12.133 -11.445 -10.914 1 98.31 369 LEU B CA 1
ATOM 6070 C C . LEU B 1 369 ? -13.391 -11.094 -11.695 1 98.31 369 LEU B C 1
ATOM 6072 O O . LEU B 1 369 ? -13.648 -9.914 -11.961 1 98.31 369 LEU B O 1
ATOM 6076 N N . ILE B 1 370 ? -14.148 -12.125 -12.102 1 97.75 370 ILE B N 1
ATOM 6077 C CA . ILE B 1 370 ? -15.445 -11.938 -12.75 1 97.75 370 ILE B CA 1
ATOM 6078 C C . ILE B 1 370 ? -16.562 -12.414 -11.82 1 97.75 370 ILE B C 1
ATOM 6080 O O . ILE B 1 370 ? -16.922 -13.594 -11.828 1 97.75 370 ILE B O 1
ATOM 6084 N N . PRO B 1 371 ? -17.141 -11.5 -11.102 1 95 371 PRO B N 1
ATOM 6085 C CA . PRO B 1 371 ? -18.234 -11.914 -10.219 1 95 371 PRO B CA 1
ATOM 6086 C C . PRO B 1 371 ? -19.438 -12.461 -10.977 1 95 371 PRO B C 1
ATOM 6088 O O . PRO B 1 371 ? -19.625 -12.141 -12.156 1 95 371 PRO B O 1
ATOM 6091 N N . PRO B 1 372 ? -20.266 -13.234 -10.273 1 90.81 372 PRO B N 1
ATOM 6092 C CA . PRO B 1 372 ? -21.5 -13.688 -10.898 1 90.81 372 PRO B CA 1
ATOM 6093 C C . PRO B 1 372 ? -22.422 -12.523 -11.297 1 90.81 372 PRO B C 1
ATOM 6095 O O . PRO B 1 372 ? -22.516 -11.539 -10.57 1 90.81 372 PRO B O 1
ATOM 6098 N N . GLY B 1 373 ? -23 -12.609 -12.43 1 89.56 373 GLY B N 1
ATOM 6099 C CA . GLY B 1 373 ? -23.922 -11.578 -12.891 1 89.56 373 GLY B CA 1
ATOM 6100 C C . GLY B 1 373 ? -23.25 -10.539 -13.773 1 89.56 373 GLY B C 1
ATOM 6101 O O . GLY B 1 373 ? -23.922 -9.68 -14.344 1 89.56 373 GLY B O 1
ATOM 6102 N N . THR B 1 374 ? -21.969 -10.656 -13.906 1 94 374 THR B N 1
ATOM 6103 C CA . THR B 1 374 ? -21.266 -9.727 -14.781 1 94 374 THR B CA 1
ATOM 6104 C C . THR B 1 374 ? -21.734 -9.875 -16.219 1 94 374 THR B C 1
ATOM 6106 O O . THR B 1 374 ? -21.953 -10.992 -16.703 1 94 374 THR B O 1
ATOM 6109 N N . ASP B 1 375 ? -21.906 -8.797 -16.891 1 95.69 375 ASP B N 1
ATOM 6110 C CA . ASP B 1 375 ? -22.359 -8.781 -18.281 1 95.69 375 ASP B CA 1
ATOM 6111 C C . ASP B 1 375 ? -21.344 -9.461 -19.203 1 95.69 375 ASP B C 1
ATOM 6113 O O . ASP B 1 375 ? -20.219 -8.984 -19.344 1 95.69 375 ASP B O 1
ATOM 6117 N N . LYS B 1 376 ? -21.812 -10.484 -19.906 1 95.94 376 LYS B N 1
ATOM 6118 C CA . LYS B 1 376 ? -20.922 -11.266 -20.766 1 95.94 376 LYS B CA 1
ATOM 6119 C C . LYS B 1 376 ? -20.406 -10.438 -21.938 1 95.94 376 LYS B C 1
ATOM 6121 O O . LYS B 1 376 ? -19.281 -10.625 -22.391 1 95.94 376 LYS B O 1
ATOM 6126 N N . ASP B 1 377 ? -21.203 -9.547 -22.359 1 96.69 377 ASP B N 1
ATOM 6127 C CA . ASP B 1 377 ? -20.797 -8.695 -23.469 1 96.69 377 ASP B CA 1
ATOM 6128 C C . ASP B 1 377 ? -19.688 -7.73 -23.062 1 96.69 377 ASP B C 1
ATOM 6130 O O . ASP B 1 377 ? -18.781 -7.449 -23.859 1 96.69 377 ASP B O 1
ATOM 6134 N N . LYS B 1 378 ? -19.812 -7.273 -21.891 1 96.44 378 LYS B N 1
ATOM 6135 C CA . LYS B 1 378 ? -18.781 -6.375 -21.375 1 96.44 378 LYS B CA 1
ATOM 6136 C C . LYS B 1 378 ? -17.438 -7.102 -21.219 1 96.44 378 LYS B C 1
ATOM 6138 O O . LYS B 1 378 ? -16.391 -6.543 -21.5 1 96.44 378 LYS B O 1
ATOM 6143 N N . VAL B 1 379 ? -17.562 -8.281 -20.734 1 97.44 379 VAL B N 1
ATOM 6144 C CA . VAL B 1 379 ? -16.359 -9.094 -20.562 1 97.44 379 VAL B CA 1
ATOM 6145 C C . VAL B 1 379 ? -15.727 -9.367 -21.938 1 97.44 379 VAL B C 1
ATOM 6147 O O . VAL B 1 379 ? -14.508 -9.258 -22.094 1 97.44 379 VAL B O 1
ATOM 6150 N N . ALA B 1 380 ? -16.516 -9.703 -22.906 1 97.38 380 ALA B N 1
ATOM 6151 C CA . ALA B 1 380 ? -16.031 -9.969 -24.25 1 97.38 380 ALA B CA 1
ATOM 6152 C C . ALA B 1 380 ? -15.383 -8.727 -24.859 1 97.38 380 ALA B C 1
ATOM 6154 O O . ALA B 1 380 ? -14.352 -8.828 -25.531 1 97.38 380 ALA B O 1
ATOM 6155 N N . GLU B 1 381 ? -16 -7.652 -24.641 1 97.56 381 GLU B N 1
ATOM 6156 C CA . GLU B 1 381 ? -15.453 -6.387 -25.109 1 97.56 381 GLU B CA 1
ATOM 6157 C C . GLU B 1 381 ? -14.086 -6.109 -24.5 1 97.56 381 GLU B C 1
ATOM 6159 O O . GLU B 1 381 ? -13.156 -5.695 -25.188 1 97.56 381 GLU B O 1
ATOM 6164 N N . LEU B 1 382 ? -14.023 -6.297 -23.203 1 97.88 382 LEU B N 1
ATOM 6165 C CA . LEU B 1 382 ? -12.766 -6.098 -22.5 1 97.88 382 LEU B CA 1
ATOM 6166 C C . LEU B 1 382 ? -11.68 -7.031 -23.031 1 97.88 382 LEU B C 1
ATOM 6168 O O . LEU B 1 382 ? -10.555 -6.602 -23.281 1 97.88 382 LEU B O 1
ATOM 6172 N N . MET B 1 383 ? -11.984 -8.289 -23.219 1 98 383 MET B N 1
ATOM 6173 C CA . MET B 1 383 ? -11.023 -9.266 -23.734 1 98 383 MET B CA 1
ATOM 6174 C C . MET B 1 383 ? -10.508 -8.859 -25.109 1 98 383 MET B C 1
ATOM 6176 O O . MET B 1 383 ? -9.312 -8.922 -25.359 1 98 383 MET B O 1
ATOM 6180 N N . ASN B 1 384 ? -11.422 -8.391 -25.906 1 97.31 384 ASN B N 1
ATOM 6181 C CA . ASN B 1 384 ? -11.047 -7.957 -27.25 1 97.31 384 ASN B CA 1
ATOM 6182 C C . ASN B 1 384 ? -10.117 -6.746 -27.219 1 97.31 384 ASN B C 1
ATOM 6184 O O . ASN B 1 384 ? -9.148 -6.676 -27.969 1 97.31 384 ASN B O 1
ATOM 6188 N N . LYS B 1 385 ? -10.461 -5.883 -26.391 1 96.94 385 LYS B N 1
ATOM 6189 C CA . LYS B 1 385 ? -9.641 -4.684 -26.25 1 96.94 385 LYS B CA 1
ATOM 6190 C C . LYS B 1 385 ? -8.234 -5.035 -25.766 1 96.94 385 LYS B C 1
ATOM 6192 O O . LYS B 1 385 ? -7.246 -4.535 -26.312 1 96.94 385 LYS B O 1
ATOM 6197 N N . LEU B 1 386 ? -8.141 -5.879 -24.766 1 97.31 386 LEU B N 1
ATOM 6198 C CA . LEU B 1 386 ? -6.852 -6.289 -24.203 1 97.31 386 LEU B CA 1
ATOM 6199 C C . LEU B 1 386 ? -6.016 -7.02 -25.25 1 97.31 386 LEU B C 1
ATOM 6201 O O . LEU B 1 386 ? -4.801 -6.824 -25.312 1 97.31 386 LEU B O 1
ATOM 6205 N N . GLN B 1 387 ? -6.625 -7.773 -26.078 1 96.5 387 GLN B N 1
ATOM 6206 C CA . GLN B 1 387 ? -5.918 -8.562 -27.094 1 96.5 387 GLN B CA 1
ATOM 6207 C C . GLN B 1 387 ? -5.508 -7.703 -28.281 1 96.5 387 GLN B C 1
ATOM 6209 O O . GLN B 1 387 ? -4.379 -7.801 -28.766 1 96.5 387 GLN B O 1
ATOM 6214 N N . LYS B 1 388 ? -6.371 -6.809 -28.719 1 95.94 388 LYS B N 1
ATOM 6215 C CA . LYS B 1 388 ? -6.145 -6.074 -29.969 1 95.94 388 LYS B CA 1
ATOM 6216 C C . LYS B 1 388 ? -5.348 -4.801 -29.703 1 95.94 388 LYS B C 1
ATOM 6218 O O . LYS B 1 388 ? -4.426 -4.477 -30.469 1 95.94 388 LYS B O 1
ATOM 6223 N N . GLU B 1 389 ? -5.719 -4.137 -28.703 1 93.12 389 GLU B N 1
ATOM 6224 C CA . GLU B 1 389 ? -5.09 -2.84 -28.453 1 93.12 389 GLU B CA 1
ATOM 6225 C C . GLU B 1 389 ? -3.793 -2.994 -27.672 1 93.12 389 GLU B C 1
ATOM 6227 O O . GLU B 1 389 ? -2.816 -2.291 -27.938 1 93.12 389 GLU B O 1
ATOM 6232 N N . PHE B 1 390 ? -3.742 -3.953 -26.75 1 93.81 390 PHE B N 1
ATOM 6233 C CA . PHE B 1 390 ? -2.578 -4.055 -25.875 1 93.81 390 PHE B CA 1
ATOM 6234 C C . PHE B 1 390 ? -1.733 -5.27 -26.25 1 93.81 390 PHE B C 1
ATOM 6236 O O . PHE B 1 390 ? -0.607 -5.418 -25.766 1 93.81 390 PHE B O 1
ATOM 6243 N N . LYS B 1 391 ? -2.287 -6.152 -27.031 1 94.69 391 LYS B N 1
ATOM 6244 C CA . LYS B 1 391 ? -1.588 -7.34 -27.516 1 94.69 391 LYS B CA 1
ATOM 6245 C C . LYS B 1 391 ? -1.284 -8.297 -26.359 1 94.69 391 LYS B C 1
ATOM 6247 O O . LYS B 1 391 ? -0.208 -8.898 -26.328 1 94.69 391 LYS B O 1
ATOM 6252 N N . TYR B 1 392 ? -2.139 -8.328 -25.375 1 96.75 392 TYR B N 1
ATOM 6253 C CA . TYR B 1 392 ? -2.051 -9.305 -24.297 1 96.75 392 TYR B CA 1
ATOM 6254 C C . TYR B 1 392 ? -2.703 -10.625 -24.703 1 96.75 392 TYR B C 1
ATOM 6256 O O . TYR B 1 392 ? -3.51 -10.664 -25.625 1 96.75 392 TYR B O 1
ATOM 6264 N N . LYS B 1 393 ? -2.287 -11.742 -24.141 1 96.69 393 LYS B N 1
ATOM 6265 C CA . LYS B 1 393 ? -3.047 -12.984 -24.219 1 96.69 393 LYS B CA 1
ATOM 6266 C C . LYS B 1 393 ? -4.035 -13.086 -23.047 1 96.69 393 LYS B C 1
ATOM 6268 O O . LYS B 1 393 ? -3.688 -12.805 -21.906 1 96.69 393 LYS B O 1
ATOM 6273 N N . VAL B 1 394 ? -5.242 -13.391 -23.375 1 97.81 394 VAL B N 1
ATOM 6274 C CA . VAL B 1 394 ? -6.293 -13.352 -22.375 1 97.81 394 VAL B CA 1
ATOM 6275 C C . VAL B 1 394 ? -7.113 -14.641 -22.422 1 97.81 394 VAL B C 1
ATOM 6277 O O . VAL B 1 394 ? -7.48 -15.102 -23.516 1 97.81 394 VAL B O 1
ATOM 6280 N N . TRP B 1 395 ? -7.402 -15.227 -21.266 1 97.5 395 TRP B N 1
ATOM 6281 C CA . TRP B 1 395 ? -8.258 -16.406 -21.141 1 97.5 395 TRP B CA 1
ATOM 6282 C C . TRP B 1 395 ? -9.312 -16.188 -20.062 1 97.5 395 TRP B C 1
ATOM 6284 O O . TRP B 1 395 ? -9 -15.719 -18.953 1 97.5 395 TRP B O 1
ATOM 6294 N N . GLN B 1 396 ? -10.469 -16.422 -20.422 1 97.56 396 GLN B N 1
ATOM 6295 C CA . GLN B 1 396 ? -11.445 -16.594 -19.344 1 97.56 396 GLN B CA 1
ATOM 6296 C C . GLN B 1 396 ? -11.438 -18.031 -18.828 1 97.56 396 GLN B C 1
ATOM 6298 O O . GLN B 1 396 ? -11.617 -18.984 -19.594 1 97.56 396 GLN B O 1
ATOM 6303 N N . THR B 1 397 ? -11.203 -18.219 -17.578 1 97.44 397 THR B N 1
ATOM 6304 C CA . THR B 1 397 ? -11 -19.562 -17.047 1 97.44 397 THR B CA 1
ATOM 6305 C C . THR B 1 397 ? -11.508 -19.656 -15.617 1 97.44 397 THR B C 1
ATOM 6307 O O . THR B 1 397 ? -11.586 -18.656 -14.906 1 97.44 397 THR B O 1
ATOM 6310 N N . PRO B 1 398 ? -11.945 -20.828 -15.227 1 97.25 398 PRO B N 1
ATOM 6311 C CA . PRO B 1 398 ? -12.344 -21 -13.828 1 97.25 398 PRO B CA 1
ATOM 6312 C C . PRO B 1 398 ? -11.156 -21.016 -12.867 1 97.25 398 PRO B C 1
ATOM 6314 O O . PRO B 1 398 ? -10.031 -21.328 -13.281 1 97.25 398 PRO B O 1
ATOM 6317 N N . LEU B 1 399 ? -11.414 -20.625 -11.672 1 96.88 399 LEU B N 1
ATOM 6318 C CA . LEU B 1 399 ? -10.492 -20.688 -10.539 1 96.88 399 LEU B CA 1
ATOM 6319 C C . LEU B 1 399 ? -10.984 -21.703 -9.508 1 96.88 399 LEU B C 1
ATOM 6321 O O . LEU B 1 399 ? -12.141 -21.641 -9.078 1 96.88 399 LEU B O 1
ATOM 6325 N N . GLY B 1 400 ? -10.164 -22.609 -9.141 1 96.62 400 GLY B N 1
ATOM 6326 C CA . GLY B 1 400 ? -10.555 -23.688 -8.25 1 96.62 400 GLY B CA 1
ATOM 6327 C C . GLY B 1 400 ? -10.961 -24.953 -8.984 1 96.62 400 GLY B C 1
ATOM 6328 O O . GLY B 1 400 ? -11.906 -25.641 -8.578 1 96.62 400 GLY B O 1
ATOM 6329 N N . SER B 1 401 ? -10.352 -25.188 -10.078 1 95.19 401 SER B N 1
ATOM 6330 C CA . SER B 1 401 ? -10.68 -26.328 -10.922 1 95.19 401 SER B CA 1
ATOM 6331 C C . SER B 1 401 ? -10.148 -27.641 -10.328 1 95.19 401 SER B C 1
ATOM 6333 O O . SER B 1 401 ? -9.367 -27.609 -9.383 1 95.19 401 SER B O 1
ATOM 6335 N N . ARG B 1 402 ? -10.547 -28.719 -10.938 1 95 402 ARG B N 1
ATOM 6336 C CA . ARG B 1 402 ? -10.133 -30.047 -10.5 1 95 402 ARG B CA 1
ATOM 6337 C C . ARG B 1 402 ? -8.656 -30.281 -10.828 1 95 402 ARG B C 1
ATOM 6339 O O . ARG B 1 402 ? -8.109 -29.672 -11.742 1 95 402 ARG B O 1
ATOM 6346 N N . GLY B 1 403 ? -8.102 -31.188 -10.047 1 96.94 403 GLY B N 1
ATOM 6347 C CA . GLY B 1 403 ? -6.734 -31.609 -10.32 1 96.94 403 GLY B CA 1
ATOM 6348 C C . GLY B 1 403 ? -6.621 -32.531 -11.516 1 96.94 403 GLY B C 1
ATOM 6349 O O . GLY B 1 403 ? -7.199 -32.25 -12.57 1 96.94 403 GLY B O 1
ATOM 6350 N N . VAL B 1 404 ? -6.031 -33.625 -11.359 1 97.62 404 VAL B N 1
ATOM 6351 C CA . VAL B 1 404 ? -5.82 -34.594 -12.43 1 97.62 404 VAL B CA 1
ATOM 6352 C C . VAL B 1 404 ? -7.164 -35.156 -12.891 1 97.62 404 VAL B C 1
ATOM 6354 O O . VAL B 1 404 ? -8.016 -35.5 -12.07 1 97.62 404 VAL B O 1
ATOM 6357 N N . ILE B 1 405 ? -7.312 -35.219 -14.141 1 96.75 405 ILE B N 1
ATOM 6358 C CA . ILE B 1 405 ? -8.523 -35.781 -14.727 1 96.75 405 ILE B CA 1
ATOM 6359 C C . ILE B 1 405 ? -8.148 -36.844 -15.75 1 96.75 405 ILE B C 1
ATOM 6361 O O . ILE B 1 405 ? -7.273 -36.625 -16.594 1 96.75 405 ILE B O 1
ATOM 6365 N N . VAL B 1 406 ? -8.781 -37.969 -15.648 1 96.62 406 VAL B N 1
ATOM 6366 C CA . VAL B 1 406 ? -8.672 -39.031 -16.672 1 96.62 406 VAL B CA 1
ATOM 6367 C C . VAL B 1 406 ? -9.789 -38.844 -17.703 1 96.62 406 VAL B C 1
ATOM 6369 O O . VAL B 1 406 ? -10.969 -38.938 -17.359 1 96.62 406 VAL B O 1
ATOM 6372 N N . HIS B 1 407 ? -9.359 -38.625 -18.891 1 95.31 407 HIS B N 1
ATOM 6373 C CA . HIS B 1 407 ? -10.352 -38.375 -19.922 1 95.31 407 HIS B CA 1
ATOM 6374 C C . HIS B 1 407 ? -10.695 -39.656 -20.688 1 95.31 407 HIS B C 1
ATOM 6376 O O . HIS B 1 407 ? -11.812 -39.812 -21.172 1 95.31 407 HIS B O 1
ATOM 6382 N N . GLU B 1 408 ? -9.688 -40.406 -20.938 1 92.81 408 GLU B N 1
ATOM 6383 C CA . GLU B 1 408 ? -9.836 -41.625 -21.719 1 92.81 408 GLU B CA 1
ATOM 6384 C C . GLU B 1 408 ? -8.898 -42.719 -21.203 1 92.81 408 GLU B C 1
ATOM 6386 O O . GLU B 1 408 ? -7.781 -42.438 -20.766 1 92.81 408 GLU B O 1
ATOM 6391 N N . ALA B 1 409 ? -9.352 -43.938 -21.266 1 92.25 409 ALA B N 1
ATOM 6392 C CA . ALA B 1 409 ? -8.562 -45.125 -20.984 1 92.25 409 ALA B CA 1
ATOM 6393 C C . ALA B 1 409 ? -9.086 -46.344 -21.781 1 92.25 409 ALA B C 1
ATOM 6395 O O . ALA B 1 409 ? -10.188 -46.812 -21.531 1 92.25 409 ALA B O 1
ATOM 6396 N N . ILE B 1 410 ? -8.266 -46.75 -22.75 1 89.69 410 ILE B N 1
ATOM 6397 C CA . ILE B 1 410 ? -8.68 -47.844 -23.609 1 89.69 410 ILE B CA 1
ATOM 6398 C C . ILE B 1 410 ? -7.836 -49.094 -23.312 1 89.69 410 ILE B C 1
ATOM 6400 O O . ILE B 1 410 ? -6.609 -49.062 -23.453 1 89.69 410 ILE B O 1
ATOM 6404 N N . PRO B 1 411 ? -8.469 -50.156 -22.906 1 86.62 411 PRO B N 1
ATOM 6405 C CA . PRO B 1 411 ? -7.711 -51.375 -22.656 1 86.62 411 PRO B CA 1
ATOM 6406 C C . PRO B 1 411 ? -7.16 -52.031 -23.922 1 86.62 411 PRO B C 1
ATOM 6408 O O . PRO B 1 411 ? -7.691 -51.781 -25.016 1 86.62 411 PRO B O 1
ATOM 6411 N N . VAL B 1 412 ? -6.035 -52.75 -23.859 1 80.75 412 VAL B N 1
ATOM 6412 C CA . VAL B 1 412 ? -5.492 -53.531 -24.969 1 80.75 412 VAL B CA 1
ATOM 6413 C C . VAL B 1 412 ? -6.414 -54.719 -25.297 1 80.75 412 VAL B C 1
ATOM 6415 O O . VAL B 1 412 ? -6.969 -55.344 -24.391 1 80.75 412 VAL B O 1
ATOM 6418 N N . ASP B 1 413 ? -7.184 -54.844 -26.609 1 62.25 413 ASP B N 1
ATOM 6419 C CA . ASP B 1 413 ? -8 -56 -27 1 62.25 413 ASP B CA 1
ATOM 6420 C C . ASP B 1 413 ? -7.266 -57.312 -26.75 1 62.25 413 ASP B C 1
ATOM 6422 O O . ASP B 1 413 ? -6.113 -57.469 -27.172 1 62.25 413 ASP B O 1
ATOM 6426 N N . ARG B 1 414 ? -7.543 -58.062 -25.656 1 52.25 414 ARG B N 1
ATOM 6427 C CA . ARG B 1 414 ? -7.109 -59.438 -25.625 1 52.25 414 ARG B CA 1
ATOM 6428 C C . ARG B 1 414 ? -7.637 -60.219 -26.828 1 52.25 414 ARG B C 1
ATOM 6430 O O . ARG B 1 414 ? -8.844 -60.281 -27.047 1 52.25 414 ARG B O 1
ATOM 6437 N N . SER B 1 415 ? -7.062 -60.031 -27.984 1 36.81 415 SER B N 1
ATOM 6438 C CA . SER B 1 415 ? -7.309 -61.219 -28.812 1 36.81 415 SER B CA 1
ATOM 6439 C C . SER B 1 415 ? -6.855 -62.469 -28.094 1 36.81 415 SER B C 1
ATOM 6441 O O . SER B 1 415 ? -5.855 -62.469 -27.359 1 36.81 415 SER B O 1
#

Organism: Nematostella vectensis (NCBI:txid45351)